Protein 5HXK (pdb70)

Solvent-accessible surface area: 49286 Å² total; per-residue (Å²): 150,165,38,115,59,75,187,3,121,17,12,0,37,1,0,2,5,79,30,156,104,105,4,0,0,5,24,2,4,0,15,0,0,3,2,26,8,34,150,51,25,25,2,1,1,19,0,0,26,23,0,0,55,58,0,0,31,143,45,72,34,183,33,2,42,99,28,2,90,90,34,45,5,194,74,76,41,32,21,22,16,24,47,0,23,0,35,3,19,8,116,34,154,35,2,80,66,0,1,103,3,3,3,41,2,0,33,162,20,107,13,33,113,159,14,2,103,48,8,30,63,105,12,41,118,39,24,103,47,6,88,123,56,43,36,123,29,0,35,24,41,0,54,77,68,0,3,139,10,35,0,1,30,36,31,45,3,124,86,105,2,0,119,51,5,158,11,104,25,0,48,30,2,22,158,149,18,7,1,0,80,36,0,11,2,0,0,0,0,28,12,41,16,117,123,1,86,70,4,0,105,42,2,62,81,10,144,25,146,114,27,145,82,45,79,41,86,48,18,119,52,71,62,14,19,27,136,89,123,35,102,80,3,9,0,0,0,0,0,48,20,31,17,45,83,52,144,15,39,46,10,7,57,0,1,38,37,9,0,27,40,38,132,76,8,35,2,39,24,38,0,78,111,128,105,46,12,15,181,44,25,41,9,64,100,12,30,3,71,52,38,11,2,2,5,0,24,0,3,2,46,99,98,110,8,28,82,0,27,67,14,0,89,39,11,0,36,104,1,14,145,10,9,70,122,99,33,9,62,116,4,31,99,28,21,102,76,56,24,63,120,54,25,134,39,15,160,41,18,0,18,34,0,0,117,14,10,31,32,54,58,113,24,26,46,46,79,64,10,34,67,32,4,108,67,15,48,42,121,47,0,39,44,32,1,161,88,43,53,8,107,95,8,3,10,0,6,2,0,74,6,15,61,32,141,173,40,121,66,60,179,2,122,13,13,0,37,0,0,6,5,87,26,152,48,94,0,0,1,6,25,3,4,0,13,0,0,4,2,28,6,35,154,48,33,23,1,1,2,22,0,0,22,21,0,0,45,21,0,0,24,138,45,71,29,106,34,1,16,46,31,2,18,58,36,0,3,72,35,76,40,32,21,24,16,26,48,0,24,0,34,4,4,0,24,28,135,34,0,78,67,0,0,105,2,3,4,18,1,0,37,155,20,106,10,46,130,132,16,1,74,21,10,20,38,14,12,35,11,6,24,50,19,4,78,18,61,15,33,120,26,0,35,21,43,0,52,87,70,0,4,139,11,33,0,2,32,34,31,43,3,144,89,117,4,0,86,39,1,148,15,118,48,0,55,27,1,21,161,143,20,6,0,0,76,35,0,11,1,0,0,0,0,22,6,38,23,123,98,1,70,70,4,0,103,42,3,67,89,10,148,21,138,114,29,147,80,43,83,39,86,47,20,126,55,73,101,16,57,27,138,92,103,29,40,9,3,5,0,0,0,0,0,48,21,30,15,48,79,47,143,15,36,44,10,7,68,0,1,39,24,9,0,27,24,27,43,21,8,38,1,44,19,29,0,60,40,85,55,0,0,0,103,42,25,41,9,62,98,14,27,4,72,57,39,10,3,2,4,0,27,0,2,0,32,97,144,68,0,7,24,0,0,35,14,0,56,30,11,0,26,70,2,2,120,9,10,74,122,107,32,7,60,35,5,32,51,4,20,82,3,28,26,15,6,53,21,20,16,0,118,43,21,1,18,35,0,0,122,13,11,35,30,52,60,112,22,35,38,49,79,62,10,36,68,32,2,107,67,16,56,49,127,47,0,49,65,34,1,128,86,48,57,10,102,94,8,3,7,0,0,3,0,72,7,179,132,166,41,130,70,59,179,1,126,18,11,0,37,2,0,7,4,93,26,157,37,90,0,0,1,4,25,2,3,0,12,0,0,2,2,28,7,49,153,48,26,19,1,1,1,20,0,0,25,22,0,0,29,27,0,0,27,138,41,64,14,135,29,0,12,48,30,2,18,53,35,1,5,72,43,77,37,30,21,24,17,16,32,0,25,1,36,3,3,0,20,29,134,35,1,66,64,0,0,106,2,4,3,37,1,0,40,167,20,114,10,23,96,152,12,4,105,18,8,30,32,18,12,34,13,6,25,46,26,4,79,17,64,16,37,113,33,0,35,22,42,0,53,82,71,0,4,137,11,34,0,1,32,34,29,35,3,122,80,118,2,0,126,51,4,182,17,102,47,0,46,46,12,20,149,98,15,6,0,0,65,35,0,11,1,0,0,0,0,24,8,44,22,124,97,0,60,64,3,0,103,54,2,46,83,8,138,21,124,101,23,119,82,44,80,39,86,47,20,121,54,77,138,21,41,28,120,91,104,27,42,9,3,4,0,0,0,0,0,52,21,32,14,44,76,47,144,16,37,47,10,9,65,0,2,34,24,9,0,25,28,22,65,18,6,24,1,38,13,20,0,51,42,119,102,2,0,0,96,44,22,42,8,61,103,14,27,4,71,57,38,9,3,0,5,1,27,0,3,0,24,98,138,91,8,53,68,0,34,124,19,0,92,50,14,0,33,101,2,15,150,12,10,70,88,99,31,2,53,37,6,29,42,4,14,79,1,28,20,19,5,55,17,10,17,0,112,52,19,1,34,51,0,0,93,14,9,28,12,54,61,116,22,28,40,42,77,60,11,36,68,31,3,111,68,16,50,37,120,46,0,40,48,34,1,162,90,43,56,8,107,94,10,3,11,0,5,3,0,64,18,171

Sequence (1208 aa):
HMSRVERLPNGLVVALEERDFPGVAFQLLVPAGAVNDPEGMEGAAALLEGWLWKGAGDLDARALAQALDALGVRRSSGAGLEYTAFAAAFLPEVLDEVFRLYALLLTRPRLPEEGLEAVRSVALQALLSLEDQPARKLLSELRRKVFRSPHGREPLGREEGLKGARAEALKADYRRRYTPKGAILAVAGGVSWERLRAALEPFLAWEGEEALYYPAPELSEPHRFVLRRPTAQVQIGLAYPDVGPEDPGFYAARLALEVLSGGMSSRLFTEVREKRGLVYAVSAFPAGVKGQGLLMAYAGTTKERAGETLEVLRAEVERLAEGVTEEELSRAKVGLKTALVMADESIRSRAASMARDLYMLGRVRSLSEIEAAIEGTSLEAVNAFLRAHPYRDPWVGLLGEVEDVHMSRVERLPNGLVVALEERDFPGVAFQLLVPAGAVNDPEGMEGAAALLEGWLWKGAGDLDARALAQALDALGVRRSSGAGLEYTAFAAAFLPEVLDEVFRLYALLLTRPRLPEEGLEAVRSVALQALLSLEDQPARKLLSELRRKVFRSPHGREPLGREEGLKGARAEALKADYRRRYTPKGAILAVAGGVSWERLRAALEPFLAWEGEEALYYPAPELSEPHRFVLRRPTAQVQIGLAYPDVGPEDPGFYAARLALEVLSGGMSSRLFTEVREKRGLVYAVSAFPAGVKGQGLLMAYAGTTKERAGETLEVLRAEVERLAEGVTEEELSRAKVGLKTALVMADESIRSRAASMARDLYMLGRVRSLSEIEAAIEGTSLEAVNAFLRAHPYRDPWVGLLGEVEHMSRVERLPNGLVVALEERDFPGVAFQLLVPAGAVNDPEGMEGAAALLEGWLWKGAGDLDARALAQALDALGVRRSSGAGLEYTAFAAAFLPEVLDEVFRLYALLLTRPRLPEEGLEAVRSVALQALLSLEDQPARKLLSELRRKVFRSPHGREPLGREEGLKGARAEALKADYRRRYTPKGAILAVAGGVSWERLRAALEPFLAWEGEEALYYPAPELSEPHRFVLRRPTAQVQIGLAYPDVGPEDPGFYAARLALEVLSGGMSSRLFTEVREKRGLVYAVSAFPAGVKGQGLLMAYAGTTKERAGETLEVLRAEVERLAEGVTEEELSRAKVGLKTALVMADESIRSRAASMARDLYMLGRVRSLSEIEAAIEGTSLEAVNAFLRAHPYRDPWVGLLGEVE

InterPro domains:
  IPR007863 Peptidase M16, C-terminal [PF05193] (166-331)
  IPR011249 Metalloenzyme, LuxS/M16 peptidase-like [SSF63411] (4-203)
  IPR011249 Metalloenzyme, LuxS/M16 peptidase-like [SSF63411] (213-392)
  IPR011765 Peptidase M16, N-terminal [PF00675] (13-147)
  IPR050361 Mitochondrial Processing Peptidase/Ubiquinol-cytochrome c Reductase Complex [PTHR11851] (3-400)

Structure (mmCIF, N/CA/C/O backbone):
data_5HXK
#
_entry.id   5HXK
#
_cell.length_a   116.544
_cell.length_b   116.544
_cell.length_c   165.726
_cell.angle_alpha   90.00
_cell.angle_beta   90.00
_cell.angle_gamma   120.00
#
_symmetry.space_group_name_H-M   'P 32 2 1'
#
loop_
_entity.id
_entity.type
_entity.pdbx_description
1 polymer 'Zinc-dependent peptidase'
2 water water
#
loop_
_atom_site.group_PDB
_atom_site.id
_atom_site.type_symbol
_atom_site.label_atom_id
_atom_site.label_alt_id
_atom_site.label_comp_id
_atom_site.label_asym_id
_atom_site.label_entity_id
_atom_site.label_seq_id
_atom_site.pdbx_PDB_ins_code
_atom_site.Cartn_x
_atom_site.Cartn_y
_atom_site.Cartn_z
_atom_site.occupancy
_atom_site.B_iso_or_equiv
_atom_site.auth_seq_id
_atom_site.auth_comp_id
_atom_site.auth_asym_id
_atom_site.auth_atom_id
_atom_site.pdbx_PDB_model_num
ATOM 1 N N . HIS A 1 20 ? 9.483 -11.499 -17.054 1.00 41.72 0 HIS A N 1
ATOM 2 C CA . HIS A 1 20 ? 10.113 -10.198 -17.214 1.00 38.68 0 HIS A CA 1
ATOM 3 C C . HIS A 1 20 ? 10.560 -9.616 -15.881 1.00 47.48 0 HIS A C 1
ATOM 4 O O . HIS A 1 20 ? 9.773 -9.482 -14.945 1.00 46.01 0 HIS A O 1
ATOM 11 N N . MET A 1 21 ? 11.833 -9.254 -15.818 1.00 39.83 1 MET A N 1
ATOM 12 C CA . MET A 1 21 ? 12.444 -8.717 -14.617 1.00 48.61 1 MET A CA 1
ATOM 13 C C . MET A 1 21 ? 13.059 -7.361 -14.934 1.00 37.70 1 MET A C 1
ATOM 14 O O . MET A 1 21 ? 13.457 -7.095 -16.072 1.00 38.25 1 MET A O 1
ATOM 19 N N . SER A 1 22 ? 13.118 -6.503 -13.924 1.00 34.95 2 SER A N 1
ATOM 20 C CA . SER A 1 22 ? 13.682 -5.173 -14.065 1.00 31.48 2 SER A CA 1
ATOM 21 C C . SER A 1 22 ? 14.965 -5.053 -13.258 1.00 32.20 2 SER A C 1
ATOM 22 O O . SER A 1 22 ? 15.121 -5.681 -12.209 1.00 36.94 2 SER A O 1
ATOM 25 N N . ARG A 1 23 ? 15.883 -4.239 -13.768 1.00 24.24 3 ARG A N 1
ATOM 26 C CA . ARG A 1 23 ? 17.115 -3.890 -13.076 1.00 25.66 3 ARG A CA 1
ATOM 27 C C . ARG A 1 23 ? 17.191 -2.374 -12.950 1.00 21.92 3 ARG A C 1
ATOM 28 O O . ARG A 1 23 ? 16.906 -1.666 -13.918 1.00 16.98 3 ARG A O 1
ATOM 36 N N . VAL A 1 24 ? 17.535 -1.876 -11.760 1.00 18.06 4 VAL A N 1
ATOM 37 C CA . VAL A 1 24 ? 17.553 -0.440 -11.490 1.00 20.30 4 VAL A CA 1
ATOM 38 C C . VAL A 1 24 ? 18.891 -0.074 -10.877 1.00 21.55 4 VAL A C 1
ATOM 39 O O . VAL A 1 24 ? 19.404 -0.791 -10.014 1.00 20.54 4 VAL A O 1
ATOM 43 N N . GLU A 1 25 ? 19.460 1.042 -11.319 1.00 20.15 5 GLU A N 1
ATOM 44 C CA . GLU A 1 25 ? 20.692 1.532 -10.715 1.00 22.76 5 GLU A CA 1
ATOM 45 C C . GLU A 1 25 ? 20.679 3.046 -10.683 1.00 21.11 5 GLU A C 1
ATOM 46 O O . GLU A 1 25 ? 20.164 3.695 -11.598 1.00 17.94 5 GLU A O 1
ATOM 52 N N . ARG A 1 26 ? 21.271 3.602 -9.640 1.00 14.98 6 ARG A N 1
ATOM 53 C CA . ARG A 1 26 ? 21.556 5.023 -9.579 1.00 16.06 6 ARG A CA 1
ATOM 54 C C . ARG A 1 26 ? 22.992 5.231 -10.049 1.00 18.58 6 ARG A C 1
ATOM 55 O O . ARG A 1 26 ? 23.920 4.649 -9.477 1.00 19.21 6 ARG A O 1
ATOM 63 N N . LEU A 1 27 ? 23.171 6.033 -11.102 1.00 19.50 7 LEU A N 1
ATOM 64 C CA . LEU A 1 27 ? 24.500 6.384 -11.573 1.00 17.47 7 LEU A CA 1
ATOM 65 C C . LEU A 1 27 ? 25.193 7.312 -10.575 1.00 18.41 7 LEU A C 1
ATOM 66 O O . LEU A 1 27 ? 24.539 7.922 -9.726 1.00 21.70 7 LEU A O 1
ATOM 71 N N . PRO A 1 28 ? 26.524 7.441 -10.664 1.00 21.21 8 PRO A N 1
ATOM 72 C CA . PRO A 1 28 ? 27.242 8.283 -9.687 1.00 26.52 8 PRO A CA 1
ATOM 73 C C . PRO A 1 28 ? 26.740 9.719 -9.618 1.00 25.58 8 PRO A C 1
ATOM 74 O O . PRO A 1 28 ? 26.802 10.338 -8.546 1.00 25.56 8 PRO A O 1
ATOM 78 N N . ASN A 1 29 ? 26.232 10.269 -10.721 1.00 18.91 9 ASN A N 1
ATOM 79 C CA . ASN A 1 29 ? 25.714 11.632 -10.708 1.00 19.99 9 ASN A CA 1
ATOM 80 C C . ASN A 1 29 ? 24.298 11.729 -10.148 1.00 19.99 9 ASN A C 1
ATOM 81 O O . ASN A 1 29 ? 23.774 12.844 -10.024 1.00 21.17 9 ASN A O 1
ATOM 86 N N . GLY A 1 30 ? 23.657 10.601 -9.835 1.00 19.85 10 GLY A N 1
ATOM 87 C CA . GLY A 1 30 ? 22.335 10.598 -9.243 1.00 22.01 10 GLY A CA 1
ATOM 88 C C . GLY A 1 30 ? 21.210 10.173 -10.166 1.00 18.70 10 GLY A C 1
ATOM 89 O O . GLY A 1 30 ? 20.109 9.887 -9.670 1.00 13.77 10 GLY A O 1
ATOM 90 N N . LEU A 1 31 ? 21.440 10.123 -11.484 1.00 14.46 11 LEU A N 1
ATOM 91 C CA . LEU A 1 31 ? 20.416 9.679 -12.422 1.00 18.47 11 LEU A CA 1
ATOM 92 C C . LEU A 1 31 ? 20.033 8.233 -12.130 1.00 17.36 11 LEU A C 1
ATOM 93 O O . LEU A 1 31 ? 20.898 7.361 -12.025 1.00 17.33 11 LEU A O 1
ATOM 98 N N . VAL A 1 32 ? 18.736 7.981 -11.997 1.00 13.67 12 VAL A N 1
ATOM 99 C CA . VAL A 1 32 ? 18.230 6.628 -11.783 1.00 15.62 12 VAL A CA 1
ATOM 100 C C . VAL A 1 32 ? 17.904 6.048 -13.152 1.00 16.85 12 VAL A C 1
ATOM 101 O O . VAL A 1 32 ? 17.143 6.649 -13.912 1.00 15.14 12 VAL A O 1
ATOM 105 N N . VAL A 1 33 ? 18.497 4.902 -13.490 1.00 17.19 13 VAL A N 1
ATOM 106 C CA . VAL A 1 33 ? 18.225 4.231 -14.755 1.00 14.13 13 VAL A CA 1
ATOM 107 C C . VAL A 1 33 ? 17.641 2.845 -14.479 1.00 17.27 13 VAL A C 1
ATOM 108 O O . VAL A 1 33 ? 18.133 2.115 -13.615 1.00 19.87 13 VAL A O 1
ATOM 112 N N . ALA A 1 34 ? 16.575 2.495 -15.200 1.00 16.84 14 ALA A N 1
ATOM 113 C CA . ALA A 1 34 ? 15.916 1.202 -15.062 1.00 15.27 14 ALA A CA 1
ATOM 114 C C . ALA A 1 34 ? 15.749 0.568 -16.427 1.00 16.36 14 ALA A C 1
ATOM 115 O O . ALA A 1 34 ? 15.445 1.255 -17.411 1.00 16.25 14 ALA A O 1
ATOM 117 N N . LEU A 1 35 ? 15.913 -0.745 -16.483 1.00 16.48 15 LEU A N 1
ATOM 118 C CA . LEU A 1 35 ? 15.753 -1.469 -17.734 1.00 16.96 15 LEU A CA 1
ATOM 119 C C . LEU A 1 35 ? 14.842 -2.663 -17.519 1.00 17.78 15 LEU A C 1
ATOM 120 O O . LEU A 1 35 ? 14.987 -3.390 -16.536 1.00 17.99 15 LEU A O 1
ATOM 125 N N . GLU A 1 36 ? 13.921 -2.881 -18.450 1.00 16.06 16 GLU A N 1
ATOM 126 C CA . GLU A 1 36 ? 13.200 -4.147 -18.509 1.00 22.06 16 GLU A CA 1
ATOM 127 C C . GLU A 1 36 ? 13.470 -4.787 -19.861 1.00 21.07 16 GLU A C 1
ATOM 128 O O . GLU A 1 36 ? 12.927 -4.347 -20.879 1.00 20.20 16 GLU A O 1
ATOM 134 N N . GLU A 1 37 ? 14.294 -5.831 -19.865 1.00 19.75 17 GLU A N 1
ATOM 135 C CA . GLU A 1 37 ? 14.660 -6.479 -21.115 1.00 20.27 17 GLU A CA 1
ATOM 136 C C . GLU A 1 37 ? 13.504 -7.313 -21.649 1.00 21.50 17 GLU A C 1
ATOM 137 O O . GLU A 1 37 ? 12.764 -7.948 -20.893 1.00 25.21 17 GLU A O 1
ATOM 143 N N . ARG A 1 38 ? 13.361 -7.302 -22.968 1.00 22.21 18 ARG A N 1
ATOM 144 C CA . ARG A 1 38 ? 12.349 -8.078 -23.661 1.00 26.42 18 ARG A CA 1
ATOM 145 C C . ARG A 1 38 ? 12.900 -8.632 -24.966 1.00 27.09 18 ARG A C 1
ATOM 146 O O . ARG A 1 38 ? 13.805 -8.063 -25.582 1.00 19.09 18 ARG A O 1
ATOM 154 N N . ASP A 1 39 ? 12.305 -9.745 -25.377 1.00 28.79 19 ASP A N 1
ATOM 155 C CA . ASP A 1 39 ? 12.606 -10.426 -26.627 1.00 30.97 19 ASP A CA 1
ATOM 156 C C . ASP A 1 39 ? 11.822 -9.708 -27.725 1.00 34.55 19 ASP A C 1
ATOM 157 O O . ASP A 1 39 ? 10.789 -10.177 -28.206 1.00 36.54 19 ASP A O 1
ATOM 162 N N . PHE A 1 40 ? 12.314 -8.522 -28.102 1.00 29.03 20 PHE A N 1
ATOM 163 C CA . PHE A 1 40 ? 11.595 -7.660 -29.041 1.00 25.87 20 PHE A CA 1
ATOM 164 C C . PHE A 1 40 ? 12.564 -6.763 -29.799 1.00 24.59 20 PHE A C 1
ATOM 165 O O . PHE A 1 40 ? 13.342 -6.025 -29.186 1.00 24.98 20 PHE A O 1
ATOM 173 N N . PRO A 1 41 ? 12.534 -6.782 -31.130 1.00 25.87 21 PRO A N 1
ATOM 174 C CA . PRO A 1 41 ? 13.458 -5.937 -31.906 1.00 24.96 21 PRO A CA 1
ATOM 175 C C . PRO A 1 41 ? 13.114 -4.450 -31.865 1.00 23.74 21 PRO A C 1
ATOM 176 O O . PRO A 1 41 ? 12.902 -3.831 -32.909 1.00 20.04 21 PRO A O 1
ATOM 180 N N . GLY A 1 42 ? 13.060 -3.864 -30.675 1.00 25.43 22 GLY A N 1
ATOM 181 C CA . GLY A 1 42 ? 12.682 -2.474 -30.505 1.00 16.78 22 GLY A CA 1
ATOM 182 C C . GLY A 1 42 ? 13.071 -2.023 -29.108 1.00 19.35 22 GLY A C 1
ATOM 183 O O . GLY A 1 42 ? 13.172 -2.855 -28.199 1.00 13.15 22 GLY A O 1
ATOM 184 N N . VAL A 1 43 ? 13.325 -0.729 -28.928 1.00 14.57 23 VAL A N 1
ATOM 185 C CA . VAL A 1 43 ? 13.680 -0.158 -27.628 1.00 13.49 23 VAL A CA 1
ATOM 186 C C . VAL A 1 43 ? 12.885 1.121 -27.451 1.00 14.62 23 VAL A C 1
ATOM 187 O O . VAL A 1 43 ? 12.747 1.899 -28.399 1.00 13.12 23 VAL A O 1
ATOM 191 N N . ALA A 1 44 ? 12.346 1.338 -26.243 1.00 14.30 24 ALA A N 1
ATOM 192 C CA . ALA A 1 44 ? 11.680 2.581 -25.911 1.00 9.06 24 ALA A CA 1
ATOM 193 C C . ALA A 1 44 ? 12.173 3.077 -24.559 1.00 15.35 24 ALA A C 1
ATOM 194 O O . ALA A 1 44 ? 12.498 2.285 -23.668 1.00 12.12 24 ALA A O 1
ATOM 196 N N . PHE A 1 45 ? 12.237 4.394 -24.396 1.00 12.86 25 PHE A N 1
ATOM 197 C CA . PHE A 1 45 ? 12.521 4.906 -23.067 1.00 14.44 25 PHE A CA 1
ATOM 198 C C . PHE A 1 45 ? 11.587 6.058 -22.742 1.00 17.03 25 PHE A C 1
ATOM 199 O O . PHE A 1 45 ? 10.870 6.593 -23.594 1.00 11.84 25 PHE A O 1
ATOM 207 N N . GLN A 1 46 ? 11.591 6.388 -21.460 1.00 12.02 26 GLN A N 1
ATOM 208 C CA . GLN A 1 46 ? 10.902 7.540 -20.905 1.00 14.27 26 GLN A CA 1
ATOM 209 C C . GLN A 1 46 ? 11.884 8.188 -19.952 1.00 15.94 26 GLN A C 1
ATOM 210 O O . GLN A 1 46 ? 12.324 7.551 -18.988 1.00 12.81 26 GLN A O 1
ATOM 216 N N . LEU A 1 47 ? 12.254 9.428 -20.246 1.00 14.81 27 LEU A N 1
ATOM 217 C CA . LEU A 1 47 ? 13.180 10.204 -19.441 1.00 14.67 27 LEU A CA 1
ATOM 218 C C . LEU A 1 47 ? 12.386 11.303 -18.747 1.00 14.53 27 LEU A C 1
ATOM 219 O O . LEU A 1 47 ? 11.719 12.099 -19.412 1.00 15.19 27 LEU A O 1
ATOM 224 N N . LEU A 1 48 ? 12.413 11.325 -17.421 1.00 12.94 28 LEU A N 1
ATOM 225 C CA . LEU A 1 48 ? 11.755 12.384 -16.666 1.00 13.46 28 LEU A CA 1
ATOM 226 C C . LEU A 1 48 ? 12.840 13.284 -16.100 1.00 12.23 28 LEU A C 1
ATOM 227 O O . LEU A 1 48 ? 13.740 12.799 -15.418 1.00 16.16 28 LEU A O 1
ATOM 232 N N . VAL A 1 49 ? 12.756 14.571 -16.397 1.00 13.23 29 VAL A N 1
ATOM 233 C CA . VAL A 1 49 ? 13.633 15.588 -15.825 1.00 11.43 29 VAL A CA 1
ATOM 234 C C . VAL A 1 49 ? 12.826 16.359 -14.783 1.00 13.64 29 VAL A C 1
ATOM 235 O O . VAL A 1 49 ? 11.705 16.790 -15.086 1.00 15.16 29 VAL A O 1
ATOM 239 N N . PRO A 1 50 ? 13.341 16.540 -13.571 1.00 14.47 30 PRO A N 1
ATOM 240 C CA . PRO A 1 50 ? 12.529 17.094 -12.474 1.00 13.12 30 PRO A CA 1
ATOM 241 C C . PRO A 1 50 ? 12.337 18.607 -12.512 1.00 15.91 30 PRO A C 1
ATOM 242 O O . PRO A 1 50 ? 12.468 19.286 -11.486 1.00 21.43 30 PRO A O 1
ATOM 246 N N . ALA A 1 51 ? 12.031 19.130 -13.692 1.00 15.67 31 ALA A N 1
ATOM 247 C CA . ALA A 1 51 ? 11.653 20.518 -13.918 1.00 19.21 31 ALA A CA 1
ATOM 248 C C . ALA A 1 51 ? 10.227 20.505 -14.448 1.00 17.52 31 ALA A C 1
ATOM 249 O O . ALA A 1 51 ? 9.949 19.848 -15.455 1.00 17.51 31 ALA A O 1
ATOM 251 N N . GLY A 1 52 ? 9.327 21.201 -13.754 1.00 16.09 32 GLY A N 1
ATOM 252 C CA . GLY A 1 52 ? 7.940 21.271 -14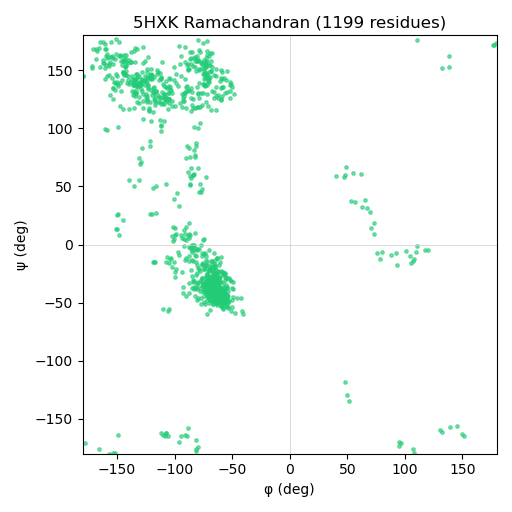.153 1.00 14.68 32 GLY A CA 1
ATOM 253 C C . GLY A 1 52 ? 7.332 22.570 -13.676 1.00 15.47 32 GLY A C 1
ATOM 254 O O . GLY A 1 52 ? 8.008 23.398 -13.071 1.00 14.90 32 GLY A O 1
ATOM 255 N N . ALA A 1 53 ? 6.036 22.752 -13.964 1.00 13.39 33 ALA A N 1
ATOM 256 C CA . ALA A 1 53 ? 5.354 23.943 -13.473 1.00 14.60 33 ALA A CA 1
ATOM 257 C C . ALA A 1 53 ? 5.479 24.079 -11.960 1.00 16.51 33 ALA A C 1
ATOM 258 O O . ALA A 1 53 ? 5.601 25.197 -11.458 1.00 13.95 33 ALA A O 1
ATOM 260 N N . VAL A 1 54 ? 5.485 22.952 -11.228 1.00 12.51 34 VAL A N 1
ATOM 261 C CA . VAL A 1 54 ? 5.507 22.978 -9.763 1.00 15.38 34 VAL A CA 1
ATOM 262 C C . VAL A 1 54 ? 6.752 23.683 -9.226 1.00 17.38 34 VAL A C 1
ATOM 263 O O . VAL A 1 54 ? 6.713 24.241 -8.125 1.00 14.80 34 VAL A O 1
ATOM 267 N N . ASN A 1 55 ? 7.881 23.668 -9.967 1.00 13.40 35 ASN A N 1
ATOM 268 C CA . ASN A 1 55 ? 9.052 24.412 -9.502 1.00 16.78 35 ASN A CA 1
ATOM 269 C C . ASN A 1 55 ? 9.502 25.469 -10.512 1.00 16.52 35 ASN A C 1
ATOM 270 O O . ASN A 1 55 ? 10.670 25.855 -10.525 1.00 15.99 35 ASN A O 1
ATOM 275 N N . ASP A 1 56 ? 8.580 25.972 -11.342 1.00 15.01 36 ASP A N 1
ATOM 276 C CA . ASP A 1 56 ? 8.860 27.190 -12.099 1.00 17.69 36 ASP A CA 1
ATOM 277 C C . ASP A 1 56 ? 9.212 28.323 -11.134 1.00 17.51 36 ASP A C 1
ATOM 278 O O . ASP A 1 56 ? 8.592 28.441 -10.069 1.00 19.14 36 ASP A O 1
ATOM 283 N N . PRO A 1 57 ? 10.150 29.205 -11.492 1.00 20.50 37 PRO A N 1
ATOM 284 C CA . PRO A 1 57 ? 10.379 30.405 -10.681 1.00 23.83 37 PRO A CA 1
ATOM 285 C C . PRO A 1 57 ? 9.123 31.266 -10.571 1.00 28.13 37 PRO A C 1
ATOM 286 O O . PRO A 1 57 ? 8.351 31.411 -11.527 1.00 24.98 37 PRO A O 1
ATOM 290 N N . GLU A 1 58 ? 8.931 31.837 -9.382 1.00 25.26 38 GLU A N 1
ATOM 291 C CA . GLU A 1 58 ? 7.850 32.786 -9.150 1.00 28.72 38 GLU A CA 1
ATOM 292 C C . GLU A 1 58 ? 7.872 33.885 -10.208 1.00 32.55 38 GLU A C 1
ATOM 293 O O . GLU A 1 58 ? 8.928 34.448 -10.513 1.00 25.18 38 GLU A O 1
ATOM 299 N N . GLY A 1 59 ? 6.705 34.173 -10.786 1.00 29.71 39 GLY A N 1
ATOM 300 C CA . GLY A 1 59 ? 6.618 35.147 -11.860 1.00 34.15 39 GLY A CA 1
ATOM 301 C C . GLY A 1 59 ? 7.018 34.630 -13.226 1.00 32.00 39 GLY A C 1
ATOM 302 O O . GLY A 1 59 ? 6.861 35.355 -14.224 1.00 27.15 39 GLY A O 1
ATOM 303 N N . MET A 1 60 ? 7.536 33.407 -13.310 1.00 28.33 40 MET A N 1
ATOM 304 C CA . MET A 1 60 ? 7.845 32.802 -14.593 1.00 25.47 40 MET A CA 1
ATOM 305 C C . MET A 1 60 ? 7.037 31.529 -14.797 1.00 21.69 40 MET A C 1
ATOM 306 O O . MET A 1 60 ? 7.612 30.494 -15.152 1.00 18.33 40 MET A O 1
ATOM 311 N N . GLU A 1 61 ? 5.722 31.582 -14.552 1.00 20.72 41 GLU A N 1
ATOM 312 C CA . GLU A 1 61 ? 4.871 30.424 -14.793 1.00 21.17 41 GLU A CA 1
ATOM 313 C C . GLU A 1 61 ? 4.874 30.118 -16.278 1.00 18.99 41 GLU A C 1
ATOM 314 O O . GLU A 1 61 ? 4.425 30.941 -17.084 1.00 15.49 41 GLU A O 1
ATOM 320 N N . GLY A 1 62 ? 5.397 28.947 -16.636 1.00 15.36 42 GLY A N 1
ATOM 321 C CA . GLY A 1 62 ? 5.635 28.588 -18.027 1.00 15.43 42 GLY A CA 1
ATOM 322 C C . GLY A 1 62 ? 7.091 28.360 -18.363 1.00 16.81 42 GLY A C 1
ATOM 323 O O . GLY A 1 62 ? 7.392 27.945 -19.491 1.00 16.40 42 GLY A O 1
ATOM 324 N N . ALA A 1 63 ? 8.009 28.590 -17.425 1.00 15.93 43 ALA A N 1
ATOM 325 C CA . ALA A 1 63 ? 9.429 28.439 -17.715 1.00 15.91 43 ALA A CA 1
ATOM 326 C C . ALA A 1 63 ? 9.756 27.023 -18.182 1.00 14.60 43 ALA A C 1
ATOM 327 O O . ALA A 1 63 ? 10.497 26.842 -19.153 1.00 15.29 43 ALA A O 1
ATOM 329 N N . ALA A 1 64 ? 9.222 26.000 -17.494 1.00 14.61 44 ALA A N 1
ATOM 330 C CA . ALA A 1 64 ? 9.531 24.629 -17.898 1.00 14.28 44 ALA A CA 1
ATOM 331 C C . ALA A 1 64 ? 9.015 24.338 -19.302 1.00 12.74 44 ALA A C 1
ATOM 332 O O . ALA A 1 64 ? 9.649 23.594 -20.052 1.00 14.08 44 ALA A O 1
ATOM 334 N N . ALA A 1 65 ? 7.875 24.928 -19.671 1.00 14.63 45 ALA A N 1
ATOM 335 C CA . ALA A 1 65 ? 7.368 24.806 -21.033 1.00 13.54 45 ALA A CA 1
ATOM 336 C C . ALA A 1 65 ? 8.301 25.488 -22.028 1.00 14.60 45 ALA A C 1
ATOM 337 O O . ALA A 1 65 ? 8.570 24.944 -23.102 1.00 15.83 45 ALA A O 1
ATOM 339 N N . LEU A 1 66 ? 8.819 26.673 -21.682 1.00 13.69 46 LEU A N 1
ATOM 340 C CA . LEU A 1 66 ? 9.757 27.362 -22.571 1.00 13.51 46 LEU A CA 1
ATOM 341 C C . LEU A 1 66 ? 11.071 26.599 -22.684 1.00 15.93 46 LEU A C 1
ATOM 342 O O . LEU A 1 66 ? 11.630 26.477 -23.779 1.00 16.99 46 LEU A O 1
ATOM 347 N N . LEU A 1 67 ? 11.573 26.067 -21.569 1.00 14.49 47 LEU A N 1
ATOM 348 C CA . LEU A 1 67 ? 12.836 25.342 -21.599 1.00 13.69 47 LEU A CA 1
ATOM 349 C C . LEU A 1 67 ? 12.745 24.117 -22.506 1.00 17.67 47 LEU A C 1
ATOM 350 O O . LEU A 1 67 ? 13.638 23.868 -23.323 1.00 15.67 47 LEU A O 1
ATOM 355 N N . GLU A 1 68 ? 11.660 23.346 -22.383 1.00 14.00 48 GLU A N 1
ATOM 356 C CA . GLU A 1 68 ? 11.532 22.133 -23.184 1.00 14.92 48 GLU A CA 1
ATOM 357 C C . GLU A 1 68 ? 11.528 22.465 -24.675 1.00 16.12 48 GLU A C 1
ATOM 358 O O . GLU A 1 68 ? 12.206 21.805 -25.467 1.00 18.83 48 GLU A O 1
ATOM 364 N N . GLY A 1 69 ? 10.770 23.482 -25.076 1.00 14.54 49 GLY A N 1
ATOM 365 C CA . GLY A 1 69 ? 10.794 23.906 -26.472 1.00 17.74 49 GLY A CA 1
ATOM 366 C C . GLY A 1 69 ? 12.131 24.486 -26.906 1.00 18.14 49 GLY A C 1
ATOM 367 O O . GLY A 1 69 ? 12.552 24.300 -28.052 1.00 15.91 49 GLY A O 1
ATOM 368 N N . TRP A 1 70 ? 12.830 25.163 -25.995 1.00 15.54 50 TRP A N 1
ATOM 369 C CA . TRP A 1 70 ? 14.089 25.813 -26.336 1.00 17.79 50 TRP A CA 1
ATOM 370 C C . TRP A 1 70 ? 15.227 24.810 -26.487 1.00 15.77 50 TRP A C 1
ATOM 371 O O . TRP A 1 70 ? 16.107 25.003 -27.339 1.00 16.97 50 TRP A O 1
ATOM 382 N N . LEU A 1 71 ? 15.215 23.729 -25.698 1.00 13.27 51 LEU A N 1
ATOM 383 C CA . LEU A 1 71 ? 16.168 22.636 -25.891 1.00 15.52 51 LEU A CA 1
ATOM 384 C C . LEU A 1 71 ? 16.235 22.170 -27.346 1.00 18.13 51 LEU A C 1
ATOM 385 O O . LEU A 1 71 ? 17.321 21.939 -27.891 1.00 19.07 51 LEU A O 1
ATOM 390 N N . TRP A 1 72 ? 15.077 21.996 -27.988 1.00 16.68 52 TRP A N 1
ATOM 391 C CA . TRP A 1 72 ? 15.060 21.429 -29.328 1.00 17.78 52 TRP A CA 1
ATOM 392 C C . TRP A 1 72 ? 15.526 22.403 -30.392 1.00 19.39 52 TRP A C 1
ATOM 393 O O . TRP A 1 72 ? 15.466 22.063 -31.586 1.00 19.27 52 TRP A O 1
ATOM 404 N N . LYS A 1 73 ? 15.974 23.595 -30.009 1.00 18.21 53 LYS A N 1
ATOM 405 C CA . LYS A 1 73 ? 16.552 24.537 -30.956 1.00 16.52 53 LYS A CA 1
ATOM 406 C C . LYS A 1 73 ? 18.046 24.332 -31.151 1.00 20.07 53 LYS A C 1
ATOM 407 O O . LYS A 1 73 ? 18.720 25.243 -31.632 1.00 22.81 53 LYS A O 1
ATOM 413 N N . GLY A 1 74 ? 18.581 23.172 -30.786 1.00 23.27 54 GLY A N 1
ATOM 414 C CA . GLY A 1 74 ? 19.976 22.866 -31.063 1.00 18.32 54 GLY A CA 1
ATOM 415 C C . GLY A 1 74 ? 20.751 22.315 -29.880 1.00 21.84 54 GLY A C 1
ATOM 416 O O . GLY A 1 74 ? 20.455 22.600 -28.718 1.00 19.81 54 GLY A O 1
ATOM 417 N N . ALA A 1 75 ? 21.768 21.517 -30.180 1.00 18.24 55 ALA A N 1
ATOM 418 C CA . ALA A 1 75 ? 22.621 20.953 -29.148 1.00 25.19 55 ALA A CA 1
ATOM 419 C C . ALA A 1 75 ? 23.937 20.560 -29.800 1.00 26.07 55 ALA A C 1
ATOM 420 O O . ALA A 1 75 ? 23.964 20.129 -30.960 1.00 19.21 55 ALA A O 1
ATOM 422 N N . GLY A 1 76 ? 25.022 20.714 -29.044 1.00 21.55 56 GLY A N 1
ATOM 423 C CA . GLY A 1 76 ? 26.340 20.531 -29.626 1.00 23.36 56 GLY A CA 1
ATOM 424 C C . GLY A 1 76 ? 26.477 21.365 -30.886 1.00 23.55 56 GLY A C 1
ATOM 425 O O . GLY A 1 76 ? 26.059 22.528 -30.940 1.00 27.90 56 GLY A O 1
ATOM 426 N N . ASP A 1 77 ? 27.018 20.768 -31.937 1.00 23.34 57 ASP A N 1
ATOM 427 C CA . ASP A 1 77 ? 27.177 21.510 -33.183 1.00 30.78 57 ASP A CA 1
ATOM 428 C C . ASP A 1 77 ? 25.916 21.543 -34.038 1.00 26.86 57 ASP A C 1
ATOM 429 O O . ASP A 1 77 ? 25.941 22.147 -35.113 1.00 29.51 57 ASP A O 1
ATOM 434 N N . LEU A 1 78 ? 24.826 20.921 -33.604 1.00 21.05 58 LEU A N 1
ATOM 435 C CA . LEU A 1 78 ? 23.633 20.812 -34.432 1.00 22.84 58 LEU A CA 1
ATOM 436 C C . LEU A 1 78 ? 22.675 21.951 -34.120 1.00 21.61 58 LEU A C 1
ATOM 437 O O . LEU A 1 78 ? 22.338 22.176 -32.949 1.00 19.31 58 LEU A O 1
ATOM 442 N N . ASP A 1 79 ? 22.217 22.650 -35.161 1.00 16.75 59 ASP A N 1
ATOM 443 C CA . ASP A 1 79 ? 21.164 23.631 -34.957 1.00 19.81 59 ASP A CA 1
ATOM 444 C C . ASP A 1 79 ? 19.817 22.910 -34.911 1.00 16.70 59 ASP A C 1
ATOM 445 O O . ASP A 1 79 ? 19.750 21.678 -34.961 1.00 16.47 59 ASP A O 1
ATOM 450 N N . ALA A 1 80 ? 18.734 23.686 -34.819 1.00 15.60 60 ALA A N 1
ATOM 451 C CA . ALA A 1 80 ? 17.402 23.116 -34.615 1.00 20.32 60 ALA A CA 1
ATOM 452 C C . ALA A 1 80 ? 17.050 22.107 -35.706 1.00 19.77 60 ALA A C 1
ATOM 453 O O . ALA A 1 80 ? 16.617 20.976 -35.423 1.00 15.55 60 ALA A O 1
ATOM 455 N N . ARG A 1 81 ? 17.235 22.504 -36.964 1.00 18.90 61 ARG A N 1
ATOM 456 C CA . ARG A 1 81 ? 16.881 21.625 -38.067 1.00 16.46 61 ARG A CA 1
ATOM 457 C C . ARG A 1 81 ? 17.828 20.434 -38.155 1.00 14.74 61 ARG A C 1
ATOM 458 O O . ARG A 1 81 ? 17.389 19.310 -38.402 1.00 14.32 61 ARG A O 1
ATOM 466 N N . ALA A 1 82 ? 19.129 20.651 -37.948 1.00 13.26 62 ALA A N 1
ATOM 467 C CA . ALA A 1 82 ? 20.070 19.534 -38.002 1.00 17.73 62 ALA A CA 1
ATOM 468 C C . ALA A 1 82 ? 19.847 18.541 -36.864 1.00 14.56 62 ALA A C 1
ATOM 469 O O . ALA A 1 82 ? 20.096 17.337 -37.022 1.00 15.30 62 ALA A O 1
ATOM 471 N N . LEU A 1 83 ? 19.384 19.022 -35.713 1.00 12.38 63 LEU A N 1
ATOM 472 C CA . LEU A 1 83 ? 19.097 18.117 -34.613 1.00 15.08 63 LEU A CA 1
ATOM 473 C C . LEU A 1 83 ? 17.874 17.263 -34.924 1.00 14.24 63 LEU A C 1
ATOM 474 O O . LEU A 1 83 ? 17.879 16.056 -34.665 1.00 12.87 63 LEU A O 1
ATOM 479 N N . ALA A 1 84 ? 16.826 17.868 -35.496 1.00 10.70 64 ALA A N 1
ATOM 480 C CA . ALA A 1 84 ? 15.642 17.092 -35.852 1.00 16.67 64 ALA A CA 1
ATOM 481 C C . ALA A 1 84 ? 15.969 16.071 -36.943 1.00 16.81 64 ALA A C 1
ATOM 482 O O . ALA A 1 84 ? 15.489 14.932 -36.907 1.00 14.14 64 ALA A O 1
ATOM 484 N N . GLN A 1 85 ? 16.797 16.459 -37.914 1.00 15.17 65 GLN A N 1
ATOM 485 C CA . GLN A 1 85 ? 17.179 15.530 -38.974 1.00 15.65 65 GLN A CA 1
ATOM 486 C C . GLN A 1 85 ? 18.007 14.377 -38.423 1.00 13.81 65 GLN A C 1
ATOM 487 O O . GLN A 1 85 ? 17.828 13.223 -38.839 1.00 14.64 65 GLN A O 1
ATOM 493 N N . ALA A 1 86 ? 18.907 14.668 -37.478 1.00 14.24 66 ALA A N 1
ATOM 494 C CA . ALA A 1 86 ? 19.794 13.638 -36.944 1.00 15.11 66 ALA A CA 1
ATOM 495 C C . ALA A 1 86 ? 19.008 12.546 -36.227 1.00 16.71 66 ALA A C 1
ATOM 496 O O . ALA A 1 86 ? 19.321 11.359 -36.364 1.00 16.41 66 ALA A O 1
ATOM 498 N N . LEU A 1 87 ? 17.979 12.926 -35.462 1.00 17.04 67 LEU A N 1
ATOM 499 C CA . LEU A 1 87 ? 17.156 11.919 -34.789 1.00 14.58 67 LEU A CA 1
ATOM 500 C C . LEU A 1 87 ? 16.208 11.243 -35.772 1.00 13.20 67 LEU A C 1
ATOM 501 O O . LEU A 1 87 ? 15.950 10.039 -35.661 1.00 14.56 67 LEU A O 1
ATOM 506 N N . ASP A 1 88 ? 15.690 11.996 -36.745 1.00 15.71 68 ASP A N 1
ATOM 507 C CA . ASP A 1 88 ? 14.857 11.395 -37.785 1.00 17.59 68 ASP A CA 1
ATOM 508 C C . ASP A 1 88 ? 15.640 10.400 -38.639 1.00 16.88 68 ASP A C 1
ATOM 509 O O . ASP A 1 88 ? 15.080 9.387 -39.077 1.00 19.05 68 ASP A O 1
ATOM 514 N N . ALA A 1 89 ? 16.925 10.661 -38.884 1.00 13.68 69 ALA A N 1
ATOM 515 C CA . ALA A 1 89 ? 17.740 9.720 -39.643 1.00 14.87 69 ALA A CA 1
ATOM 516 C C . ALA A 1 89 ? 17.969 8.411 -38.899 1.00 18.51 69 ALA A C 1
ATOM 517 O O . ALA A 1 89 ? 18.256 7.397 -39.546 1.00 14.22 69 ALA A O 1
ATOM 519 N N . LEU A 1 90 ? 17.862 8.415 -37.559 1.00 14.53 70 LEU A N 1
ATOM 520 C CA . LEU A 1 90 ? 17.910 7.200 -36.750 1.00 13.48 70 LEU A CA 1
ATOM 521 C C . LEU A 1 90 ? 16.557 6.511 -36.624 1.00 15.63 70 LEU A C 1
ATOM 522 O O . LEU A 1 90 ? 16.472 5.467 -35.963 1.00 15.29 70 LEU A O 1
ATOM 527 N N . GLY A 1 91 ? 15.504 7.058 -37.230 1.00 12.19 71 GLY A N 1
ATOM 528 C CA . GLY A 1 91 ? 14.178 6.494 -37.066 1.00 16.54 71 GLY A CA 1
ATOM 529 C C . GLY A 1 91 ? 13.562 6.672 -35.678 1.00 17.42 71 GLY A C 1
ATOM 530 O O . GLY A 1 91 ? 12.737 5.854 -35.265 1.00 18.35 71 GLY A O 1
ATOM 531 N N . VAL A 1 92 ? 13.921 7.718 -34.946 1.00 13.94 72 VAL A N 1
ATOM 532 C CA . VAL A 1 92 ? 13.397 7.883 -33.588 1.00 14.99 72 VAL A CA 1
ATOM 533 C C . VAL A 1 92 ? 11.996 8.485 -33.646 1.00 14.61 72 VAL A C 1
ATOM 534 O O . VAL A 1 92 ? 11.820 9.605 -34.134 1.00 18.11 72 VAL A O 1
ATOM 538 N N . ARG A 1 93 ? 11.000 7.745 -33.145 1.00 15.27 73 ARG A N 1
ATOM 539 C CA . ARG A 1 93 ? 9.653 8.277 -32.951 1.00 13.14 73 ARG A CA 1
ATOM 540 C C . ARG A 1 93 ? 9.585 8.809 -31.522 1.00 14.49 73 ARG A C 1
ATOM 541 O O . ARG A 1 93 ? 9.887 8.080 -30.578 1.00 13.38 73 ARG A O 1
ATOM 549 N N . ARG A 1 94 ? 9.196 10.069 -31.358 1.00 11.29 74 ARG A N 1
ATOM 550 C CA . ARG A 1 94 ? 9.437 10.704 -30.069 1.00 14.42 74 ARG A CA 1
ATOM 551 C C . ARG A 1 94 ? 8.405 11.777 -29.792 1.00 14.89 74 ARG A C 1
ATOM 552 O O . ARG A 1 94 ? 7.767 12.316 -30.698 1.00 14.27 74 ARG A O 1
ATOM 560 N N . SER A 1 95 ? 8.285 12.105 -28.511 1.00 15.55 75 SER A N 1
ATOM 561 C CA . SER A 1 95 ? 7.476 13.228 -28.082 1.00 15.25 75 SER A CA 1
ATOM 562 C C . SER A 1 95 ? 8.010 13.667 -26.727 1.00 15.35 75 SER A C 1
ATOM 563 O O . SER A 1 95 ? 8.673 12.895 -26.025 1.00 14.67 75 SER A O 1
ATOM 566 N N . SER A 1 96 ? 7.741 14.922 -26.376 1.00 13.03 76 SER A N 1
ATOM 567 C CA . SER A 1 96 ? 8.196 15.449 -25.098 1.00 14.09 76 SER A CA 1
ATOM 568 C C . SER A 1 96 ? 7.290 16.596 -24.680 1.00 15.67 76 SER A C 1
ATOM 569 O O . SER A 1 96 ? 6.577 17.183 -25.492 1.00 13.82 76 SER A O 1
ATOM 572 N N . GLY A 1 97 ? 7.328 16.916 -23.400 1.00 14.84 77 GLY A N 1
ATOM 573 C CA . GLY A 1 97 ? 6.529 18.022 -22.935 1.00 12.89 77 GLY A CA 1
ATOM 574 C C . GLY A 1 97 ? 6.707 18.252 -21.456 1.00 13.48 77 GLY A C 1
ATOM 575 O O . GLY A 1 97 ? 6.903 17.308 -20.688 1.00 12.74 77 GLY A O 1
ATOM 576 N N . ALA A 1 98 ? 6.660 19.512 -21.058 1.00 13.59 78 ALA A N 1
ATOM 577 C CA . ALA A 1 98 ? 6.748 19.865 -19.649 1.00 14.13 78 ALA A CA 1
ATOM 578 C C . ALA A 1 98 ? 5.408 19.597 -18.980 1.00 15.78 78 ALA A C 1
ATOM 579 O O . ALA A 1 98 ? 4.359 20.005 -19.490 1.00 13.73 78 ALA A O 1
ATOM 581 N N . GLY A 1 99 ? 5.434 18.886 -17.854 1.00 11.52 79 GLY A N 1
ATOM 582 C CA . GLY A 1 99 ? 4.250 18.629 -17.079 1.00 14.65 79 GLY A CA 1
ATOM 583 C C . GLY A 1 99 ? 4.223 19.395 -15.775 1.00 12.00 79 GLY A C 1
ATOM 584 O O . GLY A 1 99 ? 4.954 20.374 -15.572 1.00 14.23 79 GLY A O 1
ATOM 585 N N . LEU A 1 100 ? 3.335 18.974 -14.882 1.00 12.37 80 LEU A N 1
ATOM 586 C CA . LEU A 1 100 ? 3.203 19.615 -13.579 1.00 12.62 80 LEU A CA 1
ATOM 587 C C . LEU A 1 100 ? 4.424 19.343 -12.699 1.00 12.71 80 LEU A C 1
ATOM 588 O O . LEU A 1 100 ? 5.015 20.261 -12.130 1.00 14.08 80 LEU A O 1
ATOM 593 N N . GLU A 1 101 ? 4.849 18.086 -12.627 1.00 10.96 81 GLU A N 1
ATOM 594 C CA . GLU A 1 101 ? 5.892 17.668 -11.699 1.00 13.27 81 GLU A CA 1
ATOM 595 C C . GLU A 1 101 ? 7.237 17.412 -12.362 1.00 15.02 81 GLU A C 1
ATOM 596 O O . GLU A 1 101 ? 8.245 17.343 -11.656 1.00 13.67 81 GLU A O 1
ATOM 602 N N . TYR A 1 102 ? 7.280 17.269 -13.692 1.00 10.97 82 TYR A N 1
ATOM 603 C CA . TYR A 1 102 ? 8.505 16.929 -14.399 1.00 11.91 82 TYR A CA 1
ATOM 604 C C . TYR A 1 102 ? 8.280 17.156 -15.892 1.00 10.45 82 TYR A C 1
ATOM 605 O O . TYR A 1 102 ? 7.148 17.334 -16.347 1.00 12.44 82 TYR A O 1
ATOM 614 N N . THR A 1 103 ? 9.379 17.164 -16.645 1.00 10.38 83 THR A N 1
ATOM 615 C CA . THR A 1 103 ? 9.349 17.186 -18.108 1.00 13.75 83 THR A CA 1
ATOM 616 C C . THR A 1 103 ? 9.703 15.795 -18.620 1.00 13.48 83 THR A C 1
ATOM 617 O O . THR A 1 103 ? 10.724 15.223 -18.220 1.00 13.17 83 THR A O 1
ATOM 621 N N . ALA A 1 104 ? 8.828 15.225 -19.448 1.00 12.05 84 ALA A N 1
ATOM 622 C CA . ALA A 1 104 ? 8.991 13.864 -19.941 1.00 13.38 84 ALA A CA 1
ATOM 623 C C . ALA A 1 104 ? 9.481 13.873 -21.386 1.00 15.42 84 ALA A C 1
ATOM 624 O O . ALA A 1 104 ? 8.956 14.619 -22.221 1.00 12.85 84 ALA A O 1
ATOM 626 N N . PHE A 1 105 ? 10.463 13.016 -21.687 1.00 13.59 85 PHE A N 1
ATOM 627 C CA . PHE A 1 105 ? 10.942 12.793 -23.053 1.00 14.45 85 PHE A CA 1
ATOM 628 C C . PHE A 1 105 ? 10.767 11.317 -23.372 1.00 15.56 85 PHE A C 1
ATOM 629 O O . PHE A 1 105 ? 11.270 10.466 -22.633 1.00 17.17 85 PHE A O 1
ATOM 637 N N . ALA A 1 106 ? 10.030 11.010 -24.440 1.00 11.75 86 ALA A N 1
ATOM 638 C CA . ALA A 1 106 ? 9.740 9.636 -24.831 1.00 13.52 86 ALA A CA 1
ATOM 639 C C . ALA A 1 106 ? 10.339 9.398 -26.207 1.00 15.34 86 ALA A C 1
ATOM 640 O O . ALA A 1 106 ? 10.249 10.262 -27.076 1.00 12.83 86 ALA A O 1
ATOM 642 N N . ALA A 1 107 ? 10.995 8.259 -26.388 1.00 12.78 87 ALA A N 1
ATOM 643 C CA . ALA A 1 107 ? 11.572 7.936 -27.681 1.00 14.25 87 ALA A CA 1
ATOM 644 C C . ALA A 1 107 ? 11.430 6.443 -27.902 1.00 13.73 87 ALA A C 1
ATOM 645 O O . ALA A 1 107 ? 11.444 5.666 -26.945 1.00 12.17 87 ALA A O 1
ATOM 647 N N . ALA A 1 108 ? 11.259 6.060 -29.170 1.00 13.22 88 ALA A N 1
ATOM 648 C CA . ALA A 1 108 ? 11.196 4.659 -29.566 1.00 15.83 88 ALA A CA 1
ATOM 649 C C . ALA A 1 108 ? 11.988 4.500 -30.858 1.00 13.57 88 ALA A C 1
ATOM 650 O O . ALA A 1 108 ? 11.943 5.378 -31.720 1.00 15.23 88 ALA A O 1
ATOM 652 N N . PHE A 1 109 ? 12.739 3.404 -30.973 1.00 13.81 89 PHE A N 1
ATOM 653 C CA . PHE A 1 109 ? 13.671 3.210 -32.080 1.00 18.50 89 PHE A CA 1
ATOM 654 C C . PHE A 1 109 ? 14.081 1.743 -32.108 1.00 15.58 89 PHE A C 1
ATOM 655 O O . PHE A 1 109 ? 13.797 0.981 -31.182 1.00 13.74 89 PHE A O 1
ATOM 663 N N . LEU A 1 110 ? 14.758 1.356 -33.195 1.00 13.29 90 LEU A N 1
ATOM 664 C CA . LEU A 1 110 ? 15.209 -0.021 -33.330 1.00 15.54 90 LEU A CA 1
ATOM 665 C C . LEU A 1 11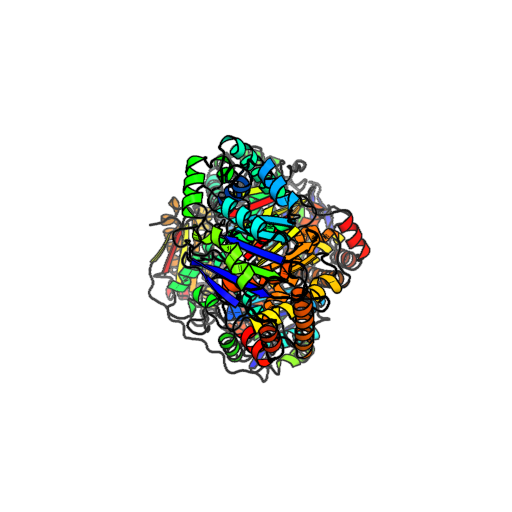0 ? 16.597 -0.160 -32.709 1.00 16.12 90 LEU A C 1
ATOM 666 O O . LEU A 1 110 ? 17.325 0.832 -32.579 1.00 21.78 90 LEU A O 1
ATOM 671 N N . PRO A 1 111 ? 16.990 -1.356 -32.255 1.00 24.84 91 PRO A N 1
ATOM 672 C CA . PRO A 1 111 ? 18.171 -1.452 -31.366 1.00 23.09 91 PRO A CA 1
ATOM 673 C C . PRO A 1 111 ? 19.497 -1.089 -32.020 1.00 24.83 91 PRO A C 1
ATOM 674 O O . PRO A 1 111 ? 20.447 -0.761 -31.296 1.00 21.90 91 PRO A O 1
ATOM 678 N N . GLU A 1 112 ? 19.595 -1.121 -33.352 1.00 24.41 92 GLU A N 1
ATOM 679 C CA . GLU A 1 112 ? 20.874 -0.850 -34.004 1.00 25.71 92 GLU A CA 1
ATOM 680 C C . GLU A 1 112 ? 21.378 0.575 -33.775 1.00 27.88 92 GLU A C 1
ATOM 681 O O . GLU A 1 112 ? 22.588 0.811 -33.872 1.00 26.12 92 GLU A O 1
ATOM 687 N N . VAL A 1 113 ? 20.491 1.529 -33.493 1.00 20.70 93 VAL A N 1
ATOM 688 C CA . VAL A 1 113 ? 20.894 2.921 -33.343 1.00 18.82 93 VAL A CA 1
ATOM 689 C C . VAL A 1 113 ? 21.000 3.330 -31.867 1.00 21.03 93 VAL A C 1
ATOM 690 O O . VAL A 1 113 ? 21.111 4.520 -31.565 1.00 19.72 93 VAL A O 1
ATOM 694 N N . LEU A 1 114 ? 21.023 2.358 -30.949 1.00 20.23 94 LEU A N 1
ATOM 695 C CA . LEU A 1 114 ? 21.012 2.639 -29.507 1.00 19.80 94 LEU A CA 1
ATOM 696 C C . LEU A 1 114 ? 22.083 3.651 -29.085 1.00 21.32 94 LEU A C 1
ATOM 697 O O . LEU A 1 114 ? 21.782 4.678 -28.464 1.00 16.44 94 LEU A O 1
ATOM 702 N N . ASP A 1 115 ? 23.352 3.355 -29.378 1.00 21.06 95 ASP A N 1
ATOM 703 C CA . ASP A 1 115 ? 24.430 4.233 -28.928 1.00 22.02 95 ASP A CA 1
ATOM 704 C C . ASP A 1 115 ? 24.247 5.656 -29.435 1.00 22.57 95 ASP A C 1
ATOM 705 O O . ASP A 1 115 ? 24.431 6.620 -28.680 1.00 20.99 95 ASP A O 1
ATOM 710 N N . GLU A 1 116 ? 23.884 5.817 -30.707 1.00 17.80 96 GLU A N 1
ATOM 711 C CA . GLU A 1 116 ? 23.833 7.168 -31.241 1.00 18.19 96 GLU A CA 1
ATOM 712 C C . GLU A 1 116 ? 22.611 7.929 -30.747 1.00 16.30 96 GLU A C 1
ATOM 713 O O . GLU A 1 116 ? 22.698 9.147 -30.535 1.00 16.14 96 GLU A O 1
ATOM 719 N N . VAL A 1 117 ? 21.478 7.247 -30.536 1.00 13.46 97 VAL A N 1
ATOM 720 C CA . VAL A 1 117 ? 20.318 7.936 -29.967 1.00 17.16 97 VAL A CA 1
ATOM 721 C C . VAL A 1 117 ? 20.659 8.506 -28.596 1.00 15.74 97 VAL A C 1
ATOM 722 O O . VAL A 1 117 ? 20.345 9.661 -28.295 1.00 13.55 97 VAL A O 1
ATOM 726 N N . PHE A 1 118 ? 21.301 7.698 -27.738 1.00 16.04 98 PHE A N 1
ATOM 727 C CA . PHE A 1 118 ? 21.557 8.167 -26.374 1.00 19.37 98 PHE A CA 1
ATOM 728 C C . PHE A 1 118 ? 22.618 9.248 -26.344 1.00 18.44 98 PHE A C 1
ATOM 729 O O . PHE A 1 118 ? 22.580 10.122 -25.477 1.00 19.34 98 PHE A O 1
ATOM 737 N N . ARG A 1 119 ? 23.560 9.217 -27.288 1.00 19.00 99 ARG A N 1
ATOM 738 C CA . ARG A 1 119 ? 24.547 10.285 -27.362 1.00 18.47 99 ARG A CA 1
ATOM 739 C C . ARG A 1 119 ? 23.879 11.604 -27.711 1.00 17.83 99 ARG A C 1
ATOM 740 O O . ARG A 1 119 ? 24.264 12.657 -27.197 1.00 18.63 99 ARG A O 1
ATOM 748 N N . LEU A 1 120 ? 22.861 11.569 -28.577 1.00 15.47 100 LEU A N 1
ATOM 749 C CA . LEU A 1 120 ? 22.194 12.810 -28.963 1.00 15.88 100 LEU A CA 1
ATOM 750 C C . LEU A 1 120 ? 21.292 13.339 -27.842 1.00 13.50 100 LEU A C 1
ATOM 751 O O . LEU A 1 120 ? 21.166 14.557 -27.669 1.00 14.69 100 LEU A O 1
ATOM 756 N N . TYR A 1 121 ? 20.631 12.451 -27.095 1.00 11.27 101 TYR A N 1
ATOM 757 C CA . TYR A 1 121 ? 19.807 12.925 -25.982 1.00 17.43 101 TYR A CA 1
ATOM 758 C C . TYR A 1 121 ? 20.668 13.462 -24.836 1.00 16.73 101 TYR A C 1
ATOM 759 O O . TYR A 1 121 ? 20.259 14.406 -24.160 1.00 17.24 101 TYR A O 1
ATOM 768 N N . ALA A 1 122 ? 21.865 12.896 -24.610 1.00 16.22 102 ALA A N 1
ATOM 769 C CA . ALA A 1 122 ? 22.747 13.462 -23.585 1.00 16.20 102 ALA A CA 1
ATOM 770 C C . ALA A 1 122 ? 23.226 14.841 -24.001 1.00 19.28 102 ALA A C 1
ATOM 771 O O . ALA A 1 122 ? 23.365 15.737 -23.166 1.00 20.03 102 ALA A O 1
ATOM 773 N N . LEU A 1 123 ? 23.456 15.027 -25.302 1.00 17.94 103 LEU A N 1
ATOM 774 C CA . LEU A 1 123 ? 23.843 16.324 -25.836 1.00 17.85 103 LEU A CA 1
ATOM 775 C C . LEU A 1 123 ? 22.726 17.341 -25.668 1.00 19.35 103 LEU A C 1
ATOM 776 O O . LEU A 1 123 ? 22.977 18.506 -25.346 1.00 19.11 103 LEU A O 1
ATOM 781 N N . LEU A 1 124 ? 21.484 16.914 -25.918 1.00 17.97 104 LEU A N 1
ATOM 782 C CA . LEU A 1 124 ? 20.339 17.801 -25.790 1.00 20.25 104 LEU A CA 1
ATOM 783 C C . LEU A 1 124 ? 20.169 18.279 -24.353 1.00 21.63 104 LEU A C 1
ATOM 784 O O . LEU A 1 124 ? 19.858 19.451 -24.109 1.00 19.77 104 LEU A O 1
ATOM 789 N N . LEU A 1 125 ? 20.381 17.386 -23.391 1.00 23.97 105 LEU A N 1
ATOM 790 C CA . LEU A 1 125 ? 20.130 17.718 -21.994 1.00 23.23 105 LEU A CA 1
ATOM 791 C C . LEU A 1 125 ? 21.276 18.508 -21.379 1.00 24.74 105 LEU A C 1
ATOM 792 O O . LEU A 1 125 ? 21.039 19.436 -20.598 1.00 31.53 105 LEU A O 1
ATOM 797 N N . THR A 1 126 ? 22.517 18.174 -21.721 1.00 22.17 106 THR A N 1
ATOM 798 C CA . THR A 1 126 ? 23.672 18.769 -21.059 1.00 24.01 106 THR A CA 1
ATOM 799 C C . THR A 1 126 ? 24.325 19.902 -21.839 1.00 29.85 106 THR A C 1
ATOM 800 O O . THR A 1 126 ? 24.941 20.772 -21.220 1.00 32.45 106 THR A O 1
ATOM 804 N N . ARG A 1 127 ? 24.247 19.936 -23.169 1.00 25.20 107 ARG A N 1
ATOM 805 C CA . ARG A 1 127 ? 24.838 21.041 -23.935 1.00 28.50 107 ARG A CA 1
ATOM 806 C C . ARG A 1 127 ? 23.858 21.618 -24.959 1.00 21.59 107 ARG A C 1
ATOM 807 O O . ARG A 1 127 ? 24.169 21.719 -26.150 1.00 24.09 107 ARG A O 1
ATOM 815 N N . PRO A 1 128 ? 22.679 22.053 -24.527 1.00 20.74 108 PRO A N 1
ATOM 816 C CA . PRO A 1 128 ? 21.764 22.691 -25.475 1.00 21.34 108 PRO A CA 1
ATOM 817 C C . PRO A 1 128 ? 22.311 24.039 -25.922 1.00 24.68 108 PRO A C 1
ATOM 818 O O . PRO A 1 128 ? 23.009 24.732 -25.181 1.00 22.98 108 PRO A O 1
ATOM 822 N N . ARG A 1 129 ? 21.984 24.413 -27.159 1.00 24.24 109 ARG A N 1
ATOM 823 C CA . ARG A 1 129 ? 22.475 25.688 -27.668 1.00 23.25 109 ARG A CA 1
ATOM 824 C C . ARG A 1 129 ? 21.740 26.860 -27.038 1.00 25.17 109 ARG A C 1
ATOM 825 O O . ARG A 1 129 ? 22.345 27.909 -26.779 1.00 21.50 109 ARG A O 1
ATOM 833 N N . LEU A 1 130 ? 20.445 26.697 -26.774 1.00 20.66 110 LEU A N 1
ATOM 834 C CA . LEU A 1 130 ? 19.605 27.748 -26.208 1.00 20.39 110 LEU A CA 1
ATOM 835 C C . LEU A 1 130 ? 19.811 29.075 -26.936 1.00 22.09 110 LEU A C 1
ATOM 836 O O . LEU A 1 130 ? 20.192 30.081 -26.322 1.00 23.57 110 LEU A O 1
ATOM 841 N N . PRO A 1 131 ? 19.590 29.124 -28.252 1.00 22.27 111 PRO A N 1
ATOM 842 C CA . PRO A 1 131 ? 19.908 30.341 -29.012 1.00 26.44 111 PRO A CA 1
ATOM 843 C C . PRO A 1 131 ? 18.891 31.444 -28.736 1.00 30.84 111 PRO A C 1
ATOM 844 O O . PRO A 1 131 ? 17.687 31.207 -28.715 1.00 24.18 111 PRO A O 1
ATOM 848 N N . GLU A 1 132 ? 19.395 32.665 -28.551 1.00 31.93 112 GLU A N 1
ATOM 849 C CA . GLU A 1 132 ? 18.438 33.733 -28.246 1.00 33.99 112 GLU A CA 1
ATOM 850 C C . GLU A 1 132 ? 17.550 34.006 -29.424 1.00 36.63 112 GLU A C 1
ATOM 851 O O . GLU A 1 132 ? 16.339 34.281 -29.252 1.00 38.61 112 GLU A O 1
ATOM 857 N N . GLU A 1 133 ? 18.052 33.834 -30.619 1.00 33.41 113 GLU A N 1
ATOM 858 C CA . GLU A 1 133 ? 17.223 33.962 -31.791 1.00 39.97 113 GLU A CA 1
ATOM 859 C C . GLU A 1 133 ? 16.030 32.981 -31.824 1.00 42.50 113 GLU A C 1
ATOM 860 O O . GLU A 1 133 ? 14.924 33.369 -32.112 1.00 42.06 113 GLU A O 1
ATOM 866 N N . GLY A 1 134 ? 16.263 31.716 -31.535 1.00 32.38 114 GLY A N 1
ATOM 867 C CA . GLY A 1 134 ? 15.196 30.731 -31.508 1.00 25.52 114 GLY A CA 1
ATOM 868 C C . GLY A 1 134 ? 14.198 30.902 -30.372 1.00 22.16 114 GLY A C 1
ATOM 869 O O . GLY A 1 134 ? 13.120 30.306 -30.425 1.00 20.67 114 GLY A O 1
ATOM 870 N N . LEU A 1 135 ? 14.521 31.711 -29.356 1.00 25.12 115 LEU A N 1
ATOM 871 C CA . LEU A 1 135 ? 13.631 31.833 -28.199 1.00 26.25 115 LEU A CA 1
ATOM 872 C C . LEU A 1 135 ? 12.301 32.473 -28.578 1.00 23.39 115 LEU A C 1
ATOM 873 O O . LEU A 1 135 ? 11.250 32.081 -28.064 1.00 18.35 115 LEU A O 1
ATOM 878 N N . GLU A 1 136 ? 12.318 33.464 -29.470 1.00 25.46 116 GLU A N 1
ATOM 879 C CA . GLU A 1 136 ? 11.056 34.118 -29.795 1.00 23.65 116 GLU A CA 1
ATOM 880 C C . GLU A 1 136 ? 10.114 33.174 -30.536 1.00 21.68 116 GLU A C 1
ATOM 881 O O . GLU A 1 136 ? 8.895 33.312 -30.425 1.00 22.02 116 GLU A O 1
ATOM 887 N N . ALA A 1 137 ? 10.647 32.200 -31.275 1.00 19.29 117 ALA A N 1
ATOM 888 C CA . ALA A 1 137 ? 9.769 31.197 -31.868 1.00 20.54 117 ALA A CA 1
ATOM 889 C C . ALA A 1 137 ? 9.240 30.230 -30.804 1.00 13.32 117 ALA A C 1
ATOM 890 O O . ALA A 1 137 ? 8.060 29.878 -30.821 1.00 15.69 117 ALA A O 1
ATOM 892 N N . VAL A 1 138 ? 10.085 29.820 -29.856 1.00 14.29 118 VAL A N 1
ATOM 893 C CA . VAL A 1 138 ? 9.625 29.013 -28.717 1.00 15.80 118 VAL A CA 1
ATOM 894 C C . VAL A 1 138 ? 8.486 29.705 -27.966 1.00 14.54 118 VAL A C 1
ATOM 895 O O . VAL A 1 138 ? 7.459 29.085 -27.643 1.00 13.17 118 VAL A O 1
ATOM 899 N N . ARG A 1 139 ? 8.633 31.004 -27.697 1.00 11.98 119 ARG A N 1
ATOM 900 C CA . ARG A 1 139 ? 7.630 31.714 -26.906 1.00 13.76 119 ARG A CA 1
ATOM 901 C C . ARG A 1 139 ? 6.314 31.834 -27.660 1.00 16.79 119 ARG A C 1
ATOM 902 O O . ARG A 1 139 ? 5.233 31.674 -27.076 1.00 14.63 119 ARG A O 1
ATOM 910 N N . SER A 1 140 ? 6.391 32.139 -28.960 1.00 13.89 120 SER A N 1
ATOM 911 C CA . SER A 1 140 ? 5.201 32.224 -29.789 1.00 14.03 120 SER A CA 1
ATOM 912 C C . SER A 1 140 ? 4.445 30.888 -29.844 1.00 14.81 120 SER A C 1
ATOM 913 O O . SER A 1 140 ? 3.213 30.857 -29.758 1.00 12.74 120 SER A O 1
ATOM 916 N N . VAL A 1 141 ? 5.164 29.779 -30.012 1.00 13.19 121 VAL A N 1
ATOM 917 C CA . VAL A 1 141 ? 4.533 28.457 -29.992 1.00 14.70 121 VAL A CA 1
ATOM 918 C C . VAL A 1 141 ? 3.890 28.183 -28.640 1.00 12.21 121 VAL A C 1
ATOM 919 O O . VAL A 1 141 ? 2.750 27.711 -28.559 1.00 15.10 121 VAL A O 1
ATOM 923 N N . ALA A 1 142 ? 4.606 28.466 -27.555 1.00 11.66 122 ALA A N 1
ATOM 924 C CA . ALA A 1 142 ? 4.049 28.176 -26.226 1.00 13.90 122 ALA A CA 1
ATOM 925 C C . ALA A 1 142 ? 2.776 28.975 -25.972 1.00 12.59 122 ALA A C 1
ATOM 926 O O . ALA A 1 142 ? 1.829 28.468 -25.354 1.00 13.72 122 ALA A O 1
ATOM 928 N N . LEU A 1 143 ? 2.715 30.206 -26.487 1.00 12.94 123 LEU A N 1
ATOM 929 C CA . LEU A 1 143 ? 1.530 31.035 -26.295 1.00 16.06 123 LEU A CA 1
ATOM 930 C C . LEU A 1 143 ? 0.348 30.518 -27.103 1.00 15.49 123 LEU A C 1
ATOM 931 O O . LEU A 1 143 ? -0.793 30.584 -26.639 1.00 15.26 123 LEU A O 1
ATOM 936 N N . GLN A 1 144 ? 0.597 29.978 -28.300 1.00 15.01 124 GLN A N 1
ATOM 937 C CA . GLN A 1 144 ? -0.491 29.337 -29.038 1.00 16.98 124 GLN A CA 1
ATOM 938 C C . GLN A 1 144 ? -1.009 28.093 -28.314 1.00 14.82 124 GLN A C 1
ATOM 939 O O . GLN A 1 144 ? -2.220 27.847 -28.281 1.00 19.00 124 GLN A O 1
ATOM 945 N N . ALA A 1 145 ? -0.109 27.264 -27.781 1.00 15.71 125 ALA A N 1
ATOM 946 C CA . ALA A 1 145 ? -0.536 26.101 -26.997 1.00 17.19 125 ALA A CA 1
ATOM 947 C C . ALA A 1 145 ? -1.416 26.515 -25.819 1.00 19.79 125 ALA A C 1
ATOM 948 O O . ALA A 1 145 ? -2.463 25.900 -25.560 1.00 14.27 125 ALA A O 1
ATOM 950 N N . LEU A 1 146 ? -1.008 27.560 -25.093 1.00 14.38 126 LEU A N 1
ATOM 951 C CA . LEU A 1 146 ? -1.807 28.014 -23.958 1.00 16.76 126 LEU A CA 1
ATOM 952 C C . LEU A 1 146 ? -3.148 28.569 -24.422 1.00 19.79 126 LEU A C 1
ATOM 953 O O . LEU A 1 146 ? -4.181 28.355 -23.771 1.00 18.18 126 LEU A O 1
ATOM 958 N N . LEU A 1 147 ? -3.144 29.289 -25.548 1.00 19.28 127 LEU A N 1
ATOM 959 C CA . LEU A 1 147 ? -4.372 29.855 -26.094 1.00 20.46 127 LEU A CA 1
ATOM 960 C C . LEU A 1 147 ? -5.370 28.768 -26.480 1.00 19.65 127 LEU A C 1
ATOM 961 O O . LEU A 1 147 ? -6.581 28.939 -26.302 1.00 21.07 127 LEU A O 1
ATOM 966 N N . SER A 1 148 ? -4.887 27.645 -27.023 1.00 18.42 128 SER A N 1
ATOM 967 C CA . SER A 1 148 ? -5.799 26.575 -27.417 1.00 19.34 128 SER A CA 1
ATOM 968 C C . SER A 1 148 ? -6.542 25.970 -26.222 1.00 19.55 128 SER A C 1
ATOM 969 O O . SER A 1 148 ? -7.634 25.402 -26.394 1.00 15.34 128 SER A O 1
ATOM 972 N N . LEU A 1 149 ? -6.013 26.109 -25.012 1.00 16.66 129 LEU A N 1
ATOM 973 C CA . LEU A 1 149 ? -6.763 25.613 -23.864 1.00 17.41 129 LEU A CA 1
ATOM 974 C C . LEU A 1 149 ? -8.117 26.311 -23.765 1.00 18.31 129 LEU A C 1
ATOM 975 O O . LEU A 1 149 ? -9.105 25.694 -23.367 1.00 18.55 129 LEU A O 1
ATOM 980 N N . GLU A 1 150 ? -8.194 27.579 -24.187 1.00 17.96 130 GLU A N 1
ATOM 981 C CA . GLU A 1 150 ? -9.460 28.312 -24.142 1.00 18.61 130 GLU A CA 1
ATOM 982 C C . GLU A 1 150 ? -10.522 27.706 -25.053 1.00 20.96 130 GLU A C 1
ATOM 983 O O . GLU A 1 150 ? -11.719 27.900 -24.813 1.00 21.96 130 GLU A O 1
ATOM 989 N N . ASP A 1 151 ? -10.116 27.004 -26.112 1.00 18.75 131 ASP A N 1
ATOM 990 C CA . ASP A 1 151 ? -11.048 26.350 -27.020 1.00 20.17 131 ASP A CA 1
ATOM 991 C C . ASP A 1 151 ? -11.353 24.913 -26.618 1.00 18.92 131 ASP A C 1
ATOM 992 O O . ASP A 1 151 ? -11.981 24.189 -27.392 1.00 17.59 131 ASP A O 1
ATOM 997 N N . GLN A 1 152 ? -10.918 24.480 -25.439 1.00 18.21 132 GLN A N 1
ATOM 998 C CA . GLN A 1 152 ? -11.050 23.090 -25.007 1.00 16.97 132 GLN A CA 1
ATOM 999 C C . GLN A 1 152 ? -11.709 23.136 -23.638 1.00 18.46 132 GLN A C 1
ATOM 1000 O O . GLN A 1 152 ? -11.026 23.083 -22.610 1.00 13.20 132 GLN A O 1
ATOM 1006 N N . PRO A 1 153 ? -13.038 23.246 -23.594 1.00 14.98 133 PRO A N 1
ATOM 1007 C CA . PRO A 1 153 ? -13.714 23.560 -22.318 1.00 15.68 133 PRO A CA 1
ATOM 1008 C C . PRO A 1 153 ? -13.530 22.498 -21.247 1.00 16.05 133 PRO A C 1
ATOM 1009 O O . PRO A 1 153 ? -13.426 22.836 -20.061 1.00 18.03 133 PRO A O 1
ATOM 1013 N N . ALA A 1 154 ? -13.506 21.221 -21.623 1.00 15.62 134 ALA A N 1
ATOM 1014 C CA . ALA A 1 154 ? -13.292 20.166 -20.639 1.00 18.57 134 ALA A CA 1
ATOM 1015 C C . ALA A 1 154 ? -11.917 20.298 -19.991 1.00 16.12 134 ALA A C 1
ATOM 1016 O O . ALA A 1 154 ? -11.795 20.265 -18.763 1.00 15.18 134 ALA A O 1
ATOM 1018 N N . ARG A 1 155 ? -10.866 20.439 -20.809 1.00 16.99 135 ARG A N 1
ATOM 1019 C CA . ARG A 1 155 ? -9.521 20.612 -20.271 1.00 19.39 135 ARG A CA 1
ATOM 1020 C C . ARG A 1 155 ? -9.391 21.924 -19.512 1.00 17.03 135 ARG A C 1
ATOM 1021 O O . ARG A 1 155 ? -8.717 21.982 -18.475 1.00 15.12 135 ARG A O 1
ATOM 1029 N N . LYS A 1 156 ? -10.010 22.992 -20.022 1.00 14.82 136 LYS A N 1
ATOM 1030 C CA . LYS A 1 156 ? -9.983 24.272 -19.325 1.00 13.84 136 LYS A CA 1
ATOM 1031 C C . LYS A 1 156 ? -10.591 24.146 -17.927 1.00 16.76 136 LYS A C 1
ATOM 1032 O O . LYS A 1 156 ? -10.024 24.633 -16.941 1.00 14.30 136 LYS A O 1
ATOM 1038 N N . LEU A 1 157 ? -11.735 23.466 -17.817 1.00 16.81 137 LEU A N 1
ATOM 1039 C CA . LEU A 1 157 ? -12.382 23.369 -16.512 1.00 14.10 137 LEU A CA 1
ATOM 1040 C C . LEU A 1 157 ? -11.509 22.604 -15.528 1.00 14.42 137 LEU A C 1
ATOM 1041 O O . LEU A 1 157 ? -11.283 23.062 -14.404 1.00 15.08 137 LEU A O 1
ATOM 1046 N N . LEU A 1 158 ? -10.975 21.449 -15.949 1.00 13.39 138 LEU A N 1
ATOM 1047 C CA . LEU A 1 158 ? -10.214 20.624 -15.017 1.00 13.26 138 LEU A CA 1
ATOM 1048 C C . LEU A 1 158 ? -8.907 21.291 -14.611 1.00 17.12 138 LEU A C 1
ATOM 1049 O O . LEU A 1 158 ? -8.432 21.092 -13.489 1.00 16.35 138 LEU A O 1
ATOM 1054 N N . SER A 1 159 ? -8.335 22.109 -15.494 1.00 18.56 139 SER A N 1
ATOM 1055 C CA . SER A 1 159 ? -7.140 22.877 -15.159 1.00 14.84 139 SER A CA 1
ATOM 1056 C C . SER A 1 159 ? -7.450 23.957 -14.121 1.00 17.41 139 SER A C 1
ATOM 1057 O O . SER A 1 159 ? -6.704 24.128 -13.145 1.00 14.54 139 SER A O 1
ATOM 1060 N N . GLU A 1 160 ? -8.553 24.695 -14.308 1.00 14.59 140 GLU A N 1
ATOM 1061 C CA . GLU A 1 160 ? -8.978 25.644 -13.286 1.00 20.29 140 GLU A CA 1
ATOM 1062 C C . GLU A 1 160 ? -9.311 24.931 -11.981 1.00 16.87 140 GLU A C 1
ATOM 1063 O O . GLU A 1 160 ? -9.040 25.451 -10.899 1.00 15.98 140 GLU A O 1
ATOM 1069 N N . LEU A 1 161 ? -9.884 23.728 -12.070 1.00 16.06 141 LEU A N 1
ATOM 1070 C CA . LEU A 1 161 ? -10.234 22.991 -10.861 1.00 17.18 141 LEU A CA 1
ATOM 1071 C C . LEU A 1 161 ? -8.995 22.689 -10.022 1.00 14.77 141 LEU A C 1
ATOM 1072 O O . LEU A 1 161 ? -8.952 22.993 -8.824 1.00 13.73 141 LEU A O 1
ATOM 1077 N N . ARG A 1 162 ? -7.950 22.142 -10.646 1.00 11.64 142 ARG A N 1
ATOM 1078 C CA . ARG A 1 162 ? -6.756 21.834 -9.872 1.00 16.58 142 ARG A CA 1
ATOM 1079 C C . ARG A 1 162 ? -6.107 23.104 -9.331 1.00 16.38 142 ARG A C 1
ATOM 1080 O O . ARG A 1 162 ? -5.496 23.080 -8.255 1.00 13.43 142 ARG A O 1
ATOM 1088 N N . ARG A 1 163 ? -6.239 24.223 -10.053 1.00 12.74 143 ARG A N 1
ATOM 1089 C CA . ARG A 1 163 ? -5.711 25.488 -9.546 1.00 15.62 143 ARG A CA 1
ATOM 1090 C C . ARG A 1 163 ? -6.436 25.925 -8.269 1.00 13.45 143 ARG A C 1
ATOM 1091 O O . ARG A 1 163 ? -5.812 26.465 -7.349 1.00 13.99 143 ARG A O 1
ATOM 1099 N N . LYS A 1 164 ? -7.753 25.704 -8.202 1.00 14.13 144 LYS A N 1
ATOM 1100 C CA . LYS A 1 164 ? -8.527 26.064 -7.008 1.00 15.60 144 LYS A CA 1
ATOM 1101 C C . LYS A 1 164 ? -8.246 25.124 -5.843 1.00 15.94 144 LYS A C 1
ATOM 1102 O O . LYS A 1 164 ? -8.342 25.532 -4.675 1.00 16.37 144 LYS A O 1
ATOM 1108 N N . VAL A 1 165 ? -7.934 23.861 -6.149 1.00 14.07 145 VAL A N 1
ATOM 1109 C CA . VAL A 1 165 ? -7.714 22.832 -5.134 1.00 14.17 145 VAL A CA 1
ATOM 1110 C C . VAL A 1 165 ? -6.455 23.128 -4.324 1.00 17.31 145 VAL A C 1
ATOM 1111 O O . VAL A 1 165 ? -6.436 22.982 -3.088 1.00 12.95 145 VAL A O 1
ATOM 1115 N N . PHE A 1 166 ? -5.388 23.546 -4.998 1.00 14.41 146 PHE A N 1
ATOM 1116 C CA . PHE A 1 166 ? -4.088 23.765 -4.372 1.00 13.88 146 PHE A CA 1
ATOM 1117 C C . PHE A 1 166 ? -3.838 25.246 -4.139 1.00 15.64 146 PHE A C 1
ATOM 1118 O O . PHE A 1 166 ? -4.030 26.067 -5.047 1.00 17.48 146 PHE A O 1
ATOM 1126 N N . ARG A 1 167 ? -3.436 25.589 -2.912 1.00 13.79 147 ARG A N 1
ATOM 1127 C CA . ARG A 1 167 ? -2.776 26.871 -2.671 1.00 12.33 147 ARG A CA 1
ATOM 1128 C C . ARG A 1 167 ? -1.327 26.847 -3.135 1.00 12.98 147 ARG A C 1
ATOM 1129 O O . ARG A 1 167 ? -0.756 27.898 -3.434 1.00 15.40 147 ARG A O 1
ATOM 1137 N N . SER A 1 168 ? -0.702 25.681 -3.117 1.00 11.24 148 SER A N 1
ATOM 1138 C CA . SER A 1 168 ? 0.715 25.521 -3.431 1.00 13.44 148 SER A CA 1
ATOM 1139 C C . SER A 1 168 ? 0.926 25.528 -4.952 1.00 15.07 148 SER A C 1
ATOM 1140 O O . SER A 1 168 ? -0.024 25.599 -5.749 1.00 12.30 148 SER A O 1
ATOM 1143 N N . PRO A 1 169 ? 2.183 25.476 -5.413 1.00 14.22 149 PRO A N 1
ATOM 1144 C CA . PRO A 1 169 ? 2.431 25.445 -6.874 1.00 13.19 149 PRO A CA 1
ATOM 1145 C C . PRO A 1 169 ? 1.872 24.214 -7.601 1.00 12.65 149 PRO A C 1
ATOM 1146 O O . PRO A 1 169 ? 1.836 24.228 -8.837 1.00 12.46 149 PRO A O 1
ATOM 1150 N N . HIS A 1 170 ? 1.431 23.172 -6.889 1.00 12.32 150 HIS A N 1
ATOM 1151 C CA . HIS A 1 170 ? 0.785 22.020 -7.517 1.00 15.42 150 HIS A CA 1
ATOM 1152 C C . HIS A 1 170 ? -0.517 22.388 -8.217 1.00 13.17 150 HIS A C 1
ATOM 1153 O O . HIS A 1 170 ? -1.058 21.563 -8.971 1.00 14.29 150 HIS A O 1
ATOM 1160 N N . GLY A 1 171 ? -1.031 23.598 -7.988 1.00 11.76 151 GLY A N 1
ATOM 1161 C CA . GLY A 1 171 ? -2.175 24.109 -8.711 1.00 13.35 151 GLY A CA 1
ATOM 1162 C C . GLY A 1 171 ? -1.867 24.709 -10.083 1.00 12.88 151 GLY A C 1
ATOM 1163 O O . GLY A 1 171 ? -2.798 24.996 -10.834 1.00 11.94 151 GLY A O 1
ATOM 1164 N N . ARG A 1 172 ? -0.603 24.894 -10.434 1.00 11.82 152 ARG A N 1
ATOM 1165 C CA . ARG A 1 172 ? -0.273 25.656 -11.631 1.00 14.74 152 ARG A CA 1
ATOM 1166 C C . ARG A 1 172 ? -0.641 24.906 -12.913 1.00 15.47 152 ARG A C 1
ATOM 1167 O O . ARG A 1 172 ? -0.686 23.676 -12.954 1.00 12.95 152 ARG A O 1
ATOM 1175 N N . GLU A 1 173 ? -0.883 25.662 -13.979 1.00 15.41 153 GLU A N 1
ATOM 1176 C CA . GLU A 1 173 ? -1.164 25.043 -15.288 1.00 13.91 153 GLU A CA 1
ATOM 1177 C C . GLU A 1 173 ? 0.147 24.711 -16.003 1.00 14.08 153 GLU A C 1
ATOM 1178 O O . GLU A 1 173 ? 0.993 25.593 -16.157 1.00 13.17 153 GLU A O 1
ATOM 1184 N N . PRO A 1 174 ? 0.360 23.455 -16.426 1.00 14.62 154 PRO A N 1
ATOM 1185 C CA . PRO A 1 174 ? 1.637 23.092 -17.068 1.00 14.37 154 PRO A CA 1
ATOM 1186 C C . PRO A 1 174 ? 1.975 23.908 -18.312 1.00 16.48 154 PRO A C 1
ATOM 1187 O O . PRO A 1 174 ? 3.151 23.990 -18.675 1.00 16.65 154 PRO A O 1
ATOM 1191 N N . LEU A 1 175 ? 0.993 24.496 -18.988 1.00 13.57 155 LEU A N 1
ATOM 1192 C CA . LEU A 1 175 ? 1.284 25.294 -20.176 1.00 16.94 155 LEU A CA 1
ATOM 1193 C C . LEU A 1 175 ? 1.711 26.713 -19.834 1.00 18.96 155 LEU A C 1
ATOM 1194 O O . LEU A 1 175 ? 2.060 27.470 -20.743 1.00 15.99 155 LEU A O 1
ATOM 1199 N N . GLY A 1 176 ? 1.707 27.072 -18.549 1.00 16.50 156 GLY A N 1
ATOM 1200 C CA . GLY A 1 176 ? 2.111 28.389 -18.130 1.00 15.57 156 GLY A CA 1
ATOM 1201 C C . GLY A 1 176 ? 0.953 29.351 -17.961 1.00 13.67 156 GLY A C 1
ATOM 1202 O O . GLY A 1 176 ? -0.231 29.005 -18.014 1.00 14.25 156 GLY A O 1
ATOM 1203 N N . ARG A 1 177 ? 1.325 30.597 -17.718 1.00 17.16 157 ARG A N 1
ATOM 1204 C CA . ARG A 1 177 ? 0.392 31.708 -17.726 1.00 19.47 157 ARG A CA 1
ATOM 1205 C C . ARG A 1 177 ? 0.872 32.688 -18.774 1.00 18.19 157 ARG A C 1
ATOM 1206 O O . ARG A 1 177 ? 2.072 32.790 -19.028 1.00 16.22 157 ARG A O 1
ATOM 1214 N N . GLU A 1 178 ? -0.077 33.420 -19.357 1.00 19.05 158 GLU A N 1
ATOM 1215 C CA . GLU A 1 178 ? 0.236 34.304 -20.480 1.00 26.52 158 GLU A CA 1
ATOM 1216 C C . GLU A 1 178 ? 1.296 35.330 -20.091 1.00 25.28 158 GLU A C 1
ATOM 1217 O O . GLU A 1 178 ? 2.274 35.536 -20.814 1.00 23.33 158 GLU A O 1
ATOM 1223 N N . GLU A 1 179 ? 1.144 35.944 -18.916 1.00 22.38 159 GLU A N 1
ATOM 1224 C CA . GLU A 1 179 ? 2.105 36.949 -18.470 1.00 28.24 159 GLU A CA 1
ATOM 1225 C C . GLU A 1 179 ? 3.462 36.333 -18.147 1.00 22.93 159 GLU A C 1
ATOM 1226 O O . GLU A 1 179 ? 4.498 36.977 -18.349 1.00 24.53 159 GLU A O 1
ATOM 1232 N N . GLY A 1 180 ? 3.482 35.096 -17.644 1.00 23.19 160 GLY A N 1
ATOM 1233 C CA . GLY A 1 180 ? 4.760 34.446 -17.384 1.00 17.53 160 GLY A CA 1
ATOM 1234 C C . GLY A 1 180 ? 5.510 34.152 -18.673 1.00 20.41 160 GLY A C 1
ATOM 1235 O O . GLY A 1 180 ? 6.709 34.419 -18.789 1.00 22.73 160 GLY A O 1
ATOM 1236 N N . LEU A 1 181 ? 4.808 33.590 -19.658 1.00 15.61 161 LEU A N 1
ATOM 1237 C CA . LEU A 1 181 ? 5.432 33.280 -20.935 1.00 17.22 161 LEU A CA 1
ATOM 1238 C C . LEU A 1 181 ? 5.903 34.550 -21.634 1.00 20.65 161 LEU A C 1
ATOM 1239 O O . LEU A 1 181 ? 6.969 34.564 -22.256 1.00 18.67 161 LEU A O 1
ATOM 1244 N N . LYS A 1 182 ? 5.119 35.633 -21.530 1.00 22.77 162 LYS A N 1
ATOM 1245 C CA . LYS A 1 182 ? 5.459 36.877 -22.226 1.00 20.22 162 LYS A CA 1
ATOM 1246 C C . LYS A 1 182 ? 6.653 37.587 -21.609 1.00 26.92 162 LYS A C 1
ATOM 1247 O O . LYS A 1 182 ? 7.417 38.243 -22.331 1.00 24.89 162 LYS A O 1
ATOM 1253 N N . GLY A 1 183 ? 6.826 37.488 -20.288 1.00 22.77 163 GLY A N 1
ATOM 1254 C CA . GLY A 1 183 ? 7.860 38.250 -19.631 1.00 27.60 163 GLY A CA 1
ATOM 1255 C C . GLY A 1 183 ? 9.157 37.506 -19.397 1.00 26.97 163 GLY A C 1
ATOM 1256 O O . GLY A 1 183 ? 10.144 38.124 -18.997 1.00 28.36 163 GLY A O 1
ATOM 1257 N N . ALA A 1 184 ? 9.180 36.193 -19.630 1.00 22.32 164 ALA A N 1
ATOM 1258 C CA . ALA A 1 184 ? 10.393 35.423 -19.380 1.00 27.03 164 ALA A CA 1
ATOM 1259 C C . ALA A 1 184 ? 11.531 35.917 -20.270 1.00 26.32 164 ALA A C 1
ATOM 1260 O O . ALA A 1 184 ? 11.390 35.995 -21.492 1.00 27.26 164 ALA A O 1
ATOM 1262 N N . ARG A 1 185 ? 12.655 36.258 -19.651 1.00 22.51 165 ARG A N 1
ATOM 1263 C CA . ARG A 1 185 ? 13.818 36.750 -20.369 1.00 28.90 165 ARG A CA 1
ATOM 1264 C C . ARG A 1 185 ? 14.861 35.654 -20.540 1.00 26.99 165 ARG A C 1
ATOM 1265 O O . ARG A 1 185 ? 14.982 34.745 -19.714 1.00 24.07 165 ARG A O 1
ATOM 1273 N N . ALA A 1 186 ? 15.649 35.792 -21.607 1.00 23.02 166 ALA A N 1
ATOM 1274 C CA . ALA A 1 186 ? 16.577 34.740 -22.016 1.00 26.98 166 ALA A CA 1
ATOM 1275 C C . ALA A 1 186 ? 17.548 34.368 -20.904 1.00 27.35 166 ALA A C 1
ATOM 1276 O O . ALA A 1 186 ? 17.741 33.183 -20.602 1.00 26.28 166 ALA A O 1
ATOM 1278 N N . GLU A 1 187 ? 18.200 35.366 -20.301 1.00 24.81 167 GLU A N 1
ATOM 1279 C CA . GLU A 1 187 ? 19.260 35.038 -19.359 1.00 31.47 167 GLU A CA 1
ATOM 1280 C C . GLU A 1 187 ? 18.701 34.449 -18.072 1.00 25.43 167 GLU A C 1
ATOM 1281 O O . GLU A 1 187 ? 19.343 33.591 -17.461 1.00 24.09 167 GLU A O 1
ATOM 1287 N N . ALA A 1 188 ? 17.505 34.877 -17.660 1.00 27.84 168 ALA A N 1
ATOM 1288 C CA . ALA A 1 188 ? 16.848 34.254 -16.517 1.00 25.80 168 ALA A CA 1
ATOM 1289 C C . ALA A 1 188 ? 16.474 32.803 -16.817 1.00 24.13 168 ALA A C 1
ATOM 1290 O O . ALA A 1 188 ? 16.579 31.935 -15.944 1.00 24.38 168 ALA A O 1
ATOM 1292 N N . LEU A 1 189 ? 16.019 32.531 -18.045 1.00 21.21 169 LEU A N 1
ATOM 1293 C CA . LEU A 1 189 ? 15.673 31.170 -18.446 1.00 21.39 169 LEU A CA 1
ATOM 1294 C C . LEU A 1 189 ? 16.895 30.263 -18.482 1.00 21.34 169 LEU A C 1
ATOM 1295 O O . LEU A 1 189 ? 16.817 29.103 -18.057 1.00 21.29 169 LEU A O 1
ATOM 1300 N N . LYS A 1 190 ? 18.020 30.754 -19.027 1.00 19.40 170 LYS A N 1
ATOM 1301 C CA . LYS A 1 190 ? 19.257 29.975 -19.006 1.00 23.01 170 LYS A CA 1
ATOM 1302 C C . LYS A 1 190 ? 19.655 29.645 -17.573 1.00 20.93 170 LYS A C 1
ATOM 1303 O O . LYS A 1 190 ? 19.990 28.499 -17.256 1.00 19.83 170 LYS A O 1
ATOM 1309 N N . ALA A 1 191 ? 19.625 30.648 -16.696 1.00 20.64 171 ALA A N 1
ATOM 1310 C CA . ALA A 1 191 ? 19.923 30.420 -15.284 1.00 21.35 171 ALA A CA 1
ATOM 1311 C C . ALA A 1 191 ? 18.973 29.391 -14.684 1.00 20.94 171 ALA A C 1
ATOM 1312 O O . ALA A 1 191 ? 19.378 28.559 -13.859 1.00 21.76 171 ALA A O 1
ATOM 1314 N N . ASP A 1 192 ? 17.698 29.452 -15.062 1.00 19.40 172 ASP A N 1
ATOM 1315 C CA . ASP A 1 192 ? 16.747 28.444 -14.617 1.00 18.56 172 ASP A CA 1
ATOM 1316 C C . ASP A 1 192 ? 17.111 27.059 -15.161 1.00 22.16 172 ASP A C 1
ATOM 1317 O O . ASP A 1 192 ? 17.072 26.071 -14.420 1.00 21.41 172 ASP A O 1
ATOM 1322 N N . TYR A 1 193 ? 17.502 26.973 -16.444 1.00 18.32 173 TYR A N 1
ATOM 1323 C CA . TYR A 1 193 ? 17.938 25.692 -17.001 1.00 18.11 173 TYR A CA 1
ATOM 1324 C C . TYR A 1 193 ? 19.111 25.110 -16.220 1.00 15.97 173 TYR A C 1
ATOM 1325 O O . TYR A 1 193 ? 19.136 23.913 -15.925 1.00 14.30 173 TYR A O 1
ATOM 1334 N N . ARG A 1 194 ? 20.126 25.935 -15.929 1.00 20.17 174 ARG A N 1
ATOM 1335 C CA . ARG A 1 194 ? 21.306 25.422 -15.235 1.00 21.80 174 ARG A CA 1
ATOM 1336 C C . ARG A 1 194 ? 20.965 24.953 -13.827 1.00 20.86 174 ARG A C 1
ATOM 1337 O O . ARG A 1 194 ? 21.640 24.069 -13.289 1.00 25.63 174 ARG A O 1
ATOM 1345 N N . ARG A 1 195 ? 19.913 25.518 -13.232 1.00 18.37 175 ARG A N 1
ATOM 1346 C CA . ARG A 1 195 ? 19.464 25.122 -11.902 1.00 21.68 175 ARG A CA 1
ATOM 1347 C C . ARG A 1 195 ? 18.611 23.848 -11.938 1.00 23.40 175 ARG A C 1
ATOM 1348 O O . ARG A 1 195 ? 18.854 22.924 -11.158 1.00 16.74 175 ARG A O 1
ATOM 1356 N N . ARG A 1 196 ? 17.617 23.760 -12.845 1.00 17.73 176 ARG A N 1
ATOM 1357 C CA . ARG A 1 196 ? 16.610 22.699 -12.724 1.00 15.43 176 ARG A CA 1
ATOM 1358 C C . ARG A 1 196 ? 16.843 21.475 -13.606 1.00 16.90 176 ARG A C 1
ATOM 1359 O O . ARG A 1 196 ? 16.287 20.410 -13.307 1.00 13.89 176 ARG A O 1
ATOM 1367 N N . TYR A 1 197 ? 17.623 21.574 -14.687 1.00 15.11 177 TYR A N 1
ATOM 1368 C CA . TYR A 1 197 ? 17.900 20.385 -15.493 1.00 16.72 177 TYR A CA 1
ATOM 1369 C C . TYR A 1 197 ? 19.054 19.630 -14.843 1.00 14.76 177 TYR A C 1
ATOM 1370 O O . TYR A 1 197 ? 20.221 19.711 -15.237 1.00 14.58 177 TYR A O 1
ATOM 1379 N N . THR A 1 198 ? 18.700 18.856 -13.828 1.00 14.85 178 THR A N 1
ATOM 1380 C CA . THR A 1 198 ? 19.673 18.185 -12.997 1.00 12.92 178 THR A CA 1
ATOM 1381 C C . THR A 1 198 ? 19.445 16.684 -13.057 1.00 12.84 178 THR A C 1
ATOM 1382 O O . THR A 1 198 ? 18.308 16.230 -13.189 1.00 14.41 178 THR A O 1
ATOM 1386 N N . PRO A 1 199 ? 20.506 15.885 -12.988 1.00 12.50 179 PRO A N 1
ATOM 1387 C CA . PRO A 1 199 ? 20.314 14.435 -12.891 1.00 15.25 179 PRO A CA 1
ATOM 1388 C C . PRO A 1 199 ? 19.809 13.972 -11.529 1.00 18.25 179 PRO A C 1
ATOM 1389 O O . PRO A 1 199 ? 19.319 12.839 -11.428 1.00 15.91 179 PRO A O 1
ATOM 1393 N N . LYS A 1 200 ? 19.923 14.791 -10.478 1.00 16.21 180 LYS A N 1
ATOM 1394 C CA . LYS A 1 200 ? 19.505 14.381 -9.134 1.00 18.18 180 LYS A CA 1
ATOM 1395 C C . LYS A 1 200 ? 17.989 14.523 -9.042 1.00 18.85 180 LYS A C 1
ATOM 1396 O O . LYS A 1 200 ? 17.462 15.620 -8.872 1.00 16.54 180 LYS A O 1
ATOM 1402 N N . GLY A 1 201 ? 17.280 13.405 -9.176 1.00 17.81 181 GLY A N 1
ATOM 1403 C CA . GLY A 1 201 ? 15.841 13.415 -9.342 1.00 16.77 181 GLY A CA 1
ATOM 1404 C C . GLY A 1 201 ? 15.392 13.054 -10.744 1.00 19.36 181 GLY A C 1
ATOM 1405 O O . GLY A 1 201 ? 14.195 12.791 -10.943 1.00 15.91 181 GLY A O 1
ATOM 1406 N N . ALA A 1 202 ? 16.303 13.020 -11.720 1.00 12.32 182 ALA A N 1
ATOM 1407 C CA . ALA A 1 202 ? 15.946 12.573 -13.062 1.00 13.79 182 ALA A CA 1
ATOM 1408 C C . ALA A 1 202 ? 15.894 11.050 -13.096 1.00 16.08 182 ALA A C 1
ATOM 1409 O O . ALA A 1 202 ? 16.596 10.364 -12.340 1.00 15.80 182 ALA A O 1
ATOM 1411 N N . ILE A 1 203 ? 15.035 10.534 -13.970 1.00 12.58 183 ILE A N 1
ATOM 1412 C CA . ILE A 1 203 ? 14.740 9.113 -14.081 1.00 14.22 183 ILE A CA 1
ATOM 1413 C C . ILE A 1 203 ? 14.783 8.718 -15.554 1.00 13.60 183 ILE A C 1
ATOM 1414 O O . ILE A 1 203 ? 14.176 9.385 -16.401 1.00 13.20 183 ILE A O 1
ATOM 1419 N N . LEU A 1 204 ? 15.502 7.645 -15.866 1.00 12.58 184 LEU A N 1
ATOM 1420 C CA . LEU A 1 204 ? 15.485 7.073 -17.207 1.00 14.87 184 LEU A CA 1
ATOM 1421 C C . LEU A 1 204 ? 15.031 5.626 -17.099 1.00 14.50 184 LEU A C 1
ATOM 1422 O O . LEU A 1 204 ? 15.689 4.827 -16.433 1.00 15.94 184 LEU A O 1
ATOM 1427 N N . ALA A 1 205 ? 13.894 5.301 -17.727 1.00 13.70 185 ALA A N 1
ATOM 1428 C CA . ALA A 1 205 ? 13.335 3.955 -17.747 1.00 12.11 185 ALA A CA 1
ATOM 1429 C C . ALA A 1 205 ? 13.307 3.462 -19.187 1.00 15.83 185 ALA A C 1
ATOM 1430 O O . ALA A 1 205 ? 12.800 4.157 -20.064 1.00 15.43 185 ALA A O 1
ATOM 1432 N N . VAL A 1 206 ? 13.809 2.251 -19.420 1.00 15.97 186 VAL A N 1
ATOM 1433 C CA . VAL A 1 206 ? 13.981 1.692 -20.759 1.00 13.53 186 VAL A CA 1
ATOM 1434 C C . VAL A 1 206 ? 13.336 0.308 -20.783 1.00 16.68 186 VAL A C 1
ATOM 1435 O O . VAL A 1 206 ? 13.442 -0.451 -19.808 1.00 17.85 186 VAL A O 1
ATOM 1439 N N . ALA A 1 207 ? 12.677 -0.030 -21.893 1.00 14.98 187 ALA A N 1
ATOM 1440 C CA . ALA A 1 207 ? 12.144 -1.373 -22.110 1.00 15.60 187 ALA A CA 1
ATOM 1441 C C . ALA A 1 207 ? 12.437 -1.815 -23.540 1.00 14.38 187 ALA A C 1
ATOM 1442 O O . ALA A 1 207 ? 12.426 -1.006 -24.465 1.00 13.65 187 ALA A O 1
ATOM 1444 N N . GLY A 1 208 ? 12.704 -3.112 -23.722 1.00 17.88 188 GLY A N 1
ATOM 1445 C CA . GLY A 1 208 ? 12.878 -3.606 -25.067 1.00 15.68 188 GLY A CA 1
ATOM 1446 C C . GLY A 1 208 ? 14.121 -4.460 -25.209 1.00 22.69 188 GLY A C 1
ATOM 1447 O O . GLY A 1 208 ? 14.667 -4.983 -24.225 1.00 16.65 188 GLY A O 1
ATOM 1448 N N . GLY A 1 209 ? 14.551 -4.608 -26.467 1.00 18.00 189 GLY A N 1
ATOM 1449 C CA . GLY A 1 209 ? 15.549 -5.592 -26.822 1.00 19.14 189 GLY A CA 1
ATOM 1450 C C . GLY A 1 209 ? 16.978 -5.112 -26.719 1.00 22.12 189 GLY A C 1
ATOM 1451 O O . GLY A 1 209 ? 17.713 -5.078 -27.705 1.00 20.27 189 GLY A O 1
ATOM 1452 N N . VAL A 1 210 ? 17.388 -4.764 -25.512 1.00 20.17 190 VAL A N 1
ATOM 1453 C CA . VAL A 1 210 ? 18.747 -4.328 -25.239 1.00 23.44 190 VAL A CA 1
ATOM 1454 C C . VAL A 1 210 ? 19.138 -4.915 -23.892 1.00 21.84 190 VAL A C 1
ATOM 1455 O O . VAL A 1 210 ? 18.317 -4.973 -22.973 1.00 18.29 190 VAL A O 1
ATOM 1459 N N . SER A 1 211 ? 20.373 -5.401 -23.795 1.00 18.94 191 SER A N 1
ATOM 1460 C CA . SER A 1 211 ? 20.870 -5.940 -22.540 1.00 23.42 191 SER A CA 1
ATOM 1461 C C . SER A 1 211 ? 21.314 -4.812 -21.615 1.00 23.20 191 SER A C 1
ATOM 1462 O O . SER A 1 211 ? 21.578 -3.690 -22.051 1.00 22.46 191 SER A O 1
ATOM 1465 N N . TRP A 1 212 ? 21.435 -5.136 -20.324 1.00 22.03 192 TRP A N 1
ATOM 1466 C CA . TRP A 1 212 ? 21.903 -4.143 -19.364 1.00 20.50 192 TRP A CA 1
ATOM 1467 C C . TRP A 1 212 ? 23.311 -3.669 -19.691 1.00 24.45 192 TRP A C 1
ATOM 1468 O O . TRP A 1 212 ? 23.622 -2.483 -19.554 1.00 25.69 192 TRP A O 1
ATOM 1479 N N . GLU A 1 213 ? 24.178 -4.589 -20.109 1.00 21.91 193 GLU A N 1
ATOM 1480 C CA . GLU A 1 213 ? 25.554 -4.219 -20.435 1.00 29.25 193 GLU A CA 1
ATOM 1481 C C . GLU A 1 213 ? 25.602 -3.267 -21.622 1.00 24.24 193 GLU A C 1
ATOM 1482 O O . GLU A 1 213 ? 26.353 -2.282 -21.616 1.00 26.39 193 GLU A O 1
ATOM 1488 N N . ARG A 1 214 ? 24.810 -3.531 -22.654 1.00 20.15 194 ARG A N 1
ATOM 1489 C CA . ARG A 1 214 ? 24.808 -2.624 -23.793 1.00 24.19 194 ARG A CA 1
ATOM 1490 C C . ARG A 1 214 ? 24.162 -1.292 -23.448 1.00 21.75 194 ARG A C 1
ATOM 1491 O O . ARG A 1 214 ? 24.582 -0.254 -23.965 1.00 19.63 194 ARG A O 1
ATOM 1499 N N . LEU A 1 215 ? 23.165 -1.288 -22.558 1.00 23.44 195 LEU A N 1
ATOM 1500 C CA . LEU A 1 215 ? 22.566 -0.017 -22.176 1.00 23.21 195 LEU A CA 1
ATOM 1501 C C . LEU A 1 215 ? 23.542 0.813 -21.362 1.00 19.98 195 LEU A C 1
ATOM 1502 O O . LEU A 1 215 ? 23.659 2.027 -21.567 1.00 21.17 195 LEU A O 1
ATOM 1507 N N . ARG A 1 216 ? 24.275 0.169 -20.456 1.00 21.66 196 ARG A N 1
ATOM 1508 C CA . ARG A 1 216 ? 25.204 0.901 -19.608 1.00 21.10 196 ARG A CA 1
ATOM 1509 C C . ARG A 1 216 ? 26.294 1.561 -20.435 1.00 23.53 196 ARG A C 1
ATOM 1510 O O . ARG A 1 216 ? 26.658 2.716 -20.183 1.00 21.63 196 ARG A O 1
ATOM 1518 N N . ALA A 1 217 ? 26.808 0.855 -21.450 1.00 25.04 197 ALA A N 1
ATOM 1519 C CA . ALA A 1 217 ? 27.807 1.444 -22.335 1.00 22.29 197 ALA A CA 1
ATOM 1520 C C . ALA A 1 217 ? 27.237 2.634 -23.106 1.00 23.50 197 ALA A C 1
ATOM 1521 O O . ALA A 1 217 ? 27.928 3.636 -23.326 1.00 23.37 197 ALA A O 1
ATOM 1523 N N . ALA A 1 218 ? 25.975 2.549 -23.513 1.00 21.71 198 ALA A N 1
ATOM 1524 C CA . ALA A 1 218 ? 25.349 3.653 -24.236 1.00 19.98 198 ALA A CA 1
ATOM 1525 C C . ALA A 1 218 ? 25.152 4.890 -23.357 1.00 16.42 198 ALA A C 1
ATOM 1526 O O . ALA A 1 218 ? 25.156 6.014 -23.865 1.00 18.07 198 ALA A O 1
ATOM 1528 N N . LEU A 1 219 ? 24.984 4.717 -22.044 1.00 19.80 199 LEU A N 1
ATOM 1529 C CA . LEU A 1 219 ? 24.708 5.852 -21.159 1.00 17.44 199 LEU A CA 1
ATOM 1530 C C . LEU A 1 219 ? 25.960 6.604 -20.721 1.00 22.89 199 LEU A C 1
ATOM 1531 O O . LEU A 1 219 ? 25.835 7.640 -20.059 1.00 17.41 199 LEU A O 1
ATOM 1536 N N . GLU A 1 220 ? 27.153 6.131 -21.090 1.00 18.92 200 GLU A N 1
ATOM 1537 C CA . GLU A 1 220 ? 28.397 6.851 -20.788 1.00 23.15 200 GLU A CA 1
ATOM 1538 C C . GLU A 1 220 ? 28.333 8.363 -21.014 1.00 24.35 200 GLU A C 1
ATOM 1539 O O . GLU A 1 220 ? 28.773 9.105 -20.122 1.00 20.89 200 GLU A O 1
ATOM 1545 N N . PRO A 1 221 ? 27.798 8.887 -22.131 1.00 22.26 201 PRO A N 1
ATOM 1546 C CA . PRO A 1 221 ? 27.677 10.355 -22.273 1.00 21.84 201 PRO A CA 1
ATOM 1547 C C . PRO A 1 221 ? 26.847 11.030 -21.193 1.00 22.28 201 PRO A C 1
ATOM 1548 O O . PRO A 1 221 ? 27.025 12.232 -20.965 1.00 21.53 201 PRO A O 1
ATOM 1552 N N . PHE A 1 222 ? 25.932 10.314 -20.538 1.00 20.74 202 PHE A N 1
ATOM 1553 C CA . PHE A 1 222 ? 25.151 10.912 -19.461 1.00 22.04 202 PHE A CA 1
ATOM 1554 C C . PHE A 1 222 ? 25.933 11.064 -18.163 1.00 20.86 202 PHE A C 1
ATOM 1555 O O . PHE A 1 222 ? 25.499 11.821 -17.289 1.00 23.09 202 PHE A O 1
ATOM 1563 N N . LEU A 1 223 ? 27.057 10.358 -18.008 1.00 20.58 203 LEU A N 1
ATOM 1564 C CA . LEU A 1 223 ? 27.814 10.445 -16.761 1.00 22.78 203 LEU A CA 1
ATOM 1565 C C . LEU A 1 223 ? 28.320 11.858 -16.498 1.00 26.53 203 LEU A C 1
ATOM 1566 O O . LEU A 1 223 ? 28.475 12.246 -15.336 1.00 27.12 203 LEU A O 1
ATOM 1571 N N . ALA A 1 224 ? 28.553 12.646 -17.552 1.00 27.95 204 ALA A N 1
ATOM 1572 C CA . ALA A 1 224 ? 29.069 14.002 -17.381 1.00 29.60 204 ALA A CA 1
ATOM 1573 C C . ALA A 1 224 ? 28.036 14.948 -16.774 1.00 32.86 204 ALA A C 1
ATOM 1574 O O . ALA A 1 224 ? 28.408 15.948 -16.151 1.00 33.89 204 ALA A O 1
ATOM 1576 N N . TRP A 1 225 ? 26.749 14.671 -16.977 1.00 26.66 205 TRP A N 1
ATOM 1577 C CA . TRP A 1 225 ? 25.683 15.511 -16.447 1.00 23.05 205 TRP A CA 1
ATOM 1578 C C . TRP A 1 225 ? 25.824 15.655 -14.935 1.00 25.85 205 TRP A C 1
ATOM 1579 O O . TRP A 1 225 ? 26.012 14.661 -14.232 1.00 25.11 205 TRP A O 1
ATOM 1590 N N . GLU A 1 226 ? 25.773 16.892 -14.434 1.00 24.64 206 GLU A N 1
ATOM 1591 C CA . GLU A 1 226 ? 25.918 17.143 -12.997 1.00 22.63 206 GLU A CA 1
ATOM 1592 C C . GLU A 1 226 ? 24.910 18.195 -12.553 1.00 20.91 206 GLU A C 1
ATOM 1593 O O . GLU A 1 226 ? 24.422 18.986 -13.364 1.00 18.66 206 GLU A O 1
ATOM 1599 N N . GLY A 1 227 ? 24.581 18.189 -11.259 1.00 18.46 207 GLY A N 1
ATOM 1600 C CA . GLY A 1 227 ? 23.624 19.169 -10.768 1.00 19.50 207 GLY A CA 1
ATOM 1601 C C . GLY A 1 227 ? 23.283 18.981 -9.304 1.00 23.65 207 GLY A C 1
ATOM 1602 O O . GLY A 1 227 ? 23.650 17.991 -8.665 1.00 23.05 207 GLY A O 1
ATOM 1603 N N . GLU A 1 228 ? 22.554 19.956 -8.784 1.00 25.04 208 GLU A N 1
ATOM 1604 C CA . GLU A 1 228 ? 22.049 19.873 -7.423 1.00 27.45 208 GLU A CA 1
ATOM 1605 C C . GLU A 1 228 ? 20.710 19.145 -7.388 1.00 26.52 208 GLU A C 1
ATOM 1606 O O . GLU A 1 228 ? 19.999 19.023 -8.395 1.00 21.58 208 GLU A O 1
ATOM 1612 N N . GLU A 1 229 ? 20.377 18.656 -6.201 1.00 23.43 209 GLU A N 1
ATOM 1613 C CA . GLU A 1 229 ? 19.100 18.004 -5.967 1.00 23.41 209 GLU A CA 1
ATOM 1614 C C . GLU A 1 229 ? 17.962 18.936 -6.361 1.00 26.59 209 GLU A C 1
ATOM 1615 O O . GLU A 1 229 ? 18.037 20.154 -6.171 1.00 24.14 209 GLU A O 1
ATOM 1621 N N . ALA A 1 230 ? 16.921 18.353 -6.950 1.00 23.19 210 ALA A N 1
ATOM 1622 C CA . ALA A 1 230 ? 15.779 19.121 -7.427 1.00 23.27 210 ALA A CA 1
ATOM 1623 C C . ALA A 1 230 ? 14.854 19.479 -6.267 1.00 26.01 210 ALA A C 1
ATOM 1624 O O . ALA A 1 230 ? 14.596 18.647 -5.399 1.00 22.53 210 ALA A O 1
ATOM 1626 N N . LEU A 1 231 ? 14.340 20.714 -6.275 1.00 21.78 211 LEU A N 1
ATOM 1627 C CA . LEU A 1 231 ? 13.447 21.221 -5.233 1.00 28.03 211 LEU A CA 1
ATOM 1628 C C . LEU A 1 231 ? 11.987 20.953 -5.566 1.00 27.05 211 LEU A C 1
ATOM 1629 O O . LEU A 1 231 ? 11.548 21.199 -6.686 1.00 23.60 211 LEU A O 1
ATOM 1634 N N . TYR A 1 232 ? 11.228 20.494 -4.572 1.00 22.30 212 TYR A N 1
ATOM 1635 C CA A TYR A 1 232 ? 9.792 20.225 -4.710 0.52 21.10 212 TYR A CA 1
ATOM 1636 C CA B TYR A 1 232 ? 9.797 20.275 -4.727 0.48 21.00 212 TYR A CA 1
ATOM 1637 C C . TYR A 1 232 ? 9.092 20.841 -3.503 1.00 21.50 212 TYR A C 1
ATOM 1638 O O . TYR A 1 232 ? 9.383 20.427 -2.365 1.00 19.76 212 TYR A O 1
ATOM 1655 N N . PRO A 1 233 ? 8.187 21.804 -3.680 1.00 19.73 213 PRO A N 1
ATOM 1656 C CA . PRO A 1 233 ? 7.468 22.366 -2.527 1.00 18.17 213 PRO A CA 1
ATOM 1657 C C . PRO A 1 233 ? 6.450 21.374 -1.984 1.00 19.56 213 PRO A C 1
ATOM 1658 O O . PRO A 1 233 ? 5.984 20.478 -2.681 1.00 15.84 213 PRO A O 1
ATOM 1662 N N . ALA A 1 234 ? 6.101 21.537 -0.712 1.00 18.48 214 ALA A N 1
ATOM 1663 C CA . ALA A 1 234 ? 5.110 20.649 -0.124 1.00 17.13 214 ALA A CA 1
ATOM 1664 C C . ALA A 1 234 ? 3.713 20.985 -0.650 1.00 14.12 214 ALA A C 1
ATOM 1665 O O . ALA A 1 234 ? 3.396 22.153 -0.908 1.00 16.07 214 ALA A O 1
ATOM 1667 N N . PRO A 1 235 ? 2.865 19.990 -0.848 1.00 14.67 215 PRO A N 1
ATOM 1668 C CA . PRO A 1 235 ? 1.496 20.278 -1.291 1.00 12.47 215 PRO A CA 1
ATOM 1669 C C . PRO A 1 235 ? 0.712 20.941 -0.179 1.00 15.54 215 PRO A C 1
ATOM 1670 O O . PRO A 1 235 ? 0.866 20.603 0.997 1.00 14.78 215 PRO A O 1
ATOM 1674 N N . GLU A 1 236 ? -0.130 21.895 -0.554 1.00 14.49 216 GLU A N 1
ATOM 1675 C CA . GLU A 1 236 ? -1.022 22.530 0.400 1.00 13.45 216 GLU A CA 1
ATOM 1676 C C . GLU A 1 236 ? -2.375 22.738 -0.255 1.00 16.73 216 GLU A C 1
ATOM 1677 O O . GLU A 1 236 ? -2.488 23.487 -1.234 1.00 12.79 216 GLU A O 1
ATOM 1683 N N . LEU A 1 237 ? -3.391 22.080 0.295 1.00 12.31 217 LEU A N 1
ATOM 1684 C CA . LEU A 1 237 ? -4.763 22.241 -0.161 1.00 13.64 217 LEU A CA 1
ATOM 1685 C C . LEU A 1 237 ? -5.364 23.573 0.288 1.00 15.38 217 LEU A C 1
ATOM 1686 O O . LEU A 1 237 ? -4.997 24.134 1.328 1.00 16.67 217 LEU A O 1
ATOM 1691 N N . SER A 1 238 ? -6.299 24.074 -0.513 1.00 13.76 218 SER A N 1
ATOM 1692 C CA . SER A 1 238 ? -7.182 25.167 -0.117 1.00 18.24 218 SER A CA 1
ATOM 1693 C C . SER A 1 238 ? -8.328 24.586 0.716 1.00 17.53 218 SER A C 1
ATOM 1694 O O . SER A 1 238 ? -8.290 23.421 1.118 1.00 18.23 218 SER A O 1
ATOM 1697 N N . GLU A 1 239 ? -9.419 25.417 0.992 1.00 17.96 219 GLU A N 1
ATOM 1698 C CA . GLU A 1 239 ? -10.635 24.831 1.566 1.00 19.58 219 GLU A CA 1
ATOM 1699 C C . GLU A 1 239 ? -11.642 24.552 0.464 1.00 17.56 219 GLU A C 1
ATOM 1700 O O . GLU A 1 239 ? -11.841 25.403 -0.392 1.00 15.25 219 GLU A O 1
ATOM 1706 N N . PRO A 1 240 ? -12.306 23.389 0.473 1.00 17.45 220 PRO A N 1
ATOM 1707 C CA . PRO A 1 240 ? -13.243 23.052 -0.613 1.00 17.40 220 PRO A CA 1
ATOM 1708 C C . PRO A 1 240 ? -14.256 24.167 -0.844 1.00 23.01 220 PRO A C 1
ATOM 1709 O O . PRO A 1 240 ? -14.773 24.766 0.097 1.00 19.16 220 PRO A O 1
ATOM 1713 N N . HIS A 1 241 ? -14.515 24.471 -2.113 1.00 15.47 221 HIS A N 1
ATOM 1714 C CA . HIS A 1 241 ? -15.485 25.498 -2.459 1.00 17.08 221 HIS A CA 1
ATOM 1715 C C . HIS A 1 241 ? -15.934 25.283 -3.895 1.00 20.09 221 HIS A C 1
ATOM 1716 O O . HIS A 1 241 ? -15.361 24.487 -4.648 1.00 16.59 221 HIS A O 1
ATOM 1723 N N . ARG A 1 242 ? -16.987 25.996 -4.249 1.00 19.03 222 ARG A N 1
ATOM 1724 C CA . ARG A 1 242 ? -17.595 25.933 -5.562 1.00 17.70 222 ARG A CA 1
ATOM 1725 C C . ARG A 1 242 ? -17.216 27.184 -6.330 1.00 19.58 222 ARG A C 1
ATOM 1726 O O . ARG A 1 242 ? -17.217 28.284 -5.772 1.00 21.12 222 ARG A O 1
ATOM 1734 N N . PHE A 1 243 ? -16.862 27.012 -7.603 1.00 16.48 223 PHE A N 1
ATOM 1735 C CA . PHE A 1 243 ? -16.505 28.132 -8.456 1.00 18.86 223 PHE A CA 1
ATOM 1736 C C . PHE A 1 243 ? -17.092 27.897 -9.840 1.00 18.60 223 PHE A C 1
ATOM 1737 O O . PHE A 1 243 ? -17.362 26.763 -10.239 1.00 17.53 223 PHE A O 1
ATOM 1745 N N . VAL A 1 244 ? -17.280 28.993 -10.570 1.00 17.15 224 VAL A N 1
ATOM 1746 C CA . VAL A 1 244 ? -17.945 28.990 -11.867 1.00 18.17 224 VAL A CA 1
ATOM 1747 C C . VAL A 1 244 ? -17.105 29.810 -12.837 1.00 18.78 224 VAL A C 1
ATOM 1748 O O . VAL A 1 244 ? -16.643 30.904 -12.497 1.00 18.06 224 VAL A O 1
ATOM 1752 N N . LEU A 1 245 ? -16.880 29.270 -14.027 1.00 18.02 225 LEU A N 1
ATOM 1753 C CA . LEU A 1 245 ? -16.339 30.031 -15.155 1.00 17.96 225 LEU A CA 1
ATOM 1754 C C . LEU A 1 245 ? -17.463 30.201 -16.165 1.00 17.20 225 LEU A C 1
ATOM 1755 O O . LEU A 1 245 ? -17.839 29.238 -16.842 1.00 16.61 225 LEU A O 1
ATOM 1760 N N . ARG A 1 246 ? -18.011 31.406 -16.253 1.00 14.20 226 ARG A N 1
ATOM 1761 C CA . ARG A 1 246 ? -19.133 31.648 -17.146 1.00 21.97 226 ARG A CA 1
ATOM 1762 C C . ARG A 1 246 ? -18.616 31.771 -18.573 1.00 18.89 226 ARG A C 1
ATOM 1763 O O . ARG A 1 246 ? -17.811 32.659 -18.864 1.00 21.36 226 ARG A O 1
ATOM 1771 N N . ARG A 1 247 ? -19.057 30.866 -19.447 1.00 18.50 227 ARG A N 1
ATOM 1772 C CA . ARG A 1 247 ? -18.641 30.798 -20.841 1.00 19.42 227 ARG A CA 1
ATOM 1773 C C . ARG A 1 247 ? -19.827 30.388 -21.696 1.00 21.61 227 ARG A C 1
ATOM 1774 O O . ARG A 1 247 ? -20.671 29.594 -21.260 1.00 20.15 227 ARG A O 1
ATOM 1782 N N . PRO A 1 248 ? -19.900 30.877 -22.917 1.00 22.18 228 PRO A N 1
ATOM 1783 C CA . PRO A 1 248 ? -21.012 30.512 -23.815 1.00 23.31 228 PRO A CA 1
ATOM 1784 C C . PRO A 1 248 ? -20.749 29.209 -24.578 1.00 25.76 228 PRO A C 1
ATOM 1785 O O . PRO A 1 248 ? -20.765 29.165 -25.813 1.00 25.09 228 PRO A O 1
ATOM 1789 N N . THR A 1 249 ? -20.503 28.130 -23.837 1.00 16.11 229 THR A N 1
ATOM 1790 C CA . THR A 1 249 ? -20.263 26.819 -24.431 1.00 19.84 229 THR A CA 1
ATOM 1791 C C . THR A 1 249 ? -21.587 26.124 -24.746 1.00 21.14 229 THR A C 1
ATOM 1792 O O . THR A 1 249 ? -22.631 26.449 -24.181 1.00 19.99 229 THR A O 1
ATOM 1796 N N . ALA A 1 250 ? -21.532 25.130 -25.641 1.00 21.36 230 ALA A N 1
ATOM 1797 C CA . ALA A 1 250 ? -22.730 24.344 -25.928 1.00 20.71 230 ALA A CA 1
ATOM 1798 C C . ALA A 1 250 ? -23.124 23.460 -24.744 1.00 19.55 230 ALA A C 1
ATOM 1799 O O . ALA A 1 250 ? -24.320 23.234 -24.497 1.00 17.36 230 ALA A O 1
ATOM 1801 N N . GLN A 1 251 ? -22.142 22.942 -24.013 1.00 17.59 231 GLN A N 1
ATOM 1802 C CA . GL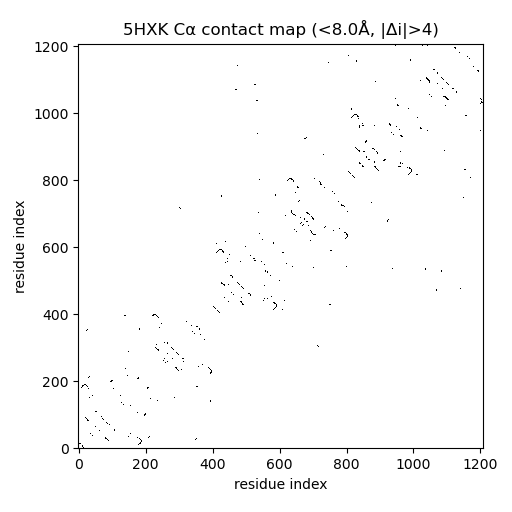N A 1 251 ? -22.376 22.080 -22.866 1.00 17.99 231 GLN A CA 1
ATOM 1803 C C . GLN A 1 251 ? -21.762 22.683 -21.611 1.00 17.29 231 GLN A C 1
ATOM 1804 O O . GLN A 1 251 ? -20.696 23.303 -21.666 1.00 16.26 231 GLN A O 1
ATOM 1810 N N . VAL A 1 252 ? -22.429 22.467 -20.470 1.00 13.24 232 VAL A N 1
ATOM 1811 C CA . VAL A 1 252 ? -21.833 22.781 -19.174 1.00 13.42 232 VAL A CA 1
ATOM 1812 C C . VAL A 1 252 ? -20.795 21.718 -18.847 1.00 16.28 232 VAL A C 1
ATOM 1813 O O . VAL A 1 252 ? -21.066 20.512 -18.959 1.00 15.10 232 VAL A O 1
ATOM 1817 N N . GLN A 1 253 ? -19.600 22.158 -18.463 1.00 11.02 233 GLN A N 1
ATOM 1818 C CA . GLN A 1 253 ? -18.562 21.275 -17.948 1.00 13.27 233 GLN A CA 1
ATOM 1819 C C . GLN A 1 253 ? -18.685 21.199 -16.428 1.00 15.50 233 GLN A C 1
ATOM 1820 O O . GLN A 1 253 ? -18.619 22.228 -15.748 1.00 16.29 233 GLN A O 1
ATOM 1826 N N . ILE A 1 254 ? -18.843 19.994 -15.894 1.00 16.16 234 ILE A N 1
ATOM 1827 C CA . ILE A 1 254 ? -18.954 19.778 -14.453 1.00 12.78 234 ILE A CA 1
ATOM 1828 C C . ILE A 1 254 ? -17.696 19.068 -13.987 1.00 13.58 234 ILE A C 1
ATOM 1829 O O . ILE A 1 254 ? -17.339 18.022 -14.535 1.00 15.49 234 ILE A O 1
ATOM 1834 N N . GLY A 1 255 ? -17.038 19.616 -12.976 1.00 13.64 235 GLY A N 1
ATOM 1835 C CA . GLY A 1 255 ? -15.884 18.961 -12.375 1.00 15.56 235 GLY A CA 1
ATOM 1836 C C . GLY A 1 255 ? -15.966 18.900 -10.863 1.00 17.63 235 GLY A C 1
ATOM 1837 O O . GLY A 1 255 ? -16.361 19.870 -10.210 1.00 14.74 235 GLY A O 1
ATOM 1838 N N . LEU A 1 256 ? -15.593 17.734 -10.314 1.00 13.67 236 LEU A N 1
ATOM 1839 C CA . LEU A 1 256 ? -15.501 17.478 -8.884 1.00 13.01 236 LEU A CA 1
ATOM 1840 C C . LEU A 1 256 ? -14.083 17.060 -8.512 1.00 14.04 236 LEU A C 1
ATOM 1841 O O . LEU A 1 256 ? -13.432 16.327 -9.256 1.00 16.30 236 LEU A O 1
ATOM 1846 N N . ALA A 1 257 ? -13.603 17.497 -7.349 1.00 11.31 237 ALA A N 1
ATOM 1847 C CA . ALA A 1 257 ? -12.296 17.063 -6.872 1.00 11.95 237 ALA A CA 1
ATOM 1848 C C . ALA A 1 257 ? -12.390 16.708 -5.392 1.00 16.02 237 ALA A C 1
ATOM 1849 O O . ALA A 1 257 ? -12.922 17.492 -4.603 1.00 13.25 237 ALA A O 1
ATOM 1851 N N . TYR A 1 258 ? -11.858 15.536 -5.024 1.00 13.28 238 TYR A N 1
ATOM 1852 C CA . TYR A 1 258 ? -11.812 15.010 -3.666 1.00 14.69 238 TYR A CA 1
ATOM 1853 C C . TYR A 1 258 ? -10.381 14.637 -3.312 1.00 16.53 238 TYR A C 1
ATOM 1854 O O . TYR A 1 258 ? -9.682 14.062 -4.152 1.00 12.36 238 TYR A O 1
ATOM 1863 N N . PRO A 1 259 ? -9.939 14.874 -2.070 1.00 17.84 239 PRO A N 1
ATOM 1864 C CA . PRO A 1 259 ? -8.682 14.269 -1.623 1.00 13.33 239 PRO A CA 1
ATOM 1865 C C . PRO A 1 259 ? -8.804 12.759 -1.703 1.00 13.70 239 PRO A C 1
ATOM 1866 O O . PRO A 1 259 ? -9.869 12.197 -1.445 1.00 17.38 239 PRO A O 1
ATOM 1870 N N . ASP A 1 260 ? -7.710 12.105 -2.083 1.00 11.56 240 ASP A N 1
ATOM 1871 C CA . ASP A 1 260 ? -7.685 10.653 -2.231 1.00 16.21 240 ASP A CA 1
ATOM 1872 C C . ASP A 1 260 ? -6.293 10.157 -1.862 1.00 16.55 240 ASP A C 1
ATOM 1873 O O . ASP A 1 260 ? -5.330 10.931 -1.814 1.00 14.62 240 ASP A O 1
ATOM 1878 N N . VAL A 1 261 ? -6.188 8.853 -1.610 1.00 13.80 241 VAL A N 1
ATOM 1879 C CA . VAL A 1 261 ? -4.868 8.251 -1.511 1.00 13.72 241 VAL A CA 1
ATOM 1880 C C . VAL A 1 261 ? -4.289 8.133 -2.915 1.00 16.84 241 VAL A C 1
ATOM 1881 O O . VAL A 1 261 ? -5.014 8.000 -3.909 1.00 19.73 241 VAL A O 1
ATOM 1885 N N . GLY A 1 262 ? -2.982 8.226 -3.005 1.00 18.88 242 GLY A N 1
ATOM 1886 C CA . GLY A 1 262 ? -2.304 7.956 -4.239 1.00 15.22 242 GLY A CA 1
ATOM 1887 C C . GLY A 1 262 ? -1.523 6.670 -4.087 1.00 20.01 242 GLY A C 1
ATOM 1888 O O . GLY A 1 262 ? -1.752 5.880 -3.164 1.00 16.07 242 GLY A O 1
ATOM 1889 N N . PRO A 1 263 ? -0.578 6.444 -5.001 1.00 20.32 243 PRO A N 1
ATOM 1890 C CA . PRO A 1 263 ? 0.265 5.242 -4.921 1.00 17.10 243 PRO A CA 1
ATOM 1891 C C . PRO A 1 263 ? 1.050 5.112 -3.621 1.00 21.90 243 PRO A C 1
ATOM 1892 O O . PRO A 1 263 ? 1.420 3.991 -3.251 1.00 23.35 243 PRO A O 1
ATOM 1896 N N . GLU A 1 264 ? 1.349 6.211 -2.932 1.00 17.52 244 GLU A N 1
ATOM 1897 C CA . GLU A 1 264 ? 2.181 6.136 -1.731 1.00 21.74 244 GLU A CA 1
ATOM 1898 C C . GLU A 1 264 ? 1.352 5.840 -0.486 1.00 21.35 244 GLU A C 1
ATOM 1899 O O . GLU A 1 264 ? 1.462 6.526 0.535 1.00 23.71 244 GLU A O 1
ATOM 1905 N N . ASP A 1 265 ? 0.520 4.803 -0.554 1.00 18.81 245 ASP A N 1
ATOM 1906 C CA . ASP A 1 265 ? -0.377 4.514 0.533 1.00 20.17 245 ASP A CA 1
ATOM 1907 C C . ASP A 1 265 ? -0.564 3.006 0.593 1.00 16.79 245 ASP A C 1
ATOM 1908 O O . ASP A 1 265 ? -0.683 2.368 -0.458 1.00 16.33 245 ASP A O 1
ATOM 1913 N N . PRO A 1 266 ? -0.580 2.412 1.791 1.00 15.49 246 PRO A N 1
ATOM 1914 C CA . PRO A 1 266 ? -0.835 0.966 1.886 1.00 17.17 246 PRO A CA 1
ATOM 1915 C C . PRO A 1 266 ? -2.246 0.582 1.493 1.00 15.30 246 PRO A C 1
ATOM 1916 O O . PRO A 1 266 ? -2.506 -0.613 1.262 1.00 13.94 246 PRO A O 1
ATOM 1920 N N . GLY A 1 267 ? -3.165 1.543 1.441 1.00 11.24 247 GLY A N 1
ATOM 1921 C CA . GLY A 1 267 ? -4.515 1.288 0.981 1.00 13.06 247 GLY A CA 1
ATOM 1922 C C . GLY A 1 267 ? -4.711 1.425 -0.522 1.00 17.90 247 GLY A C 1
ATOM 1923 O O . GLY A 1 267 ? -5.851 1.350 -0.994 1.00 16.58 247 GLY A O 1
ATOM 1924 N N . PHE A 1 268 ? -3.630 1.582 -1.294 1.00 12.87 248 PHE A N 1
ATOM 1925 C CA . PHE A 1 268 ? -3.748 1.904 -2.719 1.00 16.98 248 PHE A CA 1
ATOM 1926 C C . PHE A 1 268 ? -4.538 0.848 -3.497 1.00 18.64 248 PHE A C 1
ATOM 1927 O O . PHE A 1 268 ? -5.425 1.185 -4.288 1.00 17.40 248 PHE A O 1
ATOM 1935 N N . TYR A 1 269 ? -4.216 -0.434 -3.315 1.00 13.51 249 TYR A N 1
ATOM 1936 C CA . TYR A 1 269 ? -4.919 -1.468 -4.067 1.00 14.11 249 TYR A CA 1
ATOM 1937 C C . TYR A 1 269 ? -6.408 -1.500 -3.740 1.00 15.97 249 TYR A C 1
ATOM 1938 O O . TYR A 1 269 ? -7.236 -1.698 -4.637 1.00 14.99 249 TYR A O 1
ATOM 1947 N N . ALA A 1 270 ? -6.773 -1.313 -2.469 1.00 15.72 250 ALA A N 1
ATOM 1948 C CA . ALA A 1 270 ? -8.187 -1.226 -2.116 1.00 15.27 250 ALA A CA 1
ATOM 1949 C C . ALA A 1 270 ? -8.858 -0.049 -2.816 1.00 16.38 250 ALA A C 1
ATOM 1950 O O . ALA A 1 270 ? -9.979 -0.171 -3.335 1.00 16.05 250 ALA A O 1
ATOM 1952 N N . ALA A 1 271 ? -8.185 1.099 -2.848 1.00 16.97 251 ALA A N 1
ATOM 1953 C CA . ALA A 1 271 ? -8.785 2.279 -3.450 1.00 15.33 251 ALA A CA 1
ATOM 1954 C C . ALA A 1 271 ? -8.879 2.137 -4.969 1.00 16.74 251 ALA A C 1
ATOM 1955 O O . ALA A 1 271 ? -9.832 2.619 -5.584 1.00 19.01 251 ALA A O 1
ATOM 1957 N N . ARG A 1 272 ? -7.884 1.494 -5.578 1.00 14.45 252 ARG A N 1
ATOM 1958 C CA . ARG A 1 272 ? -7.857 1.237 -7.014 1.00 17.02 252 ARG A CA 1
ATOM 1959 C C . ARG A 1 272 ? -8.972 0.270 -7.426 1.00 18.50 252 ARG A C 1
ATOM 1960 O O . ARG A 1 272 ? -9.612 0.442 -8.479 1.00 15.33 252 ARG A O 1
ATOM 1968 N N . LEU A 1 273 ? -9.223 -0.756 -6.609 1.00 13.15 253 LEU A N 1
ATOM 1969 C CA . LEU A 1 273 ? -10.354 -1.634 -6.889 1.00 12.82 253 LEU A CA 1
ATOM 1970 C C . LEU A 1 273 ? -11.681 -0.899 -6.724 1.00 13.03 253 LEU A C 1
ATOM 1971 O O . LEU A 1 273 ? -12.606 -1.081 -7.529 1.00 13.08 253 LEU A O 1
ATOM 1976 N N . ALA A 1 274 ? -11.800 -0.063 -5.696 1.00 14.09 254 ALA A N 1
ATOM 1977 C CA . ALA A 1 274 ? -13.035 0.702 -5.533 1.00 16.54 254 ALA A CA 1
ATOM 1978 C C . ALA A 1 274 ? -13.217 1.688 -6.678 1.00 13.66 254 ALA A C 1
ATOM 1979 O O . ALA A 1 274 ? -14.349 1.952 -7.096 1.00 16.28 254 ALA A O 1
ATOM 1981 N N . LEU A 1 275 ? -12.122 2.274 -7.173 1.00 12.77 255 LEU A N 1
ATOM 1982 C CA . LEU A 1 275 ? -12.241 3.182 -8.315 1.00 16.36 255 LEU A CA 1
ATOM 1983 C C . LEU A 1 275 ? -12.708 2.442 -9.559 1.00 17.59 255 LEU A C 1
ATOM 1984 O O . LEU A 1 275 ? -13.530 2.965 -10.324 1.00 17.16 255 LEU A O 1
ATOM 1989 N N . GLU A 1 276 ? -12.220 1.212 -9.765 1.00 15.98 256 GLU A N 1
ATOM 1990 C CA . GLU A 1 276 ? -12.686 0.408 -10.887 1.00 14.75 256 GLU A CA 1
ATOM 1991 C C . GLU A 1 276 ? -14.186 0.128 -10.780 1.00 18.43 256 GLU A C 1
ATOM 1992 O O . GLU A 1 276 ? -14.904 0.175 -11.790 1.00 14.40 256 GLU A O 1
ATOM 1998 N N . VAL A 1 277 ? -14.689 -0.121 -9.561 1.00 12.67 257 VAL A N 1
ATOM 1999 C CA . VAL A 1 277 ? -16.139 -0.285 -9.382 1.00 15.93 257 VAL A CA 1
ATOM 2000 C C . VAL A 1 277 ? -16.869 1.015 -9.708 1.00 15.26 257 VAL A C 1
ATOM 2001 O O . VAL A 1 277 ? -17.958 1.006 -10.298 1.00 13.15 257 VAL A O 1
ATOM 2005 N N . LEU A 1 278 ? -16.283 2.153 -9.324 1.00 12.54 258 LEU A N 1
ATOM 2006 C CA . LEU A 1 278 ? -16.958 3.436 -9.523 1.00 17.40 258 LEU A CA 1
ATOM 2007 C C . LEU A 1 278 ? -17.024 3.829 -10.996 1.00 13.80 258 LEU A C 1
ATOM 2008 O O . LEU A 1 278 ? -18.045 4.351 -11.457 1.00 16.57 258 LEU A O 1
ATOM 2013 N N . SER A 1 279 ? -15.950 3.608 -11.742 1.00 12.27 259 SER A N 1
ATOM 2014 C CA . SER A 1 279 ? -15.817 4.275 -13.030 1.00 15.56 259 SER A CA 1
ATOM 2015 C C . SER A 1 279 ? -15.032 3.489 -14.073 1.00 15.81 259 SER A C 1
ATOM 2016 O O . SER A 1 279 ? -14.657 4.081 -15.088 1.00 18.14 259 SER A O 1
ATOM 2019 N N . GLY A 1 280 ? -14.756 2.208 -13.876 1.00 17.25 260 GLY A N 1
ATOM 2020 C CA . GLY A 1 280 ? -13.816 1.499 -14.712 1.00 16.59 260 GLY A CA 1
ATOM 2021 C C . GLY A 1 280 ? -14.385 0.794 -15.914 1.00 27.33 260 GLY A C 1
ATOM 2022 O O . GLY A 1 280 ? -13.628 0.199 -16.687 1.00 26.82 260 GLY A O 1
ATOM 2023 N N . GLY A 1 281 ? -15.692 0.844 -16.123 1.00 26.77 261 GLY A N 1
ATOM 2024 C CA . GLY A 1 281 ? -16.244 0.181 -17.286 1.00 26.48 261 GLY A CA 1
ATOM 2025 C C . GLY A 1 281 ? -17.735 0.389 -17.387 1.00 21.51 261 GLY A C 1
ATOM 2026 O O . GLY A 1 281 ? -18.334 1.188 -16.659 1.00 18.82 261 GLY A O 1
ATOM 2027 N N . MET A 1 282 ? -18.324 -0.359 -18.316 1.00 21.69 262 MET A N 1
ATOM 2028 C CA . MET A 1 282 ? -19.721 -0.143 -18.670 1.00 22.42 262 MET A CA 1
ATOM 2029 C C . MET A 1 282 ? -20.673 -0.524 -17.536 1.00 18.73 262 MET A C 1
ATOM 2030 O O . MET A 1 282 ? -21.752 0.059 -17.417 1.00 19.38 262 MET A O 1
ATOM 2035 N N . SER A 1 283 ? -20.327 -1.501 -16.711 1.00 15.84 263 SER A N 1
ATOM 2036 C CA . SER A 1 283 ? -21.203 -1.805 -15.589 1.00 20.93 263 SER A CA 1
ATOM 2037 C C . SER A 1 283 ? -20.893 -0.978 -14.345 1.00 19.89 263 SER A C 1
ATOM 2038 O O . SER A 1 283 ? -21.507 -1.216 -13.300 1.00 16.65 263 SER A O 1
ATOM 2041 N N . SER A 1 284 ? -19.992 0.003 -14.430 1.00 20.11 264 SER A N 1
ATOM 2042 C CA . SER A 1 284 ? -19.586 0.743 -13.233 1.00 16.80 264 SER A CA 1
ATOM 2043 C C . SER A 1 284 ? -20.695 1.684 -12.743 1.00 18.81 264 SER A C 1
ATOM 2044 O O . SER A 1 284 ? -21.663 1.975 -13.450 1.00 17.50 264 SER A O 1
ATOM 2047 N N . ARG A 1 285 ? -20.526 2.178 -11.506 1.00 16.26 265 ARG A N 1
ATOM 2048 C CA . ARG A 1 285 ? -21.557 2.997 -10.857 1.00 19.50 265 ARG A CA 1
ATOM 2049 C C . ARG A 1 285 ? -21.883 4.249 -11.668 1.00 20.57 265 ARG A C 1
ATOM 2050 O O . ARG A 1 285 ? -23.057 4.589 -11.865 1.00 18.03 265 ARG A O 1
ATOM 2058 N N . LEU A 1 286 ? -20.853 4.958 -12.137 1.00 17.72 266 LEU A N 1
ATOM 2059 C CA . LEU A 1 286 ? -21.080 6.230 -12.830 1.00 15.05 266 LEU A CA 1
ATOM 2060 C C . LEU A 1 286 ? -21.729 6.027 -14.191 1.00 21.38 266 LEU A C 1
ATOM 2061 O O . LEU A 1 286 ? -22.661 6.753 -14.562 1.00 22.27 266 LEU A O 1
ATOM 2066 N N . PHE A 1 287 ? -21.218 5.088 -14.979 1.00 18.53 267 PHE A N 1
ATOM 2067 C CA . PHE A 1 287 ? -21.826 4.845 -16.280 1.00 17.03 267 PHE A CA 1
ATOM 2068 C C . PHE A 1 287 ? -23.273 4.401 -16.113 1.00 23.03 267 PHE A C 1
ATOM 2069 O O . PHE A 1 287 ? -24.184 4.948 -16.745 1.00 23.43 267 PHE A O 1
ATOM 2077 N N . THR A 1 288 ? -23.504 3.465 -15.195 1.00 21.01 268 THR A N 1
ATOM 2078 C CA . THR A 1 288 ? -24.834 2.918 -14.951 1.00 24.20 268 THR A CA 1
ATOM 2079 C C . THR A 1 288 ? -25.853 4.007 -14.640 1.00 23.74 268 THR A C 1
ATOM 2080 O O . THR A 1 288 ? -26.934 4.038 -15.237 1.00 22.00 268 THR A O 1
ATOM 2084 N N . GLU A 1 289 ? -25.528 4.912 -13.704 1.00 20.69 269 GLU A N 1
ATOM 2085 C CA . GLU A 1 289 ? -26.505 5.850 -13.155 1.00 21.67 269 GLU A CA 1
ATOM 2086 C C . GLU A 1 289 ? -26.634 7.132 -13.968 1.00 23.16 269 GLU A C 1
ATOM 2087 O O . GLU A 1 289 ? -27.750 7.629 -14.176 1.00 22.24 269 GLU A O 1
ATOM 2093 N N . VAL A 1 290 ? -25.511 7.690 -14.419 1.00 20.49 270 VAL A N 1
ATOM 2094 C CA . VAL A 1 290 ? -25.541 8.959 -15.140 1.00 18.46 270 VAL A CA 1
ATOM 2095 C C . VAL A 1 290 ? -25.912 8.765 -16.607 1.00 20.39 270 VAL A C 1
ATOM 2096 O O . VAL A 1 290 ? -26.593 9.605 -17.201 1.00 18.99 270 VAL A O 1
ATOM 2100 N N . ARG A 1 291 ? -25.451 7.687 -17.232 1.00 19.63 271 ARG A N 1
ATOM 2101 C CA . ARG A 1 291 ? -25.550 7.556 -18.682 1.00 21.62 271 ARG A CA 1
ATOM 2102 C C . ARG A 1 291 ? -26.543 6.488 -19.123 1.00 21.09 271 ARG A C 1
ATOM 2103 O O . ARG A 1 291 ? -27.452 6.774 -19.909 1.00 18.26 271 ARG A O 1
ATOM 2111 N N . GLU A 1 292 ? -26.390 5.252 -18.653 1.00 20.08 272 GLU A N 1
ATOM 2112 C CA . GLU A 1 292 ? -27.226 4.172 -19.167 1.00 25.05 272 GLU A CA 1
ATOM 2113 C C . GLU A 1 292 ? -28.684 4.367 -18.768 1.00 24.65 272 GLU A C 1
ATOM 2114 O O . GLU A 1 292 ? -29.576 4.331 -19.621 1.00 24.25 272 GLU A O 1
ATOM 2120 N N . LYS A 1 293 ? -28.941 4.593 -17.475 1.00 23.36 273 LYS A N 1
ATOM 2121 C CA . LYS A 1 293 ? -30.315 4.746 -16.993 1.00 21.70 273 LYS A CA 1
ATOM 2122 C C . LYS A 1 293 ? -30.906 6.096 -17.387 1.00 24.32 273 LYS A C 1
ATOM 2123 O O . LYS A 1 293 ? -32.026 6.162 -17.899 1.00 29.06 273 LYS A O 1
ATOM 2129 N N . ARG A 1 294 ? -30.180 7.188 -17.137 1.00 20.11 274 ARG A N 1
ATOM 2130 C CA . ARG A 1 294 ? -30.765 8.517 -17.239 1.00 20.29 274 ARG A CA 1
ATOM 2131 C C . ARG A 1 294 ? -30.435 9.248 -18.541 1.00 21.15 274 ARG A C 1
ATOM 2132 O O . ARG A 1 294 ? -31.100 10.242 -18.857 1.00 21.24 274 ARG A O 1
ATOM 2140 N N . GLY A 1 295 ? -29.445 8.789 -19.305 1.00 18.45 275 GLY A N 1
ATOM 2141 C CA . GLY A 1 295 ? -29.146 9.434 -20.580 1.00 18.78 275 GLY A CA 1
ATOM 2142 C C . GLY A 1 295 ? -28.708 10.877 -20.457 1.00 19.57 275 GLY A C 1
ATOM 2143 O O . GLY A 1 295 ? -28.974 11.672 -21.358 1.00 18.14 275 GLY A O 1
ATOM 2144 N N . LEU A 1 296 ? -28.026 11.237 -19.366 1.00 15.53 276 LEU A N 1
ATOM 2145 C CA . LEU A 1 296 ? -27.738 12.646 -19.107 1.00 20.08 276 LEU A CA 1
ATOM 2146 C C . LEU A 1 296 ? -26.525 13.156 -19.881 1.00 19.53 276 LEU A C 1
ATOM 2147 O O . LEU A 1 296 ? -26.407 14.360 -20.122 1.00 19.91 276 LEU A O 1
ATOM 2152 N N . VAL A 1 297 ? -25.586 12.281 -20.226 1.00 13.94 277 VAL A N 1
ATOM 2153 C CA . VAL A 1 297 ? -24.296 12.702 -20.750 1.00 17.41 277 VAL A CA 1
ATOM 2154 C C . VAL A 1 297 ? -23.865 11.731 -21.840 1.00 16.14 277 VAL A C 1
ATOM 2155 O O . VAL A 1 297 ? -24.299 10.579 -21.891 1.00 17.31 277 VAL A O 1
ATOM 2159 N N . TYR A 1 298 ? -22.951 12.198 -22.677 1.00 16.18 278 TYR A N 1
ATOM 2160 C CA . TYR A 1 298 ? -22.129 11.261 -23.423 1.00 20.90 278 TYR A CA 1
ATOM 2161 C C . TYR A 1 298 ? -20.859 10.919 -22.649 1.00 21.64 278 TYR A C 1
ATOM 2162 O O . TYR A 1 298 ? -20.485 9.744 -22.556 1.00 22.02 278 TYR A O 1
ATOM 2171 N N . ALA A 1 299 ? -20.203 11.920 -22.071 1.00 15.20 279 ALA A N 1
ATOM 2172 C CA . ALA A 1 299 ? -18.930 11.740 -21.386 1.00 17.91 279 ALA A CA 1
ATOM 2173 C C . ALA A 1 299 ? -19.114 11.888 -19.874 1.00 17.10 279 ALA A C 1
ATOM 2174 O O . ALA A 1 299 ? -19.668 12.890 -19.403 1.00 17.05 279 ALA A O 1
ATOM 2176 N N . VAL A 1 300 ? -18.668 10.881 -19.124 1.00 14.77 280 VAL A N 1
ATOM 2177 C CA . VAL A 1 300 ? -18.572 10.968 -17.669 1.00 13.55 280 VAL A CA 1
ATOM 2178 C C . VAL A 1 300 ? -17.410 10.080 -17.241 1.00 18.40 280 VAL A C 1
ATOM 2179 O O . VAL A 1 300 ? -17.153 9.045 -17.856 1.00 16.99 280 VAL A O 1
ATOM 2183 N N . SER A 1 301 ? -16.683 10.490 -16.197 1.00 16.46 281 SER A N 1
ATOM 2184 C CA . SER A 1 301 ? -15.568 9.662 -15.738 1.00 16.44 281 SER A CA 1
ATOM 2185 C C . SER A 1 301 ? -15.075 10.162 -14.393 1.00 15.45 281 SER A C 1
ATOM 2186 O O . SER A 1 301 ? -15.331 11.306 -14.002 1.00 14.31 281 SER A O 1
ATOM 2189 N N . ALA A 1 302 ? -14.375 9.275 -13.687 1.00 15.81 282 ALA A N 1
ATOM 2190 C CA . ALA A 1 302 ? -13.634 9.600 -12.480 1.00 13.98 282 ALA A CA 1
ATOM 2191 C C . ALA A 1 302 ? -12.253 8.977 -12.612 1.00 13.83 282 ALA A C 1
ATOM 2192 O O . ALA A 1 302 ? -12.128 7.840 -13.066 1.00 19.05 282 ALA A O 1
ATOM 2194 N N . PHE A 1 303 ? -11.219 9.709 -12.221 1.00 12.44 283 PHE A N 1
ATOM 2195 C CA . PHE A 1 303 ? -9.849 9.310 -12.523 1.00 14.97 283 PHE A CA 1
ATOM 2196 C C . PHE A 1 303 ? -8.923 9.982 -11.514 1.00 12.58 283 PHE A C 1
ATOM 2197 O O . PHE A 1 303 ? -9.266 11.025 -10.946 1.00 15.51 283 PHE A O 1
ATOM 2205 N N . PRO A 1 304 ? -7.750 9.411 -11.264 1.00 15.04 284 PRO A N 1
ATOM 2206 C CA . PRO A 1 304 ? -6.814 10.066 -10.342 1.00 17.23 284 PRO A CA 1
ATOM 2207 C C . PRO A 1 304 ? -6.188 11.290 -10.987 1.00 15.42 284 PRO A C 1
ATOM 2208 O O . PRO A 1 304 ? -5.950 11.336 -12.196 1.00 14.17 284 PRO A O 1
ATOM 2212 N N . ALA A 1 305 ? -5.921 12.303 -10.159 1.00 14.85 285 ALA A N 1
ATOM 2213 C CA . ALA A 1 305 ? -5.414 13.561 -10.695 1.00 16.99 285 ALA A CA 1
ATOM 2214 C C . ALA A 1 305 ? -4.497 14.276 -9.712 1.00 15.81 285 ALA A C 1
ATOM 2215 O O . ALA A 1 305 ? -4.361 15.506 -9.774 1.00 21.53 285 ALA A O 1
ATOM 2217 N N . GLY A 1 306 ? -3.848 13.534 -8.823 1.00 16.71 286 GLY A N 1
ATOM 2218 C CA . GLY A 1 306 ? -3.053 14.120 -7.770 1.00 15.84 286 GLY A CA 1
ATOM 2219 C C . GLY A 1 306 ? -1.578 14.206 -8.117 1.00 19.93 286 GLY A C 1
ATOM 2220 O O . GLY A 1 306 ? -1.140 13.972 -9.250 1.00 14.17 286 GLY A O 1
ATOM 2221 N N . VAL A 1 307 ? -0.800 14.539 -7.094 1.00 15.35 287 VAL A N 1
ATOM 2222 C CA . VAL A 1 307 ? 0.630 14.756 -7.200 1.00 15.36 287 VAL A CA 1
ATOM 2223 C C . VAL A 1 307 ? 1.302 13.899 -6.146 1.00 17.58 287 VAL A C 1
ATOM 2224 O O . VAL A 1 307 ? 0.658 13.370 -5.240 1.00 15.41 287 VAL A O 1
ATOM 2228 N N . LYS A 1 308 ? 2.622 13.826 -6.236 1.00 15.75 288 LYS A N 1
ATOM 2229 C CA . LYS A 1 308 ? 3.386 13.217 -5.167 1.00 16.45 288 LYS A CA 1
ATOM 2230 C C . LYS A 1 308 ? 3.134 13.978 -3.866 1.00 16.30 288 LYS A C 1
ATOM 2231 O O . LYS A 1 308 ? 3.292 15.204 -3.811 1.00 14.49 288 LYS A O 1
ATOM 2237 N N . GLY A 1 309 ? 2.701 13.257 -2.836 1.00 19.33 289 GLY A N 1
ATOM 2238 C CA . GLY A 1 309 ? 2.358 13.853 -1.561 1.00 19.01 289 GLY A CA 1
ATOM 2239 C C . GLY A 1 309 ? 0.898 14.235 -1.386 1.00 21.08 289 GLY A C 1
ATOM 2240 O O . GLY A 1 309 ? 0.506 14.621 -0.275 1.00 17.01 289 GLY A O 1
ATOM 2241 N N . GLN A 1 310 ? 0.071 14.148 -2.437 1.00 15.27 290 GLN A N 1
ATOM 2242 C CA . GLN A 1 310 ? -1.342 14.494 -2.295 1.00 14.66 290 GLN A CA 1
ATOM 2243 C C . GLN A 1 310 ? -2.120 13.869 -3.454 1.00 17.60 290 GLN A C 1
ATOM 2244 O O . GLN A 1 310 ? -2.155 14.428 -4.554 1.00 15.25 290 GLN A O 1
ATOM 2250 N N . GLY A 1 311 ? -2.757 12.738 -3.190 1.00 14.36 291 GLY A N 1
ATOM 2251 C CA . GLY A 1 311 ? -3.654 12.180 -4.167 1.00 15.12 291 GLY A CA 1
ATOM 2252 C C . GLY A 1 311 ? -4.924 12.996 -4.292 1.00 16.53 291 GLY A C 1
ATOM 2253 O O . GLY A 1 311 ? -5.330 13.738 -3.390 1.00 13.42 291 GLY A O 1
ATOM 2254 N N . LEU A 1 312 ? -5.573 12.841 -5.435 1.00 12.02 292 LEU A N 1
ATOM 2255 C CA . LEU A 1 312 ? -6.808 13.558 -5.710 1.00 14.06 292 LEU A CA 1
ATOM 2256 C C . LEU A 1 312 ? -7.673 12.709 -6.637 1.00 16.03 292 LEU A C 1
ATOM 2257 O O . LEU A 1 312 ? -7.159 12.066 -7.562 1.00 16.92 292 LEU A O 1
ATOM 2262 N N . LEU A 1 313 ? -8.981 12.693 -6.389 1.00 13.90 293 LEU A N 1
ATOM 2263 C CA . LEU A 1 313 ? -9.923 12.014 -7.270 1.00 12.74 293 LEU A CA 1
ATOM 2264 C C . LEU A 1 313 ? -10.741 13.079 -7.970 1.00 16.25 293 LEU A C 1
ATOM 2265 O O . LEU A 1 313 ? -11.391 13.892 -7.312 1.00 13.74 293 LEU A O 1
ATOM 2270 N N . MET A 1 314 ? -10.706 13.078 -9.296 1.00 14.94 294 MET A N 1
ATOM 2271 C CA . MET A 1 314 ? -11.475 14.018 -10.086 1.00 16.03 294 MET A CA 1
ATOM 2272 C C . MET A 1 314 ? -12.592 13.289 -10.804 1.00 16.21 294 MET A C 1
ATOM 2273 O O . MET A 1 314 ? -12.380 12.208 -11.357 1.00 19.34 294 MET A O 1
ATOM 2278 N N . ALA A 1 315 ? -13.764 13.901 -10.820 1.00 14.88 295 ALA A N 1
ATOM 2279 C CA . ALA A 1 315 ? -14.896 13.411 -11.579 1.00 14.49 295 ALA A CA 1
ATOM 2280 C C . ALA A 1 315 ? -15.301 14.493 -12.568 1.00 17.94 295 ALA A C 1
ATOM 2281 O O . ALA A 1 315 ? -15.205 15.691 -12.264 1.00 17.51 295 ALA A O 1
ATOM 2283 N N . TYR A 1 316 ? -15.717 14.054 -13.758 1.00 16.08 296 TYR A N 1
ATOM 2284 C CA . TYR A 1 316 ? -16.060 14.923 -14.873 1.00 14.03 296 TYR A CA 1
ATOM 2285 C C . TYR A 1 316 ? -17.335 14.440 -15.551 1.00 16.06 296 TYR A C 1
ATOM 2286 O O . TYR A 1 316 ? -17.546 13.237 -15.714 1.00 14.09 296 TYR A O 1
ATOM 2295 N N . ALA A 1 317 ? -18.170 15.385 -15.977 1.00 13.49 297 ALA A N 1
ATOM 2296 C CA . ALA A 1 317 ? -19.303 15.073 -16.834 1.00 16.23 297 ALA A CA 1
ATOM 2297 C C . ALA A 1 317 ? -19.577 16.303 -17.686 1.00 14.75 297 ALA A C 1
ATOM 2298 O O . ALA A 1 317 ? -19.331 17.431 -17.246 1.00 12.99 297 ALA A O 1
ATOM 2300 N N . GLY A 1 318 ? -20.029 16.082 -18.918 1.00 16.69 298 GLY A N 1
ATOM 2301 C CA . GLY A 1 318 ? -20.501 17.157 -19.799 1.00 13.51 298 GLY A CA 1
ATOM 2302 C C . GLY A 1 318 ? -21.973 16.955 -20.132 1.00 16.55 298 GLY A C 1
ATOM 2303 O O . GLY A 1 318 ? -22.381 15.854 -20.507 1.00 10.09 298 GLY A O 1
ATOM 2304 N N . THR A 1 319 ? -22.770 18.013 -19.971 1.00 12.99 299 THR A N 1
ATOM 2305 C CA . THR A 1 319 ? -24.198 17.926 -20.262 1.00 15.30 299 THR A CA 1
ATOM 2306 C C . THR A 1 319 ? -24.714 19.312 -20.636 1.00 16.48 299 THR A C 1
ATOM 2307 O O . THR A 1 319 ? -23.963 20.286 -20.656 1.00 17.05 299 THR A O 1
ATOM 2311 N N . THR A 1 320 ? -26.004 19.402 -20.914 1.00 16.02 300 THR A N 1
ATOM 2312 C CA . THR A 1 320 ? -26.658 20.686 -21.161 1.00 16.28 300 THR A CA 1
ATOM 2313 C C . THR A 1 320 ? -26.983 21.398 -19.855 1.00 16.97 300 THR A C 1
ATOM 2314 O O . THR A 1 320 ? -27.128 20.776 -18.797 1.00 18.50 300 THR A O 1
ATOM 2318 N N . LYS A 1 321 ? -27.142 22.725 -19.943 1.00 16.40 301 LYS A N 1
ATOM 2319 C CA . LYS A 1 321 ? -27.401 23.492 -18.729 1.00 25.79 301 LYS A CA 1
ATOM 2320 C C . LYS A 1 321 ? -28.722 23.085 -18.092 1.00 19.62 301 LYS A C 1
ATOM 2321 O O . LYS A 1 321 ? -28.851 23.137 -16.864 1.00 22.98 301 LYS A O 1
ATOM 2327 N N . GLU A 1 322 ? -29.687 22.628 -18.895 1.00 20.69 302 GLU A N 1
ATOM 2328 C CA . GLU A 1 322 ? -30.953 22.152 -18.349 1.00 20.95 302 GLU A CA 1
ATOM 2329 C C . GLU A 1 322 ? -30.769 20.916 -17.485 1.00 24.42 302 GLU A C 1
ATOM 2330 O O . GLU A 1 322 ? -31.525 20.716 -16.526 1.00 19.13 302 GLU A O 1
ATOM 2336 N N . ARG A 1 323 ? -29.799 20.063 -17.814 1.00 17.71 303 ARG A N 1
ATOM 2337 C CA . ARG A 1 323 ? -29.576 18.850 -17.036 1.00 17.97 303 ARG A CA 1
ATOM 2338 C C . ARG A 1 323 ? -28.415 18.936 -16.076 1.00 18.82 303 ARG A C 1
ATOM 2339 O O . ARG A 1 323 ? -28.118 17.934 -15.423 1.00 18.82 303 ARG A O 1
ATOM 2347 N N . ALA A 1 324 ? -27.752 20.090 -15.975 1.00 17.38 304 ALA A N 1
ATOM 2348 C CA . ALA A 1 324 ? -26.528 20.161 -15.191 1.00 15.40 304 ALA A CA 1
ATOM 2349 C C . ALA A 1 324 ? -26.799 19.909 -13.706 1.00 18.03 304 ALA A C 1
ATOM 2350 O O . ALA A 1 324 ? -26.005 19.244 -13.033 1.00 15.71 304 ALA A O 1
ATOM 2352 N N . GLY A 1 325 ? -27.931 20.398 -13.187 1.00 17.40 305 GLY A N 1
ATOM 2353 C CA . GLY A 1 325 ? -28.214 20.224 -11.769 1.00 17.94 305 GLY A CA 1
ATOM 2354 C C . GLY A 1 325 ? -28.389 18.769 -11.381 1.00 17.30 305 GLY A C 1
ATOM 2355 O O . GLY A 1 325 ? -27.782 18.295 -10.416 1.00 18.09 305 GLY A O 1
ATOM 2356 N N . GLU A 1 326 ? -29.214 18.039 -12.136 1.00 18.68 306 GLU A N 1
ATOM 2357 C CA . GLU A 1 326 ? -29.415 16.611 -11.878 1.00 17.29 306 GLU A CA 1
ATOM 2358 C C . GLU A 1 326 ? -28.132 15.808 -12.111 1.00 19.37 306 GLU A C 1
ATOM 2359 O O . GLU A 1 326 ? -27.816 14.891 -11.344 1.00 17.44 306 GLU A O 1
ATOM 2365 N N . THR A 1 327 ? -27.383 16.128 -13.169 1.00 17.22 307 THR A N 1
ATOM 2366 C CA . THR A 1 327 ? -26.124 15.430 -13.429 1.00 18.68 307 THR A CA 1
ATOM 2367 C C . THR A 1 327 ? -25.153 15.573 -12.254 1.00 14.31 307 THR A C 1
ATOM 2368 O O . THR A 1 327 ? -24.577 14.587 -11.773 1.00 13.68 307 THR A O 1
ATOM 2372 N N . LEU A 1 328 ? -24.971 16.797 -11.775 1.00 13.88 308 LEU A N 1
ATOM 2373 C CA . LEU A 1 328 ? -24.059 17.040 -10.661 1.00 16.55 308 LEU A CA 1
ATOM 2374 C C . LEU A 1 328 ? -24.528 16.321 -9.394 1.00 17.93 308 LEU A C 1
ATOM 2375 O O . LEU A 1 328 ? -23.716 15.784 -8.636 1.00 15.62 308 LEU A O 1
ATOM 2380 N N . GLU A 1 329 ? -25.839 16.282 -9.169 1.00 15.61 309 GLU A N 1
ATOM 2381 C CA . GLU A 1 329 ? -26.385 15.597 -8.003 1.00 21.04 309 GLU A CA 1
ATOM 2382 C C . GLU A 1 329 ? -26.119 14.099 -8.087 1.00 17.64 309 GLU A C 1
ATOM 2383 O O . GLU A 1 329 ? -25.641 13.483 -7.128 1.00 13.89 309 GLU A O 1
ATOM 2389 N N . VAL A 1 330 ? -26.380 13.500 -9.248 1.00 19.18 310 VAL A N 1
ATOM 2390 C CA . VAL A 1 330 ? -26.178 12.062 -9.394 1.00 15.05 310 VAL A CA 1
ATOM 2391 C C . VAL A 1 330 ? -24.690 11.732 -9.317 1.00 17.07 310 VAL A C 1
ATOM 2392 O O . VAL A 1 330 ? -24.273 10.797 -8.618 1.00 18.03 310 VAL A O 1
ATOM 2396 N N . LEU A 1 331 ? -23.867 12.511 -10.024 1.00 14.12 311 LEU A N 1
ATOM 2397 C CA . LEU A 1 331 ? -22.424 12.314 -9.987 1.00 14.56 311 LEU A CA 1
ATOM 2398 C C . LEU A 1 331 ? -21.905 12.355 -8.557 1.00 21.48 311 LEU A C 1
ATOM 2399 O O . LEU A 1 331 ? -21.195 11.446 -8.109 1.00 15.11 311 LEU A O 1
ATOM 2404 N N . ARG A 1 332 ? -22.238 13.426 -7.829 1.00 15.10 312 ARG A N 1
ATOM 2405 C CA . ARG A 1 332 ? -21.754 13.549 -6.467 1.00 17.99 312 ARG A CA 1
ATOM 2406 C C . ARG A 1 332 ? -22.295 12.423 -5.588 1.00 16.42 312 ARG A C 1
ATOM 2407 O O . ARG A 1 332 ? -21.554 11.850 -4.781 1.00 18.43 312 ARG A O 1
ATOM 2415 N N . ALA A 1 333 ? -23.565 12.044 -5.771 1.00 15.55 313 ALA A N 1
ATOM 2416 C CA . ALA A 1 333 ? -24.140 10.985 -4.937 1.00 21.19 313 ALA A CA 1
ATOM 2417 C C . ALA A 1 333 ? -23.412 9.658 -5.133 1.00 24.94 313 ALA A C 1
ATOM 2418 O O . ALA A 1 333 ? -23.156 8.928 -4.163 1.00 20.82 313 ALA A O 1
ATOM 2420 N N . GLU A 1 334 ? -23.075 9.325 -6.381 1.00 14.64 314 GLU A N 1
ATOM 2421 C CA . GLU A 1 334 ? -22.413 8.049 -6.632 1.00 20.55 314 GLU A CA 1
ATOM 2422 C C . GLU A 1 334 ? -21.015 7.999 -6.014 1.00 17.69 314 GLU A C 1
ATOM 2423 O O . GLU A 1 334 ? -20.632 6.978 -5.437 1.00 18.08 314 GLU A O 1
ATOM 2429 N N . VAL A 1 335 ? -20.230 9.079 -6.142 1.00 14.95 315 VAL A N 1
ATOM 2430 C CA . VAL A 1 335 ? -18.901 9.098 -5.524 1.00 20.32 315 VAL A CA 1
ATOM 2431 C C . VAL A 1 335 ? -19.010 8.952 -4.003 1.00 15.89 315 VAL A C 1
ATOM 2432 O O . VAL A 1 335 ? -18.266 8.193 -3.376 1.00 13.85 315 VAL A O 1
ATOM 2436 N N . GLU A 1 336 ? -19.925 9.689 -3.387 1.00 19.34 316 GLU A N 1
ATOM 2437 C CA . GLU A 1 336 ? -19.974 9.689 -1.924 1.00 18.07 316 GLU A CA 1
ATOM 2438 C C . GLU A 1 336 ? -20.673 8.466 -1.349 1.00 22.58 316 GLU A C 1
ATOM 2439 O O . GLU A 1 336 ? -20.397 8.099 -0.202 1.00 18.48 316 GLU A O 1
ATOM 2445 N N . ARG A 1 337 ? -21.466 7.797 -2.137 1.00 18.04 317 ARG A N 1
ATOM 2446 C CA . ARG A 1 337 ? -22.114 6.568 -1.734 1.00 21.30 317 ARG A CA 1
ATOM 2447 C C . ARG A 1 337 ? -21.106 5.385 -1.689 1.00 20.78 317 ARG A C 1
ATOM 2448 O O . ARG A 1 337 ? -21.329 4.400 -1.075 1.00 18.56 317 ARG A O 1
ATOM 2456 N N . LEU A 1 338 ? -19.990 5.559 -2.363 1.00 15.66 318 LEU A N 1
ATOM 2457 C CA . LEU A 1 338 ? -18.988 4.506 -2.401 1.00 19.05 318 LEU A CA 1
ATOM 2458 C C . LEU A 1 338 ? -18.567 4.078 -0.995 1.00 19.19 318 LEU A C 1
ATOM 2459 O O . LEU A 1 338 ? -18.237 2.907 -0.773 1.00 21.29 318 LEU A O 1
ATOM 2464 N N . ALA A 1 339 ? -18.633 4.998 -0.024 1.00 18.87 319 ALA A N 1
ATOM 2465 C CA . ALA A 1 339 ? -18.244 4.688 1.346 1.00 21.79 319 ALA A CA 1
ATOM 2466 C C . ALA A 1 339 ? -19.041 3.523 1.932 1.00 22.34 319 ALA A C 1
ATOM 2467 O O . ALA A 1 339 ? -18.548 2.836 2.837 1.00 22.05 319 ALA A O 1
ATOM 2469 N N . GLU A 1 340 ? -20.261 3.281 1.431 1.00 18.15 320 GLU A N 1
ATOM 2470 C CA . GLU A 1 340 ? -21.097 2.180 1.902 1.00 19.40 320 GLU A CA 1
ATOM 2471 C C . GLU A 1 340 ? -20.604 0.803 1.452 1.00 20.86 320 GLU A C 1
ATOM 2472 O O . GLU A 1 340 ? -21.118 -0.201 1.950 1.00 25.46 320 GLU A O 1
ATOM 2478 N N . GLY A 1 341 ? -19.634 0.723 0.543 1.00 17.93 321 GLY A N 1
ATOM 2479 C CA . GLY A 1 341 ? -19.005 -0.531 0.170 1.00 17.55 321 GLY A CA 1
ATOM 2480 C C . GLY A 1 341 ? -19.368 -0.976 -1.243 1.00 17.57 321 GLY A C 1
ATOM 2481 O O . GLY A 1 341 ? -20.169 -0.356 -1.952 1.00 15.03 321 GLY A O 1
ATOM 2482 N N . VAL A 1 342 ? -18.742 -2.077 -1.647 1.00 16.92 322 VAL A N 1
ATOM 2483 C CA . VAL A 1 342 ? -19.068 -2.706 -2.920 1.00 22.58 322 VAL A CA 1
ATOM 2484 C C . VAL A 1 342 ? -19.478 -4.150 -2.641 1.00 21.71 322 VAL A C 1
ATOM 2485 O O . VAL A 1 342 ? -19.181 -4.710 -1.583 1.00 17.80 322 VAL A O 1
ATOM 2489 N N . THR A 1 343 ? -20.175 -4.750 -3.612 1.00 23.53 323 THR A N 1
ATOM 2490 C CA . THR A 1 343 ? -20.660 -6.118 -3.476 1.00 22.39 323 THR A CA 1
ATOM 2491 C C . THR A 1 343 ? -19.605 -7.126 -3.925 1.00 21.80 323 THR A C 1
ATOM 2492 O O . THR A 1 343 ? -18.630 -6.803 -4.606 1.00 17.63 323 THR A O 1
ATOM 2496 N N . GLU A 1 344 ? -19.844 -8.366 -3.564 1.00 24.36 324 GLU A N 1
ATOM 2497 C CA . GLU A 1 344 ? -19.022 -9.473 -3.952 1.00 25.76 324 GLU A CA 1
ATOM 2498 C C . GLU A 1 344 ? -18.903 -9.488 -5.500 1.00 19.59 324 GLU A C 1
ATOM 2499 O O . GLU A 1 344 ? -17.846 -9.561 -5.982 1.00 17.47 324 GLU A O 1
ATOM 2505 N N . GLU A 1 345 ? -20.023 -9.383 -6.225 1.00 19.33 325 GLU A N 1
ATOM 2506 C CA . GLU A 1 345 ? -19.978 -9.432 -7.689 1.00 19.41 325 GLU A CA 1
ATOM 2507 C C . GLU A 1 345 ? -19.251 -8.226 -8.275 1.00 17.92 325 GLU A C 1
ATOM 2508 O O . GLU A 1 345 ? -18.466 -8.362 -9.228 1.00 18.88 325 GLU A O 1
ATOM 2514 N N . GLU A 1 346 ? -19.555 -7.027 -7.769 1.00 16.69 326 GLU A N 1
ATOM 2515 C CA . GLU A 1 346 ? -18.841 -5.833 -8.210 1.00 18.03 326 GLU A CA 1
ATOM 2516 C C . GLU A 1 346 ? -17.338 -6.020 -8.060 1.00 15.85 326 GLU A C 1
ATOM 2517 O O . GLU A 1 346 ? -16.565 -5.701 -8.968 1.00 13.93 326 GLU A O 1
ATOM 2523 N N . LEU A 1 347 ? -16.910 -6.561 -6.923 1.00 15.22 327 LEU A N 1
ATOM 2524 C CA . LEU A 1 347 ? -15.479 -6.724 -6.695 1.00 20.35 327 LEU A CA 1
ATOM 2525 C C . LEU A 1 347 ? -14.887 -7.767 -7.634 1.00 14.81 327 LEU A C 1
ATOM 2526 O O . LEU A 1 347 ? -13.798 -7.569 -8.164 1.00 13.37 327 LEU A O 1
ATOM 2531 N N . SER A 1 348 ? -15.599 -8.885 -7.842 1.00 14.20 328 SER A N 1
ATOM 2532 C CA . SER A 1 348 ? -15.135 -9.918 -8.756 1.00 17.01 328 SER A CA 1
ATOM 2533 C C . SER A 1 348 ? -14.914 -9.357 -10.151 1.00 15.56 328 SER A C 1
ATOM 2534 O O . SER A 1 348 ? -13.903 -9.651 -10.779 1.00 15.30 328 SER A O 1
ATOM 2537 N N . ARG A 1 349 ? -15.864 -8.561 -10.646 1.00 15.03 329 ARG A N 1
ATOM 2538 C CA . ARG A 1 349 ? -15.740 -7.974 -11.976 1.00 15.45 329 ARG A CA 1
ATOM 2539 C C . ARG A 1 349 ? -14.564 -7.009 -12.038 1.00 17.74 329 ARG A C 1
ATOM 2540 O O . ARG A 1 349 ? -13.857 -6.943 -13.052 1.00 15.32 329 ARG A O 1
ATOM 2548 N N . ALA A 1 350 ? -14.339 -6.258 -10.954 1.00 14.86 330 ALA A N 1
ATOM 2549 C CA . ALA A 1 350 ? -13.259 -5.278 -10.946 1.00 15.16 330 ALA A CA 1
ATOM 2550 C C . ALA A 1 350 ? -11.910 -5.964 -11.045 1.00 15.48 330 ALA A C 1
ATOM 2551 O O . ALA A 1 350 ? -11.022 -5.506 -11.775 1.00 15.70 330 ALA A O 1
ATOM 2553 N N . LYS A 1 351 ? -11.748 -7.089 -10.336 1.00 15.18 331 LYS A N 1
ATOM 2554 C CA . LYS A 1 351 ? -10.483 -7.806 -10.390 1.00 11.83 331 LYS A CA 1
ATOM 2555 C C . LYS A 1 351 ? -10.218 -8.351 -11.798 1.00 14.03 331 LYS A C 1
ATOM 2556 O O . LYS A 1 351 ? -9.094 -8.250 -12.289 1.00 16.33 331 LYS A O 1
ATOM 2562 N N . VAL A 1 352 ? -11.228 -8.915 -12.477 1.00 13.45 332 VAL A N 1
ATOM 2563 C CA . VAL A 1 352 ? -10.936 -9.469 -13.809 1.00 16.77 332 VAL A CA 1
ATOM 2564 C C . VAL A 1 352 ? -10.667 -8.355 -14.812 1.00 17.97 332 VAL A C 1
ATOM 2565 O O . VAL A 1 352 ? -9.796 -8.488 -15.678 1.00 19.93 332 VAL A O 1
ATOM 2569 N N . GLY A 1 353 ? -11.392 -7.239 -14.704 1.00 15.93 333 GLY A N 1
ATOM 2570 C CA . GLY A 1 353 ? -11.162 -6.130 -15.613 1.00 17.54 333 GLY A CA 1
ATOM 2571 C C . GLY A 1 353 ? -9.767 -5.550 -15.474 1.00 19.78 333 GLY A C 1
ATOM 2572 O O . GLY A 1 353 ? -9.060 -5.369 -16.463 1.00 19.75 333 GLY A O 1
ATOM 2573 N N . LEU A 1 354 ? -9.360 -5.249 -14.241 1.00 17.28 334 LEU A N 1
ATOM 2574 C CA . LEU A 1 354 ? -8.023 -4.711 -14.003 1.00 19.26 334 LEU A CA 1
ATOM 2575 C C . LEU A 1 354 ? -6.936 -5.675 -14.452 1.00 20.21 334 LEU A C 1
ATOM 2576 O O . LEU A 1 354 ? -5.917 -5.248 -15.009 1.00 20.32 334 LEU A O 1
ATOM 2581 N N . LYS A 1 355 ? -7.113 -6.975 -14.183 1.00 16.59 335 LYS A N 1
ATOM 2582 C CA . LYS A 1 355 ? -6.142 -7.943 -14.671 1.00 20.08 335 LYS A CA 1
ATOM 2583 C C . LYS A 1 355 ? -5.962 -7.803 -16.180 1.00 21.49 335 LYS A C 1
ATOM 2584 O O . LYS A 1 355 ? -4.832 -7.704 -16.677 1.00 20.27 335 LYS A O 1
ATOM 2590 N N . THR A 1 356 ? -7.076 -7.778 -16.920 1.00 16.38 336 THR A N 1
ATOM 2591 C CA . THR A 1 356 ? -6.992 -7.652 -18.376 1.00 18.34 336 THR A CA 1
ATOM 2592 C C . THR A 1 356 ? -6.304 -6.358 -18.761 1.00 18.14 336 THR A C 1
ATOM 2593 O O . THR A 1 356 ? -5.434 -6.346 -19.634 1.00 21.87 336 THR A O 1
ATOM 2597 N N . ALA A 1 357 ? -6.693 -5.250 -18.126 1.00 16.93 337 ALA A N 1
ATOM 2598 C CA . ALA A 1 357 ? -6.054 -3.977 -18.452 1.00 20.10 337 ALA A CA 1
ATOM 2599 C C . ALA A 1 357 ? -4.552 -4.018 -18.162 1.00 22.38 337 ALA A C 1
ATOM 2600 O O . ALA A 1 357 ? -3.749 -3.505 -18.949 1.00 22.02 337 ALA A O 1
ATOM 2602 N N . LEU A 1 358 ? -4.150 -4.626 -17.042 1.00 20.80 338 LEU A N 1
ATOM 2603 C CA . LEU A 1 358 ? -2.726 -4.680 -16.723 1.00 24.21 338 LEU A CA 1
ATOM 2604 C C . LEU A 1 358 ? -1.969 -5.490 -17.765 1.00 20.66 338 LEU A C 1
ATOM 2605 O O . LEU A 1 358 ? -0.899 -5.075 -18.221 1.00 22.96 338 LEU A O 1
ATOM 2610 N N . VAL A 1 359 ? -2.520 -6.635 -18.173 1.00 17.57 339 VAL A N 1
ATOM 2611 C CA . VAL A 1 359 ? -1.852 -7.472 -19.170 1.00 21.25 339 VAL A CA 1
ATOM 2612 C C . VAL A 1 359 ? -1.723 -6.732 -20.499 1.00 24.37 339 VAL A C 1
ATOM 2613 O O . VAL A 1 359 ? -0.698 -6.841 -21.188 1.00 26.11 339 VAL A O 1
ATOM 2617 N N . MET A 1 360 ? -2.758 -5.970 -20.888 1.00 22.03 340 MET A N 1
ATOM 2618 C CA . MET A 1 360 ? -2.706 -5.252 -22.162 1.00 26.29 340 MET A CA 1
ATOM 2619 C C . MET A 1 360 ? -1.770 -4.046 -22.087 1.00 24.05 340 MET A C 1
ATOM 2620 O O . MET A 1 360 ? -1.064 -3.746 -23.052 1.00 28.23 340 MET A O 1
ATOM 2625 N N . ALA A 1 361 ? -1.728 -3.358 -20.943 1.00 23.54 341 ALA A N 1
ATOM 2626 C CA . ALA A 1 361 ? -0.813 -2.231 -20.783 1.00 25.60 341 ALA A CA 1
ATOM 2627 C C . ALA A 1 361 ? 0.643 -2.673 -20.631 1.00 27.34 341 ALA A C 1
ATOM 2628 O O . ALA A 1 361 ? 1.549 -1.850 -20.801 1.00 32.28 341 ALA A O 1
ATOM 2630 N N . ASP A 1 362 ? 0.887 -3.946 -20.310 1.00 24.52 342 ASP A N 1
ATOM 2631 C CA . ASP A 1 362 ? 2.237 -4.490 -20.271 1.00 22.61 342 ASP A CA 1
ATOM 2632 C C . ASP A 1 362 ? 2.751 -4.879 -21.660 1.00 25.28 342 ASP A C 1
ATOM 2633 O O . ASP A 1 362 ? 3.957 -5.055 -21.840 1.00 20.80 342 ASP A O 1
ATOM 2638 N N . GLU A 1 363 ? 1.869 -4.979 -22.653 1.00 23.02 343 GLU A N 1
ATOM 2639 C CA . GLU A 1 363 ? 2.281 -5.504 -23.948 1.00 20.87 343 GLU A CA 1
ATOM 2640 C C . GLU A 1 363 ? 3.276 -4.581 -24.645 1.00 24.03 343 GLU A C 1
ATOM 2641 O O . GLU A 1 363 ? 4.283 -5.048 -25.189 1.00 25.86 343 GLU A O 1
ATOM 2647 N N . SER A 1 364 ? 3.032 -3.275 -24.617 1.00 20.23 344 SER A N 1
ATOM 2648 C CA . SER A 1 364 ? 3.835 -2.319 -25.373 1.00 23.14 344 SER A CA 1
ATOM 2649 C C . SER A 1 364 ? 5.035 -1.833 -24.561 1.00 26.37 344 SER A C 1
ATOM 2650 O O . SER A 1 364 ? 4.915 -1.510 -23.372 1.00 18.79 344 SER A O 1
ATOM 2653 N N . ILE A 1 365 ? 6.195 -1.763 -25.219 1.00 21.76 345 ILE A N 1
ATOM 2654 C CA . ILE A 1 365 ? 7.393 -1.326 -24.510 1.00 20.48 345 ILE A CA 1
ATOM 2655 C C . ILE A 1 365 ? 7.300 0.149 -24.197 1.00 17.44 345 ILE A C 1
ATOM 2656 O O . ILE A 1 365 ? 7.838 0.615 -23.183 1.00 16.00 345 ILE A O 1
ATOM 2661 N N . ARG A 1 366 ? 6.591 0.902 -25.026 1.00 16.36 346 ARG A N 1
ATOM 2662 C CA . ARG A 1 366 ? 6.437 2.326 -24.764 1.00 18.54 346 ARG A CA 1
ATOM 2663 C C . ARG A 1 366 ? 5.620 2.556 -23.503 1.00 16.06 346 ARG A C 1
ATOM 2664 O O . ARG A 1 366 ? 6.008 3.341 -22.627 1.00 13.48 346 ARG A O 1
ATOM 2672 N N . SER A 1 367 ? 4.495 1.861 -23.372 1.00 19.44 347 SER A N 1
ATOM 2673 C CA . SER A 1 367 ? 3.701 2.053 -22.166 1.00 20.76 347 SER A CA 1
ATOM 2674 C C . SER A 1 367 ? 4.398 1.468 -20.937 1.00 16.53 347 SER A C 1
ATOM 2675 O O . SER A 1 367 ? 4.207 1.969 -19.821 1.00 18.37 347 SER A O 1
ATOM 2678 N N . ARG A 1 368 ? 5.203 0.411 -21.114 1.00 15.97 348 ARG A N 1
ATOM 2679 C CA . ARG A 1 368 ? 5.929 -0.156 -19.988 1.00 17.49 348 ARG A CA 1
ATOM 2680 C C . ARG A 1 368 ? 7.034 0.784 -19.513 1.00 18.54 348 ARG A C 1
ATOM 2681 O O . ARG A 1 368 ? 7.226 0.955 -18.303 1.00 15.36 348 ARG A O 1
ATOM 2689 N N . ALA A 1 369 ? 7.770 1.404 -20.438 1.00 12.44 349 ALA A N 1
ATOM 2690 C CA . ALA A 1 369 ? 8.741 2.425 -20.036 1.00 14.70 349 ALA A CA 1
ATOM 2691 C C . ALA A 1 369 ? 8.084 3.547 -19.243 1.00 15.07 349 ALA A C 1
ATOM 2692 O O . ALA A 1 369 ? 8.626 3.990 -18.221 1.00 15.24 349 ALA A O 1
ATOM 2694 N N . ALA A 1 370 ? 6.919 4.019 -19.701 1.00 12.85 350 ALA A N 1
ATOM 2695 C CA . ALA A 1 370 ? 6.196 5.072 -18.996 1.00 16.39 350 ALA A CA 1
ATOM 2696 C C . ALA A 1 370 ? 5.779 4.633 -17.584 1.00 17.73 350 ALA A C 1
ATOM 2697 O O . ALA A 1 370 ? 5.949 5.383 -16.613 1.00 15.81 350 ALA A O 1
ATOM 2699 N N . SER A 1 371 ? 5.226 3.423 -17.454 1.00 16.49 351 SER A N 1
ATOM 2700 C CA . SER A 1 371 ? 4.828 2.910 -16.141 1.00 20.08 351 SER A CA 1
ATOM 2701 C C . SER A 1 371 ? 6.019 2.765 -15.212 1.00 17.46 351 SER A C 1
ATOM 2702 O O . SER A 1 371 ? 5.919 3.061 -14.012 1.00 20.09 351 SER A O 1
ATOM 2705 N N . MET A 1 372 ? 7.126 2.224 -15.728 1.00 13.60 352 MET A N 1
ATOM 2706 C CA . MET A 1 372 ? 8.325 2.091 -14.914 1.00 15.11 352 MET A CA 1
ATOM 2707 C C . MET A 1 372 ? 8.760 3.441 -14.370 1.00 14.29 352 MET A C 1
ATOM 2708 O O . MET A 1 372 ? 9.156 3.545 -13.208 1.00 13.86 352 MET A O 1
ATOM 2713 N N . ALA A 1 373 ? 8.694 4.482 -15.198 1.00 14.21 353 ALA A N 1
ATOM 2714 C CA . ALA A 1 373 ? 9.177 5.797 -14.790 1.00 14.57 353 ALA A CA 1
ATOM 2715 C C . ALA A 1 373 ? 8.288 6.417 -13.714 1.00 14.75 353 ALA A C 1
ATOM 2716 O O . ALA A 1 373 ? 8.787 7.097 -12.812 1.00 14.45 353 ALA A O 1
ATOM 2718 N N . ARG A 1 374 ? 6.967 6.250 -13.825 1.00 12.99 354 ARG A N 1
ATOM 2719 C CA . ARG A 1 374 ? 6.072 6.792 -12.804 1.00 16.12 354 ARG A CA 1
ATOM 2720 C C . ARG A 1 374 ? 6.246 6.068 -11.478 1.00 16.80 354 ARG A C 1
ATOM 2721 O O . ARG A 1 374 ? 6.251 6.698 -10.418 1.00 14.92 354 ARG A O 1
ATOM 2729 N N . ASP A 1 375 ? 6.354 4.738 -11.523 1.00 15.40 355 ASP A N 1
ATOM 2730 C CA . ASP A 1 375 ? 6.670 3.964 -10.332 1.00 17.21 355 ASP A CA 1
ATOM 2731 C C . ASP A 1 375 ? 7.930 4.491 -9.659 1.00 19.21 355 ASP A C 1
ATOM 2732 O O . ASP A 1 375 ? 7.953 4.715 -8.438 1.00 13.51 355 ASP A O 1
ATOM 2737 N N . LEU A 1 376 ? 8.992 4.703 -10.447 1.00 14.22 356 LEU A N 1
ATOM 2738 C CA . LEU A 1 376 ? 10.244 5.187 -9.864 1.00 15.56 356 LEU A CA 1
ATOM 2739 C C . LEU A 1 376 ? 10.063 6.573 -9.272 1.00 14.93 356 LEU A C 1
ATOM 2740 O O . LEU A 1 376 ? 10.518 6.839 -8.149 1.00 15.52 356 LEU A O 1
ATOM 2745 N N . TYR A 1 377 ? 9.350 7.453 -9.984 1.00 13.84 357 TYR A N 1
ATOM 2746 C CA . TYR A 1 377 ? 9.061 8.780 -9.438 1.00 14.04 357 TYR A CA 1
ATOM 2747 C C . TYR A 1 377 ? 8.288 8.694 -8.118 1.00 14.01 357 TYR A C 1
ATOM 2748 O O . TYR A 1 377 ? 8.615 9.386 -7.148 1.00 13.95 357 TYR A O 1
ATOM 2757 N N . MET A 1 378 ? 7.245 7.861 -8.063 1.00 14.83 358 MET A N 1
ATOM 2758 C CA . MET A 1 378 ? 6.351 7.898 -6.907 1.00 15.97 358 MET A CA 1
ATOM 2759 C C . MET A 1 378 ? 6.817 7.003 -5.771 1.00 17.36 358 MET A C 1
ATOM 2760 O O . MET A 1 378 ? 6.596 7.335 -4.594 1.00 15.76 358 MET A O 1
ATOM 2765 N N . LEU A 1 379 ? 7.451 5.876 -6.081 1.00 14.02 359 LEU A N 1
ATOM 2766 C CA . LEU A 1 379 ? 7.805 4.882 -5.072 1.00 13.60 359 LEU A CA 1
ATOM 2767 C C . LEU A 1 379 ? 9.300 4.632 -4.934 1.00 16.71 359 LEU A C 1
ATOM 2768 O O . LEU A 1 379 ? 9.712 3.985 -3.963 1.00 16.47 359 LEU A O 1
ATOM 2773 N N . GLY A 1 380 ? 10.111 5.074 -5.894 1.00 14.65 360 GLY A N 1
ATOM 2774 C CA . GLY A 1 380 ? 11.536 4.800 -5.893 1.00 17.50 360 GLY A CA 1
ATOM 2775 C C . GLY A 1 380 ? 11.907 3.378 -6.236 1.00 16.89 360 GLY A C 1
ATOM 2776 O O . GLY A 1 380 ? 13.066 2.996 -6.064 1.00 22.54 360 GLY A O 1
ATOM 2777 N N . ARG A 1 381 ? 10.949 2.575 -6.686 1.00 17.76 361 ARG A N 1
ATOM 2778 C CA . ARG A 1 381 ? 11.169 1.190 -7.083 1.00 17.41 361 ARG A CA 1
ATOM 2779 C C . ARG A 1 381 ? 10.258 0.917 -8.272 1.00 14.09 361 ARG A C 1
ATOM 2780 O O . ARG A 1 381 ? 9.299 1.651 -8.516 1.00 14.92 361 ARG A O 1
ATOM 2788 N N . VAL A 1 382 ? 10.541 -0.150 -9.000 1.00 13.20 362 VAL A N 1
ATOM 2789 C CA . VAL A 1 382 ? 9.664 -0.601 -10.079 1.00 15.69 362 VAL A CA 1
ATOM 2790 C C . VAL A 1 382 ? 8.859 -1.796 -9.580 1.00 16.49 362 VAL A C 1
ATOM 2791 O O . VAL A 1 382 ? 9.436 -2.793 -9.140 1.00 17.26 362 VAL A O 1
ATOM 2795 N N . ARG A 1 383 ? 7.536 -1.708 -9.647 1.00 16.37 363 ARG A N 1
ATOM 2796 C CA . ARG A 1 383 ? 6.695 -2.851 -9.313 1.00 18.46 363 ARG A CA 1
ATOM 2797 C C . ARG A 1 383 ? 6.620 -3.828 -10.481 1.00 20.15 363 ARG A C 1
ATOM 2798 O O . ARG A 1 383 ? 6.433 -3.428 -11.633 1.00 23.26 363 ARG A O 1
ATOM 2806 N N . SER A 1 384 ? 6.755 -5.116 -10.186 1.00 18.18 364 SER A N 1
ATOM 2807 C CA . SER A 1 384 ? 6.598 -6.110 -11.236 1.00 19.34 364 SER A CA 1
ATOM 2808 C C . SER A 1 384 ? 5.122 -6.281 -11.554 1.00 22.01 364 SER A C 1
ATOM 2809 O O . SER A 1 384 ? 4.259 -6.081 -10.691 1.00 17.58 364 SER A O 1
ATOM 2812 N N . LEU A 1 385 ? 4.834 -6.659 -12.805 1.00 18.09 365 LEU A N 1
ATOM 2813 C CA . LEU A 1 385 ? 3.461 -7.007 -13.165 1.00 17.82 365 LEU A CA 1
ATOM 2814 C C . LEU A 1 385 ? 2.918 -8.118 -12.269 1.00 17.48 365 LEU A C 1
ATOM 2815 O O . LEU A 1 385 ? 1.772 -8.056 -11.813 1.00 19.31 365 LEU A O 1
ATOM 2820 N N . SER A 1 386 ? 3.720 -9.151 -12.015 1.00 17.58 366 SER A N 1
ATOM 2821 C CA . SER A 1 386 ? 3.244 -10.264 -11.197 1.00 19.08 366 SER A CA 1
ATOM 2822 C C . SER A 1 386 ? 2.879 -9.805 -9.785 1.00 18.89 366 SER A C 1
ATOM 2823 O O . SER A 1 386 ? 1.879 -10.260 -9.216 1.00 17.62 366 SER A O 1
ATOM 2826 N N . GLU A 1 387 ? 3.661 -8.878 -9.219 1.00 16.27 367 GLU A N 1
ATOM 2827 C CA . GLU A 1 387 ? 3.372 -8.373 -7.879 1.00 18.42 367 GLU A CA 1
ATOM 2828 C C . GLU A 1 387 ? 2.030 -7.642 -7.845 1.00 18.13 367 GLU A C 1
ATOM 2829 O O . GLU A 1 387 ? 1.207 -7.884 -6.954 1.00 18.85 367 GLU A O 1
ATOM 2835 N N . ILE A 1 388 ? 1.779 -6.786 -8.839 1.00 16.13 368 ILE A N 1
ATOM 2836 C CA . ILE A 1 388 ? 0.536 -6.021 -8.898 1.00 17.72 368 ILE A CA 1
ATOM 2837 C C . ILE A 1 388 ? -0.659 -6.945 -9.088 1.00 15.71 368 ILE A C 1
ATOM 2838 O O . ILE A 1 388 ? -1.681 -6.802 -8.416 1.00 15.66 368 ILE A O 1
ATOM 2843 N N . GLU A 1 389 ? -0.571 -7.873 -10.043 1.00 14.91 369 GLU A N 1
ATOM 2844 C CA . GLU A 1 389 ? -1.705 -8.769 -10.282 1.00 19.69 369 GLU A CA 1
ATOM 2845 C C . GLU A 1 389 ? -2.059 -9.567 -9.034 1.00 19.59 369 GLU A C 1
ATOM 2846 O O . GLU A 1 389 ? -3.243 -9.724 -8.694 1.00 18.38 369 GLU A O 1
ATOM 2852 N N . ALA A 1 390 ? -1.056 -10.124 -8.345 1.00 19.62 370 ALA A N 1
ATOM 2853 C CA . ALA A 1 390 ? -1.322 -10.911 -7.146 1.00 18.91 370 ALA A CA 1
ATOM 2854 C C . ALA A 1 390 ? -1.890 -10.043 -6.036 1.00 14.42 370 ALA A C 1
ATOM 2855 O O . ALA A 1 390 ? -2.778 -10.468 -5.298 1.00 15.57 370 ALA A O 1
ATOM 2857 N N . ALA A 1 391 ? -1.396 -8.814 -5.906 1.00 16.35 371 ALA A N 1
ATOM 2858 C CA . ALA A 1 391 ? -1.916 -7.963 -4.846 1.00 20.23 371 ALA A CA 1
ATOM 2859 C C . ALA A 1 391 ? -3.370 -7.603 -5.110 1.00 20.49 371 ALA A C 1
ATOM 2860 O O . ALA A 1 391 ? -4.180 -7.574 -4.182 1.00 18.25 371 ALA A O 1
ATOM 2862 N N . ILE A 1 392 ? -3.727 -7.373 -6.377 1.00 17.50 372 ILE A N 1
ATOM 2863 C CA . ILE A 1 392 ? -5.104 -7.022 -6.712 1.00 17.32 372 ILE A CA 1
ATOM 2864 C C . ILE A 1 392 ? -6.022 -8.233 -6.553 1.00 21.20 372 ILE A C 1
ATOM 2865 O O . ILE A 1 392 ? -7.091 -8.152 -5.926 1.00 21.68 372 ILE A O 1
ATOM 2870 N N . GLU A 1 393 ? -5.612 -9.377 -7.102 1.00 19.48 373 GLU A N 1
ATOM 2871 C CA . GLU A 1 393 ? -6.402 -10.599 -6.962 1.00 19.08 373 GLU A CA 1
ATOM 2872 C C . GLU A 1 393 ? -6.629 -10.938 -5.495 1.00 23.07 373 GLU A C 1
ATOM 2873 O O . GLU A 1 393 ? -7.723 -11.370 -5.103 1.00 21.71 373 GLU A O 1
ATOM 2879 N N . GLY A 1 394 ? -5.620 -10.710 -4.662 1.00 21.62 374 GLY A N 1
ATOM 2880 C CA . GLY A 1 394 ? -5.704 -11.052 -3.262 1.00 24.37 374 GLY A CA 1
ATOM 2881 C C . GLY A 1 394 ? -6.000 -9.869 -2.373 1.00 29.31 374 GLY A C 1
ATOM 2882 O O . GLY A 1 394 ? -5.410 -9.748 -1.296 1.00 34.36 374 GLY A O 1
ATOM 2883 N N . THR A 1 395 ? -6.865 -8.965 -2.822 1.00 21.38 375 THR A N 1
ATOM 2884 C CA . THR A 1 395 ? -7.471 -7.969 -1.949 1.00 21.84 375 THR A CA 1
ATOM 2885 C C . THR A 1 395 ? -8.906 -8.399 -1.685 1.00 21.28 375 THR A C 1
ATOM 2886 O O . THR A 1 395 ? -9.695 -8.547 -2.625 1.00 22.55 375 THR A O 1
ATOM 2890 N N . SER A 1 396 ? -9.240 -8.592 -0.413 1.00 20.24 376 SER A N 1
ATOM 2891 C CA . SER A 1 396 ? -10.530 -9.150 -0.036 1.00 20.07 376 SER A CA 1
ATOM 2892 C C . SER A 1 396 ? -11.610 -8.078 -0.033 1.00 15.47 376 SER A C 1
ATOM 2893 O O . SER A 1 396 ? -11.335 -6.878 0.063 1.00 15.10 376 SER A O 1
ATOM 2896 N N . LEU A 1 397 ? -12.864 -8.537 -0.087 1.00 15.55 377 LEU A N 1
ATOM 2897 C CA . LEU A 1 397 ? -13.998 -7.630 0.054 1.00 18.63 377 LEU A CA 1
ATOM 2898 C C . LEU A 1 397 ? -13.951 -6.878 1.383 1.00 19.12 377 LEU A C 1
ATOM 2899 O O . LEU A 1 397 ? -14.169 -5.661 1.434 1.00 16.69 377 LEU A O 1
ATOM 2904 N N . GLU A 1 398 ? -13.666 -7.587 2.477 1.00 19.17 378 GLU A N 1
ATOM 2905 C CA . GLU A 1 398 ? -13.607 -6.932 3.780 1.00 17.95 378 GLU A CA 1
ATOM 2906 C C . GLU A 1 398 ? -12.538 -5.838 3.810 1.00 20.28 378 GLU A C 1
ATOM 2907 O O . GLU A 1 398 ? -12.752 -4.768 4.390 1.00 14.98 378 GLU A O 1
ATOM 2913 N N . ALA A 1 399 ? -11.384 -6.086 3.177 1.00 15.65 379 ALA A N 1
ATOM 2914 C CA . ALA A 1 399 ? -10.346 -5.057 3.115 1.00 13.26 379 ALA A CA 1
ATOM 2915 C C . ALA A 1 399 ? -10.832 -3.826 2.354 1.00 16.48 379 ALA A C 1
ATOM 2916 O O . ALA A 1 399 ? -10.596 -2.686 2.773 1.00 14.92 379 ALA A O 1
ATOM 2918 N N . VAL A 1 400 ? -11.539 -4.036 1.244 1.00 15.78 380 VAL A N 1
ATOM 2919 C CA . VAL A 1 400 ? -12.044 -2.907 0.471 1.00 18.45 380 VAL A CA 1
ATOM 2920 C C . VAL A 1 400 ? -13.125 -2.164 1.251 1.00 16.17 380 VAL A C 1
ATOM 2921 O O . VAL A 1 400 ? -13.127 -0.926 1.324 1.00 14.53 380 VAL A O 1
ATOM 2925 N N . ASN A 1 401 ? -14.061 -2.906 1.841 1.00 14.55 381 ASN A N 1
ATOM 2926 C CA . ASN A 1 401 ? -15.123 -2.283 2.631 1.00 18.91 381 ASN A CA 1
ATOM 2927 C C . ASN A 1 401 ? -14.561 -1.484 3.805 1.00 17.44 381 ASN A C 1
ATOM 2928 O O . ASN A 1 401 ? -15.010 -0.367 4.082 1.00 15.41 381 ASN A O 1
ATOM 2933 N N . ALA A 1 402 ? -13.599 -2.060 4.530 1.00 17.25 382 ALA A N 1
ATOM 2934 C CA . ALA A 1 402 ? -13.063 -1.368 5.694 1.00 16.63 382 ALA A CA 1
ATOM 2935 C C . ALA A 1 402 ? -12.334 -0.096 5.290 1.00 16.52 382 ALA A C 1
ATOM 2936 O O . ALA A 1 402 ? -12.443 0.931 5.970 1.00 15.99 382 ALA A O 1
ATOM 2938 N N . PHE A 1 403 ? -11.577 -0.152 4.191 1.00 14.38 383 PHE A N 1
ATOM 2939 C CA . PHE A 1 403 ? -10.892 1.039 3.696 1.00 18.14 383 PHE A CA 1
ATOM 2940 C C . PHE A 1 403 ? -11.896 2.117 3.301 1.00 17.49 383 PHE A C 1
ATOM 2941 O O . PHE A 1 403 ? -11.728 3.291 3.644 1.00 17.07 383 PHE A O 1
ATOM 2949 N N . LEU A 1 404 ? -12.940 1.730 2.557 1.00 14.13 384 LEU A N 1
ATOM 2950 C CA . LEU A 1 404 ? -13.941 2.685 2.094 1.00 16.60 384 LEU A CA 1
ATOM 2951 C C . LEU A 1 404 ? -14.680 3.343 3.256 1.00 16.36 384 LEU A C 1
ATOM 2952 O O . LEU A 1 404 ? -14.995 4.533 3.185 1.00 18.29 384 LEU A O 1
ATOM 2957 N N . ARG A 1 405 ? -14.955 2.597 4.344 1.00 15.71 385 ARG A N 1
ATOM 2958 C CA . ARG A 1 405 ? -15.582 3.226 5.515 1.00 20.44 385 ARG A CA 1
ATOM 2959 C C . ARG A 1 405 ? -14.627 4.197 6.191 1.00 18.34 385 ARG A C 1
ATOM 2960 O O . ARG A 1 405 ? -15.038 5.275 6.628 1.00 21.03 385 ARG A O 1
ATOM 2968 N N . ALA A 1 406 ? -13.345 3.839 6.293 1.00 18.34 386 ALA A N 1
ATOM 2969 C CA . ALA A 1 406 ? -12.400 4.734 6.953 1.00 21.76 386 ALA A CA 1
ATOM 2970 C C . ALA A 1 406 ? -12.034 5.946 6.102 1.00 23.39 386 ALA A C 1
ATOM 2971 O O . ALA A 1 406 ? -11.568 6.948 6.654 1.00 21.45 386 ALA A O 1
ATOM 2973 N N . HIS A 1 407 ? -12.219 5.879 4.781 1.00 15.27 387 HIS A N 1
ATOM 2974 C CA . HIS A 1 407 ? -11.820 6.948 3.867 1.00 21.19 387 HIS A CA 1
ATOM 2975 C C . HIS A 1 407 ? -12.984 7.268 2.933 1.00 21.47 387 HIS A C 1
ATOM 2976 O O . HIS A 1 407 ? -12.973 6.893 1.761 1.00 18.67 387 HIS A O 1
ATOM 2983 N N . PRO A 1 408 ? -14.014 7.944 3.422 1.00 24.80 388 PRO A N 1
ATOM 2984 C CA . PRO A 1 408 ? -15.111 8.333 2.530 1.00 18.30 388 PRO A CA 1
ATOM 2985 C C . PRO A 1 408 ? -14.740 9.562 1.707 1.00 20.19 388 PRO A C 1
ATOM 2986 O O . PRO A 1 408 ? -13.934 10.394 2.118 1.00 21.35 388 PRO A O 1
ATOM 2990 N N . TYR A 1 409 ? -15.316 9.660 0.511 1.00 17.47 389 TYR A N 1
ATOM 2991 C CA . TYR A 1 409 ? -15.147 10.859 -0.299 1.00 16.12 389 TYR A CA 1
ATOM 2992 C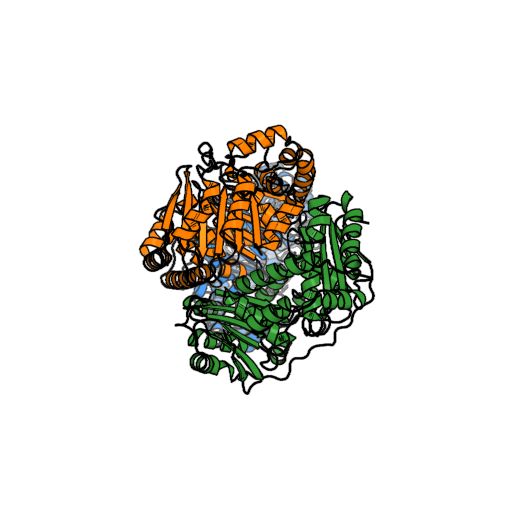 C . TYR A 1 409 ? -16.194 11.869 0.136 1.00 14.73 389 TYR A C 1
ATOM 2993 O O . TYR A 1 409 ? -17.395 11.606 0.055 1.00 18.59 389 TYR A O 1
ATOM 3002 N N . ARG A 1 410 ? -15.742 13.019 0.598 1.00 16.80 390 ARG A N 1
ATOM 3003 C CA . ARG A 1 410 ? -16.627 14.029 1.151 1.00 19.90 390 ARG A CA 1
ATOM 3004 C C . ARG A 1 410 ? -16.069 15.388 0.794 1.00 18.92 390 ARG A C 1
ATOM 3005 O O . ARG A 1 410 ? -14.859 15.531 0.601 1.00 19.72 390 ARG A O 1
ATOM 3013 N N . ASP A 1 411 ? -16.961 16.381 0.730 1.00 17.75 391 ASP A N 1
ATOM 3014 C CA . ASP A 1 411 ? -16.583 17.793 0.701 1.00 20.36 391 ASP A CA 1
ATOM 3015 C C . ASP A 1 411 ? -15.752 18.136 -0.525 1.00 18.32 391 ASP A C 1
ATOM 3016 O O . ASP A 1 411 ? -14.601 18.574 -0.390 1.00 16.74 391 ASP A O 1
ATOM 3021 N N . PRO A 1 412 ? -16.282 17.953 -1.726 1.00 18.02 392 PRO A N 1
ATOM 3022 C CA . PRO A 1 412 ? -15.479 18.201 -2.922 1.00 15.98 392 PRO A CA 1
ATOM 3023 C C . PRO A 1 412 ? -15.344 19.692 -3.201 1.00 19.02 392 PRO A C 1
ATOM 3024 O O . PRO A 1 412 ? -16.149 20.513 -2.758 1.00 14.90 392 PRO A O 1
ATOM 3028 N N . TRP A 1 413 ? -14.266 20.035 -3.906 1.00 15.28 393 TRP A N 1
ATOM 3029 C CA . TRP A 1 413 ? -14.281 21.232 -4.730 1.00 13.35 393 TRP A CA 1
ATOM 3030 C C . TRP A 1 413 ? -15.198 20.978 -5.915 1.00 13.01 393 TRP A C 1
ATOM 3031 O O . TRP A 1 413 ? -15.207 19.885 -6.482 1.00 13.74 393 TRP A O 1
ATOM 3042 N N . VAL A 1 414 ? -15.984 21.980 -6.281 1.00 12.86 394 VAL A N 1
ATOM 3043 C CA . VAL A 1 414 ? -16.952 21.871 -7.369 1.00 14.78 394 VAL A CA 1
ATOM 3044 C C . VAL A 1 414 ? -16.667 22.975 -8.382 1.00 16.09 394 VAL A C 1
ATOM 3045 O O . VAL A 1 414 ? -16.653 24.161 -8.029 1.00 14.52 394 VAL A O 1
ATOM 3049 N N . GLY A 1 415 ? -16.460 22.602 -9.638 1.00 14.38 395 GLY A N 1
ATOM 3050 C CA . GLY A 1 415 ? -16.225 23.569 -10.695 1.00 14.85 395 GLY A CA 1
ATOM 3051 C C . GLY A 1 415 ? -17.233 23.410 -11.817 1.00 16.24 395 GLY A C 1
ATOM 3052 O O . GLY A 1 415 ? -17.547 22.288 -12.225 1.00 13.12 395 GLY A O 1
ATOM 3053 N N . LEU A 1 416 ? -17.740 24.538 -12.313 1.00 13.86 396 LEU A N 1
ATOM 3054 C CA . LEU A 1 416 ? -18.621 24.526 -13.472 1.00 16.50 396 LEU A CA 1
ATOM 3055 C C . LEU A 1 416 ? -18.103 25.534 -14.480 1.00 18.01 396 LEU A C 1
ATOM 3056 O O . LEU A 1 416 ? -17.622 26.612 -14.112 1.00 16.88 396 LEU A O 1
ATOM 3061 N N . LEU A 1 417 ? -18.171 25.148 -15.747 1.00 13.83 397 LEU A N 1
ATOM 3062 C CA . LEU A 1 417 ? -17.798 26.011 -16.852 1.00 15.78 397 LEU A CA 1
ATOM 3063 C C . LEU A 1 417 ? -18.931 25.951 -17.870 1.00 14.67 397 LEU A C 1
ATOM 3064 O O . LEU A 1 417 ? -19.274 24.870 -18.356 1.00 15.58 397 LEU A O 1
ATOM 3069 N N . GLY A 1 418 ? -19.517 27.097 -18.180 1.00 16.93 398 GLY A N 1
ATOM 3070 C CA . GLY A 1 418 ? -20.666 27.122 -19.058 1.00 16.37 398 GLY A CA 1
ATOM 3071 C C . GLY A 1 418 ? -21.559 28.304 -18.739 1.00 18.12 398 GLY A C 1
ATOM 3072 O O . GLY A 1 418 ? -21.149 29.255 -18.078 1.00 17.09 398 GLY A O 1
ATOM 3073 N N . GLU A 1 419 ? -22.781 28.237 -19.263 1.00 18.26 399 GLU A N 1
ATOM 3074 C CA . GLU A 1 419 ? -23.804 29.241 -18.975 1.00 22.98 399 GLU A CA 1
ATOM 3075 C C . GLU A 1 419 ? -24.417 28.881 -17.622 1.00 25.73 399 GLU A C 1
ATOM 3076 O O . GLU A 1 419 ? -25.429 28.181 -17.519 1.00 21.76 399 GLU A O 1
ATOM 3082 N N . VAL A 1 420 ? -23.758 29.344 -16.562 1.00 18.70 400 VAL A N 1
ATOM 3083 C CA . VAL A 1 420 ? -24.122 29.005 -15.191 1.00 25.04 400 VAL A CA 1
ATOM 3084 C C . VAL A 1 420 ? -24.088 30.283 -14.363 1.00 24.99 400 VAL A C 1
ATOM 3085 O O . VAL A 1 420 ? -23.210 31.129 -14.559 1.00 27.90 400 VAL A O 1
ATOM 3089 N N . GLU A 1 421 ? -25.057 30.436 -13.459 1.00 24.04 401 GLU A N 1
ATOM 3090 C CA . GLU A 1 421 ? -25.136 31.637 -12.638 1.00 28.68 401 GLU A CA 1
ATOM 3091 C C . GLU A 1 421 ? -24.101 31.599 -11.518 1.00 24.25 401 GLU A C 1
ATOM 3092 O O . GLU A 1 421 ? -23.630 30.537 -11.113 1.00 23.62 401 GLU A O 1
ATOM 3098 N N . ASP A 1 422 ? -23.749 32.785 -11.018 1.00 30.40 402 ASP A N 1
ATOM 3099 C CA . ASP A 1 422 ? -22.819 32.885 -9.898 1.00 33.46 402 ASP A CA 1
ATOM 3100 C C . ASP A 1 422 ? -22.994 34.230 -9.201 1.00 29.84 402 ASP A C 1
ATOM 3101 O O . ASP A 1 422 ? -23.587 35.167 -9.745 1.00 32.72 402 ASP A O 1
ATOM 3106 N N . VAL A 1 423 ? -22.461 34.307 -7.986 1.00 31.08 403 VAL A N 1
ATOM 3107 C CA . VAL A 1 423 ? -22.542 35.508 -7.156 1.00 35.37 403 VAL A CA 1
ATOM 3108 C C . VAL A 1 423 ? -21.167 35.799 -6.569 1.00 38.90 403 VAL A C 1
ATOM 3109 O O . VAL A 1 423 ? -20.498 34.892 -6.055 1.00 44.29 403 VAL A O 1
ATOM 3113 N N . HIS B 1 20 ? -73.730 31.123 -0.891 1.00 57.48 0 HIS B N 1
ATOM 3114 C CA . HIS B 1 20 ? -73.159 32.466 -0.881 1.00 52.17 0 HIS B CA 1
ATOM 3115 C C . HIS B 1 20 ? -73.095 33.072 -2.276 1.00 53.89 0 HIS B C 1
ATOM 3116 O O . HIS B 1 20 ? -72.124 32.869 -3.007 1.00 55.57 0 HIS B O 1
ATOM 3123 N N . MET B 1 21 ? -74.122 33.817 -2.651 1.00 49.69 1 MET B N 1
ATOM 3124 C CA . MET B 1 21 ? -74.013 34.703 -3.796 1.00 50.14 1 MET B CA 1
ATOM 3125 C C . MET B 1 21 ? -73.643 36.095 -3.303 1.00 42.37 1 MET B C 1
ATOM 3126 O O . MET B 1 21 ? -73.878 36.456 -2.143 1.00 43.71 1 MET B O 1
ATOM 3131 N N . SER B 1 22 ? -73.026 36.868 -4.186 1.00 36.77 2 SER B N 1
ATOM 3132 C CA . SER B 1 22 ? -72.757 38.264 -3.900 1.00 37.39 2 SER B CA 1
ATOM 3133 C C . SER B 1 22 ? -73.618 39.141 -4.796 1.00 37.65 2 SER B C 1
ATOM 3134 O O . SER B 1 22 ? -74.076 38.722 -5.859 1.00 42.46 2 SER B O 1
ATOM 3137 N N . ARG B 1 23 ? -73.833 40.371 -4.350 1.00 32.82 3 ARG B N 1
ATOM 3138 C CA . ARG B 1 23 ? -74.603 41.343 -5.104 1.00 29.88 3 ARG B CA 1
ATOM 3139 C C . ARG B 1 23 ? -73.759 42.594 -5.292 1.00 29.73 3 ARG B C 1
ATOM 3140 O O . ARG B 1 23 ? -73.208 43.120 -4.323 1.00 25.42 3 ARG B O 1
ATOM 3148 N N . VAL B 1 24 ? -73.657 43.058 -6.534 1.00 26.25 4 VAL B N 1
ATOM 3149 C CA . VAL B 1 24 ? -72.825 44.197 -6.893 1.00 29.66 4 VAL B CA 1
ATOM 3150 C C . VAL B 1 24 ? -73.730 45.280 -7.449 1.00 28.12 4 VAL B C 1
ATOM 3151 O O . VAL B 1 24 ? -74.689 44.992 -8.167 1.00 35.63 4 VAL B O 1
ATOM 3155 N N . GLU B 1 25 ? -73.408 46.509 -7.158 1.00 28.00 5 GLU B N 1
ATOM 3156 C CA . GLU B 1 25 ? -74.151 47.612 -7.637 1.00 30.87 5 GLU B CA 1
ATOM 3157 C C . GLU B 1 25 ? -73.283 48.862 -7.651 1.00 30.28 5 GLU B C 1
ATOM 3158 O O . GLU B 1 25 ? -72.452 49.036 -6.831 1.00 29.65 5 GLU B O 1
ATOM 3164 N N . ARG B 1 26 ? -73.497 49.718 -8.620 1.00 28.03 6 ARG B N 1
ATOM 3165 C CA . ARG B 1 26 ? -72.776 50.975 -8.698 1.00 28.39 6 ARG B CA 1
ATOM 3166 C C . ARG B 1 26 ? -73.704 52.106 -8.270 1.00 31.12 6 ARG B C 1
ATOM 3167 O O . ARG B 1 26 ? -74.808 52.246 -8.807 1.00 34.14 6 ARG B O 1
ATOM 3175 N N . LEU B 1 27 ? -73.264 52.893 -7.286 1.00 31.60 7 LEU B N 1
ATOM 3176 C CA . LEU B 1 27 ? -74.045 54.015 -6.790 1.00 29.60 7 LEU B CA 1
ATOM 3177 C C . LEU B 1 27 ? -74.041 55.163 -7.800 1.00 33.19 7 LEU B C 1
ATOM 3178 O O . LEU B 1 27 ? -73.161 55.246 -8.664 1.00 31.85 7 LEU B O 1
ATOM 3183 N N . PRO B 1 28 ? -75.008 56.081 -7.696 1.00 33.70 8 PRO B N 1
ATOM 3184 C CA . PRO B 1 28 ? -75.038 57.218 -8.634 1.00 33.12 8 PRO B CA 1
ATOM 3185 C C . PRO B 1 28 ? -73.731 57.994 -8.738 1.00 32.41 8 PRO B C 1
ATOM 3186 O O . PRO B 1 28 ? -73.425 58.506 -9.829 1.00 27.69 8 PRO B O 1
ATOM 3190 N N . ASN B 1 29 ? -72.929 58.071 -7.671 1.00 22.89 9 ASN B N 1
ATOM 3191 C CA . ASN B 1 29 ? -71.675 58.818 -7.740 1.00 29.28 9 ASN B CA 1
ATOM 3192 C C . ASN B 1 29 ? -70.502 57.999 -8.265 1.00 27.29 9 ASN B C 1
ATOM 3193 O O . ASN B 1 29 ? -69.400 58.545 -8.401 1.00 26.19 9 ASN B O 1
ATOM 3198 N N . GLY B 1 30 ? -70.699 56.719 -8.550 1.00 30.17 10 GLY B N 1
ATOM 3199 C CA . GLY B 1 30 ? -69.665 55.890 -9.141 1.00 29.30 10 GLY B CA 1
ATOM 3200 C C . GLY B 1 30 ? -69.001 54.912 -8.193 1.00 26.43 10 GLY B C 1
ATOM 3201 O O . GLY B 1 30 ? -68.232 54.063 -8.653 1.00 25.02 10 GLY B O 1
ATOM 3202 N N . LEU B 1 31 ? -69.255 55.019 -6.888 1.00 25.55 11 LEU B N 1
ATOM 3203 C CA . LEU B 1 31 ? -68.729 54.051 -5.937 1.00 22.03 11 LEU B CA 1
ATOM 3204 C C . LEU B 1 31 ? -69.351 52.683 -6.187 1.00 23.64 11 LEU B C 1
ATOM 3205 O O . LEU B 1 31 ? -70.577 52.557 -6.213 1.00 26.16 11 LEU B O 1
ATOM 3210 N N . VAL B 1 32 ? -68.512 51.654 -6.370 1.00 22.48 12 VAL B N 1
ATOM 3211 C CA . VAL B 1 32 ? -69.001 50.286 -6.537 1.00 21.84 12 VAL B CA 1
ATOM 3212 C C . VAL B 1 32 ? -69.142 49.648 -5.164 1.00 23.83 12 VAL B C 1
ATOM 3213 O O . VAL B 1 32 ? -68.217 49.711 -4.347 1.00 23.85 12 VAL B O 1
ATOM 3217 N N . VAL B 1 33 ? -70.288 49.018 -4.904 1.00 26.59 13 VAL B N 1
ATOM 3218 C CA . VAL B 1 33 ? -70.527 48.364 -3.626 1.00 27.26 13 VAL B CA 1
ATOM 3219 C C . VAL B 1 33 ? -70.918 46.911 -3.869 1.00 25.51 13 VAL B C 1
ATOM 3220 O O . VAL B 1 33 ? -71.697 46.607 -4.777 1.00 28.90 13 VAL B O 1
ATOM 3224 N N . ALA B 1 34 ? -70.359 46.012 -3.064 1.00 19.55 14 ALA B N 1
ATOM 3225 C CA . ALA B 1 34 ? -70.591 44.583 -3.217 1.00 23.19 14 ALA B CA 1
ATOM 3226 C C . ALA B 1 34 ? -70.859 43.961 -1.855 1.00 20.77 14 ALA B C 1
ATOM 3227 O O . ALA B 1 34 ? -70.235 44.337 -0.857 1.00 26.08 14 ALA B O 1
ATOM 3229 N N . LEU B 1 35 ? -71.790 43.013 -1.807 1.00 20.98 15 LEU B N 1
ATOM 3230 C CA . LEU B 1 35 ? -72.141 42.370 -0.546 1.00 22.42 15 LEU B CA 1
ATOM 3231 C C . LEU B 1 35 ? -72.263 40.869 -0.728 1.00 25.09 15 LEU B C 1
ATOM 3232 O O . LEU B 1 35 ? -72.966 40.410 -1.631 1.00 28.25 15 LEU B O 1
ATOM 3237 N N . GLU B 1 36 ? -71.585 40.106 0.122 1.00 24.89 16 GLU B N 1
ATOM 3238 C CA . GLU B 1 36 ? -71.828 38.671 0.241 1.00 28.49 16 GLU B CA 1
ATOM 3239 C C . GLU B 1 36 ? -72.439 38.435 1.614 1.00 29.43 16 GLU B C 1
ATOM 3240 O O . GLU B 1 36 ? -71.721 38.345 2.620 1.00 22.62 16 GLU B O 1
ATOM 3246 N N . GLU B 1 37 ? -73.762 38.328 1.655 1.00 26.72 17 GLU B N 1
ATOM 3247 C CA . GLU B 1 37 ? -74.436 38.118 2.929 1.00 29.63 17 GLU B CA 1
ATOM 3248 C C . GLU B 1 37 ? -74.179 36.706 3.448 1.00 30.72 17 GLU B C 1
ATOM 3249 O O . GLU B 1 37 ? -74.126 35.739 2.678 1.00 32.34 17 GLU B O 1
ATOM 3255 N N . ARG B 1 38 ? -73.993 36.593 4.762 1.00 28.61 18 ARG B N 1
ATOM 3256 C CA . ARG B 1 38 ? -73.781 35.305 5.406 1.00 37.54 18 ARG B CA 1
ATOM 3257 C C . ARG B 1 38 ? -74.562 35.230 6.705 1.00 40.63 18 ARG B C 1
ATOM 3258 O O . ARG B 1 38 ? -75.023 36.239 7.245 1.00 42.66 18 ARG B O 1
ATOM 3266 N N . ASP B 1 39 ? -74.679 34.006 7.217 1.00 42.66 19 ASP B N 1
ATOM 3267 C CA . ASP B 1 39 ? -75.309 33.763 8.514 1.00 48.41 19 ASP B CA 1
ATOM 3268 C C . ASP B 1 39 ? -74.236 33.820 9.604 1.00 48.51 19 ASP B C 1
ATOM 3269 O O . ASP B 1 39 ? -73.792 32.815 10.166 1.00 43.15 19 ASP B O 1
ATOM 3274 N N . PHE B 1 40 ? -73.811 35.048 9.895 1.00 43.15 20 PHE B N 1
ATOM 3275 C CA . PHE B 1 40 ? -72.699 35.248 10.780 1.00 35.10 20 PHE B CA 1
ATOM 3276 C C . PHE B 1 40 ? -72.947 36.535 11.556 1.00 36.09 20 PHE B C 1
ATOM 3277 O O . PHE B 1 40 ? -73.307 37.552 10.944 1.00 32.56 20 PHE B O 1
ATOM 3285 N N . PRO B 1 41 ? -72.788 36.522 12.830 1.00 31.60 21 PRO B N 1
ATOM 3286 C CA . PRO B 1 41 ? -73.111 37.705 13.644 1.00 31.53 21 PRO B CA 1
ATOM 3287 C C . PRO B 1 41 ? -71.957 38.701 13.686 1.00 29.21 21 PRO B C 1
ATOM 3288 O O . PRO B 1 41 ? -71.418 39.031 14.743 1.00 29.17 21 PRO B O 1
ATOM 3292 N N . GLY B 1 42 ? -71.577 39.187 12.512 1.00 29.68 22 GLY B N 1
ATOM 3293 C CA . GLY B 1 42 ? -70.446 40.079 12.353 1.00 31.53 22 GLY B CA 1
ATOM 3294 C C . GLY B 1 42 ? -70.373 40.621 10.936 1.00 28.31 22 GLY B C 1
ATOM 3295 O O . GLY B 1 42 ? -70.845 39.985 9.992 1.00 29.20 22 GLY B O 1
ATOM 3296 N N . VAL B 1 43 ? -69.805 41.807 10.774 1.00 23.38 23 VAL B N 1
ATOM 3297 C CA . VAL B 1 43 ? -69.720 42.469 9.481 1.00 20.44 23 VAL B CA 1
ATOM 3298 C C . VAL B 1 43 ? -68.282 42.923 9.298 1.00 24.12 23 VAL B C 1
ATOM 3299 O O . VAL B 1 43 ? -67.650 43.400 10.249 1.00 22.01 23 VAL B O 1
ATOM 3303 N N . ALA B 1 44 ? -67.767 42.753 8.086 1.00 19.36 24 ALA B N 1
ATOM 3304 C CA . ALA B 1 44 ? -66.459 43.241 7.686 1.00 18.94 24 ALA B CA 1
ATOM 3305 C C . ALA B 1 44 ? -66.581 43.933 6.334 1.00 21.74 24 ALA B C 1
ATOM 3306 O O . ALA B 1 44 ? -67.424 43.569 5.513 1.00 20.05 24 ALA B O 1
ATOM 3308 N N . PHE B 1 45 ? -65.767 44.970 6.120 1.00 18.94 25 PHE B N 1
ATOM 3309 C CA . PHE B 1 45 ? -65.706 45.585 4.810 1.00 21.97 25 PHE B CA 1
ATOM 3310 C C . PHE B 1 45 ? -64.261 45.889 4.468 1.00 20.09 25 PHE B C 1
ATOM 3311 O O . PHE B 1 45 ? -63.401 45.990 5.334 1.00 16.72 25 PHE B O 1
ATOM 3319 N N . GLN B 1 46 ? -64.010 46.004 3.168 1.00 22.09 26 GLN B N 1
ATOM 3320 C CA . GLN B 1 46 ? -62.750 46.505 2.644 1.00 21.40 26 GLN B CA 1
ATOM 3321 C C . GLN B 1 46 ? -63.100 47.627 1.679 1.00 20.83 26 GLN B C 1
ATOM 3322 O O . GLN B 1 46 ? -63.814 47.400 0.697 1.00 17.47 26 GLN B O 1
ATOM 3328 N N . LEU B 1 47 ? -62.653 48.843 1.988 1.00 18.32 27 LEU B N 1
ATOM 3329 C CA . LEU B 1 47 ? -62.879 49.994 1.131 1.00 21.34 27 LEU B CA 1
ATOM 3330 C C . LEU B 1 47 ? -61.568 50.378 0.468 1.00 18.26 27 LEU B C 1
ATOM 3331 O O . LEU B 1 47 ? -60.567 50.622 1.153 1.00 19.89 27 LEU B O 1
ATOM 3336 N N . LEU B 1 48 ? -61.589 50.443 -0.857 1.00 17.28 28 LEU B N 1
ATOM 3337 C CA . LEU B 1 48 ? -60.418 50.769 -1.652 1.00 17.16 28 LEU B CA 1
ATOM 3338 C C . LEU B 1 48 ? -60.649 52.128 -2.291 1.00 15.39 28 LEU B C 1
ATOM 3339 O O . LEU B 1 48 ? -61.606 52.305 -3.040 1.00 23.26 28 LEU B O 1
ATOM 3344 N N . VAL B 1 49 ? -59.773 53.073 -2.006 1.00 20.62 29 VAL B N 1
ATOM 3345 C CA . VAL B 1 49 ? -59.787 54.389 -2.640 1.00 16.18 29 VAL B CA 1
ATOM 3346 C C . VAL B 1 49 ? -58.677 54.417 -3.687 1.00 19.74 29 VAL B C 1
ATOM 3347 O O . VAL B 1 49 ? -57.539 54.045 -3.369 1.00 19.33 29 VAL B O 1
ATOM 3351 N N . PRO B 1 50 ? -58.946 54.894 -4.931 1.00 21.15 30 PRO B N 1
ATOM 3352 C CA . PRO B 1 50 ? -57.961 54.814 -6.017 1.00 21.54 30 PRO B CA 1
ATOM 3353 C C . PRO B 1 50 ? -56.842 55.853 -5.947 1.00 23.56 30 PRO B C 1
ATOM 3354 O O . PRO B 1 50 ? -56.480 56.467 -6.950 1.00 18.30 30 PRO B O 1
ATOM 3358 N N . ALA B 1 51 ? -56.280 56.037 -4.757 1.00 23.56 31 ALA B N 1
ATOM 3359 C CA . ALA B 1 51 ? -55.092 56.852 -4.545 1.00 21.79 31 ALA B CA 1
ATOM 3360 C C . ALA B 1 51 ? -53.979 55.952 -4.033 1.00 22.33 31 ALA B C 1
ATOM 3361 O O . ALA B 1 51 ? -54.139 55.272 -3.011 1.00 22.56 31 ALA B O 1
ATOM 3363 N N . GLY B 1 52 ? -52.848 55.958 -4.732 1.00 19.41 32 GLY B N 1
ATOM 3364 C CA . GLY B 1 52 ? -51.736 55.108 -4.370 1.00 22.05 32 GLY B CA 1
ATOM 3365 C C . GLY B 1 52 ? -50.450 55.770 -4.801 1.00 20.56 32 GLY B C 1
ATOM 3366 O O . GLY B 1 52 ? -50.452 56.842 -5.410 1.00 19.97 32 GLY B O 1
ATOM 3367 N N . ALA B 1 53 ? -49.339 55.124 -4.470 1.00 17.34 33 ALA B N 1
ATOM 3368 C CA . ALA B 1 53 ? -48.053 55.658 -4.888 1.00 18.64 33 ALA B CA 1
ATOM 3369 C C . ALA B 1 53 ? -47.993 55.843 -6.409 1.00 21.43 33 ALA B C 1
ATOM 3370 O O . ALA B 1 53 ? -47.274 56.725 -6.887 1.00 19.42 33 ALA B O 1
ATOM 3372 N N . VAL B 1 54 ? -48.786 55.071 -7.170 1.00 17.46 34 VAL B N 1
ATOM 3373 C CA . VAL B 1 54 ? -48.655 55.054 -8.627 1.00 21.31 34 VAL B CA 1
ATOM 3374 C C . VAL B 1 54 ? -49.176 56.351 -9.233 1.00 27.93 34 VAL B C 1
ATOM 3375 O O . VAL B 1 54 ? -48.746 56.750 -10.325 1.00 24.25 34 VAL B O 1
ATOM 3379 N N . ASN B 1 55 ? -50.096 57.038 -8.552 1.00 26.79 35 ASN B N 1
ATOM 3380 C CA . ASN B 1 55 ? -50.535 58.347 -9.018 1.00 21.70 35 ASN B CA 1
ATOM 3381 C C . ASN B 1 55 ? -50.254 59.428 -7.977 1.00 21.88 35 ASN B C 1
ATOM 3382 O O . ASN B 1 55 ? -50.944 60.444 -7.929 1.00 22.53 35 ASN B O 1
ATOM 3387 N N . ASP B 1 56 ? -49.252 59.212 -7.128 1.00 23.60 36 ASP B N 1
ATOM 3388 C CA . ASP B 1 56 ? -48.702 60.311 -6.352 1.00 26.27 36 ASP B CA 1
ATOM 3389 C C . ASP B 1 56 ? -48.210 61.387 -7.315 1.00 27.23 36 ASP B C 1
ATOM 3390 O O . ASP B 1 56 ? -47.573 61.058 -8.320 1.00 23.89 36 ASP B O 1
ATOM 3395 N N . PRO B 1 57 ? -48.490 62.663 -7.056 1.00 27.35 37 PRO B N 1
ATOM 3396 C CA . PRO B 1 57 ? -47.948 63.719 -7.919 1.00 31.64 37 PRO B CA 1
ATOM 3397 C C . PRO B 1 57 ? -46.435 63.612 -8.040 1.00 31.75 37 PRO B C 1
ATOM 3398 O O . PRO B 1 57 ? -45.745 63.157 -7.125 1.00 28.52 37 PRO B O 1
ATOM 3402 N N . GLU B 1 58 ? -45.930 64.029 -9.200 1.00 34.86 38 GLU B N 1
ATOM 3403 C CA . GLU B 1 58 ? -44.494 64.036 -9.446 1.00 36.06 38 GLU B CA 1
ATOM 3404 C C . GLU B 1 58 ? -43.757 64.821 -8.366 1.00 39.26 38 GLU B C 1
ATOM 3405 O O . GLU B 1 58 ? -44.121 65.958 -8.042 1.00 39.06 38 GLU B O 1
ATOM 3411 N N . GLY B 1 59 ? -42.705 64.213 -7.819 1.00 35.61 39 GLY B N 1
ATOM 3412 C CA . GLY B 1 59 ? -41.928 64.826 -6.767 1.00 37.11 39 GLY B CA 1
ATOM 3413 C C . GLY B 1 59 ? -42.543 64.759 -5.385 1.00 39.46 39 GLY B C 1
ATOM 3414 O O . GLY B 1 59 ? -41.858 65.080 -4.403 1.00 35.49 39 GLY B O 1
ATOM 3415 N N . MET B 1 60 ? -43.815 64.383 -5.268 1.00 34.19 40 MET B N 1
ATOM 3416 C CA . MET B 1 60 ? -44.406 64.169 -3.955 1.00 33.61 40 MET B CA 1
ATOM 3417 C C . MET B 1 60 ? -44.623 62.681 -3.696 1.00 27.50 40 MET B C 1
ATOM 3418 O O . MET B 1 60 ? -45.728 62.262 -3.343 1.00 28.36 40 MET B O 1
ATOM 3423 N N . GLU B 1 61 ? -43.572 61.878 -3.880 1.00 24.68 41 GLU B N 1
ATOM 3424 C CA . GLU B 1 61 ? -43.670 60.441 -3.676 1.00 27.16 41 GLU B CA 1
ATOM 3425 C C . GLU B 1 61 ? -43.858 60.170 -2.192 1.00 24.53 41 GLU B C 1
ATOM 3426 O O . GLU B 1 61 ? -42.971 60.473 -1.388 1.00 23.95 41 GLU B O 1
ATOM 3432 N N . GLY B 1 62 ? -45.011 59.610 -1.837 1.00 24.87 42 GLY B N 1
ATOM 3433 C CA . GLY B 1 62 ? -45.433 59.475 -0.451 1.00 21.64 42 GLY B CA 1
ATOM 3434 C C . GLY B 1 62 ? -46.740 60.173 -0.124 1.00 24.63 42 GLY B C 1
ATOM 3435 O O . GLY B 1 62 ? -47.239 60.013 1.004 1.00 25.14 42 GLY B O 1
ATOM 3436 N N . ALA B 1 63 ? -47.327 60.910 -1.079 1.00 22.75 43 ALA B N 1
ATOM 3437 C CA . ALA B 1 63 ? -48.509 61.724 -0.801 1.00 27.91 43 ALA B CA 1
ATOM 3438 C C . ALA B 1 63 ? -49.692 60.878 -0.357 1.00 23.72 43 ALA B C 1
ATOM 3439 O O . ALA B 1 63 ? -50.447 61.281 0.531 1.00 21.46 43 ALA B O 1
ATOM 3441 N N . ALA B 1 64 ? -49.887 59.716 -0.975 1.00 23.50 44 ALA B N 1
ATOM 3442 C CA . ALA B 1 64 ? -50.993 58.863 -0.556 1.00 20.14 44 ALA B CA 1
ATOM 3443 C C . ALA B 1 64 ? -50.769 58.341 0.856 1.00 19.89 44 ALA B C 1
ATOM 3444 O O . ALA B 1 64 ? -51.720 58.213 1.634 1.00 21.21 44 ALA B O 1
ATOM 3446 N N . ALA B 1 65 ? -49.518 58.048 1.207 1.00 18.54 45 ALA B N 1
ATOM 3447 C CA . ALA B 1 65 ? -49.224 57.590 2.556 1.00 19.78 45 ALA B CA 1
ATOM 3448 C C . ALA B 1 65 ? -49.503 58.689 3.574 1.00 26.75 45 ALA B C 1
ATOM 3449 O O . ALA B 1 65 ? -50.016 58.421 4.672 1.00 23.33 45 ALA B O 1
ATOM 3451 N N . LEU B 1 66 ? -49.158 59.933 3.228 1.00 21.20 46 LEU B N 1
ATOM 3452 C CA . LEU B 1 66 ? -49.438 61.056 4.118 1.00 21.18 46 LEU B CA 1
ATOM 3453 C C . LEU B 1 66 ? -50.938 61.301 4.233 1.00 19.90 46 LEU B C 1
ATOM 3454 O O . LEU B 1 66 ? -51.458 61.479 5.342 1.00 19.62 46 LEU B O 1
ATOM 3459 N N . LEU B 1 67 ? -51.650 61.290 3.099 1.00 17.73 47 LEU B N 1
ATOM 3460 C CA . LEU B 1 67 ? -53.096 61.500 3.107 1.00 20.22 47 LEU B CA 1
ATOM 3461 C C . LEU B 1 67 ? -53.807 60.512 4.023 1.00 21.63 47 LEU B C 1
ATOM 3462 O O . LEU B 1 67 ? -54.716 60.890 4.768 1.00 19.80 47 LEU B O 1
ATOM 3467 N N . GLU B 1 68 ? -53.447 59.228 3.943 1.00 19.50 48 GLU B N 1
ATOM 3468 C CA . GLU B 1 68 ? -54.159 58.230 4.732 1.00 19.00 48 GLU B CA 1
ATOM 3469 C C . GLU B 1 68 ? -53.981 58.494 6.225 1.00 22.38 48 GLU B C 1
ATOM 3470 O O . GLU B 1 68 ? -54.950 58.449 6.992 1.00 21.83 48 GLU B O 1
ATOM 3476 N N . GLY B 1 69 ? -52.761 58.819 6.648 1.00 17.69 49 GLY B N 1
ATOM 3477 C CA . GLY B 1 69 ? -52.558 59.198 8.042 1.00 21.48 49 GLY B CA 1
ATOM 3478 C C . GLY B 1 69 ? -53.273 60.486 8.415 1.00 21.43 49 GLY B C 1
ATOM 3479 O O . GLY B 1 69 ? -53.786 60.627 9.528 1.00 19.33 49 GLY B O 1
ATOM 3480 N N . TRP B 1 70 ? -53.327 61.434 7.486 1.00 19.55 50 TRP B N 1
ATOM 3481 C CA . TRP B 1 70 ? -53.894 62.749 7.758 1.00 20.83 50 TRP B CA 1
ATOM 3482 C C . TRP B 1 70 ? -55.400 62.685 7.984 1.00 20.28 50 TRP B C 1
ATOM 3483 O O . TRP B 1 70 ? -55.943 63.493 8.746 1.00 21.37 50 TRP B O 1
ATOM 3494 N N . LEU B 1 71 ? -56.093 61.743 7.333 1.00 20.24 51 LEU B N 1
ATOM 3495 C CA . LEU B 1 71 ? -57.531 61.597 7.544 1.00 20.19 51 LEU B CA 1
ATOM 3496 C C . LEU B 1 71 ? -57.854 61.339 9.014 1.00 23.22 51 LEU B C 1
ATOM 3497 O O . LEU B 1 71 ? -58.814 61.897 9.559 1.00 21.07 51 LEU B O 1
ATOM 3502 N N . TRP B 1 72 ? -57.070 60.485 9.666 1.00 19.97 52 TRP B N 1
ATOM 3503 C CA . TRP B 1 72 ? -57.330 60.152 11.058 1.00 23.22 52 TRP B CA 1
ATOM 3504 C C . TRP B 1 72 ? -57.044 61.301 12.015 1.00 23.32 52 TRP B C 1
ATOM 3505 O O . TRP B 1 72 ? -57.336 61.170 13.214 1.00 26.88 52 TRP B O 1
ATOM 3516 N N . LYS B 1 73 ? -56.507 62.422 11.542 1.00 19.15 53 LYS B N 1
ATOM 3517 C CA . LYS B 1 73 ? -56.349 63.565 12.431 1.00 22.79 53 LYS B CA 1
ATOM 3518 C C . LYS B 1 73 ? -57.655 64.297 12.704 1.00 25.75 53 LYS B C 1
ATOM 3519 O O . LYS B 1 73 ? -57.641 65.307 13.417 1.00 28.83 53 LYS B O 1
ATOM 3525 N N . GLY B 1 74 ? -58.775 63.808 12.209 1.00 24.58 54 GLY B N 1
ATOM 3526 C CA . GLY B 1 74 ? -60.072 64.339 12.582 1.00 25.64 54 GLY B CA 1
ATOM 3527 C C . GLY B 1 74 ? -60.986 64.453 11.382 1.00 26.68 54 GLY B C 1
ATOM 3528 O O . GLY B 1 74 ? -60.553 64.445 10.230 1.00 26.29 54 GLY B O 1
ATOM 3529 N N . ALA B 1 75 ? -62.282 64.578 11.663 1.00 28.46 55 ALA B N 1
ATOM 3530 C CA . ALA B 1 75 ? -63.306 64.685 10.631 1.00 28.69 55 ALA B CA 1
ATOM 3531 C C . ALA B 1 75 ? -64.551 65.286 11.265 1.00 32.26 55 ALA B C 1
ATOM 3532 O O . ALA B 1 75 ? -64.880 64.965 12.411 1.00 27.45 55 ALA B O 1
ATOM 3534 N N . GLY B 1 76 ? -65.245 66.136 10.512 1.00 36.37 56 GLY B N 1
ATOM 3535 C CA . GLY B 1 76 ? -66.372 66.860 11.081 1.00 36.76 56 GLY B CA 1
ATOM 3536 C C . GLY B 1 76 ? -66.002 67.516 12.400 1.00 37.46 56 GLY B C 1
ATOM 3537 O O . GLY B 1 76 ? -64.975 68.194 12.520 1.00 36.51 56 GLY B O 1
ATOM 3538 N N . ASP B 1 77 ? -66.826 67.291 13.419 1.00 37.13 57 ASP B N 1
ATOM 3539 C CA . ASP B 1 77 ? -66.610 67.883 14.728 1.00 38.78 57 ASP B CA 1
ATOM 3540 C C . ASP B 1 77 ? -65.683 67.057 15.605 1.00 35.64 57 ASP B C 1
ATOM 3541 O O . ASP B 1 77 ? -65.530 67.364 16.790 1.00 36.90 57 ASP B O 1
ATOM 3546 N N . LEU B 1 78 ? -65.058 66.025 15.061 1.00 27.78 58 LEU B N 1
ATOM 3547 C CA . LEU B 1 78 ? -64.252 65.121 15.861 1.00 30.85 58 LEU B CA 1
ATOM 3548 C C . LEU B 1 78 ? -62.780 65.375 15.583 1.00 33.88 58 LEU B C 1
ATOM 3549 O O . LEU B 1 78 ? -62.353 65.355 14.423 1.00 27.48 58 LEU B O 1
ATOM 3554 N N . ASP B 1 79 ? -62.011 65.623 16.644 1.00 25.78 59 ASP B N 1
ATOM 3555 C CA . ASP B 1 79 ? -60.568 65.679 16.487 1.00 28.96 59 ASP B CA 1
ATOM 3556 C C . ASP B 1 79 ? -60.007 64.258 16.479 1.00 24.52 59 ASP B C 1
ATOM 3557 O O . ASP B 1 79 ? -60.745 63.277 16.573 1.00 25.79 59 ASP B O 1
ATOM 3562 N N . ALA B 1 80 ? -58.681 64.146 16.382 1.00 23.89 60 ALA B N 1
ATOM 3563 C CA . ALA B 1 80 ? -58.033 62.845 16.248 1.00 22.99 60 ALA B CA 1
ATOM 3564 C C . ALA B 1 80 ? -58.450 61.880 17.356 1.00 25.78 60 ALA B C 1
ATOM 3565 O O . ALA B 1 80 ? -58.914 60.762 17.091 1.00 23.61 60 ALA B O 1
ATOM 3567 N N . ARG B 1 81 ? -58.281 62.292 18.614 1.00 25.49 61 ARG B N 1
ATOM 3568 C CA . ARG B 1 81 ? -58.591 61.383 19.715 1.00 29.87 61 ARG B CA 1
ATOM 3569 C C . ARG B 1 81 ? -60.071 61.028 19.747 1.00 26.01 61 ARG B C 1
ATOM 3570 O O . ARG B 1 81 ? -60.431 59.868 19.979 1.00 23.73 61 ARG B O 1
ATOM 3578 N N . ALA B 1 82 ? -60.941 62.016 19.520 1.00 22.98 62 ALA B N 1
ATOM 3579 C CA . ALA B 1 82 ? -62.376 61.772 19.554 1.00 22.63 62 ALA B CA 1
ATOM 3580 C C . ALA B 1 82 ? -62.806 60.810 18.452 1.00 24.64 62 ALA B C 1
ATOM 3581 O O . ALA B 1 82 ? -63.704 59.983 18.650 1.00 21.21 62 ALA B O 1
ATOM 3583 N N . LEU B 1 83 ? -62.208 60.931 17.266 1.00 23.41 63 LEU B N 1
ATOM 3584 C CA . LEU B 1 83 ? -62.561 60.026 16.177 1.00 19.70 63 LEU B CA 1
ATOM 3585 C C . LEU B 1 83 ? -62.148 58.602 16.507 1.00 20.70 63 LEU B C 1
ATOM 3586 O O . LEU B 1 83 ? -62.909 57.656 16.277 1.00 21.24 63 LEU B O 1
ATOM 3591 N N . ALA B 1 84 ? -60.950 58.433 17.069 1.00 21.08 64 ALA B N 1
ATOM 3592 C CA . ALA B 1 84 ? -60.479 57.099 17.414 1.00 24.84 64 ALA B CA 1
ATOM 3593 C C . ALA B 1 84 ? -61.321 56.494 18.529 1.00 22.85 64 ALA B C 1
ATOM 3594 O O . ALA B 1 84 ? -61.608 55.289 18.521 1.00 22.70 64 ALA B O 1
ATOM 3596 N N . GLN B 1 85 ? -61.746 57.316 19.487 1.00 24.79 65 GLN B N 1
ATOM 3597 C CA . GLN B 1 85 ? -62.550 56.795 20.587 1.00 21.50 65 GLN B CA 1
ATOM 3598 C C . GLN B 1 85 ? -63.947 56.415 20.113 1.00 23.79 65 GLN B C 1
ATOM 3599 O O . GLN B 1 85 ? -64.492 55.392 20.547 1.00 21.06 65 GLN B O 1
ATOM 3605 N N . ALA B 1 86 ? -64.535 57.207 19.201 1.00 23.70 66 ALA B N 1
ATOM 3606 C CA . ALA B 1 86 ? -65.885 56.897 18.724 1.00 22.77 66 ALA B CA 1
ATOM 3607 C C . ALA B 1 86 ? -65.926 55.562 17.989 1.00 29.18 66 ALA B C 1
ATOM 3608 O O . ALA B 1 86 ? -66.889 54.797 18.134 1.00 27.32 66 ALA B O 1
ATOM 3610 N N . LEU B 1 87 ? -64.893 55.264 17.189 1.00 23.87 67 LEU B N 1
ATOM 3611 C CA . LEU B 1 87 ? -64.854 53.979 16.499 1.00 25.07 67 LEU B CA 1
ATOM 3612 C C . LEU B 1 87 ? -64.507 52.853 17.463 1.00 21.53 67 LEU B C 1
ATOM 3613 O O . LEU B 1 87 ? -65.041 51.744 17.344 1.00 21.25 67 LEU B O 1
ATOM 3618 N N . ASP B 1 88 ? -63.596 53.109 18.409 1.00 23.63 68 ASP B N 1
ATOM 3619 C CA . ASP B 1 88 ? -63.288 52.102 19.422 1.00 25.82 68 ASP B CA 1
ATOM 3620 C C . ASP B 1 88 ? -64.495 51.827 20.314 1.00 28.34 68 ASP B C 1
ATOM 3621 O O . ASP B 1 88 ? -64.686 50.694 20.770 1.00 26.23 68 ASP B O 1
ATOM 3626 N N . ALA B 1 89 ? -65.329 52.837 20.559 1.00 23.48 69 ALA B N 1
ATOM 3627 C CA . ALA B 1 89 ? -66.523 52.616 21.366 1.00 26.55 69 ALA B CA 1
ATOM 3628 C C . ALA B 1 89 ? -67.564 51.765 20.647 1.00 28.36 69 ALA B C 1
ATOM 3629 O O . ALA B 1 89 ? -68.427 51.178 21.305 1.00 24.53 69 ALA B O 1
ATOM 3631 N N . LEU B 1 90 ? -67.524 51.701 19.318 1.00 25.34 70 LEU B N 1
ATOM 3632 C CA . LEU B 1 90 ? -68.380 50.794 18.572 1.00 24.89 70 LEU B CA 1
ATOM 3633 C C . LEU B 1 90 ? -67.712 49.443 18.350 1.00 23.85 70 LEU B C 1
ATOM 3634 O O . LEU B 1 90 ? -68.274 48.587 17.665 1.00 26.75 70 LEU B O 1
ATOM 3639 N N . GLY B 1 91 ? -66.527 49.240 18.913 1.00 26.42 71 GLY B N 1
ATOM 3640 C CA . GLY B 1 91 ? -65.824 47.982 18.761 1.00 26.15 71 GLY B CA 1
ATOM 3641 C C . GLY B 1 91 ? -65.389 47.701 17.340 1.00 29.06 71 GLY B C 1
ATOM 3642 O O . GLY B 1 91 ? -65.478 46.551 16.887 1.00 26.47 71 GLY B O 1
ATOM 3643 N N . VAL B 1 92 ? -64.952 48.729 16.614 1.00 25.30 72 VAL B N 1
ATOM 3644 C CA . VAL B 1 92 ? -64.415 48.541 15.269 1.00 23.46 72 VAL B CA 1
ATOM 3645 C C . VAL B 1 92 ? -62.954 48.127 15.393 1.00 25.04 72 VAL B C 1
ATOM 3646 O O . VAL B 1 92 ? -62.133 48.861 15.955 1.00 27.84 72 VAL B O 1
ATOM 3650 N N . ARG B 1 93 ? -62.635 46.932 14.917 1.00 23.50 73 ARG B N 1
ATOM 3651 C CA . ARG B 1 93 ? -61.250 46.559 14.666 1.00 23.49 73 ARG B CA 1
ATOM 3652 C C . ARG B 1 93 ? -60.944 46.960 13.226 1.00 24.28 73 ARG B C 1
ATOM 3653 O O . ARG B 1 93 ? -61.744 46.696 12.328 1.00 20.84 73 ARG B O 1
ATOM 3661 N N . ARG B 1 94 ? -59.815 47.630 13.012 1.00 23.22 74 ARG B N 1
ATOM 3662 C CA . ARG B 1 94 ? -59.609 48.284 11.728 1.00 19.89 74 ARG B CA 1
ATOM 3663 C C . ARG B 1 94 ? -58.126 48.411 11.425 1.00 21.96 74 ARG B C 1
ATOM 3664 O O . ARG B 1 94 ? -57.270 48.315 12.306 1.00 22.11 74 ARG B O 1
ATOM 3672 N N . SER B 1 95 ? -57.838 48.610 10.144 1.00 20.46 75 SER B N 1
ATOM 3673 C CA . SER B 1 95 ? -56.484 48.879 9.705 1.00 20.31 75 SER B CA 1
ATOM 3674 C C . SER B 1 95 ? -56.586 49.529 8.339 1.00 19.33 75 SER B C 1
ATOM 3675 O O . SER B 1 95 ? -57.554 49.306 7.607 1.00 20.33 75 SER B O 1
ATOM 3678 N N . SER B 1 96 ? -55.596 50.354 8.011 1.00 19.90 76 SER B N 1
ATOM 3679 C CA . SER B 1 96 ? -55.618 51.029 6.719 1.00 18.95 76 SER B CA 1
ATOM 3680 C C . SER B 1 96 ? -54.204 51.424 6.343 1.00 20.24 76 SER B C 1
ATOM 3681 O O . SER B 1 96 ? -53.355 51.652 7.211 1.00 18.50 76 SER B O 1
ATOM 3684 N N . GLY B 1 97 ? -53.970 51.538 5.039 1.00 16.47 77 GLY B N 1
ATOM 3685 C CA . GLY B 1 97 ? -52.674 51.980 4.588 1.00 17.68 77 GLY B CA 1
ATOM 3686 C C . GLY B 1 97 ? -52.684 52.236 3.103 1.00 15.98 77 GLY B C 1
ATOM 3687 O O . GLY B 1 97 ? -53.498 51.663 2.372 1.00 15.70 77 GLY B O 1
ATOM 3688 N N . ALA B 1 98 ? -51.805 53.118 2.646 1.00 18.32 78 ALA B N 1
ATOM 3689 C CA . ALA B 1 98 ? -51.714 53.402 1.222 1.00 18.51 78 ALA B CA 1
ATOM 3690 C C . ALA B 1 98 ? -50.812 52.364 0.569 1.00 16.69 78 ALA B C 1
ATOM 3691 O O . ALA B 1 98 ? -49.725 52.071 1.076 1.00 22.47 78 ALA B O 1
ATOM 3693 N N . GLY B 1 99 ? -51.273 51.782 -0.538 1.00 18.53 79 GLY B N 1
ATOM 3694 C CA . GLY B 1 99 ? -50.507 50.818 -1.278 1.00 18.30 79 GLY B CA 1
ATOM 3695 C C . GLY B 1 99 ? -49.949 51.379 -2.569 1.00 19.26 79 GLY B C 1
ATOM 3696 O O . GLY B 1 99 ? -49.886 52.595 -2.779 1.00 16.28 79 GLY B O 1
ATOM 3697 N N . LEU B 1 100 ? -49.513 50.475 -3.438 1.00 18.18 80 LEU B N 1
ATOM 3698 C CA . LEU B 1 100 ? -48.987 50.874 -4.740 1.00 19.67 80 LEU B CA 1
ATOM 3699 C C . LEU B 1 100 ? -50.092 51.391 -5.649 1.00 15.76 80 LEU B C 1
ATOM 3700 O O . LEU B 1 100 ? -49.942 52.434 -6.288 1.00 18.81 80 LEU B O 1
ATOM 3705 N N . GLU B 1 101 ? -51.217 50.680 -5.711 1.00 17.51 81 GLU B N 1
ATOM 3706 C CA . GLU B 1 101 ? -52.287 51.021 -6.630 1.00 15.14 81 GLU B CA 1
ATOM 3707 C C . GLU B 1 101 ? -53.516 51.631 -5.972 1.00 20.57 81 GLU B C 1
ATOM 3708 O O . GLU B 1 101 ? -54.351 52.197 -6.681 1.00 19.49 81 GLU B O 1
ATOM 3714 N N . TYR B 1 102 ? -53.658 51.530 -4.650 1.00 18.63 82 TYR B N 1
ATOM 3715 C CA . TYR B 1 102 ? -54.822 52.095 -3.984 1.00 16.80 82 TYR B CA 1
ATOM 3716 C C . TYR B 1 102 ? -54.545 52.178 -2.488 1.00 18.27 82 TYR B C 1
ATOM 3717 O O . TYR B 1 102 ? -53.503 51.737 -1.993 1.00 17.38 82 TYR B O 1
ATOM 3726 N N . THR B 1 103 ? -55.487 52.789 -1.780 1.00 18.14 83 THR B N 1
ATOM 3727 C CA . THR B 1 103 ? -55.456 52.896 -0.330 1.00 15.13 83 THR B CA 1
ATOM 3728 C C . THR B 1 103 ? -56.600 52.057 0.205 1.00 15.61 83 THR B C 1
ATOM 3729 O O . THR B 1 103 ? -57.743 52.220 -0.227 1.00 16.30 83 THR B O 1
ATOM 3733 N N . ALA B 1 104 ? -56.280 51.138 1.111 1.00 16.25 84 ALA B N 1
ATOM 3734 C CA . ALA B 1 104 ? -57.233 50.157 1.594 1.00 15.15 84 ALA B CA 1
ATOM 3735 C C . ALA B 1 104 ? -57.632 50.543 3.014 1.00 19.96 84 ALA B C 1
ATOM 3736 O O . ALA B 1 104 ? -56.776 50.939 3.814 1.00 21.52 84 ALA B O 1
ATOM 3738 N N . PHE B 1 105 ? -58.932 50.489 3.304 1.00 20.65 85 PHE B N 1
ATOM 3739 C CA . PHE B 1 105 ? -59.478 50.688 4.645 1.00 18.24 85 PHE B CA 1
ATOM 3740 C C . PHE B 1 105 ? -60.275 49.440 5.014 1.00 23.45 85 PHE B C 1
ATOM 3741 O O . PHE B 1 105 ? -61.286 49.143 4.372 1.00 26.30 85 PHE B O 1
ATOM 3749 N N . ALA B 1 106 ? -59.833 48.713 6.037 1.00 16.41 86 ALA B N 1
ATOM 3750 C CA . ALA B 1 106 ? -60.528 47.510 6.476 1.00 17.85 86 ALA B CA 1
ATOM 3751 C C . ALA B 1 106 ? -61.152 47.746 7.848 1.00 22.58 86 ALA B C 1
ATOM 3752 O O . ALA B 1 106 ? -60.573 48.439 8.689 1.00 20.96 86 ALA B O 1
ATOM 3754 N N . ALA B 1 107 ? -62.336 47.169 8.069 1.00 20.24 87 ALA B N 1
ATOM 3755 C CA . ALA B 1 107 ? -63.051 47.334 9.326 1.00 20.36 87 ALA B CA 1
ATOM 3756 C C . ALA B 1 107 ? -63.927 46.113 9.562 1.00 20.39 87 ALA B C 1
ATOM 3757 O O . ALA B 1 107 ? -64.527 45.578 8.628 1.00 17.15 87 ALA B O 1
ATOM 3759 N N . ALA B 1 108 ? -63.983 45.670 10.814 1.00 20.31 88 ALA B N 1
ATOM 3760 C CA . ALA B 1 108 ? -64.830 44.555 11.204 1.00 21.10 88 ALA B CA 1
ATOM 3761 C C . ALA B 1 108 ? -65.525 44.929 12.505 1.00 24.02 88 ALA B C 1
ATOM 3762 O O . ALA B 1 108 ? -64.916 45.533 13.394 1.00 21.38 88 ALA B O 1
ATOM 3764 N N . PHE B 1 109 ? -66.805 44.591 12.603 1.00 19.99 89 PHE B N 1
ATOM 3765 C CA . PHE B 1 109 ? -67.616 45.017 13.733 1.00 22.68 89 PHE B CA 1
ATOM 3766 C C . PHE B 1 109 ? -68.825 44.100 13.805 1.00 26.51 89 PHE B C 1
ATOM 3767 O O . PHE B 1 109 ? -69.046 43.268 12.923 1.00 22.47 89 PHE B O 1
ATOM 3775 N N . LEU B 1 110 ? -69.605 44.258 14.887 1.00 24.49 90 LEU B N 1
ATOM 3776 C CA . LEU B 1 110 ? -70.843 43.515 15.047 1.00 26.77 90 LEU B CA 1
ATOM 3777 C C . LEU B 1 110 ? -71.983 44.244 14.342 1.00 29.20 90 LEU B C 1
ATOM 3778 O O . LEU B 1 110 ? -71.911 45.456 14.114 1.00 26.44 90 LEU B O 1
ATOM 3783 N N . PRO B 1 111 ? -73.039 43.526 13.947 1.00 32.81 91 PRO B N 1
ATOM 3784 C CA . PRO B 1 111 ? -74.074 44.142 13.091 1.00 29.68 91 PRO B CA 1
ATOM 3785 C C . PRO B 1 111 ? -74.839 45.304 13.723 1.00 32.43 91 PRO B C 1
ATOM 3786 O O . PRO B 1 111 ? -75.353 46.154 12.981 1.00 25.70 91 PRO B O 1
ATOM 3790 N N . GLU B 1 112 ? -74.936 45.374 15.053 1.00 31.78 92 GLU B N 1
ATOM 3791 C CA . GLU B 1 112 ? -75.748 46.410 15.686 1.00 33.21 92 GLU B CA 1
ATOM 3792 C C . GLU B 1 112 ? -75.261 47.812 15.349 1.00 30.06 92 GLU B C 1
ATOM 3793 O O . GLU B 1 112 ? -76.066 48.745 15.271 1.00 32.26 92 GLU B O 1
ATOM 3799 N N . VAL B 1 113 ? -73.957 47.987 15.138 1.00 29.86 93 VAL B N 1
ATOM 3800 C CA . VAL B 1 113 ? -73.378 49.319 14.984 1.00 26.81 93 VAL B CA 1
ATOM 3801 C C . VAL B 1 113 ? -73.172 49.695 13.513 1.00 24.18 93 VAL B C 1
ATOM 3802 O O . VAL B 1 113 ? -72.558 50.726 13.221 1.00 26.16 93 VAL B O 1
ATOM 3806 N N . LEU B 1 114 ? -73.688 48.891 12.581 1.00 26.64 94 LEU B N 1
ATOM 3807 C CA . LEU B 1 114 ? -73.527 49.138 11.147 1.00 25.66 94 LEU B CA 1
ATOM 3808 C C . LEU B 1 114 ? -73.688 50.604 10.749 1.00 27.97 94 LEU B C 1
ATOM 3809 O O . LEU B 1 114 ? -72.782 51.207 10.155 1.00 26.52 94 LEU B O 1
ATOM 3814 N N . ASP B 1 115 ? -74.847 51.185 11.075 1.00 27.35 95 ASP B N 1
ATOM 3815 C CA . ASP B 1 115 ? -75.205 52.509 10.572 1.00 28.21 95 ASP B CA 1
ATOM 3816 C C . ASP B 1 115 ? -74.201 53.564 11.006 1.00 28.23 95 ASP B C 1
ATOM 3817 O O . ASP B 1 115 ? -73.718 54.353 10.185 1.00 26.90 95 ASP B O 1
ATOM 3822 N N . GLU B 1 116 ? -73.876 53.590 12.298 1.00 23.07 96 GLU B N 1
ATOM 3823 C CA . GLU B 1 116 ? -72.965 54.606 12.804 1.00 23.06 96 GLU B CA 1
ATOM 3824 C C . GLU B 1 116 ? -71.544 54.390 12.302 1.00 24.09 96 GLU B C 1
ATOM 3825 O O . GLU B 1 116 ? -70.816 55.364 12.083 1.00 23.38 96 GLU B O 1
ATOM 3831 N N . VAL B 1 117 ? -71.112 53.129 12.143 1.00 23.32 97 VAL B N 1
ATOM 3832 C CA . VAL B 1 117 ? -69.756 52.874 11.660 1.00 22.54 97 VAL B CA 1
ATOM 3833 C C . VAL B 1 117 ? -69.577 53.466 10.269 1.00 23.45 97 VAL B C 1
ATOM 3834 O O . VAL B 1 117 ? -68.561 54.105 9.970 1.00 25.59 97 VAL B O 1
ATOM 3838 N N . PHE B 1 118 ? -70.571 53.280 9.402 1.00 26.11 98 PHE B N 1
ATOM 3839 C CA . PHE B 1 118 ? -70.478 53.805 8.041 1.00 22.97 98 PHE B CA 1
ATOM 3840 C C . PHE B 1 118 ? -70.655 55.311 7.993 1.00 24.44 98 PHE B C 1
ATOM 3841 O O . PHE B 1 118 ? -70.067 55.975 7.132 1.00 19.96 98 PHE B O 1
ATOM 3849 N N . ARG B 1 119 ? -71.459 55.867 8.900 1.00 21.42 99 ARG B N 1
ATOM 3850 C CA . ARG B 1 119 ? -71.596 57.316 8.961 1.00 23.53 99 ARG B CA 1
ATOM 3851 C C . ARG B 1 119 ? -70.269 57.975 9.299 1.00 23.47 99 ARG B C 1
ATOM 3852 O O . ARG B 1 119 ? -69.929 59.025 8.733 1.00 21.97 99 ARG B O 1
ATOM 3860 N N . LEU B 1 120 ? -69.518 57.392 10.243 1.00 22.47 100 LEU B N 1
ATOM 3861 C CA . LEU B 1 120 ? -68.209 57.940 10.588 1.00 20.90 100 LEU B CA 1
ATOM 3862 C C . LEU B 1 120 ? -67.223 57.775 9.439 1.00 21.73 100 LEU B C 1
ATOM 3863 O O . LEU B 1 120 ? -66.429 58.687 9.161 1.00 21.73 100 LEU B O 1
ATOM 3868 N N . TYR B 1 121 ? -67.243 56.616 8.772 1.00 23.71 101 TYR B N 1
ATOM 3869 C CA . TYR B 1 121 ? -66.341 56.408 7.640 1.00 25.00 101 TYR B CA 1
ATOM 3870 C C . TYR B 1 121 ? -66.659 57.352 6.485 1.00 22.81 101 TYR B C 1
ATOM 3871 O O . TYR B 1 121 ? -65.747 57.827 5.803 1.00 24.24 101 TYR B O 1
ATOM 3880 N N . ALA B 1 122 ? -67.939 57.644 6.245 1.00 22.40 102 ALA B N 1
ATOM 3881 C CA . ALA B 1 122 ? -68.247 58.658 5.243 1.00 23.95 102 ALA B CA 1
ATOM 3882 C C . ALA B 1 122 ? -67.668 60.010 5.650 1.00 23.83 102 ALA B C 1
ATOM 3883 O O . ALA B 1 122 ? -67.073 60.723 4.831 1.00 22.01 102 ALA B O 1
ATOM 3885 N N . LEU B 1 123 ? -67.788 60.349 6.929 1.00 21.28 103 LEU B N 1
ATOM 3886 C CA . LEU B 1 123 ? -67.261 61.608 7.428 1.00 24.63 103 LEU B CA 1
ATOM 3887 C C . LEU B 1 123 ? -65.743 61.673 7.271 1.00 24.36 103 LEU B C 1
ATOM 3888 O O . LEU B 1 123 ? -65.195 62.680 6.811 1.00 25.88 103 LEU B O 1
ATOM 3893 N N . LEU B 1 124 ? -65.052 60.593 7.638 1.00 24.59 104 LEU B N 1
ATOM 3894 C CA . LEU B 1 124 ? -63.598 60.542 7.534 1.00 23.34 104 LEU B CA 1
ATOM 3895 C C . LEU B 1 124 ? -63.123 60.671 6.081 1.00 27.78 104 LEU B C 1
ATOM 3896 O O . LEU B 1 124 ? -62.106 61.318 5.802 1.00 25.88 104 LEU B O 1
ATOM 3901 N N . LEU B 1 125 ? -63.848 60.067 5.142 1.00 24.81 105 LEU B N 1
ATOM 3902 C CA . LEU B 1 125 ? -63.419 60.056 3.751 1.00 28.67 105 LEU B CA 1
ATOM 3903 C C . LEU B 1 125 ? -63.842 61.296 2.988 1.00 27.58 105 LEU B C 1
ATOM 3904 O O . LEU B 1 125 ? -63.086 61.786 2.145 1.00 30.67 105 LEU B O 1
ATOM 3909 N N . THR B 1 126 ? -65.035 61.819 3.246 1.00 29.39 106 THR B N 1
ATOM 3910 C CA . THR B 1 126 ? -65.530 62.931 2.454 1.00 29.76 106 THR B CA 1
ATOM 3911 C C . THR B 1 126 ? -65.420 64.278 3.141 1.00 32.75 106 THR B C 1
ATOM 3912 O O . THR B 1 126 ? -65.498 65.301 2.457 1.00 36.49 106 THR B O 1
ATOM 3916 N N . ARG B 1 127 ? -65.270 64.328 4.465 1.00 28.11 107 ARG B N 1
ATOM 3917 C CA . ARG B 1 127 ? -65.155 65.617 5.165 1.00 31.42 107 ARG B CA 1
ATOM 3918 C C . ARG B 1 127 ? -64.032 65.623 6.208 1.00 29.64 107 ARG B C 1
ATOM 3919 O O . ARG B 1 127 ? -64.232 66.056 7.343 1.00 32.19 107 ARG B O 1
ATOM 3927 N N . PRO B 1 128 ? -62.823 65.201 5.838 1.00 28.31 108 PRO B N 1
ATOM 3928 C CA . PRO B 1 128 ? -61.740 65.191 6.822 1.00 26.18 108 PRO B CA 1
ATOM 3929 C C . PRO B 1 128 ? -61.362 66.605 7.219 1.00 30.62 108 PRO B C 1
ATOM 3930 O O . PRO B 1 128 ? -61.521 67.558 6.453 1.00 29.60 108 PRO B O 1
ATOM 3934 N N . ARG B 1 129 ? -60.842 66.732 8.439 1.00 25.66 109 ARG B N 1
ATOM 3935 C CA . ARG B 1 129 ? -60.409 68.047 8.894 1.00 29.21 109 ARG B CA 1
ATOM 3936 C C . ARG B 1 129 ? -59.121 68.488 8.218 1.00 26.80 109 ARG B C 1
ATOM 3937 O O . ARG B 1 129 ? -58.966 69.668 7.895 1.00 25.75 109 ARG B O 1
ATOM 3945 N N . LEU B 1 130 ? -58.189 67.559 8.006 1.00 26.16 110 LEU B N 1
ATOM 3946 C CA . LEU B 1 130 ? -56.875 67.852 7.444 1.00 26.73 110 LEU B CA 1
ATOM 3947 C C . LEU B 1 130 ? -56.194 69.038 8.131 1.00 28.97 110 LEU B C 1
ATOM 3948 O O . LEU B 1 130 ? -55.863 70.036 7.478 1.00 26.01 110 LEU B O 1
ATOM 3953 N N . PRO B 1 131 ? -55.955 68.965 9.447 1.00 23.94 111 PRO B N 1
ATOM 3954 C CA . PRO B 1 131 ? -55.359 70.112 10.146 1.00 27.69 111 PRO B CA 1
ATOM 3955 C C . PRO B 1 131 ? -53.915 70.370 9.728 1.00 28.24 111 PRO B C 1
ATOM 3956 O O . PRO B 1 131 ? -53.075 69.468 9.710 1.00 25.80 111 PRO B O 1
ATOM 3960 N N . GLU B 1 132 ? -53.641 71.635 9.428 1.00 30.44 112 GLU B N 1
ATOM 3961 C CA . GLU B 1 132 ? -52.319 72.131 9.069 1.00 30.11 112 GLU B CA 1
ATOM 3962 C C . GLU B 1 132 ? -51.182 71.541 9.908 1.00 30.98 112 GLU B C 1
ATOM 3963 O O . GLU B 1 132 ? -50.260 70.914 9.373 1.00 29.48 112 GLU B O 1
ATOM 3969 N N . GLU B 1 133 ? -51.218 71.738 11.232 1.00 27.85 113 GLU B N 1
ATOM 3970 C CA . GLU B 1 133 ? -50.121 71.267 12.068 1.00 31.51 113 GLU B CA 1
ATOM 3971 C C . GLU B 1 133 ? -50.178 69.760 12.338 1.00 29.14 113 GLU B C 1
ATOM 3972 O O . GLU B 1 133 ? -49.143 69.158 12.652 1.00 26.61 113 GLU B O 1
ATOM 3978 N N . GLY B 1 134 ? -51.354 69.136 12.232 1.00 28.88 114 GLY B N 1
ATOM 3979 C CA . GLY B 1 134 ? -51.434 67.692 12.385 1.00 27.49 114 GLY B CA 1
ATOM 3980 C C . GLY B 1 134 ? -50.644 66.934 11.337 1.00 24.48 114 GLY B C 1
ATOM 3981 O O . GLY B 1 134 ? -50.249 65.785 11.576 1.00 28.41 114 GLY B O 1
ATOM 3982 N N . LEU B 1 135 ? -50.380 67.566 10.190 1.00 28.72 115 LEU B N 1
ATOM 3983 C CA . LEU B 1 135 ? -49.582 66.938 9.146 1.00 26.84 115 LEU B CA 1
ATOM 3984 C C . LEU B 1 135 ? -48.157 66.670 9.607 1.00 30.80 115 LEU B C 1
ATOM 3985 O O . LEU B 1 135 ? -47.527 65.717 9.140 1.00 26.75 115 LEU B O 1
ATOM 3990 N N . GLU B 1 136 ? -47.633 67.471 10.538 1.00 28.27 116 GLU B N 1
ATOM 3991 C CA . GLU B 1 136 ? -46.245 67.274 10.933 1.00 29.23 116 GLU B CA 1
ATOM 3992 C C . GLU B 1 136 ? -46.073 65.984 11.731 1.00 26.57 116 GLU B C 1
ATOM 3993 O O . GLU B 1 136 ? -45.062 65.287 11.579 1.00 27.09 116 GLU B O 1
ATOM 3999 N N . ALA B 1 137 ? -47.051 65.641 12.575 1.00 25.75 117 ALA B N 1
ATOM 4000 C CA . ALA B 1 137 ? -47.027 64.335 13.230 1.00 24.40 117 ALA B CA 1
ATOM 4001 C C . ALA B 1 137 ? -47.160 63.210 12.207 1.00 23.30 117 ALA B C 1
ATOM 4002 O O . ALA B 1 137 ? -46.490 62.178 12.319 1.00 21.95 117 ALA B O 1
ATOM 4004 N N . VAL B 1 138 ? -48.026 63.388 11.205 1.00 22.50 118 VAL B N 1
ATOM 4005 C CA . VAL B 1 138 ? -48.172 62.369 10.172 1.00 25.62 118 VAL B CA 1
ATOM 4006 C C . VAL B 1 138 ? -46.851 62.178 9.436 1.00 24.59 118 VAL B C 1
ATOM 4007 O O . VAL B 1 138 ? -46.420 61.047 9.169 1.00 23.70 118 VAL B O 1
ATOM 4011 N N . ARG B 1 139 ? -46.188 63.292 9.113 1.00 22.69 119 ARG B N 1
ATOM 4012 C CA . ARG B 1 139 ? -44.946 63.259 8.355 1.00 20.42 119 ARG B CA 1
ATOM 4013 C C . ARG B 1 139 ? -43.855 62.559 9.147 1.00 23.67 119 ARG B C 1
ATOM 4014 O O . ARG B 1 139 ? -43.080 61.763 8.598 1.00 20.50 119 ARG B O 1
ATOM 4022 N N . SER B 1 140 ? -43.782 62.845 10.447 1.00 17.46 120 SER B N 1
ATOM 4023 C CA . SER B 1 140 ? -42.785 62.198 11.286 1.00 21.36 120 SER B CA 1
ATOM 4024 C C . SER B 1 140 ? -43.019 60.687 11.357 1.00 20.81 120 SER B C 1
ATOM 4025 O O . SER B 1 140 ? -42.067 59.898 11.319 1.00 17.84 120 SER B O 1
ATOM 4028 N N . VAL B 1 141 ? -44.276 60.262 11.449 1.00 22.90 121 VAL B N 1
ATOM 4029 C CA . VAL B 1 141 ? -44.555 58.829 11.490 1.00 20.34 121 VAL B CA 1
ATOM 4030 C C . VAL B 1 141 ? -44.210 58.179 10.154 1.00 21.22 121 VAL B C 1
ATOM 4031 O O . VAL B 1 141 ? -43.572 57.123 10.115 1.00 21.60 121 VAL B O 1
ATOM 4035 N N . ALA B 1 142 ? -44.617 58.805 9.040 1.00 22.85 122 ALA B N 1
ATOM 4036 C CA . ALA B 1 142 ? -44.321 58.239 7.726 1.00 23.44 122 ALA B CA 1
ATOM 4037 C C . ALA B 1 142 ? -42.820 58.096 7.513 1.00 22.95 122 ALA B C 1
ATOM 4038 O O . ALA B 1 142 ? -42.366 57.107 6.930 1.00 22.45 122 ALA B O 1
ATOM 4040 N N . LEU B 1 143 ? -42.032 59.055 8.009 1.00 20.89 123 LEU B N 1
ATOM 4041 C CA . LEU B 1 143 ? -40.580 58.981 7.854 1.00 20.47 123 LEU B CA 1
ATOM 4042 C C . LEU B 1 143 ? -39.978 57.843 8.669 1.00 26.73 123 LEU B C 1
ATOM 4043 O O . LEU B 1 143 ? -38.990 57.233 8.243 1.00 23.15 123 LEU B O 1
ATOM 4048 N N . GLN B 1 144 ? -40.527 57.560 9.863 1.00 19.60 124 GLN B N 1
ATOM 4049 C CA . GLN B 1 144 ? -40.046 56.408 10.616 1.00 20.92 124 GLN B CA 1
ATOM 4050 C C . GLN B 1 144 ? -40.459 55.103 9.944 1.00 20.93 124 GLN B C 1
ATOM 4051 O O . GLN B 1 144 ? -39.721 54.111 10.008 1.00 21.56 124 GLN B O 1
ATOM 4057 N N . ALA B 1 145 ? -41.634 55.077 9.311 1.00 19.72 125 ALA B N 1
ATOM 4058 C CA . ALA B 1 145 ? -42.047 53.886 8.576 1.00 22.21 125 ALA B CA 1
ATOM 4059 C C . ALA B 1 145 ? -41.088 53.608 7.419 1.00 25.51 125 ALA B C 1
ATOM 4060 O O . ALA B 1 145 ? -40.617 52.475 7.241 1.00 23.48 125 ALA B O 1
ATOM 4062 N N . LEU B 1 146 ? -40.758 54.648 6.643 1.00 22.06 126 LEU B N 1
ATOM 4063 C CA . LEU B 1 146 ? -39.841 54.485 5.516 1.00 20.87 126 LEU B CA 1
ATOM 4064 C C . LEU B 1 146 ? -38.462 54.048 5.980 1.00 22.34 126 LEU B C 1
ATOM 4065 O O . LEU B 1 146 ? -37.789 53.256 5.305 1.00 23.09 126 LEU B O 1
ATOM 4070 N N . LEU B 1 147 ? -38.031 54.541 7.140 1.00 22.88 127 LEU B N 1
ATOM 4071 C CA . LEU B 1 147 ? -36.726 54.178 7.671 1.00 25.39 127 LEU B CA 1
ATOM 4072 C C . LEU B 1 147 ? -36.667 52.707 8.057 1.00 25.19 127 LEU B C 1
ATOM 4073 O O . LEU B 1 147 ? -35.625 52.065 7.897 1.00 24.10 127 LEU B O 1
ATOM 4078 N N . SER B 1 148 ? -37.764 52.161 8.593 1.00 23.50 128 SER B N 1
ATOM 4079 C CA . SER B 1 148 ? -37.746 50.776 9.050 1.00 26.14 128 SER B CA 1
ATOM 4080 C C . SER B 1 148 ? -37.545 49.811 7.889 1.00 29.33 128 SER B C 1
ATOM 4081 O O . SER B 1 148 ? -37.034 48.704 8.090 1.00 24.07 128 SER B O 1
ATOM 4084 N N . LEU B 1 149 ? -37.921 50.217 6.669 1.00 22.42 129 LEU B N 1
ATOM 4085 C CA . LEU B 1 149 ? -37.680 49.365 5.508 1.00 24.82 129 LEU B CA 1
ATOM 4086 C C . LEU B 1 149 ? -36.201 49.049 5.345 1.00 26.93 129 LEU B C 1
ATOM 4087 O O . LEU B 1 149 ? -35.845 47.958 4.883 1.00 28.49 129 LEU B O 1
ATOM 4092 N N . GLU B 1 150 ? -35.323 49.981 5.716 1.00 24.10 130 GLU B N 1
ATOM 4093 C CA . GLU B 1 150 ? -33.897 49.718 5.609 1.00 22.18 130 GLU B CA 1
ATOM 4094 C C . GLU B 1 150 ? -33.441 48.616 6.553 1.00 29.31 130 GLU B C 1
ATOM 4095 O O . GLU B 1 150 ? -32.385 48.016 6.325 1.00 34.02 130 GLU B O 1
ATOM 4101 N N . ASP B 1 151 ? -34.198 48.338 7.609 1.00 27.01 131 ASP B N 1
ATOM 4102 C CA . ASP B 1 151 ? -33.841 47.287 8.551 1.00 30.44 131 ASP B CA 1
ATOM 4103 C C . ASP B 1 151 ? -34.484 45.949 8.213 1.00 28.40 131 ASP B C 1
ATOM 4104 O O . ASP B 1 151 ? -34.352 44.999 8.996 1.00 26.07 131 ASP B O 1
ATOM 4109 N N . GLN B 1 152 ? -35.184 45.860 7.081 1.00 23.34 132 GLN B N 1
ATOM 4110 C CA . GLN B 1 152 ? -35.831 44.626 6.628 1.00 23.30 132 GLN B CA 1
ATOM 4111 C C . GLN B 1 152 ? -35.263 44.261 5.262 1.00 23.98 132 GLN B C 1
ATOM 4112 O O . GLN B 1 152 ? -35.800 44.680 4.229 1.00 21.79 132 GLN B O 1
ATOM 4118 N N . PRO B 1 153 ? -34.171 43.493 5.210 1.00 25.71 133 PRO B N 1
ATOM 4119 C CA . PRO B 1 153 ? -33.452 43.338 3.928 1.00 24.42 133 PRO B CA 1
ATOM 4120 C C . PRO B 1 153 ? -34.270 42.673 2.835 1.00 22.25 133 PRO B C 1
ATOM 4121 O O . PRO B 1 153 ? -34.203 43.111 1.680 1.00 22.00 133 PRO B O 1
ATOM 4125 N N . ALA B 1 154 ? -35.050 41.639 3.157 1.00 18.99 134 ALA B N 1
ATOM 4126 C CA . ALA B 1 154 ? -35.853 40.986 2.128 1.00 20.72 134 ALA B CA 1
ATOM 4127 C C . ALA B 1 154 ? -36.822 41.970 1.484 1.00 23.63 134 ALA B C 1
ATOM 4128 O O . ALA B 1 154 ? -36.839 42.135 0.254 1.00 20.44 134 ALA B O 1
ATOM 4130 N N . ARG B 1 155 ? -37.609 42.649 2.296 1.00 19.10 135 ARG B N 1
ATOM 4131 C CA . ARG B 1 155 ? -38.531 43.632 1.793 1.00 21.88 135 ARG B CA 1
ATOM 4132 C C . ARG B 1 155 ? -37.798 44.741 1.045 1.00 21.94 135 ARG B C 1
ATOM 4133 O O . ARG B 1 155 ? -38.264 45.201 0.050 1.00 20.10 135 ARG B O 1
ATOM 4141 N N . LYS B 1 156 ? -36.644 45.133 1.571 1.00 23.16 136 LYS B N 1
ATOM 4142 C CA . LYS B 1 156 ? -35.873 46.188 0.931 1.00 21.88 136 LYS B CA 1
ATOM 4143 C C . LYS B 1 156 ? -35.361 45.764 -0.448 1.00 22.30 136 LYS B C 1
ATOM 4144 O O . LYS B 1 156 ? -35.403 46.548 -1.402 1.00 18.88 136 LYS B O 1
ATOM 4150 N N . LEU B 1 157 ? -34.845 44.538 -0.572 1.00 20.75 137 LEU B N 1
ATOM 4151 C CA . LEU B 1 157 ? -34.404 44.094 -1.892 1.00 20.56 137 LEU B CA 1
ATOM 4152 C C . LEU B 1 157 ? -35.572 44.046 -2.865 1.00 21.72 137 LEU B C 1
ATOM 4153 O O . LEU B 1 157 ? -35.461 44.501 -4.008 1.00 18.53 137 LEU B O 1
ATOM 4158 N N . LEU B 1 158 ? -36.708 43.503 -2.422 1.00 18.72 138 LEU B N 1
ATOM 4159 C CA . LEU B 1 158 ? -37.851 43.375 -3.314 1.00 20.39 138 LEU B CA 1
ATOM 4160 C C . LEU B 1 158 ? -38.426 44.736 -3.699 1.00 24.25 138 LEU B C 1
ATOM 4161 O O . LEU B 1 158 ? -38.970 44.891 -4.805 1.00 25.07 138 LEU B O 1
ATOM 4166 N N . SER B 1 159 ? -38.328 45.723 -2.802 1.00 21.80 139 SER B N 1
ATOM 4167 C CA . SER B 1 159 ? -38.703 47.096 -3.138 1.00 22.02 139 SER B CA 1
ATOM 4168 C C . SER B 1 159 ? -37.806 47.660 -4.242 1.00 20.40 139 SER B C 1
ATOM 4169 O O . SER B 1 159 ? -38.284 48.242 -5.217 1.00 19.13 139 SER B O 1
ATOM 4172 N N . GLU B 1 160 ? -36.492 47.522 -4.086 1.00 20.90 140 GLU B N 1
ATOM 4173 C CA . GLU B 1 160 ? -35.589 48.015 -5.120 1.00 24.74 140 GLU B CA 1
ATOM 4174 C C . GLU B 1 160 ? -35.773 47.250 -6.420 1.00 21.24 140 GLU B C 1
ATOM 4175 O O . GLU B 1 160 ? -35.693 47.826 -7.503 1.00 20.66 140 GLU B O 1
ATOM 4181 N N . LEU B 1 161 ? -36.015 45.944 -6.321 1.00 20.49 141 LEU B N 1
ATOM 4182 C CA . LEU B 1 161 ? -36.215 45.123 -7.511 1.00 21.46 141 LEU B CA 1
ATOM 4183 C C . LEU B 1 161 ? -37.360 45.654 -8.353 1.00 20.26 141 LEU B C 1
ATOM 4184 O O . LEU B 1 161 ? -37.214 45.876 -9.563 1.00 21.21 141 LEU B O 1
ATOM 4189 N N . ARG B 1 162 ? -38.509 45.895 -7.727 1.00 21.15 142 ARG B N 1
ATOM 4190 C CA . ARG B 1 162 ? -39.637 46.401 -8.499 1.00 19.53 142 ARG B CA 1
ATOM 4191 C C . ARG B 1 162 ? -39.399 47.818 -9.006 1.00 22.43 142 ARG B C 1
ATOM 4192 O O . ARG B 1 162 ? -39.897 48.174 -10.083 1.00 17.33 142 ARG B O 1
ATOM 4200 N N . ARG B 1 163 ? -38.652 48.642 -8.262 1.00 18.91 143 ARG B N 1
ATOM 4201 C CA . ARG B 1 163 ? -38.285 49.953 -8.791 1.00 20.73 143 ARG B CA 1
ATOM 4202 C C . ARG B 1 163 ? -37.432 49.822 -10.055 1.00 20.63 143 ARG B C 1
ATOM 4203 O O . ARG B 1 163 ? -37.526 50.655 -10.960 1.00 20.90 143 ARG B O 1
ATOM 4211 N N . LYS B 1 164 ? -36.612 48.772 -10.140 1.00 21.00 144 LYS B N 1
ATOM 4212 C CA . LYS B 1 164 ? -35.773 48.552 -11.315 1.00 23.45 144 LYS B CA 1
ATOM 4213 C C . LYS B 1 164 ? -36.571 47.974 -12.474 1.00 20.17 144 LYS B C 1
ATOM 4214 O O . LYS B 1 164 ? -36.348 48.331 -13.640 1.00 23.68 144 LYS B O 1
ATOM 4220 N N . VAL B 1 165 ? -37.517 47.091 -12.153 1.00 20.51 145 VAL B N 1
ATOM 4221 C CA . VAL B 1 165 ? -38.336 46.419 -13.157 1.00 17.98 145 VAL B CA 1
ATOM 4222 C C . VAL B 1 165 ? -39.144 47.419 -13.973 1.00 22.05 145 VAL B C 1
ATOM 4223 O O . VAL B 1 165 ? -39.318 47.251 -15.192 1.00 19.40 145 VAL B O 1
ATOM 4227 N N . PHE B 1 166 ? -39.677 48.454 -13.321 1.00 19.55 146 PHE B N 1
ATOM 4228 C CA . PHE B 1 166 ? -40.582 49.410 -13.962 1.00 19.92 146 PHE B CA 1
ATOM 4229 C C . PHE B 1 166 ? -39.900 50.752 -14.196 1.00 21.01 146 PHE B C 1
ATOM 4230 O O . PHE B 1 166 ? -39.248 51.291 -13.294 1.00 21.69 146 PHE B O 1
ATOM 4238 N N . ARG B 1 167 ? -40.093 51.309 -15.402 1.00 18.31 147 ARG B N 1
ATOM 4239 C CA . ARG B 1 167 ? -39.812 52.721 -15.628 1.00 17.99 147 ARG B CA 1
ATOM 4240 C C . ARG B 1 167 ? -40.978 53.599 -15.194 1.00 18.09 147 ARG B C 1
ATOM 4241 O O . ARG B 1 167 ? -40.769 54.751 -14.810 1.00 17.84 147 ARG B O 1
ATOM 4249 N N . SER B 1 168 ? -42.208 53.092 -15.303 1.00 18.30 148 SER B N 1
ATOM 4250 C CA . SER B 1 168 ? -43.433 53.822 -14.978 1.00 19.38 148 SER B CA 1
ATOM 4251 C C . SER B 1 168 ? -43.584 53.994 -13.461 1.00 20.44 148 SER B C 1
ATOM 4252 O O . SER B 1 168 ? -42.749 53.479 -12.702 1.00 20.37 148 SER B O 1
ATOM 4255 N N . PRO B 1 169 ? -44.597 54.724 -12.968 1.00 18.85 149 PRO B N 1
ATOM 4256 C CA . PRO B 1 169 ? -44.725 54.898 -11.502 1.00 21.51 149 PRO B CA 1
ATOM 4257 C C . PRO B 1 169 ? -45.034 53.604 -10.748 1.00 20.04 149 PRO B C 1
ATOM 4258 O O . PRO B 1 169 ? -45.032 53.609 -9.509 1.00 20.29 149 PRO B O 1
ATOM 4262 N N . HIS B 1 170 ? -45.307 52.508 -11.459 1.00 19.25 150 HIS B N 1
ATOM 4263 C CA . HIS B 1 170 ? -45.584 51.228 -10.823 1.00 19.64 150 HIS B CA 1
ATOM 4264 C C . HIS B 1 170 ? -44.369 50.678 -10.094 1.00 18.21 150 HIS B C 1
ATOM 4265 O O . HIS B 1 170 ? -44.516 49.763 -9.277 1.00 23.03 150 HIS B O 1
ATOM 4272 N N . GLY B 1 171 ? -43.178 51.206 -10.374 1.00 18.15 151 GLY B N 1
ATOM 4273 C CA . GLY B 1 171 ? -41.989 50.907 -9.607 1.00 18.28 151 GLY B CA 1
ATOM 4274 C C . GLY B 1 171 ? -41.854 51.634 -8.278 1.00 19.27 151 GLY B C 1
ATOM 4275 O O . GLY B 1 171 ? -40.905 51.374 -7.537 1.00 21.11 151 GLY B O 1
ATOM 4276 N N . ARG B 1 172 ? -42.771 52.533 -7.933 1.00 18.34 152 ARG B N 1
ATOM 4277 C CA . ARG B 1 172 ? -42.574 53.346 -6.738 1.00 20.31 152 ARG B CA 1
ATOM 4278 C C . ARG B 1 172 ? -42.799 52.551 -5.453 1.00 22.81 152 ARG B C 1
ATOM 4279 O O . ARG B 1 172 ? -43.624 51.635 -5.387 1.00 19.24 152 ARG B O 1
ATOM 4287 N N . GLU B 1 173 ? -42.045 52.915 -4.435 1.00 20.10 153 GLU B N 1
ATOM 4288 C CA . GLU B 1 173 ? -42.221 52.363 -3.087 1.00 25.00 153 GLU B CA 1
ATOM 4289 C C . GLU B 1 173 ? -43.493 52.917 -2.439 1.00 21.53 153 GLU B C 1
ATOM 4290 O O . GLU B 1 173 ? -43.642 54.142 -2.337 1.00 20.69 153 GLU B O 1
ATOM 4296 N N . PRO B 1 174 ? -44.439 52.071 -2.017 1.00 19.25 154 PRO B N 1
ATOM 4297 C CA . PRO B 1 174 ? -45.665 52.587 -1.380 1.00 20.87 154 PRO B CA 1
ATOM 4298 C C . PRO B 1 174 ? -45.421 53.396 -0.107 1.00 21.48 154 PRO B C 1
ATOM 4299 O O . PRO B 1 174 ? -46.275 54.201 0.275 1.00 24.18 154 PRO B O 1
ATOM 4303 N N . LEU B 1 175 ? -44.307 53.207 0.572 1.00 19.10 155 LEU B N 1
ATOM 4304 C CA . LEU B 1 175 ? -44.048 54.034 1.740 1.00 21.96 155 LEU B CA 1
ATOM 4305 C C . LEU B 1 175 ? -43.594 55.440 1.377 1.00 27.34 155 LEU B C 1
ATOM 4306 O O . LEU B 1 175 ? -43.461 56.270 2.277 1.00 23.18 155 LEU B O 1
ATOM 4311 N N . GLY B 1 176 ? -43.344 55.718 0.090 1.00 21.60 156 GLY B N 1
ATOM 4312 C CA . GLY B 1 176 ? -42.903 57.022 -0.347 1.00 24.19 156 GLY B CA 1
ATOM 4313 C C . GLY B 1 176 ? -41.397 57.129 -0.467 1.00 22.27 156 GLY B C 1
ATOM 4314 O O . GLY B 1 176 ? -40.657 56.148 -0.401 1.00 22.87 156 GLY B O 1
ATOM 4315 N N . ARG B 1 177 ? -40.943 58.366 -0.658 1.00 23.65 157 ARG B N 1
ATOM 4316 C CA . ARG B 1 177 ? -39.530 58.713 -0.731 1.00 27.77 157 ARG B CA 1
ATOM 4317 C C . ARG B 1 177 ? -39.212 59.734 0.348 1.00 21.87 157 ARG B C 1
ATOM 4318 O O . ARG B 1 177 ? -40.042 60.577 0.672 1.00 26.17 157 ARG B O 1
ATOM 4326 N N . GLU B 1 178 ? -38.006 59.643 0.909 1.00 24.21 158 GLU B N 1
ATOM 4327 C CA . GLU B 1 178 ? -37.652 60.502 2.036 1.00 30.66 158 GLU B CA 1
ATOM 4328 C C . GLU B 1 178 ? -37.827 61.977 1.685 1.00 33.30 158 GLU B C 1
ATOM 4329 O O . GLU B 1 178 ? -38.333 62.764 2.496 1.00 27.76 158 GLU B O 1
ATOM 4335 N N . GLU B 1 179 ? -37.461 62.365 0.462 1.00 31.29 159 GLU B N 1
ATOM 4336 C CA . GLU B 1 179 ? -37.582 63.768 0.088 1.00 30.23 159 GLU B CA 1
ATOM 4337 C C . GLU B 1 179 ? -39.004 64.147 -0.304 1.00 29.04 159 GLU B C 1
ATOM 4338 O O . GLU B 1 179 ? -39.423 65.278 -0.037 1.00 29.08 159 GLU B O 1
ATOM 4344 N N . GLY B 1 180 ? -39.764 63.235 -0.916 1.00 26.51 160 GLY B N 1
ATOM 4345 C CA . GLY B 1 180 ? -41.182 63.505 -1.114 1.00 29.25 160 GLY B CA 1
ATOM 4346 C C . GLY B 1 180 ? -41.900 63.748 0.205 1.00 29.28 160 GLY B C 1
ATOM 4347 O O . GLY B 1 180 ? -42.608 64.742 0.373 1.00 31.79 160 GLY B O 1
ATOM 4348 N N . LEU B 1 181 ? -41.718 62.841 1.165 1.00 26.66 161 LEU B N 1
ATOM 4349 C CA . LEU B 1 181 ? -42.343 63.006 2.474 1.00 26.45 161 LEU B CA 1
ATOM 4350 C C . LEU B 1 181 ? -41.908 64.303 3.148 1.00 27.47 161 LEU B C 1
ATOM 4351 O O . LEU B 1 181 ? -42.740 65.013 3.725 1.00 29.84 161 LEU B O 1
ATOM 4356 N N . LYS B 1 182 ? -40.605 64.619 3.108 1.00 28.18 162 LYS B N 1
ATOM 4357 C CA . LYS B 1 182 ? -40.123 65.841 3.752 1.00 27.74 162 LYS B CA 1
ATOM 4358 C C . LYS B 1 182 ? -40.648 67.093 3.067 1.00 27.17 162 LYS B C 1
ATOM 4359 O O . LYS B 1 182 ? -40.897 68.103 3.734 1.00 32.00 162 LYS B O 1
ATOM 4365 N N . GLY B 1 183 ? -40.843 67.046 1.753 1.00 31.09 163 GLY B N 1
ATOM 4366 C CA . GLY B 1 183 ? -41.208 68.229 1.000 1.00 31.65 163 GLY B CA 1
ATOM 4367 C C . GLY B 1 183 ? -42.684 68.495 0.835 1.00 32.40 163 GLY B C 1
ATOM 4368 O O . GLY B 1 183 ? -43.059 69.599 0.425 1.00 33.71 163 GLY B O 1
ATOM 4369 N N . ALA B 1 184 ? -43.538 67.524 1.145 1.00 30.15 164 ALA B N 1
ATOM 4370 C CA . ALA B 1 184 ? -44.975 67.723 1.000 1.00 29.05 164 ALA B CA 1
ATOM 4371 C C . ALA B 1 184 ? -45.450 68.901 1.843 1.00 29.77 164 ALA B C 1
ATOM 4372 O O . ALA B 1 184 ? -45.180 68.969 3.049 1.00 30.22 164 ALA B O 1
ATOM 4374 N N . ARG B 1 185 ? -46.161 69.825 1.202 1.00 27.38 165 ARG B N 1
ATOM 4375 C CA . ARG B 1 185 ? -46.726 70.998 1.855 1.00 33.36 165 ARG B CA 1
ATOM 4376 C C . ARG B 1 185 ? -48.226 70.826 2.029 1.00 29.59 165 ARG B C 1
ATOM 4377 O O . ARG B 1 185 ? -48.907 70.292 1.148 1.00 29.27 165 ARG B O 1
ATOM 4385 N N . ALA B 1 186 ? -48.738 71.314 3.159 1.00 26.59 166 ALA B N 1
ATOM 4386 C CA . ALA B 1 186 ? -50.132 71.070 3.519 1.00 28.22 166 ALA B CA 1
ATOM 4387 C C . ALA B 1 186 ? -51.105 71.490 2.425 1.00 24.90 166 ALA B C 1
ATOM 4388 O O . ALA B 1 186 ? -52.070 70.776 2.144 1.00 28.66 166 ALA B O 1
ATOM 4390 N N . GLU B 1 187 ? -50.891 72.653 1.807 1.00 29.62 167 GLU B N 1
ATOM 4391 C CA . GLU B 1 187 ? -51.890 73.156 0.862 1.00 29.77 167 GLU B CA 1
ATOM 4392 C C . GLU B 1 187 ? -51.872 72.378 -0.448 1.00 26.27 167 GLU B C 1
ATOM 4393 O O . GLU B 1 187 ? -52.922 72.163 -1.062 1.00 27.34 167 GLU B O 1
ATOM 4399 N N . ALA B 1 188 ? -50.693 71.958 -0.899 1.00 26.44 168 ALA B N 1
ATOM 4400 C CA . ALA B 1 188 ? -50.636 71.091 -2.071 1.00 31.34 168 ALA B CA 1
ATOM 4401 C C . ALA B 1 188 ? -51.265 69.733 -1.778 1.00 28.19 168 ALA B C 1
ATOM 4402 O O . ALA B 1 188 ? -51.972 69.178 -2.625 1.00 27.44 168 ALA B O 1
ATOM 4404 N N . LEU B 1 189 ? -51.028 69.191 -0.577 1.00 27.92 169 LEU B N 1
ATOM 4405 C CA . LEU B 1 189 ? -51.587 67.884 -0.239 1.00 26.48 169 LEU B CA 1
ATOM 4406 C C . LEU B 1 189 ? -53.102 67.936 -0.202 1.00 22.73 169 LEU B C 1
ATOM 4407 O O . LEU B 1 189 ? -53.775 67.000 -0.648 1.00 29.01 169 LEU B O 1
ATOM 4412 N N . LYS B 1 190 ? -53.657 69.027 0.334 1.00 26.04 170 LYS B N 1
ATOM 4413 C CA . LYS B 1 190 ? -55.106 69.211 0.329 1.00 24.92 170 LYS B CA 1
ATOM 4414 C C . LYS B 1 190 ? -55.666 69.167 -1.088 1.00 23.71 170 LYS B C 1
ATOM 4415 O O . LYS B 1 190 ? -56.653 68.473 -1.352 1.00 27.39 170 LYS B O 1
ATOM 4421 N N . ALA B 1 191 ? -55.073 69.934 -2.009 1.00 26.90 171 ALA B N 1
ATOM 4422 C CA . ALA B 1 191 ? -55.523 69.905 -3.403 1.00 27.65 171 ALA B CA 1
ATOM 4423 C C . ALA B 1 191 ? -55.426 68.497 -3.976 1.00 24.70 171 ALA B C 1
ATOM 4424 O O . ALA B 1 191 ? -56.299 68.059 -4.735 1.00 24.86 171 ALA B O 1
ATOM 4426 N N . ASP B 1 192 ? -54.363 67.778 -3.611 1.00 24.06 172 ASP B N 1
ATOM 4427 C CA . ASP B 1 192 ? -54.192 66.385 -4.006 1.00 24.94 172 ASP B CA 1
ATOM 4428 C C . ASP B 1 192 ? -55.348 65.521 -3.500 1.00 29.17 172 ASP B C 1
ATOM 4429 O O . ASP B 1 192 ? -55.993 64.802 -4.280 1.00 25.14 172 ASP B O 1
ATOM 4434 N N . TYR B 1 193 ? -55.633 65.593 -2.189 1.00 26.34 173 TYR B N 1
ATOM 4435 C CA . TYR B 1 193 ? -56.784 64.889 -1.627 1.00 22.74 173 TYR B CA 1
ATOM 4436 C C . TYR B 1 193 ? -58.055 65.174 -2.420 1.00 22.16 173 TYR B C 1
ATOM 4437 O O . TYR B 1 193 ? -58.820 64.259 -2.745 1.00 21.48 173 TYR B O 1
ATOM 4446 N N . ARG B 1 194 ? -58.309 66.452 -2.715 1.00 25.17 174 ARG B N 1
ATOM 4447 C CA . ARG B 1 194 ? -59.534 66.817 -3.416 1.00 24.96 174 ARG B CA 1
ATOM 4448 C C . ARG B 1 194 ? -59.593 66.201 -4.809 1.00 27.07 174 ARG B C 1
ATOM 4449 O O . ARG B 1 194 ? -60.678 65.859 -5.291 1.00 27.78 174 ARG B O 1
ATOM 4457 N N . ARG B 1 195 ? -58.459 66.031 -5.425 1.00 21.63 175 ARG B N 1
ATOM 4458 C CA . ARG B 1 195 ? -58.480 65.388 -6.696 1.00 26.10 175 ARG B CA 1
ATOM 4459 C C . ARG B 1 195 ? -58.593 63.860 -6.645 1.00 26.96 175 ARG B C 1
ATOM 4460 O O . ARG B 1 195 ? -59.361 63.328 -7.350 1.00 23.43 175 ARG B O 1
ATOM 4468 N N . ARG B 1 196 ? -57.827 63.183 -5.800 1.00 27.05 176 ARG B N 1
ATOM 4469 C CA . ARG B 1 196 ? -57.690 61.727 -5.884 1.00 22.37 176 ARG B CA 1
ATOM 4470 C C . ARG B 1 196 ? -58.642 60.925 -5.006 1.00 25.71 176 ARG B C 1
ATOM 4471 O O . ARG B 1 196 ? -58.854 59.736 -5.291 1.00 20.25 176 ARG B O 1
ATOM 4479 N N . TYR B 1 197 ? -59.170 61.500 -3.917 1.00 23.54 177 TYR B N 1
ATOM 4480 C CA . TYR B 1 197 ? -60.126 60.765 -3.074 1.00 21.41 177 TYR B CA 1
ATOM 4481 C C . TYR B 1 197 ? -61.498 60.898 -3.723 1.00 21.07 177 TYR B C 1
ATOM 4482 O O . TYR B 1 197 ? -62.342 61.712 -3.343 1.00 23.13 177 TYR B O 1
ATOM 4491 N N . THR B 1 198 ? -61.695 60.115 -4.779 1.00 23.10 178 THR B N 1
ATOM 4492 C CA . THR B 1 198 ? -62.897 60.188 -5.584 1.00 19.96 178 THR B CA 1
ATOM 4493 C C . THR B 1 198 ? -63.660 58.885 -5.459 1.00 19.98 178 THR B C 1
ATOM 4494 O O . THR B 1 198 ? -63.045 57.836 -5.254 1.00 20.82 178 THR B O 1
ATOM 4498 N N . PRO B 1 199 ? -64.995 58.913 -5.580 1.00 20.31 179 PRO B N 1
ATOM 4499 C CA . PRO B 1 199 ? -65.746 57.654 -5.667 1.00 22.20 179 PRO B CA 1
ATOM 4500 C C . PRO B 1 199 ? -65.635 56.968 -7.025 1.00 24.53 179 PRO B C 1
ATOM 4501 O O . PRO B 1 199 ? -65.970 55.780 -7.130 1.00 19.14 179 PRO B O 1
ATOM 4505 N N . LYS B 1 200 ? -65.188 57.663 -8.062 1.00 21.58 180 LYS B N 1
ATOM 4506 C CA . LYS B 1 200 ? -65.116 57.052 -9.390 1.00 21.49 180 LYS B CA 1
ATOM 4507 C C . LYS B 1 200 ? -63.822 56.256 -9.470 1.00 23.25 180 LYS B C 1
ATOM 4508 O O . LYS B 1 200 ? -62.735 56.814 -9.652 1.00 25.35 180 LYS B O 1
ATOM 4514 N N . GLY B 1 201 ? -63.939 54.939 -9.301 1.00 24.22 181 GLY B N 1
ATOM 4515 C CA . GLY B 1 201 ? -62.801 54.071 -9.082 1.00 20.25 181 GLY B CA 1
ATOM 4516 C C . GLY B 1 201 ? -62.715 53.505 -7.679 1.00 25.86 181 GLY B C 1
ATOM 4517 O O . GLY B 1 201 ? -61.843 52.661 -7.425 1.00 23.41 181 GLY B O 1
ATOM 4518 N N . ALA B 1 202 ? -63.582 53.930 -6.761 1.00 19.87 182 ALA B N 1
ATOM 4519 C CA . ALA B 1 202 ? -63.566 53.397 -5.408 1.00 20.01 182 ALA B CA 1
ATOM 4520 C C . ALA B 1 202 ? -64.436 52.152 -5.311 1.00 19.11 182 ALA B C 1
ATOM 4521 O O . ALA B 1 202 ? -65.430 52.005 -6.024 1.00 21.60 182 ALA B O 1
ATOM 4523 N N . ILE B 1 203 ? -64.056 51.254 -4.405 1.00 18.39 183 ILE B N 1
ATOM 4524 C CA . ILE B 1 203 ? -64.733 49.977 -4.238 1.00 18.70 183 ILE B CA 1
ATOM 4525 C C . ILE B 1 203 ? -64.976 49.730 -2.754 1.00 20.16 183 ILE B C 1
ATOM 4526 O O . ILE B 1 203 ? -64.057 49.859 -1.936 1.00 21.07 183 ILE B O 1
ATOM 4531 N N . LEU B 1 204 ? -66.208 49.370 -2.409 1.00 19.32 184 LEU B N 1
ATOM 4532 C CA . LEU B 1 204 ? -66.564 48.989 -1.047 1.00 21.97 184 LEU B CA 1
ATOM 4533 C C . LEU B 1 204 ? -67.132 47.584 -1.091 1.00 18.95 184 LEU B C 1
ATOM 4534 O O . LEU B 1 204 ? -68.175 47.360 -1.710 1.00 25.94 184 LEU B O 1
ATOM 4539 N N . ALA B 1 205 ? -66.435 46.642 -0.466 1.00 17.52 185 ALA B N 1
ATOM 4540 C CA . ALA B 1 205 ? -66.840 45.242 -0.437 1.00 17.63 185 ALA B CA 1
ATOM 4541 C C . ALA B 1 205 ? -67.134 44.841 1.000 1.00 20.19 185 ALA B C 1
ATOM 4542 O O . ALA B 1 205 ? -66.320 45.094 1.891 1.00 21.44 185 ALA B O 1
ATOM 4544 N N . VAL B 1 206 ? -68.275 44.187 1.205 1.00 22.54 186 VAL B N 1
ATOM 4545 C CA . VAL B 1 206 ? -68.829 43.885 2.521 1.00 21.22 186 VAL B CA 1
ATOM 4546 C C . VAL B 1 206 ? -69.179 42.407 2.574 1.00 22.83 186 VAL B C 1
ATOM 4547 O O . VAL B 1 206 ? -69.765 41.863 1.633 1.00 22.92 186 VAL B O 1
ATOM 4551 N N . ALA B 1 207 ? -68.853 41.760 3.682 1.00 24.94 187 ALA B N 1
ATOM 4552 C CA . ALA B 1 207 ? -69.272 40.383 3.897 1.00 23.72 187 ALA B CA 1
ATOM 4553 C C . ALA B 1 207 ? -69.793 40.233 5.316 1.00 26.48 187 ALA B C 1
ATOM 4554 O O . ALA B 1 207 ? -69.196 40.763 6.258 1.00 24.08 187 ALA B O 1
ATOM 4556 N N . GLY B 1 208 ? -70.891 39.513 5.475 1.00 26.53 188 GLY B N 1
ATOM 4557 C CA . GLY B 1 208 ? -71.290 39.135 6.811 1.00 28.65 188 GLY B CA 1
ATOM 4558 C C . GLY B 1 208 ? -72.785 39.244 7.002 1.00 28.63 188 GLY B C 1
ATOM 4559 O O . GLY B 1 208 ? -73.556 39.198 6.049 1.00 25.63 188 GLY B O 1
ATOM 4560 N N . GLY B 1 209 ? -73.176 39.385 8.270 1.00 27.87 189 GLY B N 1
ATOM 4561 C CA . GLY B 1 209 ? -74.564 39.279 8.663 1.00 24.97 189 GLY B CA 1
ATOM 4562 C C . GLY B 1 209 ? -75.311 40.581 8.527 1.00 30.42 189 GLY B C 1
ATOM 4563 O O . GLY B 1 209 ? -75.741 41.192 9.511 1.00 28.20 189 GLY B O 1
ATOM 4564 N N . VAL B 1 210 ? -75.450 41.027 7.287 1.00 30.19 190 VAL B N 1
ATOM 4565 C CA . VAL B 1 210 ? -76.236 42.205 6.976 1.00 25.26 190 VAL B CA 1
ATOM 4566 C C . VAL B 1 210 ? -76.889 41.946 5.632 1.00 35.74 190 VAL B C 1
ATOM 4567 O O . VAL B 1 210 ? -76.342 41.233 4.784 1.00 30.82 190 VAL B O 1
ATOM 4571 N N . SER B 1 211 ? -78.075 42.506 5.455 1.00 37.03 191 SER B N 1
ATOM 4572 C CA . SER B 1 211 ? -78.841 42.354 4.236 1.00 34.76 191 SER B CA 1
ATOM 4573 C C . SER B 1 211 ? -78.567 43.517 3.296 1.00 33.70 191 SER B C 1
ATOM 4574 O O . SER B 1 211 ? -78.077 44.574 3.701 1.00 30.62 191 SER B O 1
ATOM 4577 N N . TRP B 1 212 ? -78.903 43.312 2.019 1.00 31.08 192 TRP B N 1
ATOM 4578 C CA . TRP B 1 212 ? -78.732 44.381 1.047 1.00 31.19 192 TRP B CA 1
ATOM 4579 C C . TRP B 1 212 ? -79.526 45.620 1.439 1.00 30.51 192 TRP B C 1
ATOM 4580 O O . TRP B 1 212 ? -79.026 46.749 1.341 1.00 29.87 192 TRP B O 1
ATOM 4591 N N . GLU B 1 213 ? -80.773 45.423 1.868 1.00 33.63 193 GLU B N 1
ATOM 4592 C CA . GLU B 1 213 ? -81.630 46.543 2.245 1.00 35.76 193 GLU B CA 1
ATOM 4593 C C . GLU B 1 213 ? -80.972 47.385 3.323 1.00 33.18 193 GLU B C 1
ATOM 4594 O O . GLU B 1 213 ? -80.895 48.615 3.215 1.00 36.82 193 GLU B O 1
ATOM 4600 N N . ARG B 1 214 ? -80.484 46.733 4.374 1.00 30.59 194 ARG B N 1
ATOM 4601 C CA . ARG B 1 214 ? -79.960 47.501 5.491 1.00 33.50 194 ARG B CA 1
ATOM 4602 C C . ARG B 1 214 ? -78.598 48.105 5.165 1.00 29.83 194 ARG B C 1
ATOM 4603 O O . ARG B 1 214 ? -78.302 49.226 5.597 1.00 29.29 194 ARG B O 1
ATOM 4611 N N . LEU B 1 215 ? -77.781 47.411 4.367 1.00 31.15 195 LEU B N 1
ATOM 4612 C CA . LEU B 1 215 ? -76.521 47.998 3.929 1.00 29.57 195 LEU B CA 1
ATOM 4613 C C . LEU B 1 215 ? -76.768 49.247 3.098 1.00 29.64 195 LEU B C 1
ATOM 4614 O O . LEU B 1 215 ? -76.095 50.271 3.276 1.00 26.02 195 LEU B O 1
ATOM 4619 N N . ARG B 1 216 ? -77.745 49.168 2.199 1.00 28.87 196 ARG B N 1
ATOM 4620 C CA . ARG B 1 216 ? -78.125 50.263 1.314 1.00 32.41 196 ARG B CA 1
ATOM 4621 C C . ARG B 1 216 ? -78.537 51.500 2.089 1.00 31.58 196 ARG B C 1
ATOM 4622 O O . ARG B 1 216 ? -78.171 52.563 1.785 1.00 30.41 196 ARG B O 1
ATOM 4630 N N . ALA B 1 217 ? -79.329 51.316 3.115 1.00 35.11 197 ALA B N 1
ATOM 4631 C CA . ALA B 1 217 ? -79.691 52.441 3.974 1.00 29.13 197 ALA B CA 1
ATOM 4632 C C . ALA B 1 217 ? -78.474 52.988 4.717 1.00 29.13 197 ALA B C 1
ATOM 4633 O O . ALA B 1 217 ? -78.340 54.203 4.895 1.00 28.77 197 ALA B O 1
ATOM 4635 N N . ALA B 1 218 ? -77.575 52.102 5.166 1.00 27.18 198 ALA B N 1
ATOM 4636 C CA . ALA B 1 218 ? -76.389 52.555 5.885 1.00 26.17 198 ALA B CA 1
ATOM 4637 C C . ALA B 1 218 ? -75.461 53.384 5.004 1.00 31.11 198 ALA B C 1
ATOM 4638 O O . ALA B 1 218 ? -74.734 54.243 5.517 1.00 23.23 198 ALA B O 1
ATOM 4640 N N . LEU B 1 219 ? -75.450 53.132 3.691 1.00 28.89 199 LEU B N 1
ATOM 4641 C CA . LEU B 1 219 ? -74.538 53.823 2.786 1.00 29.19 199 LEU B CA 1
ATOM 4642 C C . LEU B 1 219 ? -75.025 55.209 2.394 1.00 29.83 199 LEU B C 1
ATOM 4643 O O . LEU B 1 219 ? -74.310 55.919 1.677 1.00 27.49 199 LEU B O 1
ATOM 4648 N N . GLU B 1 220 ? -76.214 55.603 2.837 1.00 32.09 200 GLU B N 1
ATOM 4649 C CA . GLU B 1 220 ? -76.752 56.921 2.503 1.00 32.04 200 GLU B CA 1
ATOM 4650 C C . GLU B 1 220 ? -75.738 58.049 2.675 1.00 29.94 200 GLU B C 1
ATOM 4651 O O . GLU B 1 220 ? -75.612 58.876 1.755 1.00 34.11 200 GLU B O 1
ATOM 4657 N N . PRO B 1 221 ? -74.979 58.138 3.774 1.00 32.21 201 PRO B N 1
ATOM 4658 C CA . PRO B 1 221 ? -73.986 59.222 3.880 1.00 24.95 201 PRO B CA 1
ATOM 4659 C C . PRO B 1 221 ? -72.916 59.200 2.798 1.00 25.89 201 PRO B C 1
ATOM 4660 O O . PRO B 1 221 ? -72.219 60.204 2.640 1.00 24.67 201 PRO B O 1
ATOM 4664 N N . PHE B 1 222 ? -72.752 58.102 2.053 1.00 26.99 202 PHE B N 1
ATOM 4665 C CA . PHE B 1 222 ? -71.749 58.062 0.990 1.00 28.47 202 PHE B CA 1
ATOM 4666 C C . PHE B 1 222 ? -72.242 58.660 -0.316 1.00 30.92 202 PHE B C 1
ATOM 4667 O O . PHE B 1 222 ? -71.421 58.915 -1.204 1.00 32.92 202 PHE B O 1
ATOM 4675 N N . LEU B 1 223 ? -73.550 58.881 -0.457 1.00 29.24 203 LEU B N 1
ATOM 4676 C CA . LEU B 1 223 ? -74.105 59.321 -1.731 1.00 32.25 203 LEU B CA 1
ATOM 4677 C C . LEU B 1 223 ? -73.672 60.732 -2.092 1.00 35.77 203 LEU B C 1
ATOM 4678 O O . LEU B 1 223 ? -73.734 61.105 -3.270 1.00 30.85 203 LEU B O 1
ATOM 4683 N N . ALA B 1 224 ? -73.224 61.510 -1.105 1.00 31.33 204 ALA B N 1
ATOM 4684 C CA . ALA B 1 224 ? -72.835 62.896 -1.336 1.00 36.14 204 ALA B CA 1
ATOM 4685 C C . ALA B 1 224 ? -71.398 63.026 -1.829 1.00 34.68 204 ALA B C 1
ATOM 4686 O O . ALA B 1 224 ? -71.064 64.015 -2.488 1.00 36.90 204 ALA B O 1
ATOM 4688 N N . TRP B 1 225 ? -70.539 62.072 -1.479 1.00 30.58 205 TRP B N 1
ATOM 4689 C CA . TRP B 1 225 ? -69.186 61.985 -2.021 1.00 33.79 205 TRP B CA 1
ATOM 4690 C C . TRP B 1 225 ? -69.211 62.101 -3.542 1.00 30.88 205 TRP B C 1
ATOM 4691 O O . TRP B 1 225 ? -69.978 61.405 -4.213 1.00 33.40 205 TRP B O 1
ATOM 4702 N N . GLU B 1 226 ? -68.381 62.989 -4.087 1.00 27.65 206 GLU B N 1
ATOM 4703 C CA . GLU B 1 226 ? -68.330 63.181 -5.529 1.00 31.89 206 GLU B CA 1
ATOM 4704 C C . GLU B 1 226 ? -66.886 63.366 -5.970 1.00 29.70 206 GLU B C 1
ATOM 4705 O O . GLU B 1 226 ? -66.024 63.733 -5.173 1.00 32.34 206 GLU B O 1
ATOM 4711 N N . GLY B 1 227 ? -66.626 63.116 -7.252 1.00 31.19 207 GLY B N 1
ATOM 4712 C CA . GLY B 1 227 ? -65.273 63.287 -7.773 1.00 28.57 207 GLY B CA 1
ATOM 4713 C C . GLY B 1 227 ? -65.187 62.895 -9.234 1.00 29.41 207 GLY B C 1
ATOM 4714 O O . GLY B 1 227 ? -66.129 62.343 -9.815 1.00 29.27 207 GLY B O 1
ATOM 4715 N N . GLU B 1 228 ? -64.024 63.182 -9.819 1.00 34.85 208 GLU B N 1
ATOM 4716 C CA . GLU B 1 228 ? -63.692 62.800 -11.188 1.00 36.36 208 GLU B CA 1
ATOM 4717 C C . GLU B 1 228 ? -63.009 61.434 -11.207 1.00 33.74 208 GLU B C 1
ATOM 4718 O O . GLU B 1 228 ? -62.409 61.009 -10.217 1.00 31.74 208 GLU B O 1
ATOM 4724 N N . GLU B 1 229 ? -63.079 60.752 -12.352 1.00 36.64 209 GLU B N 1
ATOM 4725 C CA . GLU B 1 229 ? -62.443 59.445 -12.497 1.00 33.07 209 GLU B CA 1
ATOM 4726 C C . GLU B 1 229 ? -60.971 59.489 -12.087 1.00 30.04 209 GLU B C 1
ATOM 4727 O O . GLU B 1 229 ? -60.256 60.463 -12.355 1.00 29.01 209 GLU B O 1
ATOM 4733 N N . ALA B 1 230 ? -60.533 58.434 -11.407 1.00 28.06 210 ALA B N 1
ATOM 4734 C CA . ALA B 1 230 ? -59.140 58.325 -10.998 1.00 26.67 210 ALA B CA 1
ATOM 4735 C C . ALA B 1 230 ? -58.253 58.106 -12.213 1.00 29.30 210 ALA B C 1
ATOM 4736 O O . ALA B 1 230 ? -58.641 57.423 -13.160 1.00 26.08 210 ALA B O 1
ATOM 4738 N N . LEU B 1 231 ? -57.054 58.681 -12.175 1.00 29.43 211 LEU B N 1
ATOM 4739 C CA . LEU B 1 231 ? -56.076 58.514 -13.239 1.00 30.25 211 LEU B CA 1
ATOM 4740 C C . LEU B 1 231 ? -55.059 57.441 -12.866 1.00 31.86 211 LEU B C 1
ATOM 4741 O O . LEU B 1 231 ? -54.611 57.360 -11.720 1.00 33.87 211 LEU B O 1
ATOM 4746 N N . TYR B 1 232 ? -54.703 56.617 -13.843 1.00 30.74 212 TYR B N 1
ATOM 4747 C CA A TYR B 1 232 ? -53.777 55.497 -13.679 0.51 27.19 212 TYR B CA 1
ATOM 4748 C CA B TYR B 1 232 ? -53.733 55.555 -13.651 0.49 28.09 212 TYR B CA 1
ATOM 4749 C C . TYR B 1 232 ? -52.814 55.497 -14.861 1.00 30.24 212 TYR B C 1
ATOM 4750 O O . TYR B 1 232 ? -53.274 55.363 -16.003 1.00 27.90 212 TYR B O 1
ATOM 4767 N N . PRO B 1 233 ? -51.506 55.635 -14.656 1.00 26.43 213 PRO B N 1
ATOM 4768 C CA . PRO B 1 233 ? -50.583 55.606 -15.796 1.00 26.73 213 PRO B CA 1
ATOM 4769 C C . PRO B 1 233 ? -50.434 54.197 -16.342 1.00 24.39 213 PRO B C 1
ATOM 4770 O O . PRO B 1 233 ? -50.592 53.210 -15.622 1.00 26.69 213 PRO B O 1
ATOM 4774 N N . ALA B 1 234 ? -50.106 54.112 -17.632 1.00 29.62 214 ALA B N 1
ATOM 4775 C CA . ALA B 1 234 ? -49.866 52.814 -18.249 1.00 26.26 214 ALA B CA 1
ATOM 4776 C C . ALA B 1 234 ? -48.538 52.239 -17.758 1.00 22.65 214 ALA B C 1
ATOM 4777 O O . ALA B 1 234 ? -47.546 52.971 -17.637 1.00 24.78 214 ALA B O 1
ATOM 4779 N N . PRO B 1 235 ? -48.489 50.952 -17.440 1.00 23.93 215 PRO B N 1
ATOM 4780 C CA . PRO B 1 235 ? -47.218 50.353 -17.010 1.00 22.84 215 PRO B CA 1
ATOM 4781 C C . PRO B 1 235 ? -46.211 50.280 -18.146 1.00 24.85 215 PRO B C 1
ATOM 4782 O O . PRO B 1 235 ? -46.565 50.159 -19.324 1.00 24.41 215 PRO B O 1
ATOM 4786 N N . GLU B 1 236 ? -44.936 50.372 -17.774 1.00 21.35 216 GLU B N 1
ATOM 4787 C CA . GLU B 1 236 ? -43.844 50.308 -18.742 1.00 27.25 216 GLU B CA 1
ATOM 4788 C C . GLU B 1 236 ? -42.645 49.651 -18.079 1.00 23.55 216 GLU B C 1
ATOM 4789 O O . GLU B 1 236 ? -42.127 50.175 -17.090 1.00 19.24 216 GLU B O 1
ATOM 4795 N N . LEU B 1 237 ? -42.210 48.515 -18.623 1.00 23.13 217 LEU B N 1
ATOM 4796 C CA . LEU B 1 237 ? -41.066 47.810 -18.073 1.00 22.20 217 LEU B CA 1
ATOM 4797 C C . LEU B 1 237 ? -39.765 48.443 -18.553 1.00 24.11 217 LEU B C 1
ATOM 4798 O O . LEU B 1 237 ? -39.722 49.136 -19.570 1.00 26.18 217 LEU B O 1
ATOM 4803 N N . SER B 1 238 ? -38.696 48.213 -17.793 1.00 24.58 218 SER B N 1
ATOM 4804 C CA . SER B 1 238 ? -37.366 48.584 -18.244 1.00 24.27 218 SER B CA 1
ATOM 4805 C C . SER B 1 238 ? -36.781 47.401 -19.022 1.00 26.54 218 SER B C 1
ATOM 4806 O O . SER B 1 238 ? -37.507 46.483 -19.405 1.00 22.22 218 SER B O 1
ATOM 4809 N N . GLU B 1 239 ? -35.478 47.401 -19.256 1.00 23.06 219 GLU B N 1
ATOM 4810 C CA . GLU B 1 239 ? -34.963 46.169 -19.825 1.00 27.70 219 GLU B CA 1
ATOM 4811 C C . GLU B 1 239 ? -34.314 45.342 -18.731 1.00 24.30 219 GLU B C 1
ATOM 4812 O O . GLU B 1 239 ? -33.659 45.908 -17.848 1.00 25.68 219 GLU B O 1
ATOM 4818 N N . PRO B 1 240 ? -34.493 44.016 -18.780 1.00 21.22 220 PRO B N 1
ATOM 4819 C CA . PRO B 1 240 ? -33.925 43.146 -17.741 1.00 24.83 220 PRO B CA 1
ATOM 4820 C C . PRO B 1 240 ? -32.448 43.422 -17.512 1.00 26.13 220 PRO B C 1
ATOM 4821 O O . PRO B 1 240 ? -31.682 43.617 -18.455 1.00 26.15 220 PRO B O 1
ATOM 4825 N N . HIS B 1 241 ? -32.052 43.442 -16.239 1.00 22.23 221 HIS B N 1
ATOM 4826 C CA . HIS B 1 241 ? -30.654 43.644 -15.887 1.00 21.18 221 HIS B CA 1
ATOM 4827 C C . HIS B 1 241 ? -30.448 43.177 -14.456 1.00 27.05 221 HIS B C 1
ATOM 4828 O O . HIS B 1 241 ? -31.393 42.823 -13.749 1.00 25.26 221 HIS B O 1
ATOM 4835 N N . ARG B 1 242 ? -29.193 43.190 -14.040 1.00 23.00 222 ARG B N 1
ATOM 4836 C CA . ARG B 1 242 ? -28.778 42.736 -12.728 1.00 24.85 222 ARG B CA 1
ATOM 4837 C C . ARG B 1 242 ? -28.300 43.928 -11.910 1.00 28.66 222 ARG B C 1
ATOM 4838 O O . ARG B 1 242 ? -27.715 44.863 -12.462 1.00 24.00 222 ARG B O 1
ATOM 4846 N N . PHE B 1 243 ? -28.566 43.915 -10.599 1.00 24.41 223 PHE B N 1
ATOM 4847 C CA . PHE B 1 243 ? -28.066 44.978 -9.741 1.00 21.90 223 PHE B CA 1
ATOM 4848 C C . PHE B 1 243 ? -27.713 44.413 -8.375 1.00 27.45 223 PHE B C 1
ATOM 4849 O O . PHE B 1 243 ? -28.205 43.357 -7.952 1.00 26.69 223 PHE B O 1
ATOM 4857 N N . VAL B 1 244 ? -26.841 45.139 -7.686 1.00 24.21 224 VAL B N 1
ATOM 4858 C CA . VAL B 1 244 ? -26.334 44.734 -6.386 1.00 24.39 224 VAL B CA 1
ATOM 4859 C C . VAL B 1 244 ? -26.508 45.908 -5.433 1.00 29.02 224 VAL B C 1
ATOM 4860 O O . VAL B 1 244 ? -26.222 47.054 -5.795 1.00 28.77 224 VAL B O 1
ATOM 4864 N N . LEU B 1 245 ? -27.017 45.633 -4.243 1.00 24.43 225 LEU B N 1
ATOM 4865 C CA . LEU B 1 245 ? -26.991 46.586 -3.135 1.00 25.21 225 LEU B CA 1
ATOM 4866 C C . LEU B 1 245 ? -26.042 46.000 -2.108 1.00 28.04 225 LEU B C 1
ATOM 4867 O O . LEU B 1 245 ? -26.398 45.049 -1.409 1.00 25.99 225 LEU B O 1
ATOM 4872 N N . ARG B 1 246 ? -24.819 46.529 -2.046 1.00 27.28 226 ARG B N 1
ATOM 4873 C CA . ARG B 1 246 ? -23.865 46.026 -1.065 1.00 33.85 226 ARG B CA 1
ATOM 4874 C C . ARG B 1 246 ? -24.215 46.569 0.316 1.00 30.44 226 ARG B C 1
ATOM 4875 O O . ARG B 1 246 ? -24.259 47.786 0.519 1.00 29.90 226 ARG B O 1
ATOM 4883 N N . ARG B 1 247 ? -24.485 45.658 1.250 1.00 32.78 227 ARG B N 1
ATOM 4884 C CA . ARG B 1 247 ? -24.874 45.926 2.627 1.00 32.59 227 ARG B CA 1
ATOM 4885 C C . ARG B 1 247 ? -24.229 44.878 3.517 1.00 34.18 227 ARG B C 1
ATOM 4886 O O . ARG B 1 247 ? -23.976 43.754 3.072 1.00 35.61 227 ARG B O 1
ATOM 4894 N N . PRO B 1 248 ? -23.971 45.203 4.781 1.00 37.35 228 PRO B N 1
ATOM 4895 C CA . PRO B 1 248 ? -23.343 44.240 5.692 1.00 36.32 228 PRO B CA 1
ATOM 4896 C C . PRO B 1 248 ? -24.339 43.320 6.399 1.00 38.76 228 PRO B C 1
ATOM 4897 O O . PRO B 1 248 ? -24.321 43.175 7.625 1.00 35.47 228 PRO B O 1
ATOM 4901 N N . THR B 1 249 ? -25.206 42.671 5.624 1.00 30.18 229 THR B N 1
ATOM 4902 C CA . THR B 1 249 ? -26.189 41.762 6.194 1.00 28.92 229 THR B CA 1
ATOM 4903 C C . THR B 1 249 ? -25.570 40.390 6.458 1.00 30.13 229 THR B C 1
ATOM 4904 O O . THR B 1 249 ? -24.558 40.008 5.864 1.00 31.75 229 THR B O 1
ATOM 4908 N N . ALA B 1 250 ? -26.201 39.638 7.367 1.00 27.80 230 ALA B N 1
ATOM 4909 C CA . ALA B 1 250 ? -25.747 38.279 7.651 1.00 27.69 230 ALA B CA 1
ATOM 4910 C C . ALA B 1 250 ? -26.005 37.333 6.480 1.00 26.55 230 ALA B C 1
ATOM 4911 O O . ALA B 1 250 ? -25.242 36.385 6.268 1.00 29.78 230 ALA B O 1
ATOM 4913 N N . GLN B 1 251 ? -27.078 37.551 5.733 1.00 27.69 231 GLN B N 1
ATOM 4914 C CA . GLN B 1 251 ? -27.420 36.712 4.594 1.00 24.04 231 GLN B CA 1
ATOM 4915 C C . GLN B 1 251 ? -27.558 37.569 3.347 1.00 24.18 231 GLN B C 1
ATOM 4916 O O . GLN B 1 251 ? -27.993 38.724 3.417 1.00 22.27 231 GLN B O 1
ATOM 4922 N N . VAL B 1 252 ? -27.215 36.981 2.201 1.00 22.30 232 VAL B N 1
ATOM 4923 C CA . VAL B 1 252 ? -27.461 37.613 0.912 1.00 24.34 232 VAL B CA 1
ATOM 4924 C C . VAL B 1 252 ? -28.921 37.400 0.536 1.00 17.78 232 VAL B C 1
ATOM 4925 O O . VAL B 1 252 ? -29.435 36.278 0.606 1.00 17.09 232 VAL B O 1
ATOM 4929 N N . GLN B 1 253 ? -29.595 38.484 0.160 1.00 19.04 233 GLN B N 1
ATOM 4930 C CA . GLN B 1 253 ? -30.951 38.426 -0.351 1.00 19.23 233 GLN B CA 1
ATOM 4931 C C . GLN B 1 253 ? -30.877 38.299 -1.864 1.00 19.86 233 GLN B C 1
ATOM 4932 O O . GLN B 1 253 ? -30.181 39.083 -2.515 1.00 17.54 233 GLN B O 1
ATOM 4938 N N . ILE B 1 254 ? -31.608 37.335 -2.419 1.00 17.75 234 ILE B N 1
ATOM 4939 C CA . ILE B 1 254 ? -31.636 37.089 -3.855 1.00 18.17 234 ILE B CA 1
ATOM 4940 C C . ILE B 1 254 ? -33.061 37.271 -4.349 1.00 17.97 234 ILE B C 1
ATOM 4941 O O . ILE B 1 254 ? -33.992 36.665 -3.808 1.00 20.53 234 ILE B O 1
ATOM 4946 N N . GLY B 1 255 ? -33.226 38.074 -5.392 1.00 18.22 235 GLY B N 1
ATOM 4947 C CA . GLY B 1 255 ? -34.545 38.287 -5.955 1.00 20.50 235 GLY B CA 1
ATOM 4948 C C . GLY B 1 255 ? -34.519 38.236 -7.465 1.00 18.71 235 GLY B C 1
ATOM 4949 O O . GLY B 1 255 ? -33.599 38.771 -8.092 1.00 19.40 235 GLY B O 1
ATOM 4950 N N . LEU B 1 256 ? -35.505 37.565 -8.050 1.00 16.99 236 LEU B N 1
ATOM 4951 C CA . LEU B 1 256 ? -35.721 37.516 -9.488 1.00 17.04 236 LEU B CA 1
ATOM 4952 C C . LEU B 1 256 ? -37.100 38.068 -9.792 1.00 18.96 236 LEU B C 1
ATOM 4953 O O . LEU B 1 256 ? -38.035 37.870 -9.018 1.00 15.10 236 LEU B O 1
ATOM 4958 N N . ALA B 1 257 ? -37.234 38.719 -10.945 1.00 15.75 237 ALA B N 1
ATOM 4959 C CA . ALA B 1 257 ? -38.533 39.160 -11.439 1.00 16.11 237 ALA B CA 1
ATOM 4960 C C . ALA B 1 257 ? -38.652 38.802 -12.915 1.00 18.67 237 ALA B C 1
ATOM 4961 O O . ALA B 1 257 ? -37.750 39.096 -13.699 1.00 17.35 237 ALA B O 1
ATOM 4963 N N . TYR B 1 258 ? -39.757 38.155 -13.276 1.00 15.28 238 TYR B N 1
ATOM 4964 C CA . TYR B 1 258 ? -40.161 37.823 -14.626 1.00 18.16 238 TYR B CA 1
ATOM 4965 C C . TYR B 1 258 ? -41.491 38.499 -14.909 1.00 21.69 238 TYR B C 1
ATOM 4966 O O . TYR B 1 258 ? -42.322 38.630 -14.000 1.00 20.53 238 TYR B O 1
ATOM 4975 N N . PRO B 1 259 ? -41.737 38.935 -16.148 1.00 21.33 239 PRO B N 1
ATOM 4976 C CA . PRO B 1 259 ? -43.111 39.271 -16.523 1.00 16.22 239 PRO B CA 1
ATOM 4977 C C . PRO B 1 259 ? -43.959 38.013 -16.453 1.00 19.68 239 PRO B C 1
ATOM 4978 O O . PRO B 1 259 ? -43.468 36.890 -16.608 1.00 19.69 239 PRO B O 1
ATOM 4982 N N . ASP B 1 260 ? -45.239 38.202 -16.170 1.00 19.14 240 ASP B N 1
ATOM 4983 C CA . ASP B 1 260 ? -46.137 37.070 -16.028 1.00 21.06 240 ASP B CA 1
ATOM 4984 C C . ASP B 1 260 ? -47.532 37.563 -16.342 1.00 20.24 240 ASP B C 1
ATOM 4985 O O . ASP B 1 260 ? -47.789 38.771 -16.383 1.00 20.30 240 ASP B O 1
ATOM 4990 N N . VAL B 1 261 ? -48.424 36.619 -16.615 1.00 19.19 241 VAL B N 1
ATOM 4991 C CA . VAL B 1 261 ? -49.827 36.967 -16.705 1.00 21.33 241 VAL B CA 1
ATOM 4992 C C . VAL B 1 261 ? -50.321 37.304 -15.303 1.00 24.40 241 VAL B C 1
ATOM 4993 O O . VAL B 1 261 ? -49.813 36.786 -14.307 1.00 22.29 241 VAL B O 1
ATOM 4997 N N . GLY B 1 262 ? -51.281 38.212 -15.218 1.00 25.04 242 GLY B N 1
ATOM 4998 C CA . GLY B 1 262 ? -51.951 38.461 -13.965 1.00 23.92 242 GLY B CA 1
ATOM 4999 C C . GLY B 1 262 ? -53.355 37.904 -14.030 1.00 27.67 242 GLY B C 1
ATOM 5000 O O . GLY B 1 262 ? -53.673 37.085 -14.900 1.00 23.15 242 GLY B O 1
ATOM 5001 N N . PRO B 1 263 ? -54.229 38.350 -13.115 1.00 30.05 243 PRO B N 1
ATOM 5002 C CA . PRO B 1 263 ? -55.625 37.877 -13.145 1.00 25.72 243 PRO B CA 1
ATOM 5003 C C . PRO B 1 263 ? -56.332 38.133 -14.466 1.00 27.00 243 PRO B C 1
ATOM 5004 O O . PRO B 1 263 ? -57.132 37.296 -14.906 1.00 29.76 243 PRO B O 1
ATOM 5008 N N . GLU B 1 264 ? -56.060 39.256 -15.133 1.00 24.99 244 GLU B N 1
ATOM 5009 C CA . GLU B 1 264 ? -56.797 39.612 -16.352 1.00 31.07 244 GLU B CA 1
ATOM 5010 C C . GLU B 1 264 ? -56.196 38.920 -17.577 1.00 27.47 244 GLU B C 1
ATOM 5011 O O . GLU B 1 264 ? -55.747 39.542 -18.542 1.00 29.99 244 GLU B O 1
ATOM 5017 N N . ASP B 1 265 ? -56.193 37.596 -17.528 1.00 21.96 245 ASP B N 1
ATOM 5018 C CA . ASP B 1 265 ? -55.611 36.870 -18.612 1.00 26.33 245 ASP B CA 1
ATOM 5019 C C . ASP B 1 265 ? -56.392 35.574 -18.684 1.00 19.68 245 ASP B C 1
ATOM 5020 O O . ASP B 1 265 ? -56.675 34.977 -17.641 1.00 21.55 245 ASP B O 1
ATOM 5025 N N . PRO B 1 266 ? -56.769 35.124 -19.876 1.00 18.70 246 PRO B N 1
ATOM 5026 C CA . PRO B 1 266 ? -57.508 33.859 -19.973 1.00 18.79 246 PRO B CA 1
ATOM 5027 C C . PRO B 1 266 ? -56.696 32.644 -19.533 1.00 20.33 246 PRO B C 1
ATOM 5028 O O . PRO B 1 266 ? -57.283 31.594 -19.257 1.00 17.76 246 PRO B O 1
ATOM 5032 N N . GLY B 1 267 ? -55.368 32.736 -19.486 1.00 17.92 247 GLY B N 1
ATOM 5033 C CA . GLY B 1 267 ? -54.564 31.624 -19.015 1.00 19.54 247 GLY B CA 1
ATOM 5034 C C . GLY B 1 267 ? -54.292 31.650 -17.514 1.00 18.61 247 GLY B C 1
ATOM 5035 O O . GLY B 1 267 ? -53.414 30.935 -17.027 1.00 17.56 247 GLY B O 1
ATOM 5036 N N . PHE B 1 268 ? -55.045 32.464 -16.767 1.00 19.51 248 PHE B N 1
ATOM 5037 C CA . PHE B 1 268 ? -54.758 32.672 -15.344 1.00 18.17 248 PHE B CA 1
ATOM 5038 C C . PHE B 1 268 ? -54.753 31.364 -14.547 1.00 19.42 248 PHE B C 1
ATOM 5039 O O . PHE B 1 268 ? -53.836 31.113 -13.764 1.00 18.84 248 PHE B O 1
ATOM 5047 N N . TYR B 1 269 ? -55.803 30.543 -14.682 1.00 19.45 249 TYR B N 1
ATOM 5048 C CA . TYR B 1 269 ? -55.868 29.343 -13.850 1.00 21.12 249 TYR B CA 1
ATOM 5049 C C . TYR B 1 269 ? -54.737 28.386 -14.177 1.00 20.12 249 TYR B C 1
ATOM 5050 O O . TYR B 1 269 ? -54.161 27.757 -13.275 1.00 15.68 249 TYR B O 1
ATOM 5059 N N . ALA B 1 270 ? -54.397 28.273 -15.465 1.00 14.41 250 ALA B N 1
ATOM 5060 C CA . ALA B 1 270 ? -53.237 27.475 -15.852 1.00 16.94 250 ALA B CA 1
ATOM 5061 C C . ALA B 1 270 ? -51.961 28.020 -15.220 1.00 16.12 250 ALA B C 1
ATOM 5062 O O . ALA B 1 270 ? -51.146 27.263 -14.676 1.00 17.49 250 ALA B O 1
ATOM 5064 N N . ALA B 1 271 ? -51.762 29.336 -15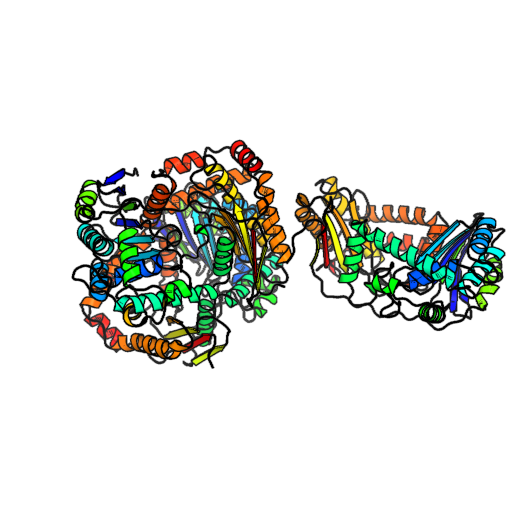.281 1.00 12.17 251 ALA B N 1
ATOM 5065 C CA . ALA B 1 271 ? -50.579 29.902 -14.631 1.00 15.51 251 ALA B CA 1
ATOM 5066 C C . ALA B 1 271 ? -50.619 29.694 -13.108 1.00 19.07 251 ALA B C 1
ATOM 5067 O O . ALA B 1 271 ? -49.592 29.418 -12.480 1.00 20.91 251 ALA B O 1
ATOM 5069 N N . ARG B 1 272 ? -51.806 29.803 -12.511 1.00 15.81 252 ARG B N 1
ATOM 5070 C CA . ARG B 1 272 ? -51.959 29.631 -11.070 1.00 18.90 252 ARG B CA 1
ATOM 5071 C C . ARG B 1 272 ? -51.629 28.202 -10.659 1.00 18.99 252 ARG B C 1
ATOM 5072 O O . ARG B 1 272 ? -51.007 27.974 -9.615 1.00 18.12 252 ARG B O 1
ATOM 5080 N N . LEU B 1 273 ? -52.058 27.229 -11.463 1.00 18.21 253 LEU B N 1
ATOM 5081 C CA . LEU B 1 273 ? -51.744 25.829 -11.183 1.00 20.19 253 LEU B CA 1
ATOM 5082 C C . LEU B 1 273 ? -50.248 25.564 -11.283 1.00 19.26 253 LEU B C 1
ATOM 5083 O O . LEU B 1 273 ? -49.679 24.860 -10.435 1.00 16.40 253 LEU B O 1
ATOM 5088 N N . ALA B 1 274 ? -49.589 26.153 -12.286 1.00 17.82 254 ALA B N 1
ATOM 5089 C CA . ALA B 1 274 ? -48.144 26.001 -12.432 1.00 20.98 254 ALA B CA 1
ATOM 5090 C C . ALA B 1 274 ? -47.399 26.642 -11.264 1.00 20.79 254 ALA B C 1
ATOM 5091 O O . ALA B 1 274 ? -46.432 26.070 -10.749 1.00 20.28 254 ALA B O 1
ATOM 5093 N N . LEU B 1 275 ? -47.842 27.822 -10.829 1.00 14.97 255 LEU B N 1
ATOM 5094 C CA . LEU B 1 275 ? -47.201 28.472 -9.691 1.00 20.22 255 LEU B CA 1
ATOM 5095 C C . LEU B 1 275 ? -47.270 27.594 -8.446 1.00 18.49 255 LEU B C 1
ATOM 5096 O O . LEU B 1 275 ? -46.302 27.509 -7.687 1.00 19.81 255 LEU B O 1
ATOM 5101 N N . GLU B 1 276 ? -48.387 26.888 -8.251 1.00 19.35 256 GLU B N 1
ATOM 5102 C CA . GLU B 1 276 ? -48.524 26.001 -7.099 1.00 22.23 256 GLU B CA 1
ATOM 5103 C C . GLU B 1 276 ? -47.538 24.839 -7.176 1.00 20.33 256 GLU B C 1
ATOM 5104 O O . GLU B 1 276 ? -46.909 24.484 -6.172 1.00 15.88 256 GLU B O 1
ATOM 5110 N N . VAL B 1 277 ? -47.386 24.249 -8.367 1.00 16.60 257 VAL B N 1
ATOM 5111 C CA . VAL B 1 277 ? -46.327 23.271 -8.626 1.00 19.10 257 VAL B CA 1
ATOM 5112 C C . VAL B 1 277 ? -44.949 23.854 -8.323 1.00 17.81 257 VAL B C 1
ATOM 5113 O O . VAL B 1 277 ? -44.088 23.175 -7.757 1.00 15.86 257 VAL B O 1
ATOM 5117 N N . LEU B 1 278 ? -44.704 25.107 -8.723 1.00 16.00 258 LEU B N 1
ATOM 5118 C CA . LEU B 1 278 ? -43.369 25.681 -8.542 1.00 17.74 258 LEU B CA 1
ATOM 5119 C C . LEU B 1 278 ? -43.074 25.996 -7.076 1.00 17.58 258 LEU B C 1
ATOM 5120 O O . LEU B 1 278 ? -41.932 25.846 -6.623 1.00 17.54 258 LEU B O 1
ATOM 5125 N N . SER B 1 279 ? -44.082 26.451 -6.323 1.00 18.59 259 SER B N 1
ATOM 5126 C CA . SER B 1 279 ? -43.789 27.045 -5.024 1.00 21.59 259 SER B CA 1
ATOM 5127 C C . SER B 1 279 ? -44.894 26.895 -3.982 1.00 23.80 259 SER B C 1
ATOM 5128 O O . SER B 1 279 ? -44.827 27.572 -2.946 1.00 19.57 259 SER B O 1
ATOM 5131 N N . GLY B 1 280 ? -45.896 26.045 -4.189 1.00 22.73 260 GLY B N 1
ATOM 5132 C CA . GLY B 1 280 ? -47.043 26.084 -3.302 1.00 22.93 260 GLY B CA 1
ATOM 5133 C C . GLY B 1 280 ? -46.975 25.246 -2.043 1.00 29.09 260 GLY B C 1
ATOM 5134 O O . GLY B 1 280 ? -47.802 25.451 -1.151 1.00 31.72 260 GLY B O 1
ATOM 5135 N N . GLY B 1 281 ? -46.028 24.318 -1.932 1.00 26.88 261 GLY B N 1
ATOM 5136 C CA . GLY B 1 281 ? -46.006 23.428 -0.784 1.00 25.16 261 GLY B CA 1
ATOM 5137 C C . GLY B 1 281 ? -44.681 22.707 -0.666 1.00 26.47 261 GLY B C 1
ATOM 5138 O O . GLY B 1 281 ? -43.744 22.948 -1.431 1.00 24.47 261 GLY B O 1
ATOM 5139 N N . MET B 1 282 ? -44.608 21.810 0.321 1.00 28.16 262 MET B N 1
ATOM 5140 C CA . MET B 1 282 ? -43.341 21.146 0.623 1.00 28.95 262 MET B CA 1
ATOM 5141 C C . MET B 1 282 ? -42.888 20.178 -0.472 1.00 26.97 262 MET B C 1
ATOM 5142 O O . MET B 1 282 ? -41.694 19.874 -0.556 1.00 22.70 262 MET B O 1
ATOM 5147 N N . SER B 1 283 ? -43.780 19.691 -1.328 1.00 21.86 263 SER B N 1
ATOM 5148 C CA . SER B 1 283 ? -43.307 18.911 -2.463 1.00 26.40 263 SER B CA 1
ATOM 5149 C C . SER B 1 283 ? -43.123 19.753 -3.731 1.00 24.03 263 SER B C 1
ATOM 5150 O O . SER B 1 283 ? -42.838 19.195 -4.796 1.00 24.26 263 SER B O 1
ATOM 5153 N N . SER B 1 284 ? -43.237 21.077 -3.639 1.00 19.40 264 SER B N 1
ATOM 5154 C CA . SER B 1 284 ? -43.091 21.919 -4.822 1.00 19.79 264 SER B CA 1
ATOM 5155 C C . SER B 1 284 ? -41.647 21.899 -5.343 1.00 22.16 264 SER B C 1
ATOM 5156 O O . SER B 1 284 ? -40.708 21.480 -4.650 1.00 22.59 264 SER B O 1
ATOM 5159 N N . ARG B 1 285 ? -41.482 22.377 -6.586 1.00 17.62 265 ARG B N 1
ATOM 5160 C CA . ARG B 1 285 ? -40.165 22.391 -7.232 1.00 20.62 265 ARG B CA 1
ATOM 5161 C C . ARG B 1 285 ? -39.132 23.162 -6.412 1.00 20.55 265 ARG B C 1
ATOM 5162 O O . ARG B 1 285 ? -38.023 22.669 -6.182 1.00 20.78 265 ARG B O 1
ATOM 5170 N N . LEU B 1 286 ? -39.463 24.390 -5.983 1.00 18.65 266 LEU B N 1
ATOM 5171 C CA . LEU B 1 286 ? -38.477 25.218 -5.285 1.00 20.28 266 LEU B CA 1
ATOM 5172 C C . LEU B 1 286 ? -38.162 24.674 -3.895 1.00 21.22 266 LEU B C 1
ATOM 5173 O O . LEU B 1 286 ? -36.999 24.658 -3.470 1.00 20.82 266 LEU B O 1
ATOM 5178 N N . PHE B 1 287 ? -39.176 24.241 -3.157 1.00 21.25 267 PHE B N 1
ATOM 5179 C CA . PHE B 1 287 ? -38.882 23.648 -1.857 1.00 22.13 267 PHE B CA 1
ATOM 5180 C C . PHE B 1 287 ? -38.006 22.409 -2.018 1.00 24.02 267 PHE B C 1
ATOM 5181 O O . PHE B 1 287 ? -36.993 22.255 -1.329 1.00 23.73 267 PHE B O 1
ATOM 5189 N N . THR B 1 288 ? -38.355 21.535 -2.963 1.00 23.19 268 THR B N 1
ATOM 5190 C CA . THR B 1 288 ? -37.587 20.305 -3.169 1.00 27.70 268 THR B CA 1
ATOM 5191 C C . THR B 1 288 ? -36.123 20.601 -3.491 1.00 29.38 268 THR B C 1
ATOM 5192 O O . THR B 1 288 ? -35.214 20.110 -2.811 1.00 25.34 268 THR B O 1
ATOM 5196 N N . GLU B 1 289 ? -35.877 21.417 -4.520 1.00 26.69 269 GLU B N 1
ATOM 5197 C CA . GLU B 1 289 ? -34.520 21.578 -5.038 1.00 26.84 269 GLU B CA 1
ATOM 5198 C C . GLU B 1 289 ? -33.668 22.502 -4.170 1.00 27.59 269 GLU B C 1
ATOM 5199 O O . GLU B 1 289 ? -32.480 22.233 -3.956 1.00 23.87 269 GLU B O 1
ATOM 5205 N N . VAL B 1 290 ? -34.241 23.593 -3.668 1.00 24.25 270 VAL B N 1
ATOM 5206 C CA . VAL B 1 290 ? -33.430 24.567 -2.953 1.00 19.78 270 VAL B CA 1
ATOM 5207 C C . VAL B 1 290 ? -33.218 24.138 -1.507 1.00 22.50 270 VAL B C 1
ATOM 5208 O O . VAL B 1 290 ? -32.091 24.164 -1.001 1.00 22.07 270 VAL B O 1
ATOM 5212 N N . ARG B 1 291 ? -34.274 23.680 -0.836 1.00 22.76 271 ARG B N 1
ATOM 5213 C CA . ARG B 1 291 ? -34.259 23.510 0.615 1.00 21.95 271 ARG B CA 1
ATOM 5214 C C . ARG B 1 291 ? -34.161 22.049 1.034 1.00 28.30 271 ARG B C 1
ATOM 5215 O O . ARG B 1 291 ? -33.243 21.660 1.763 1.00 24.96 271 ARG B O 1
ATOM 5223 N N . GLU B 1 292 ? -35.099 21.222 0.590 1.00 28.00 272 GLU B N 1
ATOM 5224 C CA . GLU B 1 292 ? -35.113 19.831 1.013 1.00 30.69 272 GLU B CA 1
ATOM 5225 C C . GLU B 1 292 ? -33.853 19.102 0.550 1.00 33.01 272 GLU B C 1
ATOM 5226 O O . GLU B 1 292 ? -33.195 18.422 1.340 1.00 37.49 272 GLU B O 1
ATOM 5232 N N . LYS B 1 293 ? -33.520 19.209 -0.739 1.00 27.97 273 LYS B N 1
ATOM 5233 C CA . LYS B 1 293 ? -32.369 18.470 -1.258 1.00 29.40 273 LYS B CA 1
ATOM 5234 C C . LYS B 1 293 ? -31.065 19.073 -0.752 1.00 31.36 273 LYS B C 1
ATOM 5235 O O . LYS B 1 293 ? -30.300 18.417 -0.039 1.00 40.24 273 LYS B O 1
ATOM 5241 N N . ARG B 1 294 ? -30.828 20.343 -1.061 1.00 23.38 274 ARG B N 1
ATOM 5242 C CA . ARG B 1 294 ? -29.509 20.938 -0.922 1.00 24.46 274 ARG B CA 1
ATOM 5243 C C . ARG B 1 294 ? -29.308 21.716 0.375 1.00 27.57 274 ARG B C 1
ATOM 5244 O O . ARG B 1 294 ? -28.183 22.161 0.635 1.00 25.68 274 ARG B O 1
ATOM 5252 N N . GLY B 1 295 ? -30.354 21.895 1.178 1.00 23.57 275 GLY B N 1
ATOM 5253 C CA . GLY B 1 295 ? -30.224 22.655 2.419 1.00 24.91 275 GLY B CA 1
ATOM 5254 C C . GLY B 1 295 ? -29.623 24.031 2.243 1.00 20.39 275 GLY B C 1
ATOM 5255 O O . GLY B 1 295 ? -28.858 24.486 3.096 1.00 21.95 275 GLY B O 1
ATOM 5256 N N . LEU B 1 296 ? -29.962 24.717 1.156 1.00 20.73 276 LEU B N 1
ATOM 5257 C CA . LEU B 1 296 ? -29.326 25.995 0.862 1.00 23.01 276 LEU B CA 1
ATOM 5258 C C . LEU B 1 296 ? -29.915 27.170 1.639 1.00 25.55 276 LEU B C 1
ATOM 5259 O O . LEU B 1 296 ? -29.235 28.193 1.801 1.00 21.29 276 LEU B O 1
ATOM 5264 N N . VAL B 1 297 ? -31.167 27.071 2.081 1.00 18.74 277 VAL B N 1
ATOM 5265 C CA . VAL B 1 297 ? -31.901 28.217 2.598 1.00 17.58 277 VAL B CA 1
ATOM 5266 C C . VAL B 1 297 ? -32.838 27.747 3.695 1.00 22.48 277 VAL B C 1
ATOM 5267 O O . VAL B 1 297 ? -33.189 26.563 3.789 1.00 18.16 277 VAL B O 1
ATOM 5271 N N . TYR B 1 298 ? -33.294 28.704 4.493 1.00 20.85 278 TYR B N 1
ATOM 5272 C CA . TYR B 1 298 ? -34.506 28.488 5.266 1.00 23.22 278 TYR B CA 1
ATOM 5273 C C . TYR B 1 298 ? -35.725 29.001 4.510 1.00 22.35 278 TYR B C 1
ATOM 5274 O O . TYR B 1 298 ? -36.786 28.371 4.549 1.00 25.14 278 TYR B O 1
ATOM 5283 N N . ALA B 1 299 ? -35.572 30.109 3.786 1.00 19.34 279 ALA B N 1
ATOM 5284 C CA . ALA B 1 299 ? -36.682 30.807 3.150 1.00 24.80 279 ALA B CA 1
ATOM 5285 C C . ALA B 1 299 ? -36.496 30.822 1.639 1.00 19.65 279 ALA B C 1
ATOM 5286 O O . ALA B 1 299 ? -35.461 31.283 1.143 1.00 20.96 279 ALA B O 1
ATOM 5288 N N . VAL B 1 300 ? -37.496 30.330 0.910 1.00 15.64 280 VAL B N 1
ATOM 5289 C CA . VAL B 1 300 ? -37.497 30.407 -0.557 1.00 18.35 280 VAL B CA 1
ATOM 5290 C C . VAL B 1 300 ? -38.943 30.404 -1.025 1.00 17.66 280 VAL B C 1
ATOM 5291 O O . VAL B 1 300 ? -39.759 29.619 -0.537 1.00 19.94 280 VAL B O 1
ATOM 5295 N N . SER B 1 301 ? -39.269 31.294 -1.959 1.00 18.01 281 SER B N 1
ATOM 5296 C CA . SER B 1 301 ? -40.643 31.378 -2.426 1.00 20.76 281 SER B CA 1
ATOM 5297 C C . SER B 1 301 ? -40.684 32.050 -3.787 1.00 21.21 281 SER B C 1
ATOM 5298 O O . SER B 1 301 ? -39.757 32.765 -4.180 1.00 18.88 281 SER B O 1
ATOM 5301 N N . ALA B 1 302 ? -41.794 31.827 -4.484 1.00 18.66 282 ALA B N 1
ATOM 5302 C CA . ALA B 1 302 ? -42.148 32.561 -5.684 1.00 21.11 282 ALA B CA 1
ATOM 5303 C C . ALA B 1 302 ? -43.607 32.960 -5.543 1.00 21.39 282 ALA B C 1
ATOM 5304 O O . ALA B 1 302 ? -44.406 32.198 -4.996 1.00 23.11 282 ALA B O 1
ATOM 5306 N N . PHE B 1 303 ? -43.953 34.155 -6.014 1.00 22.31 283 PHE B N 1
ATOM 5307 C CA . PHE B 1 303 ? -45.259 34.729 -5.726 1.00 17.33 283 PHE B CA 1
ATOM 5308 C C . PHE B 1 303 ? -45.532 35.835 -6.737 1.00 22.52 283 PHE B C 1
ATOM 5309 O O . PHE B 1 303 ? -44.594 36.396 -7.315 1.00 20.82 283 PHE B O 1
ATOM 5317 N N . PRO B 1 304 ? -46.799 36.168 -6.976 1.00 18.42 284 PRO B N 1
ATOM 5318 C CA . PRO B 1 304 ? -47.106 37.298 -7.865 1.00 22.62 284 PRO B CA 1
ATOM 5319 C C . PRO B 1 304 ? -46.792 38.635 -7.207 1.00 21.96 284 PRO B C 1
ATOM 5320 O O . PRO B 1 304 ? -46.979 38.819 -6.003 1.00 22.31 284 PRO B O 1
ATOM 5324 N N . ALA B 1 305 ? -46.306 39.581 -8.012 1.00 22.16 285 ALA B N 1
ATOM 5325 C CA . ALA B 1 305 ? -45.951 40.886 -7.465 1.00 21.54 285 ALA B CA 1
ATOM 5326 C C . ALA B 1 305 ? -46.248 42.016 -8.437 1.00 22.81 285 ALA B C 1
ATOM 5327 O O . ALA B 1 305 ? -45.654 43.096 -8.311 1.00 25.78 285 ALA B O 1
ATOM 5329 N N . GLY B 1 306 ? -47.127 41.795 -9.397 1.00 19.59 286 GLY B N 1
ATOM 5330 C CA . GLY B 1 306 ? -47.391 42.752 -10.453 1.00 21.52 286 GLY B CA 1
ATOM 5331 C C . GLY B 1 306 ? -48.511 43.711 -10.120 1.00 21.12 286 GLY B C 1
ATOM 5332 O O . GLY B 1 306 ? -48.932 43.854 -8.970 1.00 22.53 286 GLY B O 1
ATOM 5333 N N . VAL B 1 307 ? -48.999 44.370 -11.167 1.00 19.64 287 VAL B N 1
ATOM 5334 C CA . VAL B 1 307 ? -49.964 45.451 -11.081 1.00 22.46 287 VAL B CA 1
ATOM 5335 C C . VAL B 1 307 ? -51.050 45.180 -12.113 1.00 22.39 287 VAL B C 1
ATOM 5336 O O . VAL B 1 307 ? -50.906 44.332 -12.992 1.00 22.38 287 VAL B O 1
ATOM 5340 N N . LYS B 1 308 ? -52.140 45.924 -12.013 1.00 21.90 288 LYS B N 1
ATOM 5341 C CA . LYS B 1 308 ? -53.125 45.901 -13.083 1.00 21.86 288 LYS B CA 1
ATOM 5342 C C . LYS B 1 308 ? -52.464 46.357 -14.390 1.00 23.10 288 LYS B C 1
ATOM 5343 O O . LYS B 1 308 ? -51.830 47.419 -14.440 1.00 19.53 288 LYS B O 1
ATOM 5349 N N . GLY B 1 309 ? -52.564 45.531 -15.431 1.00 22.19 289 GLY B N 1
ATOM 5350 C CA . GLY B 1 309 ? -51.909 45.799 -16.698 1.00 21.02 289 GLY B CA 1
ATOM 5351 C C . GLY B 1 309 ? -50.523 45.190 -16.877 1.00 21.62 289 GLY B C 1
ATOM 5352 O O . GLY B 1 309 ? -50.048 45.118 -18.018 1.00 24.54 289 GLY B O 1
ATOM 5353 N N . GLN B 1 310 ? -49.842 44.774 -15.800 1.00 16.89 290 GLN B N 1
ATOM 5354 C CA . GLN B 1 310 ? -48.550 44.081 -15.941 1.00 17.50 290 GLN B CA 1
ATOM 5355 C C . GLN B 1 310 ? -48.362 43.084 -14.797 1.00 20.83 290 GLN B C 1
ATOM 5356 O O . GLN B 1 310 ? -47.989 43.470 -13.684 1.00 21.46 290 GLN B O 1
ATOM 5362 N N . GLY B 1 311 ? -48.594 41.804 -15.082 1.00 19.19 291 GLY B N 1
ATOM 5363 C CA . GLY B 1 311 ? -48.273 40.775 -14.122 1.00 18.38 291 GLY B CA 1
ATOM 5364 C C . GLY B 1 311 ? -46.778 40.639 -13.930 1.00 20.99 291 GLY B C 1
ATOM 5365 O O . GLY B 1 311 ? -45.970 41.016 -14.784 1.00 18.84 291 GLY B O 1
ATOM 5366 N N . LEU B 1 312 ? -46.400 40.081 -12.779 1.00 16.04 292 LEU B N 1
ATOM 5367 C CA . LEU B 1 312 ? -44.992 39.932 -12.455 1.00 18.76 292 LEU B CA 1
ATOM 5368 C C . LEU B 1 312 ? -44.820 38.725 -11.546 1.00 20.88 292 LEU B C 1
ATOM 5369 O O . LEU B 1 312 ? -45.567 38.560 -10.578 1.00 22.53 292 LEU B O 1
ATOM 5374 N N . LEU B 1 313 ? -43.856 37.875 -11.854 1.00 18.05 293 LEU B N 1
ATOM 5375 C CA . LEU B 1 313 ? -43.524 36.759 -10.983 1.00 19.12 293 LEU B CA 1
ATOM 5376 C C . LEU B 1 313 ? -42.222 37.099 -10.278 1.00 21.52 293 LEU B C 1
ATOM 5377 O O . LEU B 1 313 ? -41.226 37.428 -10.930 1.00 20.64 293 LEU B O 1
ATOM 5382 N N . MET B 1 314 ? -42.231 37.047 -8.954 1.00 18.94 294 MET B N 1
ATOM 5383 C CA . MET B 1 314 ? -41.012 37.257 -8.193 1.00 18.87 294 MET B CA 1
ATOM 5384 C C . MET B 1 314 ? -40.613 35.983 -7.476 1.00 18.34 294 MET B C 1
ATOM 5385 O O . MET B 1 314 ? -41.463 35.247 -6.978 1.00 24.48 294 MET B O 1
ATOM 5390 N N . ALA B 1 315 ? -39.318 35.726 -7.427 1.00 19.05 295 ALA B N 1
ATOM 5391 C CA . ALA B 1 315 ? -38.779 34.634 -6.641 1.00 19.32 295 ALA B CA 1
ATOM 5392 C C . ALA B 1 315 ? -37.766 35.209 -5.663 1.00 19.21 295 ALA B C 1
ATOM 5393 O O . ALA B 1 315 ? -37.042 36.156 -5.990 1.00 23.12 295 ALA B O 1
ATOM 5395 N N . TYR B 1 316 ? -37.738 34.648 -4.463 1.00 19.12 296 TYR B N 1
ATOM 5396 C CA . TYR B 1 316 ? -36.861 35.112 -3.398 1.00 20.67 296 TYR B CA 1
ATOM 5397 C C . TYR B 1 316 ? -36.184 33.925 -2.722 1.00 22.53 296 TYR B C 1
ATOM 5398 O O . TYR B 1 316 ? -36.806 32.874 -2.523 1.00 20.16 296 TYR B O 1
ATOM 5407 N N . ALA B 1 317 ? -34.908 34.098 -2.355 1.00 20.03 297 ALA B N 1
ATOM 5408 C CA . ALA B 1 317 ? -34.248 33.204 -1.409 1.00 17.01 297 ALA B CA 1
ATOM 5409 C C . ALA B 1 317 ? -33.272 34.005 -0.557 1.00 18.42 297 ALA B C 1
ATOM 5410 O O . ALA B 1 317 ? -32.706 34.999 -1.015 1.00 19.68 297 ALA B O 1
ATOM 5412 N N . GLY B 1 318 ? -33.094 33.575 0.695 1.00 18.36 298 GLY B N 1
ATOM 5413 C CA . GLY B 1 318 ? -32.077 34.152 1.574 1.00 15.82 298 GLY B CA 1
ATOM 5414 C C . GLY B 1 318 ? -31.034 33.127 1.979 1.00 17.72 298 GLY B C 1
ATOM 5415 O O . GLY B 1 318 ? -31.392 32.051 2.453 1.00 18.62 298 GLY B O 1
ATOM 5416 N N . THR B 1 319 ? -29.745 33.416 1.784 1.00 20.84 299 THR B N 1
ATOM 5417 C CA . THR B 1 319 ? -28.706 32.439 2.095 1.00 19.43 299 THR B CA 1
ATOM 5418 C C . THR B 1 319 ? -27.393 33.171 2.376 1.00 21.56 299 THR B C 1
ATOM 5419 O O . THR B 1 319 ? -27.290 34.385 2.210 1.00 23.34 299 THR B O 1
ATOM 5423 N N . THR B 1 320 ? -26.382 32.417 2.797 1.00 23.29 300 THR B N 1
ATOM 5424 C CA . THR B 1 320 ? -25.059 32.999 3.032 1.00 22.69 300 THR B CA 1
ATOM 5425 C C . THR B 1 320 ? -24.326 33.311 1.722 1.00 29.61 300 THR B C 1
ATOM 5426 O O . THR B 1 320 ? -24.603 32.732 0.665 1.00 24.14 300 THR B O 1
ATOM 5430 N N . LYS B 1 321 ? -23.349 34.227 1.814 1.00 26.06 301 LYS B N 1
ATOM 5431 C CA . LYS B 1 321 ? -22.548 34.582 0.644 1.00 25.74 301 LYS B CA 1
ATOM 5432 C C . LYS B 1 321 ? -21.919 33.348 0.006 1.00 26.81 301 LYS B C 1
ATOM 5433 O O . LYS B 1 321 ? -21.857 33.242 -1.222 1.00 27.11 301 LYS B O 1
ATOM 5439 N N . GLU B 1 322 ? -21.489 32.394 0.834 1.00 25.27 302 GLU B N 1
ATOM 5440 C CA . GLU B 1 322 ? -20.842 31.174 0.359 1.00 30.59 302 GLU B CA 1
ATOM 5441 C C . GLU B 1 322 ? -21.748 30.382 -0.582 1.00 27.40 302 GLU B C 1
ATOM 5442 O O . GLU B 1 322 ? -21.278 29.820 -1.575 1.00 29.98 302 GLU B O 1
ATOM 5448 N N . ARG B 1 323 ? -23.043 30.304 -0.272 1.00 30.67 303 ARG B N 1
ATOM 5449 C CA . ARG B 1 323 ? -23.990 29.505 -1.036 1.00 24.83 303 ARG B CA 1
ATOM 5450 C C . ARG B 1 323 ? -24.860 30.336 -1.968 1.00 21.88 303 ARG B C 1
ATOM 5451 O O . ARG B 1 323 ? -25.801 29.793 -2.558 1.00 22.01 303 ARG B O 1
ATOM 5459 N N . ALA B 1 324 ? -24.585 31.635 -2.102 1.00 19.11 304 ALA B N 1
ATOM 5460 C CA . ALA B 1 324 ? -25.432 32.500 -2.923 1.00 21.17 304 ALA B CA 1
ATOM 5461 C C . ALA B 1 324 ? -25.374 32.133 -4.407 1.00 23.46 304 ALA B C 1
ATOM 5462 O O . ALA B 1 324 ? -26.406 32.112 -5.089 1.00 17.47 304 ALA B O 1
ATOM 5464 N N . GLY B 1 325 ? -24.178 31.889 -4.941 1.00 20.75 305 GLY B N 1
ATOM 5465 C CA . GLY B 1 325 ? -24.073 31.575 -6.357 1.00 18.17 305 GLY B CA 1
ATOM 5466 C C . GLY B 1 325 ? -24.844 30.321 -6.727 1.00 18.81 305 GLY B C 1
ATOM 5467 O O . GLY B 1 325 ? -25.576 30.299 -7.722 1.00 19.74 305 GLY B O 1
ATOM 5468 N N . GLU B 1 326 ? -24.719 29.276 -5.910 1.00 18.71 306 GLU B N 1
ATOM 5469 C CA . GLU B 1 326 ? -25.442 28.037 -6.157 1.00 22.74 306 GLU B CA 1
ATOM 5470 C C . GLU B 1 326 ? -26.941 28.216 -5.942 1.00 23.72 306 GLU B C 1
ATOM 5471 O O . GLU B 1 326 ? -27.755 27.675 -6.703 1.00 20.51 306 GLU B O 1
ATOM 5477 N N . THR B 1 327 ? -27.324 28.977 -4.915 1.00 19.14 307 THR B N 1
ATOM 5478 C CA . THR B 1 327 ? -28.740 29.242 -4.688 1.00 19.79 307 THR B CA 1
ATOM 5479 C C . THR B 1 327 ? -29.365 29.972 -5.869 1.00 19.70 307 THR B C 1
ATOM 5480 O O . THR B 1 327 ? -30.472 29.633 -6.311 1.00 20.42 307 THR B O 1
ATOM 5484 N N . LEU B 1 328 ? -28.666 30.971 -6.405 1.00 18.87 308 LEU B N 1
ATOM 5485 C CA . LEU B 1 328 ? -29.219 31.722 -7.517 1.00 19.04 308 LEU B CA 1
ATOM 5486 C C . LEU B 1 328 ? -29.374 30.843 -8.763 1.00 22.52 308 LEU B C 1
ATOM 5487 O O . LEU B 1 328 ? -30.329 31.010 -9.532 1.00 20.04 308 LEU B O 1
ATOM 5492 N N . GLU B 1 329 ? -28.465 29.885 -8.953 1.00 18.87 309 GLU B N 1
ATOM 5493 C CA . GLU B 1 329 ? -28.544 29.007 -10.114 1.00 22.68 309 GLU B CA 1
ATOM 5494 C C . GLU B 1 329 ? -29.718 28.045 -9.993 1.00 21.46 309 GLU B C 1
ATOM 5495 O O . GLU B 1 329 ? -30.460 27.833 -10.958 1.00 19.70 309 GLU B O 1
ATOM 5501 N N . VAL B 1 330 ? -29.910 27.454 -8.813 1.00 20.69 310 VAL B N 1
ATOM 5502 C CA . VAL B 1 330 ? -31.015 26.522 -8.645 1.00 20.57 310 VAL B CA 1
ATOM 5503 C C . VAL B 1 330 ? -32.341 27.266 -8.753 1.00 21.71 310 VAL B C 1
ATOM 5504 O O . VAL B 1 330 ? -33.274 26.814 -9.437 1.00 23.69 310 VAL B O 1
ATOM 5508 N N . LEU B 1 331 ? -32.433 28.435 -8.108 1.00 17.51 311 LEU B N 1
ATOM 5509 C CA . LEU B 1 331 ? -33.656 29.231 -8.155 1.00 19.48 311 LEU B CA 1
ATOM 5510 C C . LEU B 1 331 ? -34.002 29.616 -9.591 1.00 21.54 311 LEU B C 1
ATOM 5511 O O . LEU B 1 331 ? -35.155 29.493 -10.033 1.00 21.52 311 LEU B O 1
ATOM 5516 N N . ARG B 1 332 ? -33.014 30.094 -10.340 1.00 19.82 312 ARG B N 1
ATOM 5517 C CA . ARG B 1 332 ? -33.303 30.487 -11.711 1.00 25.46 312 ARG B CA 1
ATOM 5518 C C . ARG B 1 332 ? -33.611 29.273 -12.583 1.00 19.07 312 ARG B C 1
ATOM 5519 O O . ARG B 1 332 ? -34.540 29.313 -13.394 1.00 17.26 312 ARG B O 1
ATOM 5527 N N . ALA B 1 333 ? -32.872 28.173 -12.403 1.00 17.36 313 ALA B N 1
ATOM 5528 C CA . ALA B 1 333 ? -33.108 27.007 -13.256 1.00 21.49 313 ALA B CA 1
ATOM 5529 C C . ALA B 1 333 ? -34.509 26.442 -13.042 1.00 22.18 313 ALA B C 1
ATOM 5530 O O . ALA B 1 333 ? -35.184 26.048 -14.001 1.00 16.80 313 ALA B O 1
ATOM 5532 N N . GLU B 1 334 ? -34.978 26.422 -11.790 1.00 19.65 314 GLU B N 1
ATOM 5533 C CA . GLU B 1 334 ? -36.286 25.832 -11.520 1.00 19.11 314 GLU B CA 1
ATOM 5534 C C . GLU B 1 334 ? -37.413 26.669 -12.112 1.00 19.32 314 GLU B C 1
ATOM 5535 O O . GLU B 1 334 ? -38.383 26.120 -12.640 1.00 20.92 314 GLU B O 1
ATOM 5541 N N . VAL B 1 335 ? -37.309 27.997 -12.032 1.00 19.09 315 VAL B N 1
ATOM 5542 C CA . VAL B 1 335 ? -38.333 28.846 -12.644 1.00 19.59 315 VAL B CA 1
ATOM 5543 C C . VAL B 1 335 ? -38.364 28.651 -14.156 1.00 20.29 315 VAL B C 1
ATOM 5544 O O . VAL B 1 335 ? -39.433 28.552 -14.766 1.00 17.73 315 VAL B O 1
ATOM 5548 N N . GLU B 1 336 ? -37.195 28.593 -14.784 1.00 21.78 316 GLU B N 1
ATOM 5549 C CA . GLU B 1 336 ? -37.169 28.545 -16.235 1.00 20.14 316 GLU B CA 1
ATOM 5550 C C . GLU B 1 336 ? -37.435 27.143 -16.783 1.00 20.62 316 GLU B C 1
ATOM 5551 O O . GLU B 1 336 ? -37.853 27.023 -17.939 1.00 18.69 316 GLU B O 1
ATOM 5557 N N . ARG B 1 337 ? -37.300 26.119 -15.964 1.00 23.39 317 ARG B N 1
ATOM 5558 C CA . ARG B 1 337 ? -37.612 24.736 -16.317 1.00 22.87 317 ARG B CA 1
ATOM 5559 C C . ARG B 1 337 ? -39.129 24.482 -16.479 1.00 24.68 317 ARG B C 1
ATOM 5560 O O . ARG B 1 337 ? -39.532 23.563 -17.132 1.00 18.29 317 ARG B O 1
ATOM 5568 N N . LEU B 1 338 ? -39.931 25.354 -15.875 1.00 23.40 318 LEU B N 1
ATOM 5569 C CA . LEU B 1 338 ? -41.389 25.235 -15.964 1.00 21.77 318 LEU B CA 1
ATOM 5570 C C . LEU B 1 338 ? -41.890 25.099 -17.388 1.00 24.44 318 LEU B C 1
ATOM 5571 O O . LEU B 1 338 ? -42.932 24.476 -17.618 1.00 22.89 318 LEU B O 1
ATOM 5576 N N . ALA B 1 339 ? -41.190 25.713 -18.347 1.00 22.38 319 ALA B N 1
ATOM 5577 C CA . ALA B 1 339 ? -41.610 25.657 -19.735 1.00 25.75 319 ALA B CA 1
ATOM 5578 C C . ALA B 1 339 ? -41.724 24.223 -20.236 1.00 25.32 319 ALA B C 1
ATOM 5579 O O . ALA B 1 339 ? -42.523 23.957 -21.147 1.00 27.67 319 ALA B O 1
ATOM 5581 N N . GLU B 1 340 ? -40.988 23.284 -19.627 1.00 21.71 320 GLU B N 1
ATOM 5582 C CA . GLU B 1 340 ? -41.074 21.884 -20.028 1.00 24.19 320 GLU B CA 1
ATOM 5583 C C . GLU B 1 340 ? -42.328 21.193 -19.524 1.00 24.10 320 GLU B C 1
ATOM 5584 O O . GLU B 1 340 ? -42.598 20.071 -19.959 1.00 27.03 320 GLU B O 1
ATOM 5590 N N . GLY B 1 341 ? -43.092 21.817 -18.631 1.00 21.18 321 GLY B N 1
ATOM 5591 C CA . GLY B 1 341 ? -44.391 21.308 -18.232 1.00 19.91 321 GLY B CA 1
ATOM 5592 C C . GLY B 1 341 ? -44.377 20.716 -16.832 1.00 21.35 321 GLY B C 1
ATOM 5593 O O . GLY B 1 341 ? -43.378 20.745 -16.108 1.00 20.05 321 GLY B O 1
ATOM 5594 N N . VAL B 1 342 ? -45.532 20.165 -16.459 1.00 24.74 322 VAL B N 1
ATOM 5595 C CA . VAL B 1 342 ? -45.675 19.476 -15.184 1.00 23.57 322 VAL B CA 1
ATOM 5596 C C . VAL B 1 342 ? -46.214 18.082 -15.464 1.00 22.19 322 VAL B C 1
ATOM 5597 O O . VAL B 1 342 ? -46.804 17.817 -16.512 1.00 22.58 322 VAL B O 1
ATOM 5601 N N . THR B 1 343 ? -45.989 17.175 -14.518 1.00 21.02 323 THR B N 1
ATOM 5602 C CA . THR B 1 343 ? -46.531 15.828 -14.660 1.00 23.99 323 THR B CA 1
ATOM 5603 C C . THR B 1 343 ? -47.970 15.754 -14.150 1.00 20.53 323 THR B C 1
ATOM 5604 O O . THR B 1 343 ? -48.457 16.637 -13.437 1.00 20.11 323 THR B O 1
ATOM 5608 N N . GLU B 1 344 ? -48.633 14.656 -14.519 1.00 22.09 324 GLU B N 1
ATOM 5609 C CA . GLU B 1 344 ? -49.994 14.368 -14.075 1.00 22.94 324 GLU B CA 1
ATOM 5610 C C . GLU B 1 344 ? -50.099 14.379 -12.551 1.00 24.43 324 GLU B C 1
ATOM 5611 O O . GLU B 1 344 ? -51.033 14.957 -11.980 1.00 22.43 324 GLU B O 1
ATOM 5617 N N . GLU B 1 345 ? -49.154 13.723 -11.875 1.00 21.95 325 GLU B N 1
ATOM 5618 C CA . GLU B 1 345 ? -49.207 13.660 -10.420 1.00 24.74 325 GLU B CA 1
ATOM 5619 C C . GLU B 1 345 ? -48.988 15.034 -9.805 1.00 23.99 325 GLU B C 1
ATOM 5620 O O . GLU B 1 345 ? -49.669 15.392 -8.839 1.00 24.24 325 GLU B O 1
ATOM 5626 N N . GLU B 1 346 ? -48.040 15.812 -10.345 1.00 22.29 326 GLU B N 1
ATOM 5627 C CA . GLU B 1 346 ? -47.827 17.163 -9.836 1.00 22.09 326 GLU B CA 1
ATOM 5628 C C . GLU B 1 346 ? -49.098 17.987 -9.942 1.00 24.56 326 GLU B C 1
ATOM 5629 O O . GLU B 1 346 ? -49.461 18.696 -9.000 1.00 17.56 326 GLU B O 1
ATOM 5635 N N . LEU B 1 347 ? -49.808 17.883 -11.074 1.00 20.42 327 LEU B N 1
ATOM 5636 C CA . LEU B 1 347 ? -51.014 18.682 -11.259 1.00 20.25 327 LEU B CA 1
ATOM 5637 C C . LEU B 1 347 ? -52.138 18.239 -10.319 1.00 18.74 327 LEU B C 1
ATOM 5638 O O . LEU B 1 347 ? -52.860 19.083 -9.774 1.00 17.11 327 LEU B O 1
ATOM 5643 N N . SER B 1 348 ? -52.292 16.927 -10.102 1.00 19.41 328 SER B N 1
ATOM 5644 C CA . SER B 1 348 ? -53.297 16.453 -9.152 1.00 22.47 328 SER B CA 1
ATOM 5645 C C . SER B 1 348 ? -53.053 17.019 -7.757 1.00 21.36 328 SER B C 1
ATOM 5646 O O . SER B 1 348 ? -53.996 17.457 -7.085 1.00 18.36 328 SER B O 1
ATOM 5649 N N . ARG B 1 349 ? -51.795 17.011 -7.299 1.00 19.72 329 ARG B N 1
ATOM 5650 C CA . ARG B 1 349 ? -51.496 17.556 -5.975 1.00 20.72 329 ARG B CA 1
ATOM 5651 C C . ARG B 1 349 ? -51.753 19.057 -5.922 1.00 18.50 329 ARG B C 1
ATOM 5652 O O . ARG B 1 349 ? -52.275 19.565 -4.928 1.00 19.71 329 ARG B O 1
ATOM 5660 N N . ALA B 1 350 ? -51.402 19.784 -6.982 1.00 16.49 330 ALA B N 1
ATOM 5661 C CA . ALA B 1 350 ? -51.650 21.226 -6.993 1.00 19.93 330 ALA B CA 1
ATOM 5662 C C . ALA B 1 350 ? -53.146 21.540 -6.941 1.00 19.13 330 ALA B C 1
ATOM 5663 O O . ALA B 1 350 ? -53.565 22.496 -6.271 1.00 18.92 330 ALA B O 1
ATOM 5665 N N . LYS B 1 351 ? -53.973 20.740 -7.632 1.00 18.47 331 LYS B N 1
ATOM 5666 C CA . LYS B 1 351 ? -55.416 20.984 -7.623 1.00 19.40 331 LYS B CA 1
ATOM 5667 C C . LYS B 1 351 ? -56.015 20.790 -6.231 1.00 19.79 331 LYS B C 1
ATOM 5668 O O . LYS B 1 351 ? -56.878 21.571 -5.816 1.00 15.12 331 LYS B O 1
ATOM 5674 N N . VAL B 1 352 ? -55.597 19.744 -5.508 1.00 16.23 332 VAL B N 1
ATOM 5675 C CA . VAL B 1 352 ? -56.189 19.500 -4.193 1.00 23.27 332 VAL B CA 1
ATOM 5676 C C . VAL B 1 352 ? -55.690 20.523 -3.181 1.00 21.82 332 VAL B C 1
ATOM 5677 O O . VAL B 1 352 ? -56.461 21.005 -2.345 1.00 23.79 332 VAL B O 1
ATOM 5681 N N . GLY B 1 353 ? -54.405 20.893 -3.255 1.00 22.46 333 GLY B N 1
ATOM 5682 C CA . GLY B 1 353 ? -53.898 21.938 -2.381 1.00 20.49 333 GLY B CA 1
ATOM 5683 C C . GLY B 1 353 ? -54.634 23.253 -2.559 1.00 24.67 333 GLY B C 1
ATOM 5684 O O . GLY B 1 353 ? -55.064 23.877 -1.579 1.00 16.76 333 GLY B O 1
ATOM 5685 N N . LEU B 1 354 ? -54.806 23.683 -3.822 1.00 23.27 334 LEU B N 1
ATOM 5686 C CA . LEU B 1 354 ? -55.491 24.945 -4.111 1.00 18.06 334 LEU B CA 1
ATOM 5687 C C . LEU B 1 354 ? -56.954 24.897 -3.702 1.00 20.12 334 LEU B C 1
ATOM 5688 O O . LEU B 1 354 ? -57.510 25.908 -3.256 1.00 23.28 334 LEU B O 1
ATOM 5693 N N . LYS B 1 355 ? -57.603 23.745 -3.845 1.00 20.09 335 LYS B N 1
ATOM 5694 C CA . LYS B 1 355 ? -58.988 23.648 -3.392 1.00 25.35 335 LYS B CA 1
ATOM 5695 C C . LYS B 1 355 ? -59.080 23.841 -1.877 1.00 27.99 335 LYS B C 1
ATOM 5696 O O . LYS B 1 355 ? -59.951 24.570 -1.381 1.00 26.97 335 LYS B O 1
ATOM 5702 N N . THR B 1 356 ? -58.182 23.193 -1.123 1.00 22.36 336 THR B N 1
ATOM 5703 C CA . THR B 1 356 ? -58.184 23.347 0.330 1.00 21.86 336 THR B CA 1
ATOM 5704 C C . THR B 1 356 ? -57.914 24.795 0.728 1.00 23.02 336 THR B C 1
ATOM 5705 O O . THR B 1 356 ? -58.620 25.360 1.575 1.00 23.79 336 THR B O 1
ATOM 5709 N N . ALA B 1 357 ? -56.905 25.415 0.115 1.00 20.06 337 ALA B N 1
ATOM 5710 C CA . ALA B 1 357 ? -56.580 26.799 0.435 1.00 24.26 337 ALA B CA 1
ATOM 5711 C C . ALA B 1 357 ? -57.740 27.733 0.122 1.00 26.19 337 ALA B C 1
ATOM 5712 O O . ALA B 1 357 ? -57.994 28.684 0.869 1.00 25.73 337 ALA B O 1
ATOM 5714 N N . LEU B 1 358 ? -58.460 27.486 -0.977 1.00 24.62 338 LEU B N 1
ATOM 5715 C CA . LEU B 1 358 ? -59.599 28.340 -1.307 1.00 23.54 338 LEU B CA 1
ATOM 5716 C C . LEU B 1 358 ? -60.694 28.244 -0.249 1.00 23.97 338 LEU B C 1
ATOM 5717 O O . LEU B 1 358 ? -61.272 29.261 0.162 1.00 22.96 338 LEU B O 1
ATOM 5722 N N . VAL B 1 359 ? -61.021 27.019 0.164 1.00 21.17 339 VAL B N 1
ATOM 5723 C CA . VAL B 1 359 ? -62.061 26.803 1.163 1.00 24.16 339 VAL B CA 1
ATOM 5724 C C . VAL B 1 359 ? -61.681 27.463 2.488 1.00 27.88 339 VAL B C 1
ATOM 5725 O O . VAL B 1 359 ? -62.505 28.127 3.130 1.00 27.52 339 VAL B O 1
ATOM 5729 N N . MET B 1 360 ? -60.427 27.295 2.914 1.00 25.87 340 MET B N 1
ATOM 5730 C CA . MET B 1 360 ? -59.977 27.937 4.144 1.00 27.28 340 MET B CA 1
ATOM 5731 C C . MET B 1 360 ? -60.037 29.455 4.027 1.00 31.16 340 MET B C 1
ATOM 5732 O O . MET B 1 360 ? -60.453 30.142 4.968 1.00 27.65 340 MET B O 1
ATOM 5737 N N . ALA B 1 361 ? -59.630 29.999 2.874 1.00 27.53 341 ALA B N 1
ATOM 5738 C CA . ALA B 1 361 ? -59.602 31.449 2.703 1.00 26.30 341 ALA B CA 1
ATOM 5739 C C . ALA B 1 361 ? -60.996 32.048 2.587 1.00 33.20 341 ALA B C 1
ATOM 5740 O O . ALA B 1 361 ? -61.141 33.268 2.702 1.00 35.43 341 ALA B O 1
ATOM 5742 N N . ASP B 1 362 ? -62.018 31.228 2.347 1.00 30.45 342 ASP B N 1
ATOM 5743 C CA . ASP B 1 362 ? -63.395 31.698 2.289 1.00 29.07 342 ASP B CA 1
ATOM 5744 C C . ASP B 1 362 ? -64.075 31.713 3.659 1.00 31.11 342 ASP B C 1
ATOM 5745 O O . ASP B 1 362 ? -65.166 32.282 3.793 1.00 30.28 342 ASP B O 1
ATOM 5750 N N . GLU B 1 363 ? -63.455 31.124 4.680 1.00 27.77 343 GLU B N 1
ATOM 5751 C CA . GLU B 1 363 ? -64.148 30.987 5.960 1.00 33.15 343 GLU B CA 1
ATOM 5752 C C . GLU B 1 363 ? -64.337 32.336 6.654 1.00 30.88 343 GLU B C 1
ATOM 5753 O O . GLU B 1 363 ? -65.419 32.620 7.178 1.00 33.38 343 GLU B O 1
ATOM 5759 N N . SER B 1 364 ? -63.313 33.185 6.656 1.00 26.32 344 SER B N 1
ATOM 5760 C CA . SER B 1 364 ? -63.381 34.460 7.359 1.00 28.59 344 SER B CA 1
ATOM 5761 C C . SER B 1 364 ? -64.011 35.559 6.508 1.00 31.11 344 SER B C 1
ATOM 5762 O O . SER B 1 364 ? -63.646 35.746 5.341 1.00 22.63 344 SER B O 1
ATOM 5765 N N . ILE B 1 365 ? -64.919 36.330 7.119 1.00 29.17 345 ILE B N 1
ATOM 5766 C CA . ILE B 1 365 ? -65.538 37.435 6.389 1.00 25.25 345 ILE B CA 1
ATOM 5767 C C . ILE B 1 365 ? -64.556 38.574 6.110 1.00 27.33 345 ILE B C 1
ATOM 5768 O O . ILE B 1 365 ? -64.791 39.362 5.191 1.00 27.67 345 ILE B O 1
ATOM 5773 N N . ARG B 1 366 ? -63.467 38.700 6.875 1.00 24.00 346 ARG B N 1
ATOM 5774 C CA . ARG B 1 366 ? -62.492 39.746 6.567 1.00 26.00 346 ARG B CA 1
ATOM 5775 C C . ARG B 1 366 ? -61.692 39.397 5.320 1.00 29.47 346 ARG B C 1
ATOM 5776 O O . ARG B 1 366 ? -61.410 40.269 4.484 1.00 17.53 346 ARG B O 1
ATOM 5784 N N . SER B 1 367 ? -61.289 38.136 5.191 1.00 23.72 347 SER B N 1
ATOM 5785 C CA . SER B 1 367 ? -60.511 37.775 4.016 1.00 26.63 347 SER B CA 1
ATOM 5786 C C . SER B 1 367 ? -61.387 37.748 2.772 1.00 22.25 347 SER B C 1
ATOM 5787 O O . SER B 1 367 ? -60.905 38.026 1.674 1.00 25.16 347 SER B O 1
ATOM 5790 N N . ARG B 1 368 ? -62.679 37.475 2.934 1.00 23.83 348 ARG B N 1
ATOM 5791 C CA . ARG B 1 368 ? -63.583 37.460 1.794 1.00 22.19 348 ARG B CA 1
ATOM 5792 C C . ARG B 1 368 ? -63.843 38.863 1.264 1.00 23.83 348 ARG B C 1
ATOM 5793 O O . ARG B 1 368 ? -63.872 39.067 0.047 1.00 19.80 348 ARG B O 1
ATOM 5801 N N . ALA B 1 369 ? -64.052 39.835 2.164 1.00 20.13 349 ALA B N 1
ATOM 5802 C CA . ALA B 1 369 ? -64.211 41.225 1.741 1.00 22.03 349 ALA B CA 1
ATOM 5803 C C . ALA B 1 369 ? -62.987 41.707 0.981 1.00 24.21 349 ALA B C 1
ATOM 5804 O O . ALA B 1 369 ? -63.108 42.425 -0.019 1.00 20.47 349 ALA B O 1
ATOM 5806 N N . ALA B 1 370 ? -61.801 41.327 1.452 1.00 20.28 350 ALA B N 1
ATOM 5807 C CA . ALA B 1 370 ? -60.571 41.695 0.768 1.00 21.70 350 ALA B CA 1
ATOM 5808 C C . ALA B 1 370 ? -60.492 41.055 -0.616 1.00 24.45 350 ALA B C 1
ATOM 5809 O O . ALA B 1 370 ? -60.092 41.711 -1.588 1.00 22.06 350 ALA B O 1
ATOM 5811 N N . SER B 1 371 ? -60.868 39.773 -0.723 1.00 21.59 351 SER B N 1
ATOM 5812 C CA . SER B 1 371 ? -60.873 39.088 -2.019 1.00 24.83 351 SER B CA 1
ATOM 5813 C C . SER B 1 371 ? -61.881 39.701 -2.974 1.00 22.57 351 SER B C 1
ATOM 5814 O O . SER B 1 371 ? -61.589 39.880 -4.167 1.00 23.49 351 SER B O 1
ATOM 5817 N N . MET B 1 372 ? -63.092 39.975 -2.481 1.00 19.49 352 MET B N 1
ATOM 5818 C CA . MET B 1 372 ? -64.100 40.628 -3.304 1.00 23.98 352 MET B CA 1
ATOM 5819 C C . MET B 1 372 ? -63.569 41.936 -3.857 1.00 23.47 352 MET B C 1
ATOM 5820 O O . MET B 1 372 ? -63.658 42.194 -5.065 1.00 18.73 352 MET B O 1
ATOM 5825 N N . ALA B 1 373 ? -62.988 42.770 -2.985 1.00 22.00 353 ALA B N 1
ATOM 5826 C CA . ALA B 1 373 ? -62.473 44.056 -3.446 1.00 21.63 353 ALA B CA 1
ATOM 5827 C C . ALA B 1 373 ? -61.370 43.877 -4.484 1.00 19.56 353 ALA B C 1
ATOM 5828 O O . ALA B 1 373 ? -61.303 44.645 -5.449 1.00 19.20 353 ALA B O 1
ATOM 5830 N N . ARG B 1 374 ? -60.493 42.881 -4.303 1.00 15.42 354 ARG B N 1
ATOM 5831 C CA . ARG B 1 374 ? -59.427 42.664 -5.272 1.00 22.80 354 ARG B CA 1
ATOM 5832 C C . ARG B 1 374 ? -60.001 42.266 -6.625 1.00 21.53 354 ARG B C 1
ATOM 5833 O O . ARG B 1 374 ? -59.581 42.788 -7.660 1.00 21.78 354 ARG B O 1
ATOM 5841 N N . ASP B 1 375 ? -60.967 41.343 -6.629 1.00 23.51 355 ASP B N 1
ATOM 5842 C CA . ASP B 1 375 ? -61.627 40.940 -7.869 1.00 24.87 355 ASP B CA 1
ATOM 5843 C C . ASP B 1 375 ? -62.260 42.129 -8.563 1.00 22.60 355 ASP B C 1
ATOM 5844 O O . ASP B 1 375 ? -62.124 42.290 -9.784 1.00 16.96 355 ASP B O 1
ATOM 5849 N N . LEU B 1 376 ? -62.957 42.977 -7.790 1.00 20.93 356 LEU B N 1
ATOM 5850 C CA . LEU B 1 376 ? -63.598 44.155 -8.365 1.00 20.31 356 LEU B CA 1
ATOM 5851 C C . LEU B 1 376 ? -62.576 45.112 -8.958 1.00 20.34 356 LEU B C 1
ATOM 5852 O O . LEU B 1 376 ? -62.790 45.656 -10.044 1.00 20.40 356 LEU B O 1
ATOM 5857 N N . TYR B 1 377 ? -61.454 45.324 -8.271 1.00 17.13 357 TYR B N 1
ATOM 5858 C CA . TYR B 1 377 ? -60.424 46.192 -8.838 1.00 21.34 357 TYR B CA 1
ATOM 5859 C C . TYR B 1 377 ? -59.836 45.599 -10.122 1.00 21.54 357 TYR B C 1
ATOM 5860 O O . TYR B 1 377 ? -59.693 46.308 -11.127 1.00 21.40 357 TYR B O 1
ATOM 5869 N N . MET B 1 378 ? -59.519 44.295 -10.120 1.00 21.87 358 MET B N 1
ATOM 5870 C CA . MET B 1 378 ? -58.778 43.692 -11.233 1.00 24.87 358 MET B CA 1
ATOM 5871 C C . MET B 1 378 ? -59.689 43.314 -12.393 1.00 22.68 358 MET B C 1
ATOM 5872 O O . MET B 1 378 ? -59.299 43.451 -13.556 1.00 25.60 358 MET B O 1
ATOM 5877 N N . LEU B 1 379 ? -60.902 42.843 -12.102 1.00 23.20 359 LEU B N 1
ATOM 5878 C CA . LEU B 1 379 ? -61.788 42.266 -13.104 1.00 21.32 359 LEU B CA 1
ATOM 5879 C C . LEU B 1 379 ? -63.097 43.009 -13.293 1.00 23.47 359 LEU B C 1
ATOM 5880 O O . LEU B 1 379 ? -63.794 42.738 -14.273 1.00 19.97 359 LEU B O 1
ATOM 5885 N N . GLY B 1 380 ? -63.471 43.898 -12.374 1.00 22.58 360 GLY B N 1
ATOM 5886 C CA . GLY B 1 380 ? -64.770 44.532 -12.463 1.00 23.93 360 GLY B CA 1
ATOM 5887 C C . GLY B 1 380 ? -65.934 43.631 -12.116 1.00 23.63 360 GLY B C 1
ATOM 5888 O O . GLY B 1 380 ? -67.073 43.943 -12.472 1.00 26.44 360 GLY B O 1
ATOM 5889 N N . ARG B 1 381 ? -65.677 42.520 -11.426 1.00 19.24 361 ARG B N 1
ATOM 5890 C CA . ARG B 1 381 ? -66.700 41.538 -11.091 1.00 22.05 361 ARG B CA 1
ATOM 5891 C C . ARG B 1 381 ? -66.190 40.722 -9.914 1.00 24.01 361 ARG B C 1
ATOM 5892 O O . ARG B 1 381 ? -64.993 40.701 -9.619 1.00 23.13 361 ARG B O 1
ATOM 5900 N N . VAL B 1 382 ? -67.110 40.045 -9.244 1.00 18.54 362 VAL B N 1
ATOM 5901 C CA . VAL B 1 382 ? -66.769 39.185 -8.123 1.00 27.31 362 VAL B CA 1
ATOM 5902 C C . VAL B 1 382 ? -66.886 37.742 -8.583 1.00 23.00 362 VAL B C 1
ATOM 5903 O O . VAL B 1 382 ? -67.978 37.284 -8.933 1.00 24.42 362 VAL B O 1
ATOM 5907 N N . ARG B 1 383 ? -65.766 37.025 -8.577 1.00 24.47 363 ARG B N 1
ATOM 5908 C CA . ARG B 1 383 ? -65.793 35.602 -8.880 1.00 23.99 363 ARG B CA 1
ATOM 5909 C C . ARG B 1 383 ? -66.350 34.821 -7.702 1.00 24.25 363 ARG B C 1
ATOM 5910 O O . ARG B 1 383 ? -66.035 35.109 -6.544 1.00 26.37 363 ARG B O 1
ATOM 5918 N N . SER B 1 384 ? -67.192 33.835 -7.996 1.00 26.11 364 SER B N 1
ATOM 5919 C CA . SER B 1 384 ? -67.729 32.996 -6.933 1.00 24.98 364 SER B CA 1
ATOM 5920 C C . SER B 1 384 ? -66.732 31.901 -6.575 1.00 25.87 364 SER B C 1
ATOM 5921 O O . SER B 1 384 ? -65.909 31.491 -7.399 1.00 21.54 364 SER B O 1
ATOM 5924 N N . LEU B 1 385 ? -66.804 31.435 -5.324 1.00 23.37 365 LEU B N 1
ATOM 5925 C CA . LEU B 1 385 ? -65.941 30.343 -4.895 1.00 24.41 365 LEU B CA 1
ATOM 5926 C C . LEU B 1 385 ? -66.155 29.120 -5.780 1.00 24.81 365 LEU B C 1
ATOM 5927 O O . LEU B 1 385 ? -65.196 28.495 -6.254 1.00 22.19 365 LEU B O 1
ATOM 5932 N N . SER B 1 386 ? -67.424 28.780 -6.022 1.00 21.03 366 SER B N 1
ATOM 5933 C CA . SER B 1 386 ? -67.749 27.612 -6.835 1.00 24.86 366 SER B CA 1
ATOM 5934 C C . SER B 1 386 ? -67.185 27.757 -8.249 1.00 26.66 366 SER B C 1
ATOM 5935 O O . SER B 1 386 ? -66.687 26.786 -8.839 1.00 23.54 366 SER B O 1
ATOM 5938 N N . GLU B 1 387 ? -67.219 28.975 -8.789 1.00 21.37 367 GLU B N 1
ATOM 5939 C CA . GLU B 1 387 ? -66.656 29.216 -10.112 1.00 24.72 367 GLU B CA 1
ATOM 5940 C C . GLU B 1 387 ? -65.146 29.002 -10.110 1.00 24.95 367 GLU B C 1
ATOM 5941 O O . GLU B 1 387 ? -64.596 28.423 -11.055 1.00 18.23 367 GLU B O 1
ATOM 5947 N N . ILE B 1 388 ? -64.461 29.436 -9.046 1.00 21.82 368 ILE B N 1
ATOM 5948 C CA . ILE B 1 388 ? -63.009 29.261 -8.991 1.00 24.23 368 ILE B CA 1
ATOM 5949 C C . ILE B 1 388 ? -62.659 27.791 -8.859 1.00 21.22 368 ILE B C 1
ATOM 5950 O O . ILE B 1 388 ? -61.800 27.276 -9.584 1.00 25.24 368 ILE B O 1
ATOM 5955 N N . GLU B 1 389 ? -63.340 27.093 -7.947 1.00 18.87 369 GLU B N 1
ATOM 5956 C CA . GLU B 1 389 ? -63.056 25.679 -7.719 1.00 24.81 369 GLU B CA 1
ATOM 5957 C C . GLU B 1 389 ? -63.272 24.851 -8.984 1.00 23.19 369 GLU B C 1
ATOM 5958 O O . GLU B 1 389 ? -62.465 23.975 -9.311 1.00 16.90 369 GLU B O 1
ATOM 5964 N N . ALA B 1 390 ? -64.388 25.073 -9.678 1.00 19.86 370 ALA B N 1
ATOM 5965 C CA . ALA B 1 390 ? -64.646 24.279 -10.879 1.00 21.14 370 ALA B CA 1
ATOM 5966 C C . ALA B 1 390 ? -63.647 24.611 -11.979 1.00 19.38 370 ALA B C 1
ATOM 5967 O O . ALA B 1 390 ? -63.210 23.724 -12.717 1.00 23.09 370 ALA B O 1
ATOM 5969 N N . ALA B 1 391 ? -63.260 25.879 -12.103 1.00 20.14 371 ALA B N 1
ATOM 5970 C CA . ALA B 1 391 ? -62.300 26.238 -13.139 1.00 21.58 371 ALA B CA 1
ATOM 5971 C C . ALA B 1 391 ? -60.955 25.557 -12.887 1.00 23.81 371 ALA B C 1
ATOM 5972 O O . ALA B 1 391 ? -60.360 24.974 -13.801 1.00 23.81 371 ALA B O 1
ATOM 5974 N N . ILE B 1 392 ? -60.480 25.595 -11.639 1.00 18.81 372 ILE B N 1
ATOM 5975 C CA . ILE B 1 392 ? -59.206 24.969 -11.290 1.00 23.06 372 ILE B CA 1
ATOM 5976 C C . ILE B 1 392 ? -59.281 23.455 -11.467 1.00 23.09 372 ILE B C 1
ATOM 5977 O O . ILE B 1 392 ? -58.396 22.836 -12.074 1.00 20.73 372 ILE B O 1
ATOM 5982 N N . GLU B 1 393 ? -60.330 22.831 -10.935 1.00 20.95 373 GLU B N 1
ATOM 5983 C CA . GLU B 1 393 ? -60.434 21.383 -11.050 1.00 24.65 373 GLU B CA 1
ATOM 5984 C C . GLU B 1 393 ? -60.512 20.959 -12.508 1.00 24.98 373 GLU B C 1
ATOM 5985 O O . GLU B 1 393 ? -59.905 19.959 -12.910 1.00 24.81 373 GLU B O 1
ATOM 5991 N N . GLY B 1 394 ? -61.215 21.737 -13.320 1.00 23.83 374 GLY B N 1
ATOM 5992 C CA . GLY B 1 394 ? -61.404 21.412 -14.712 1.00 30.32 374 GLY B CA 1
ATOM 5993 C C . GLY B 1 394 ? -60.442 22.146 -15.619 1.00 35.01 374 GLY B C 1
ATOM 5994 O O . GLY B 1 394 ? -60.854 22.701 -16.645 1.00 40.75 374 GLY B O 1
ATOM 5995 N N . THR B 1 395 ? -59.172 22.192 -15.224 1.00 28.25 375 THR B N 1
ATOM 5996 C CA . THR B 1 395 ? -58.080 22.652 -16.074 1.00 27.63 375 THR B CA 1
ATOM 5997 C C . THR B 1 395 ? -57.206 21.441 -16.360 1.00 24.51 375 THR B C 1
ATOM 5998 O O . THR B 1 395 ? -56.720 20.801 -15.427 1.00 21.30 375 THR B O 1
ATOM 6002 N N . SER B 1 396 ? -57.010 21.123 -17.631 1.00 19.20 376 SER B N 1
ATOM 6003 C CA . SER B 1 396 ? -56.352 19.868 -17.970 1.00 18.94 376 SER B CA 1
ATOM 6004 C C . SER B 1 396 ? -54.830 20.002 -17.965 1.00 20.41 376 SER B C 1
ATOM 6005 O O . SER B 1 396 ? -54.272 21.096 -18.083 1.00 20.41 376 SER B O 1
ATOM 6008 N N . LEU B 1 397 ? -54.161 18.850 -17.854 1.00 16.38 377 LEU B N 1
ATOM 6009 C CA . LEU B 1 397 ? -52.709 18.811 -17.982 1.00 19.85 377 LEU B CA 1
ATOM 6010 C C . LEU B 1 397 ? -52.242 19.366 -19.329 1.00 23.64 377 LEU B C 1
ATOM 6011 O O . LEU B 1 397 ? -51.240 20.087 -19.395 1.00 21.75 377 LEU B O 1
ATOM 6016 N N . GLU B 1 398 ? -52.943 19.045 -20.418 1.00 21.14 378 GLU B N 1
ATOM 6017 C CA . GLU B 1 398 ? -52.500 19.592 -21.703 1.00 21.71 378 GLU B CA 1
ATOM 6018 C C . GLU B 1 398 ? -52.663 21.095 -21.758 1.00 19.56 378 GLU B C 1
ATOM 6019 O O . GLU B 1 398 ? -51.837 21.786 -22.369 1.00 21.57 378 GLU B O 1
ATOM 6025 N N . ALA B 1 399 ? -53.712 21.627 -21.126 1.00 20.30 379 ALA B N 1
ATOM 6026 C CA . ALA B 1 399 ? -53.889 23.072 -21.063 1.00 18.91 379 ALA B CA 1
ATOM 6027 C C . ALA B 1 399 ? -52.731 23.735 -20.320 1.00 19.07 379 ALA B C 1
ATOM 6028 O O . ALA B 1 399 ? -52.195 24.755 -20.768 1.00 16.91 379 ALA B O 1
ATOM 6030 N N . VAL B 1 400 ? -52.342 23.174 -19.166 1.00 18.15 380 VAL B N 1
ATOM 6031 C CA . VAL B 1 400 ? -51.232 23.741 -18.402 1.00 16.05 380 VAL B CA 1
ATOM 6032 C C . VAL B 1 400 ? -49.924 23.595 -19.168 1.00 16.89 380 VAL B C 1
ATOM 6033 O O . VAL B 1 400 ? -49.117 24.532 -19.221 1.00 18.31 380 VAL B O 1
ATOM 6037 N N . ASN B 1 401 ? -49.688 22.419 -19.765 1.00 19.68 381 ASN B N 1
ATOM 6038 C CA . ASN B 1 401 ? -48.465 22.208 -20.541 1.00 22.72 381 ASN B CA 1
ATOM 6039 C C . ASN B 1 401 ? -48.387 23.146 -21.740 1.00 22.55 381 ASN B C 1
ATOM 6040 O O . ASN B 1 401 ? -47.320 23.694 -22.037 1.00 21.63 381 ASN B O 1
ATOM 6045 N N . ALA B 1 402 ? -49.502 23.327 -22.460 1.00 21.67 382 ALA B N 1
ATOM 6046 C CA . ALA B 1 402 ? -49.454 24.194 -23.635 1.00 20.58 382 ALA B CA 1
ATOM 6047 C C . ALA B 1 402 ? -49.295 25.661 -23.240 1.00 20.21 382 ALA B C 1
ATOM 6048 O O . ALA B 1 402 ? -48.614 26.417 -23.947 1.00 23.46 382 ALA B O 1
ATOM 6050 N N . PHE B 1 403 ? -49.898 26.084 -22.121 1.00 20.31 383 PHE B N 1
ATOM 6051 C CA . PHE B 1 403 ? -49.661 27.440 -21.636 1.00 16.92 383 PHE B CA 1
ATOM 6052 C C . PHE B 1 403 ? -48.191 27.646 -21.301 1.00 18.12 383 PHE B C 1
ATOM 6053 O O . PHE B 1 403 ? -47.585 28.649 -21.694 1.00 16.82 383 PHE B O 1
ATOM 6061 N N . LEU B 1 404 ? -47.598 26.698 -20.569 1.00 19.72 384 LEU B N 1
ATOM 6062 C CA . LEU B 1 404 ? -46.224 26.878 -20.103 1.00 23.61 384 LEU B CA 1
ATOM 6063 C C . LEU B 1 404 ? -45.233 26.879 -21.266 1.00 21.01 384 LEU B C 1
ATOM 6064 O O . LEU B 1 404 ? -44.245 27.619 -21.244 1.00 20.35 384 LEU B O 1
ATOM 6069 N N . ARG B 1 405 ? -45.486 26.063 -22.291 1.00 21.20 385 ARG B N 1
ATOM 6070 C CA . ARG B 1 405 ? -44.626 26.061 -23.474 1.00 23.53 385 ARG B CA 1
ATOM 6071 C C . ARG B 1 405 ? -44.711 27.377 -24.231 1.00 23.31 385 ARG B C 1
ATOM 6072 O O . ARG B 1 405 ? -43.692 27.894 -24.703 1.00 28.06 385 ARG B O 1
ATOM 6080 N N . ALA B 1 406 ? -45.917 27.930 -24.369 1.00 22.76 386 ALA B N 1
ATOM 6081 C CA . ALA B 1 406 ? -46.094 29.192 -25.074 1.00 24.82 386 ALA B CA 1
ATOM 6082 C C . ALA B 1 406 ? -45.623 30.407 -24.274 1.00 26.69 386 ALA B C 1
ATOM 6083 O O . ALA B 1 406 ? -45.345 31.451 -24.874 1.00 27.57 386 ALA B O 1
ATOM 6085 N N . HIS B 1 407 ? -45.516 30.306 -22.947 1.00 24.16 387 HIS B N 1
ATOM 6086 C CA . HIS B 1 407 ? -45.179 31.448 -22.093 1.00 25.36 387 HIS B CA 1
ATOM 6087 C C . HIS B 1 407 ? -44.027 31.074 -21.159 1.00 25.46 387 HIS B C 1
ATOM 6088 O O . HIS B 1 407 ? -44.225 30.898 -19.952 1.00 22.40 387 HIS B O 1
ATOM 6095 N N . PRO B 1 408 ? -42.815 30.917 -21.688 1.00 23.68 388 PRO B N 1
ATOM 6096 C CA . PRO B 1 408 ? -41.673 30.586 -20.823 1.00 24.30 388 PRO B CA 1
ATOM 6097 C C . PRO B 1 408 ? -41.184 31.788 -20.026 1.00 26.56 388 PRO B C 1
ATOM 6098 O O . PRO B 1 408 ? -41.253 32.934 -20.480 1.00 27.70 388 PRO B O 1
ATOM 6102 N N . TYR B 1 409 ? -40.694 31.510 -18.810 1.00 25.08 389 TYR B N 1
ATOM 6103 C CA . TYR B 1 409 ? -40.091 32.540 -17.963 1.00 23.31 389 TYR B CA 1
ATOM 6104 C C . TYR B 1 409 ? -38.623 32.669 -18.352 1.00 22.69 389 TYR B C 1
ATOM 6105 O O . TYR B 1 409 ? -37.843 31.729 -18.170 1.00 21.02 389 TYR B O 1
ATOM 6114 N N . ARG B 1 410 ? -38.246 33.830 -18.883 1.00 21.88 390 ARG B N 1
ATOM 6115 C CA . ARG B 1 410 ? -36.907 34.029 -19.412 1.00 20.59 390 ARG B CA 1
ATOM 6116 C C . ARG B 1 410 ? -36.450 35.436 -19.080 1.00 21.78 390 ARG B C 1
ATOM 6117 O O . ARG B 1 410 ? -37.265 36.336 -18.865 1.00 23.02 390 ARG B O 1
ATOM 6125 N N . ASP B 1 411 ? -35.128 35.623 -19.067 1.00 18.56 391 ASP B N 1
ATOM 6126 C CA . ASP B 1 411 ? -34.513 36.942 -19.005 1.00 20.76 391 ASP B CA 1
ATOM 6127 C C . ASP B 1 411 ? -35.013 37.755 -17.804 1.00 21.80 391 ASP B C 1
ATOM 6128 O O . ASP B 1 411 ? -35.649 38.798 -17.981 1.00 22.28 391 ASP B O 1
ATOM 6133 N N . PRO B 1 412 ? -34.780 37.285 -16.586 1.00 20.93 392 PRO B N 1
ATOM 6134 C CA . PRO B 1 412 ? -35.311 37.992 -15.417 1.00 19.73 392 PRO B CA 1
ATOM 6135 C C . PRO B 1 412 ? -34.446 39.183 -15.053 1.00 20.65 392 PRO B C 1
ATOM 6136 O O . PRO B 1 412 ? -33.271 39.265 -15.409 1.00 18.07 392 PRO B O 1
ATOM 6140 N N . TRP B 1 413 ? -35.063 40.110 -14.331 1.00 20.64 393 TRP B N 1
ATOM 6141 C CA . TRP B 1 413 ? -34.302 41.052 -13.528 1.00 20.02 393 TRP B CA 1
ATOM 6142 C C . TRP B 1 413 ? -33.764 40.324 -12.305 1.00 20.61 393 TRP B C 1
ATOM 6143 O O . TRP B 1 413 ? -34.474 39.538 -11.673 1.00 22.36 393 TRP B O 1
ATOM 6154 N N . VAL B 1 414 ? -32.508 40.591 -11.965 1.00 20.77 394 VAL B N 1
ATOM 6155 C CA . VAL B 1 414 ? -31.809 39.900 -10.889 1.00 20.20 394 VAL B CA 1
ATOM 6156 C C . VAL B 1 414 ? -31.300 40.941 -9.903 1.00 23.93 394 VAL B C 1
ATOM 6157 O O . VAL B 1 414 ? -30.544 41.848 -10.285 1.00 20.21 394 VAL B O 1
ATOM 6161 N N . GLY B 1 415 ? -31.706 40.804 -8.638 1.00 17.67 395 GLY B N 1
ATOM 6162 C CA . GLY B 1 415 ? -31.272 41.702 -7.589 1.00 19.85 395 GLY B CA 1
ATOM 6163 C C . GLY B 1 415 ? -30.609 40.954 -6.449 1.00 20.24 395 GLY B C 1
ATOM 6164 O O . GLY B 1 415 ? -31.091 39.905 -6.008 1.00 21.88 395 GLY B O 1
ATOM 6165 N N . LEU B 1 416 ? -29.486 41.477 -5.985 1.00 17.68 396 LEU B N 1
ATOM 6166 C CA . LEU B 1 416 ? -28.760 40.948 -4.847 1.00 22.73 396 LEU B CA 1
ATOM 6167 C C . LEU B 1 416 ? -28.574 42.045 -3.809 1.00 23.96 396 LEU B C 1
ATOM 6168 O O . LEU B 1 416 ? -28.281 43.196 -4.149 1.00 22.31 396 LEU B O 1
ATOM 6173 N N . LEU B 1 417 ? -28.751 41.676 -2.541 1.00 22.15 397 LEU B N 1
ATOM 6174 C CA . LEU B 1 417 ? -28.514 42.564 -1.411 1.00 23.15 397 LEU B CA 1
ATOM 6175 C C . LEU B 1 417 ? -27.692 41.790 -0.399 1.00 19.92 397 LEU B C 1
ATOM 6176 O O . LEU B 1 417 ? -28.108 40.716 0.051 1.00 23.52 397 LEU B O 1
ATOM 6181 N N . GLY B 1 418 ? -26.536 42.320 -0.042 1.00 21.81 398 GLY B N 1
ATOM 6182 C CA . GLY B 1 418 ? -25.687 41.663 0.922 1.00 23.22 398 GLY B CA 1
ATOM 6183 C C . GLY B 1 418 ? -24.236 41.965 0.647 1.00 25.55 398 GLY B C 1
ATOM 6184 O O . GLY B 1 418 ? -23.907 42.905 -0.068 1.00 31.88 398 GLY B O 1
ATOM 6185 N N . GLU B 1 419 ? -23.365 41.145 1.232 1.00 30.74 399 GLU B N 1
ATOM 6186 C CA . GLU B 1 419 ? -21.932 41.366 1.093 1.00 33.96 399 GLU B CA 1
ATOM 6187 C C . GLU B 1 419 ? -21.480 40.652 -0.180 1.00 38.55 399 GLU B C 1
ATOM 6188 O O . GLU B 1 419 ? -20.986 39.529 -0.182 1.00 39.46 399 GLU B O 1
ATOM 6194 N N . VAL B 1 420 ? -21.682 41.364 -1.273 1.00 35.08 400 VAL B N 1
ATOM 6195 C CA . VAL B 1 420 ? -21.468 40.876 -2.625 1.00 42.34 400 VAL B CA 1
ATOM 6196 C C . VAL B 1 420 ? -20.629 41.914 -3.349 1.00 45.75 400 VAL B C 1
ATOM 6197 O O . VAL B 1 420 ? -20.968 43.104 -3.350 1.00 47.15 400 VAL B O 1
ATOM 6201 N N . GLU B 1 421 ? -19.523 41.479 -3.938 1.00 52.80 401 GLU B N 1
ATOM 6202 C CA . GLU B 1 421 ? -18.817 42.338 -4.867 1.00 58.44 401 GLU B CA 1
ATOM 6203 C C . GLU B 1 421 ? -19.349 42.053 -6.267 1.00 55.04 401 GLU B C 1
ATOM 6204 O O . GLU B 1 421 ? -20.275 42.722 -6.731 1.00 54.01 401 GLU B O 1
ATOM 6210 N N . HIS C 1 20 ? -71.116 26.309 20.098 1.00 56.50 0 HIS C N 1
ATOM 6211 C CA . HIS C 1 20 ? -69.743 25.806 20.103 1.00 55.39 0 HIS C CA 1
ATOM 6212 C C . HIS C 1 20 ? -69.342 25.260 21.462 1.00 51.83 0 HIS C C 1
ATOM 6213 O O . HIS C 1 20 ? -68.942 26.024 22.337 1.00 48.21 0 HIS C O 1
ATOM 6220 N N . MET C 1 21 ? -69.414 23.948 21.650 1.00 53.21 1 MET C N 1
ATOM 6221 C CA . MET C 1 21 ? -68.961 23.342 22.894 1.00 52.74 1 MET C CA 1
ATOM 6222 C C . MET C 1 21 ? -67.852 22.337 22.608 1.00 47.11 1 MET C C 1
ATOM 6223 O O . MET C 1 21 ? -67.972 21.501 21.707 1.00 49.64 1 MET C O 1
ATOM 6228 N N . SER C 1 22 ? -66.781 22.433 23.386 1.00 43.50 2 SER C N 1
ATOM 6229 C CA . SER C 1 22 ? -65.600 21.601 23.233 1.00 37.19 2 SER C CA 1
ATOM 6230 C C . SER C 1 22 ? -65.713 20.348 24.096 1.00 39.58 2 SER C C 1
ATOM 6231 O O . SER C 1 22 ? -66.224 20.399 25.218 1.00 47.39 2 SER C O 1
ATOM 6234 N N . ARG C 1 23 ? -65.222 19.226 23.573 1.00 32.51 3 ARG C N 1
ATOM 6235 C CA . ARG C 1 23 ? -65.122 17.979 24.322 1.00 29.19 3 ARG C CA 1
ATOM 6236 C C . ARG C 1 23 ? -63.661 17.561 24.420 1.00 29.18 3 ARG C C 1
ATOM 6237 O O . ARG C 1 23 ? -62.947 17.542 23.413 1.00 28.44 3 ARG C O 1
ATOM 6245 N N . VAL C 1 24 ? -63.214 17.229 25.628 1.00 31.65 4 VAL C N 1
ATOM 6246 C CA . VAL C 1 24 ? -61.807 16.961 25.893 1.00 27.96 4 VAL C CA 1
ATOM 6247 C C . VAL C 1 24 ? -61.664 15.580 26.510 1.00 30.72 4 VAL C C 1
ATOM 6248 O O . VAL C 1 24 ? -62.295 15.280 27.531 1.00 36.98 4 VAL C O 1
ATOM 6252 N N . GLU C 1 25 ? -60.797 14.765 25.918 1.00 30.61 5 GLU C N 1
ATOM 6253 C CA . GLU C 1 25 ? -60.501 13.412 26.351 1.00 32.15 5 GLU C CA 1
ATOM 6254 C C . GLU C 1 25 ? -58.993 13.242 26.427 1.00 32.23 5 GLU C C 1
ATOM 6255 O O . GLU C 1 25 ? -58.248 13.826 25.635 1.00 32.28 5 GLU C O 1
ATOM 6261 N N . ARG C 1 26 ? -58.532 12.455 27.396 1.00 34.66 6 ARG C N 1
ATOM 6262 C CA . ARG C 1 26 ? -57.143 12.024 27.458 1.00 31.22 6 ARG C CA 1
ATOM 6263 C C . ARG C 1 26 ? -57.087 10.552 27.059 1.00 35.13 6 ARG C C 1
ATOM 6264 O O . ARG C 1 26 ? -57.773 9.716 27.657 1.00 33.20 6 ARG C O 1
ATOM 6272 N N . LEU C 1 27 ? -56.291 10.238 26.044 1.00 30.78 7 LEU C N 1
ATOM 6273 C CA . LEU C 1 27 ? -56.200 8.868 25.576 1.00 32.03 7 LEU C CA 1
ATOM 6274 C C . LEU C 1 27 ? -55.439 8.021 26.596 1.00 36.60 7 LEU C C 1
ATOM 6275 O O . LEU C 1 27 ? -54.752 8.560 27.472 1.00 39.67 7 LEU C O 1
ATOM 6280 N N . PRO C 1 28 ? -55.548 6.688 26.513 1.00 32.35 8 PRO C N 1
ATOM 6281 C CA . PRO C 1 28 ? -54.840 5.850 27.497 1.00 31.12 8 PRO C CA 1
ATOM 6282 C C . PRO C 1 28 ? -53.346 6.136 27.573 1.00 33.83 8 PRO C C 1
ATOM 6283 O O . PRO C 1 28 ? -52.747 5.970 28.643 1.00 28.18 8 PRO C O 1
ATOM 6287 N N . ASN C 1 29 ? -52.725 6.583 26.479 1.00 29.90 9 ASN C N 1
ATOM 6288 C CA . ASN C 1 29 ? -51.291 6.838 26.485 1.00 29.97 9 ASN C CA 1
ATOM 6289 C C . ASN C 1 29 ? -50.923 8.223 27.015 1.00 28.02 9 ASN C C 1
ATOM 6290 O O . ASN C 1 29 ? -49.730 8.534 27.096 1.00 27.19 9 ASN C O 1
ATOM 6295 N N . GLY C 1 30 ? -51.903 9.061 27.373 1.00 33.20 10 GLY C N 1
ATOM 6296 C CA . GLY C 1 30 ? -51.647 10.372 27.941 1.00 27.36 10 GLY C CA 1
ATOM 6297 C C . GLY C 1 30 ? -51.885 11.553 27.006 1.00 28.77 10 GLY C C 1
ATOM 6298 O O . GLY C 1 30 ? -51.965 12.693 27.488 1.00 24.66 10 GLY C O 1
ATOM 6299 N N . LEU C 1 31 ? -51.982 11.326 25.686 1.00 25.26 11 LEU C N 1
ATOM 6300 C CA . LEU C 1 31 ? -52.228 12.427 24.750 1.00 22.41 11 LEU C CA 1
ATOM 6301 C C . LEU C 1 31 ? -53.590 13.038 25.030 1.00 24.45 11 LEU C C 1
ATOM 6302 O O . LEU C 1 31 ? -54.588 12.324 25.124 1.00 24.34 11 LEU C O 1
ATOM 6307 N N . VAL C 1 32 ? -53.636 14.356 25.205 1.00 22.67 12 VAL C N 1
ATOM 6308 C CA . VAL C 1 32 ? -54.905 15.032 25.442 1.00 24.90 12 VAL C CA 1
ATOM 6309 C C . VAL C 1 32 ? -55.484 15.459 24.095 1.00 26.90 12 VAL C C 1
ATOM 6310 O O . VAL C 1 32 ? -54.783 16.061 23.273 1.00 22.60 12 VAL C O 1
ATOM 6314 N N . VAL C 1 33 ? -56.759 15.132 23.865 1.00 22.13 13 VAL C N 1
ATOM 6315 C CA . VAL C 1 33 ? -57.427 15.321 22.576 1.00 22.77 13 VAL C CA 1
ATOM 6316 C C . VAL C 1 33 ? -58.674 16.174 22.780 1.00 28.11 13 VAL C C 1
ATOM 6317 O O . VAL C 1 33 ? -59.551 15.826 23.585 1.00 25.21 13 VAL C O 1
ATOM 6321 N N . ALA C 1 34 ? -58.770 17.272 22.038 1.00 18.16 14 ALA C N 1
ATOM 6322 C CA . ALA C 1 34 ? -59.907 18.169 22.160 1.00 20.03 14 ALA C CA 1
ATOM 6323 C C . ALA C 1 34 ? -60.492 18.460 20.786 1.00 22.43 14 ALA C C 1
ATOM 6324 O O . ALA C 1 34 ? -59.759 18.697 19.821 1.00 24.58 14 ALA C O 1
ATOM 6326 N N . LEU C 1 35 ? -61.818 18.459 20.713 1.00 24.31 15 LEU C N 1
ATOM 6327 C CA . LEU C 1 35 ? -62.542 18.717 19.481 1.00 25.49 15 LEU C CA 1
ATOM 6328 C C . LEU C 1 35 ? -63.568 19.811 19.721 1.00 27.88 15 LEU C C 1
ATOM 6329 O O . LEU C 1 35 ? -64.363 19.720 20.662 1.00 30.12 15 LEU C O 1
ATOM 6334 N N . GLU C 1 36 ? -63.568 20.830 18.863 1.00 27.68 16 GLU C N 1
ATOM 6335 C CA . GLU C 1 36 ? -64.693 21.758 18.768 1.00 31.86 16 GLU C CA 1
ATOM 6336 C C . GLU C 1 36 ? -65.373 21.539 17.416 1.00 32.18 16 GLU C C 1
ATOM 6337 O O . GLU C 1 36 ? -64.889 22.010 16.382 1.00 26.66 16 GLU C O 1
ATOM 6343 N N . GLU C 1 37 ? -66.498 20.827 17.430 1.00 30.93 17 GLU C N 1
ATOM 6344 C CA . GLU C 1 37 ? -67.223 20.558 16.199 1.00 28.88 17 GLU C CA 1
ATOM 6345 C C . GLU C 1 37 ? -67.901 21.821 15.677 1.00 32.44 17 GLU C C 1
ATOM 6346 O O . GLU C 1 37 ? -68.341 22.683 16.441 1.00 33.32 17 GLU C O 1
ATOM 6352 N N . ARG C 1 38 ? -67.969 21.924 14.349 1.00 34.23 18 ARG C N 1
ATOM 6353 C CA . ARG C 1 38 ? -68.559 23.068 13.676 1.00 32.39 18 ARG C CA 1
ATOM 6354 C C . ARG C 1 38 ? -69.227 22.622 12.385 1.00 37.52 18 ARG C C 1
ATOM 6355 O O . ARG C 1 38 ? -68.890 21.587 11.805 1.00 34.43 18 ARG C O 1
ATOM 6363 N N . ASP C 1 39 ? -70.168 23.447 11.930 1.00 37.18 19 ASP C N 1
ATOM 6364 C CA . ASP C 1 39 ? -70.885 23.226 10.677 1.00 43.34 19 ASP C CA 1
ATOM 6365 C C . ASP C 1 39 ? -70.063 23.854 9.549 1.00 38.01 19 ASP C C 1
ATOM 6366 O O . ASP C 1 39 ? -70.367 24.929 9.033 1.00 37.93 19 ASP C O 1
ATOM 6371 N N . PHE C 1 40 ? -68.981 23.176 9.180 1.00 37.07 20 PHE C N 1
ATOM 6372 C CA . PHE C 1 40 ? -68.052 23.769 8.219 1.00 36.54 20 PHE C CA 1
ATOM 6373 C C . PHE C 1 40 ? -67.266 22.676 7.505 1.00 32.14 20 PHE C C 1
ATOM 6374 O O . PHE C 1 40 ? -66.677 21.811 8.159 1.00 34.59 20 PHE C O 1
ATOM 6382 N N . PRO C 1 41 ? -67.215 22.684 6.157 1.00 32.68 21 PRO C N 1
ATOM 6383 C CA . PRO C 1 41 ? -66.613 21.579 5.399 1.00 29.55 21 PRO C CA 1
ATOM 6384 C C . PRO C 1 41 ? -65.083 21.609 5.380 1.00 30.99 21 PRO C C 1
ATOM 6385 O O . PRO C 1 41 ? -64.451 21.552 4.322 1.00 23.42 21 PRO C O 1
ATOM 6389 N N . GLY C 1 42 ? -64.484 21.698 6.560 1.00 26.60 22 GLY C N 1
ATOM 6390 C CA . GLY C 1 42 ? -63.039 21.722 6.682 1.00 26.02 22 GLY C CA 1
ATOM 6391 C C . GLY C 1 42 ? -62.641 21.399 8.104 1.00 25.18 22 GLY C C 1
ATOM 6392 O O . GLY C 1 42 ? -63.428 21.573 9.041 1.00 21.36 22 GLY C O 1
ATOM 6393 N N . VAL C 1 43 ? -61.417 20.901 8.257 1.00 24.23 23 VAL C N 1
ATOM 6394 C CA . VAL C 1 43 ? -60.893 20.481 9.551 1.00 25.30 23 VAL C CA 1
ATOM 6395 C C . VAL C 1 43 ? -59.494 21.053 9.725 1.00 24.23 23 VAL C C 1
ATOM 6396 O O . VAL C 1 43 ? -58.680 21.021 8.797 1.00 19.96 23 VAL C O 1
ATOM 6400 N N . ALA C 1 44 ? -59.214 21.577 10.917 1.00 18.46 24 ALA C N 1
ATOM 6401 C CA . ALA C 1 44 ? -57.881 22.059 11.258 1.00 16.72 24 ALA C CA 1
ATOM 6402 C C . ALA C 1 44 ? -57.502 21.518 12.623 1.00 22.81 24 ALA C C 1
ATOM 6403 O O . ALA C 1 44 ? -58.366 21.348 13.492 1.00 18.60 24 ALA C O 1
ATOM 6405 N N . PHE C 1 45 ? -56.219 21.196 12.789 1.00 19.36 25 PHE C N 1
ATOM 6406 C CA . PHE C 1 45 ? -55.721 20.789 14.088 1.00 20.30 25 PHE C CA 1
ATOM 6407 C C . PHE C 1 45 ? -54.414 21.507 14.380 1.00 22.10 25 PHE C C 1
ATOM 6408 O O . PHE C 1 45 ? -53.736 22.028 13.489 1.00 17.90 25 PHE C O 1
ATOM 6416 N N . GLN C 1 46 ? -54.129 21.584 15.674 1.00 19.29 26 GLN C N 1
ATOM 6417 C CA . GLN C 1 46 ? -52.850 22.027 16.189 1.00 23.01 26 GLN C CA 1
ATOM 6418 C C . GLN C 1 46 ? -52.368 20.951 17.147 1.00 24.00 26 GLN C C 1
ATOM 6419 O O . GLN C 1 46 ? -53.076 20.597 18.101 1.00 19.95 26 GLN C O 1
ATOM 6425 N N . LEU C 1 47 ? -51.184 20.422 16.891 1.00 17.15 27 LEU C N 1
ATOM 6426 C CA . LEU C 1 47 ? -50.611 19.392 17.735 1.00 21.05 27 LEU C CA 1
ATOM 6427 C C . LEU C 1 47 ? -49.366 19.956 18.394 1.00 20.65 27 LEU C C 1
ATOM 6428 O O . LEU C 1 47 ? -48.439 20.385 17.699 1.00 21.37 27 LEU C O 1
ATOM 6433 N N . LEU C 1 48 ? -49.340 19.941 19.724 1.00 19.01 28 LEU C N 1
ATOM 6434 C CA . LEU C 1 48 ? -48.195 20.400 20.503 1.00 19.20 28 LEU C CA 1
ATOM 6435 C C . LEU C 1 48 ? -47.485 19.210 21.125 1.00 18.44 28 LEU C C 1
ATOM 6436 O O . LEU C 1 48 ? -48.100 18.412 21.829 1.00 21.23 28 LEU C O 1
ATOM 6441 N N . VAL C 1 49 ? -46.192 19.111 20.878 1.00 22.02 29 VAL C N 1
ATOM 6442 C CA . VAL C 1 49 ? -45.337 18.071 21.438 1.00 22.70 29 VAL C CA 1
ATOM 6443 C C . VAL C 1 49 ? -44.431 18.747 22.454 1.00 21.19 29 VAL C C 1
ATOM 6444 O O . VAL C 1 49 ? -43.813 19.764 22.125 1.00 22.02 29 VAL C O 1
ATOM 6448 N N . PRO C 1 50 ? -44.327 18.239 23.683 1.00 21.75 30 PRO C N 1
ATOM 6449 C CA . PRO C 1 50 ? -43.618 18.960 24.749 1.00 22.20 30 PRO C CA 1
ATOM 6450 C C . PRO C 1 50 ? -42.096 18.904 24.639 1.00 22.19 30 PRO C C 1
ATOM 6451 O O . PRO C 1 50 ? -41.396 18.615 25.614 1.00 25.53 30 PRO C O 1
ATOM 6455 N N . ALA C 1 51 ? -41.583 19.182 23.438 1.00 20.99 31 ALA C N 1
ATOM 6456 C CA . ALA C 1 51 ? -40.157 19.352 23.174 1.00 22.11 31 ALA C CA 1
ATOM 6457 C C . ALA C 1 51 ? -39.938 20.776 22.693 1.00 18.11 31 ALA C C 1
ATOM 6458 O O . ALA C 1 51 ? -40.519 21.185 21.679 1.00 20.09 31 ALA C O 1
ATOM 6460 N N . GLY C 1 52 ? -39.124 21.535 23.425 1.00 20.04 32 GLY C N 1
ATOM 6461 C CA . GLY C 1 52 ? -38.834 22.907 23.050 1.00 17.68 32 GLY C CA 1
ATOM 6462 C C . GLY C 1 52 ? -37.430 23.264 23.481 1.00 20.15 32 GLY C C 1
ATOM 6463 O O . GLY C 1 52 ? -36.752 22.486 24.149 1.00 21.83 32 GLY C O 1
ATOM 6464 N N . ALA C 1 53 ? -36.997 24.466 23.096 1.00 17.19 33 ALA C N 1
ATOM 6465 C CA . ALA C 1 53 ? -35.697 24.946 23.547 1.00 18.05 33 ALA C CA 1
ATOM 6466 C C . ALA C 1 53 ? -35.552 24.866 25.071 1.00 22.29 33 ALA C C 1
ATOM 6467 O O . ALA C 1 53 ? -34.449 24.667 25.578 1.00 22.60 33 ALA C O 1
ATOM 6469 N N . VAL C 1 54 ? -36.655 24.966 25.807 1.00 17.67 34 VAL C N 1
ATOM 6470 C CA . VAL C 1 54 ? -36.579 24.965 27.268 1.00 23.21 34 VAL C CA 1
ATOM 6471 C C . VAL C 1 54 ? -36.029 23.647 27.823 1.00 26.10 34 VAL C C 1
ATOM 6472 O O . VAL C 1 54 ? -35.325 23.652 28.840 1.00 26.52 34 VAL C O 1
ATOM 6476 N N . ASN C 1 55 ? -36.325 22.503 27.189 1.00 23.76 35 ASN C N 1
ATOM 6477 C CA . ASN C 1 55 ? -35.781 21.226 27.648 1.00 21.73 35 ASN C CA 1
ATOM 6478 C C . ASN C 1 55 ? -34.859 20.578 26.614 1.00 24.05 35 ASN C C 1
ATOM 6479 O O . ASN C 1 55 ? -34.728 19.352 26.576 1.00 24.94 35 ASN C O 1
ATOM 6484 N N . ASP C 1 56 ? -34.222 21.375 25.759 1.00 22.80 36 ASP C N 1
ATOM 6485 C CA . ASP C 1 56 ? -33.101 20.855 24.981 1.00 22.99 36 ASP C CA 1
ATOM 6486 C C . ASP C 1 56 ? -32.000 20.394 25.937 1.00 26.64 36 ASP C C 1
ATOM 6487 O O . ASP C 1 56 ? -31.746 21.058 26.949 1.00 24.21 36 ASP C O 1
ATOM 6492 N N . PRO C 1 57 ? -31.321 19.278 25.651 1.00 32.12 37 PRO C N 1
ATOM 6493 C CA . PRO C 1 57 ? -30.187 18.869 26.495 1.00 30.68 37 PRO C CA 1
ATOM 6494 C C . PRO C 1 57 ? -29.101 19.935 26.519 1.00 32.60 37 PRO C C 1
ATOM 6495 O O . PRO C 1 57 ? -28.906 20.682 25.555 1.00 30.18 37 PRO C O 1
ATOM 6499 N N . GLU C 1 58 ? -28.390 19.992 27.640 1.00 34.95 38 GLU C N 1
ATOM 6500 C CA . GLU C 1 58 ? -27.316 20.962 27.811 1.00 39.63 38 GLU C CA 1
ATOM 6501 C C . GLU C 1 58 ? -26.246 20.798 26.734 1.00 34.68 38 GLU C C 1
ATOM 6502 O O . GLU C 1 58 ? -25.833 19.680 26.410 1.00 33.71 38 GLU C O 1
ATOM 6508 N N . GLY C 1 59 ? -25.794 21.925 26.173 1.00 33.13 39 GLY C N 1
ATOM 6509 C CA . GLY C 1 59 ? -24.870 21.903 25.054 1.00 28.78 39 GLY C CA 1
ATOM 6510 C C . GLY C 1 59 ? -25.486 21.556 23.713 1.00 37.32 39 GLY C C 1
ATOM 6511 O O . GLY C 1 59 ? -24.789 21.640 22.684 1.00 29.51 39 GLY C O 1
ATOM 6512 N N . MET C 1 60 ? -26.763 21.164 23.679 1.00 34.15 40 MET C N 1
ATOM 6513 C CA . MET C 1 60 ? -27.449 20.894 22.420 1.00 31.53 40 MET C CA 1
ATOM 6514 C C . MET C 1 60 ? -28.599 21.869 22.207 1.00 29.34 40 MET C C 1
ATOM 6515 O O . MET C 1 60 ? -29.732 21.454 21.933 1.00 28.71 40 MET C O 1
ATOM 6520 N N . GLU C 1 61 ? -28.318 23.159 22.353 1.00 27.08 41 GLU C N 1
ATOM 6521 C CA . GLU C 1 61 ? -29.326 24.190 22.171 1.00 26.38 41 GLU C CA 1
ATOM 6522 C C . GLU C 1 61 ? -29.673 24.295 20.690 1.00 25.83 41 GLU C C 1
ATOM 6523 O O . GLU C 1 61 ? -28.810 24.615 19.864 1.00 29.13 41 GLU C O 1
ATOM 6529 N N . GLY C 1 62 ? -30.937 24.039 20.362 1.00 22.06 42 GLY C N 1
ATOM 6530 C CA . GLY C 1 62 ? -31.371 23.866 18.987 1.00 20.30 42 GLY C CA 1
ATOM 6531 C C . GLY C 1 62 ? -31.767 22.446 18.643 1.00 24.72 42 GLY C C 1
ATOM 6532 O O . GLY C 1 62 ? -32.188 22.201 17.502 1.00 21.49 42 GLY C O 1
ATOM 6533 N N . ALA C 1 63 ? -31.659 21.510 19.597 1.00 22.82 43 ALA C N 1
ATOM 6534 C CA . ALA C 1 63 ? -31.970 20.109 19.325 1.00 25.32 43 ALA C CA 1
ATOM 6535 C C . ALA C 1 63 ? -33.410 19.939 18.872 1.00 23.99 43 ALA C C 1
ATOM 6536 O O . ALA C 1 63 ? -33.683 19.192 17.926 1.00 20.96 43 ALA C O 1
ATOM 6538 N N . ALA C 1 64 ? -34.351 20.605 19.556 1.00 18.09 44 ALA C N 1
ATOM 6539 C CA . ALA C 1 64 ? -35.756 20.519 19.163 1.00 21.42 44 ALA C CA 1
ATOM 6540 C C . ALA C 1 64 ? -35.965 21.038 17.744 1.00 23.71 44 ALA C C 1
ATOM 6541 O O . ALA C 1 64 ? -36.779 20.493 16.987 1.00 21.32 44 ALA C O 1
ATOM 6543 N N . ALA C 1 65 ? -35.223 22.082 17.361 1.00 22.97 45 ALA C N 1
ATOM 6544 C CA . ALA C 1 65 ? -35.303 22.588 15.999 1.00 19.46 45 ALA C CA 1
ATOM 6545 C C . ALA C 1 65 ? -34.717 21.600 15.000 1.00 23.32 45 ALA C C 1
ATOM 6546 O O . ALA C 1 65 ? -35.202 21.498 13.867 1.00 24.71 45 ALA C O 1
ATOM 6548 N N . LEU C 1 66 ? -33.680 20.865 15.392 1.00 20.89 46 LEU C N 1
ATOM 6549 C CA . LEU C 1 66 ? -33.153 19.836 14.506 1.00 22.92 46 LEU C CA 1
ATOM 6550 C C . LEU C 1 66 ? -34.127 18.672 14.391 1.00 23.43 46 LEU C C 1
ATOM 6551 O O . LEU C 1 66 ? -34.322 18.126 13.299 1.00 26.59 46 LEU C O 1
ATOM 6556 N N . LEU C 1 67 ? -34.760 18.298 15.505 1.00 21.73 47 LEU C N 1
ATOM 6557 C CA . LEU C 1 67 ? -35.684 17.172 15.508 1.00 22.48 47 LEU C CA 1
ATOM 6558 C C . LEU C 1 67 ? -36.885 17.450 14.610 1.00 22.33 47 LEU C C 1
ATOM 6559 O O . LEU C 1 67 ? -37.258 16.619 13.774 1.00 22.63 47 LEU C O 1
ATOM 6564 N N . GLU C 1 68 ? -37.482 18.631 14.747 1.00 20.85 48 GLU C N 1
ATOM 6565 C CA . GLU C 1 68 ? -38.623 18.981 13.908 1.00 23.28 48 GLU C CA 1
ATOM 6566 C C . GLU C 1 68 ? -38.260 18.903 12.427 1.00 25.41 48 GLU C C 1
ATOM 6567 O O . GLU C 1 68 ? -39.035 18.376 11.619 1.00 24.20 48 GLU C O 1
ATOM 6573 N N . GLY C 1 69 ? -37.087 19.415 12.050 1.00 22.60 49 GLY C N 1
ATOM 6574 C CA . GLY C 1 69 ? -36.673 19.321 10.660 1.00 24.12 49 GLY C CA 1
ATOM 6575 C C . GLY C 1 69 ? -36.379 17.896 10.225 1.00 26.19 49 GLY C C 1
ATOM 6576 O O . GLY C 1 69 ? -36.634 17.528 9.071 1.00 24.54 49 GLY C O 1
ATOM 6577 N N . TRP C 1 70 ? -35.878 17.072 11.150 1.00 24.19 50 TRP C N 1
ATOM 6578 C CA . TRP C 1 70 ? -35.473 15.704 10.831 1.00 23.92 50 TRP C CA 1
ATOM 6579 C C . TRP C 1 70 ? -36.667 14.788 10.594 1.00 23.57 50 TRP C C 1
ATOM 6580 O O . TRP C 1 70 ? -36.592 13.879 9.755 1.00 27.52 50 TRP C O 1
ATOM 6591 N N . LEU C 1 71 ? -37.757 14.970 11.354 1.00 21.42 51 LEU C N 1
ATOM 6592 C CA . LEU C 1 71 ? -38.944 14.138 11.161 1.00 26.11 51 LEU C CA 1
ATOM 6593 C C . LEU C 1 71 ? -39.434 14.170 9.715 1.00 24.48 51 LEU C C 1
ATOM 6594 O O . LEU C 1 71 ? -39.922 13.160 9.193 1.00 25.66 51 LEU C O 1
ATOM 6599 N N . TRP C 1 72 ? -39.341 15.324 9.059 1.00 21.47 52 TRP C N 1
ATOM 6600 C CA . TRP C 1 72 ? -39.853 15.433 7.699 1.00 27.83 52 TRP C CA 1
ATOM 6601 C C . TRP C 1 72 ? -38.925 14.797 6.670 1.00 30.41 52 TRP C C 1
ATOM 6602 O O . TRP C 1 72 ? -39.254 14.802 5.476 1.00 33.59 52 TRP C O 1
ATOM 6613 N N . LYS C 1 73 ? -37.783 14.239 7.094 1.00 26.23 53 LYS C N 1
ATOM 6614 C CA . LYS C 1 73 ? -36.943 13.470 6.186 1.00 27.26 53 LYS C CA 1
ATOM 6615 C C . LYS C 1 73 ? -37.412 12.025 6.022 1.00 27.29 53 LYS C C 1
ATOM 6616 O O . LYS C 1 73 ? -36.703 11.225 5.406 1.00 29.72 53 LYS C O 1
ATOM 6622 N N . GLY C 1 74 ? -38.586 11.673 6.519 1.00 28.69 54 GLY C N 1
ATOM 6623 C CA . GLY C 1 74 ? -39.158 10.362 6.266 1.00 28.32 54 GLY C CA 1
ATOM 6624 C C . GLY C 1 74 ? -39.815 9.722 7.473 1.00 30.00 54 GLY C C 1
ATOM 6625 O O . GLY C 1 74 ? -39.459 9.978 8.624 1.00 27.40 54 GLY C O 1
ATOM 6626 N N . ALA C 1 75 ? -40.798 8.868 7.209 1.00 22.05 55 ALA C N 1
ATOM 6627 C CA . ALA C 1 75 ? -41.521 8.167 8.261 1.00 29.35 55 ALA C CA 1
ATOM 6628 C C . ALA C 1 75 ? -42.010 6.846 7.695 1.00 34.05 55 ALA C C 1
ATOM 6629 O O . ALA C 1 75 ? -42.470 6.792 6.550 1.00 30.55 55 ALA C O 1
ATOM 6631 N N . GLY C 1 76 ? -41.915 5.793 8.500 1.00 31.45 56 GLY C N 1
ATOM 6632 C CA . GLY C 1 76 ? -42.243 4.457 8.040 1.00 35.73 56 GLY C CA 1
ATOM 6633 C C . GLY C 1 76 ? -41.600 4.114 6.709 1.00 36.27 56 GLY C C 1
ATOM 6634 O O . GLY C 1 76 ? -40.374 4.117 6.575 1.00 36.09 56 GLY C O 1
ATOM 6635 N N . ASP C 1 77 ? -42.433 3.848 5.710 1.00 39.20 57 ASP C N 1
ATOM 6636 C CA . ASP C 1 77 ? -41.998 3.410 4.392 1.00 39.47 57 ASP C CA 1
ATOM 6637 C C . ASP C 1 77 ? -41.686 4.561 3.443 1.00 38.85 57 ASP C C 1
ATOM 6638 O O . ASP C 1 77 ? -41.273 4.311 2.303 1.00 43.09 57 ASP C O 1
ATOM 6643 N N . LEU C 1 78 ? -41.872 5.804 3.874 1.00 31.15 58 LEU C N 1
ATOM 6644 C CA . LEU C 1 78 ? -41.842 6.964 2.995 1.00 25.99 58 LEU C CA 1
ATOM 6645 C C . LEU C 1 78 ? -40.581 7.777 3.231 1.00 29.75 58 LEU C C 1
ATOM 6646 O O . LEU C 1 78 ? -40.298 8.160 4.372 1.00 32.11 58 LEU C O 1
ATOM 6651 N N . ASP C 1 79 ? -39.838 8.061 2.162 1.00 26.65 59 ASP C N 1
ATOM 6652 C CA . ASP C 1 79 ? -38.686 8.946 2.282 1.00 29.47 59 ASP C CA 1
ATOM 6653 C C . ASP C 1 79 ? -39.174 10.396 2.292 1.00 24.90 59 ASP C C 1
ATOM 6654 O O . ASP C 1 79 ? -40.379 10.667 2.293 1.00 25.88 59 ASP C O 1
ATOM 6659 N N . ALA C 1 80 ? -38.233 11.345 2.276 1.00 21.05 60 ALA C N 1
ATOM 6660 C CA . ALA C 1 80 ? -38.593 12.751 2.434 1.00 28.38 60 ALA C CA 1
ATOM 6661 C C . ALA C 1 80 ? -39.544 13.196 1.331 1.00 27.01 60 ALA C C 1
ATOM 6662 O O . ALA C 1 80 ? -40.600 13.782 1.601 1.00 24.64 60 ALA C O 1
ATOM 6664 N N . ARG C 1 81 ? -39.188 12.901 0.078 1.00 29.04 61 ARG C N 1
ATOM 6665 C CA . ARG C 1 81 ? -39.996 13.350 -1.052 1.00 28.29 61 ARG C CA 1
ATOM 6666 C C . ARG C 1 81 ? -41.350 12.653 -1.071 1.00 21.92 61 ARG C C 1
ATOM 6667 O O . ARG C 1 81 ? -42.376 13.288 -1.324 1.00 25.84 61 ARG C O 1
ATOM 6675 N N . ALA C 1 82 ? -41.378 11.355 -0.776 1.00 26.32 62 ALA C N 1
ATOM 6676 C CA . ALA C 1 82 ? -42.638 10.618 -0.787 1.00 25.71 62 ALA C CA 1
ATOM 6677 C C . ALA C 1 82 ? -43.570 11.062 0.339 1.00 24.63 62 ALA C C 1
ATOM 6678 O O . ALA C 1 82 ? -44.794 11.079 0.162 1.00 23.06 62 ALA C O 1
ATOM 6680 N N . LEU C 1 83 ? -43.020 11.392 1.512 1.00 24.37 63 LEU C N 1
ATOM 6681 C CA . LEU C 1 83 ? -43.855 11.861 2.617 1.00 23.83 63 LEU C CA 1
ATOM 6682 C C . LEU C 1 83 ? -44.503 13.202 2.284 1.00 20.98 63 LEU C C 1
ATOM 6683 O O . LEU C 1 83 ? -45.702 13.401 2.512 1.00 17.90 63 LEU C O 1
ATOM 6688 N N . ALA C 1 84 ? -43.713 14.138 1.757 1.00 22.33 64 ALA C N 1
ATOM 6689 C CA . ALA C 1 84 ? -44.250 15.429 1.343 1.00 23.71 64 ALA C CA 1
ATOM 6690 C C . ALA C 1 84 ? -45.312 15.252 0.266 1.00 23.31 64 ALA C C 1
ATOM 6691 O O . ALA C 1 84 ? -46.357 15.911 0.296 1.00 20.45 64 ALA C O 1
ATOM 6693 N N . GLN C 1 85 ? -45.084 14.325 -0.664 1.00 23.10 65 GLN C N 1
ATOM 6694 C CA . GLN C 1 85 ? -46.045 14.123 -1.745 1.00 27.01 65 GLN C CA 1
ATOM 6695 C C . GLN C 1 85 ? -47.323 13.469 -1.232 1.00 22.59 65 GLN C C 1
ATOM 6696 O O . GLN C 1 85 ? -48.424 13.784 -1.709 1.00 23.88 65 GLN C O 1
ATOM 6702 N N . ALA C 1 86 ? -47.199 12.552 -0.266 1.00 22.09 66 ALA C N 1
ATOM 6703 C CA . ALA C 1 86 ? -48.385 11.890 0.276 1.00 21.79 66 ALA C CA 1
ATOM 6704 C C . ALA C 1 86 ? -49.291 12.880 1.003 1.00 25.50 66 ALA C C 1
ATOM 6705 O O . ALA C 1 86 ? -50.519 12.826 0.872 1.00 29.36 66 ALA C O 1
ATOM 6707 N N . LEU C 1 87 ? -48.706 13.800 1.765 1.00 22.77 67 LEU C N 1
ATOM 6708 C CA . LEU C 1 87 ? -49.509 14.825 2.423 1.00 21.89 67 LEU C CA 1
ATOM 6709 C C . LEU C 1 87 ? -50.053 15.837 1.415 1.00 23.27 67 LEU C C 1
ATOM 6710 O O . LEU C 1 87 ? -51.220 16.245 1.498 1.00 21.39 67 LEU C O 1
ATOM 6715 N N . ASP C 1 88 ? -49.230 16.237 0.441 1.00 24.82 68 ASP C N 1
ATOM 6716 C CA . ASP C 1 88 ? -49.698 17.170 -0.582 1.00 24.12 68 ASP C CA 1
ATOM 6717 C C . ASP C 1 88 ? -50.824 16.580 -1.430 1.00 24.42 68 ASP C C 1
ATOM 6718 O O . ASP C 1 88 ? -51.707 17.321 -1.875 1.00 21.65 68 ASP C O 1
ATOM 6723 N N . ALA C 1 89 ? -50.827 15.258 -1.650 1.00 20.09 69 ALA C N 1
ATOM 6724 C CA . ALA C 1 89 ? -51.900 14.635 -2.418 1.00 21.69 69 ALA C CA 1
ATOM 6725 C C . ALA C 1 89 ? -53.229 14.632 -1.681 1.00 25.37 69 ALA C C 1
ATOM 6726 O O . ALA C 1 89 ? -54.266 14.429 -2.320 1.00 23.41 69 ALA C O 1
ATOM 6728 N N . LEU C 1 90 ? -53.223 14.810 -0.359 1.00 19.43 70 LEU C N 1
ATOM 6729 C CA . LEU C 1 90 ? -54.447 14.988 0.415 1.00 22.21 70 LEU C CA 1
ATOM 6730 C C . LEU C 1 90 ? -54.834 16.454 0.569 1.00 21.22 70 LEU C C 1
ATOM 6731 O O . LEU C 1 90 ? -55.807 16.755 1.271 1.00 23.51 70 LEU C O 1
ATOM 6736 N N . GLY C 1 91 ? -54.099 17.365 -0.070 1.00 19.38 71 GLY C N 1
ATOM 6737 C CA . GLY C 1 91 ? -54.360 18.785 0.049 1.00 20.19 71 GLY C CA 1
ATOM 6738 C C . GLY C 1 91 ? -54.101 19.388 1.418 1.00 22.80 71 GLY C C 1
ATOM 6739 O O . GLY C 1 91 ? -54.769 20.356 1.786 1.00 22.81 71 GLY C O 1
ATOM 6740 N N . VAL C 1 92 ? -53.137 18.863 2.172 1.00 19.91 72 VAL C N 1
ATOM 6741 C CA . VAL C 1 92 ? -52.894 19.328 3.540 1.00 24.04 72 VAL C CA 1
ATOM 6742 C C . VAL C 1 92 ? -52.098 20.633 3.514 1.00 20.73 72 VAL C C 1
ATOM 6743 O O . VAL C 1 92 ? -50.970 20.676 3.012 1.00 23.61 72 VAL C O 1
ATOM 6747 N N . ARG C 1 93 ? -52.689 21.699 4.044 1.00 17.35 73 ARG C N 1
ATOM 6748 C CA . ARG C 1 93 ? -51.992 22.964 4.229 1.00 20.20 73 ARG C CA 1
ATOM 6749 C C . ARG C 1 93 ? -51.425 22.957 5.645 1.00 20.88 73 ARG C C 1
ATOM 6750 O O . ARG C 1 93 ? -52.180 22.849 6.609 1.00 19.54 73 ARG C O 1
ATOM 6758 N N . ARG C 1 94 ? -50.104 23.026 5.778 1.00 20.81 74 ARG C N 1
ATOM 6759 C CA . ARG C 1 94 ? -49.500 22.731 7.066 1.00 22.18 74 ARG C CA 1
ATOM 6760 C C . ARG C 1 94 ? -48.303 23.627 7.315 1.00 21.69 74 ARG C C 1
ATOM 6761 O O . ARG C 1 94 ? -47.724 24.206 6.391 1.00 22.98 74 ARG C O 1
ATOM 6769 N N . SER C 1 95 ? -47.952 23.748 8.592 1.00 20.51 75 SER C N 1
ATOM 6770 C CA . SER C 1 95 ? -46.692 24.341 9.008 1.00 21.21 75 SER C CA 1
ATOM 6771 C C . SER C 1 95 ? -46.332 23.753 10.360 1.00 21.29 75 SER C C 1
ATOM 6772 O O . SER C 1 95 ? -47.196 23.281 11.102 1.00 18.19 75 SER C O 1
ATOM 6775 N N . SER C 1 96 ? -45.041 23.768 10.667 1.00 15.11 76 SER C N 1
ATOM 6776 C CA . SER C 1 96 ? -44.603 23.282 11.965 1.00 19.98 76 SER C CA 1
ATOM 6777 C C . SER C 1 96 ? -43.328 24.007 12.365 1.00 20.57 76 SER C C 1
ATOM 6778 O O . SER C 1 96 ? -42.663 24.633 11.539 1.00 19.12 76 SER C O 1
ATOM 6781 N N . GLY C 1 97 ? -42.998 23.921 13.653 1.00 21.34 77 GLY C N 1
ATOM 6782 C CA . GLY C 1 97 ? -41.787 24.552 14.136 1.00 20.21 77 GLY C CA 1
ATOM 6783 C C . GLY C 1 97 ? -41.560 24.355 15.622 1.00 20.89 77 GLY C C 1
ATOM 6784 O O . GLY C 1 97 ? -42.513 24.292 16.397 1.00 20.13 77 GLY C O 1
ATOM 6785 N N . ALA C 1 98 ? -40.295 24.223 16.015 1.00 20.26 78 ALA C N 1
ATOM 6786 C CA . ALA C 1 98 ? -39.931 24.140 17.420 1.00 22.17 78 ALA C CA 1
ATOM 6787 C C . ALA C 1 98 ? -39.945 25.541 18.026 1.00 21.63 78 ALA C C 1
ATOM 6788 O O . ALA C 1 98 ? -39.336 26.465 17.482 1.00 24.99 78 ALA C O 1
ATOM 6790 N N . GLY C 1 99 ? -40.690 25.708 19.117 1.00 22.82 79 GLY C N 1
ATOM 6791 C CA . GLY C 1 99 ? -40.724 26.938 19.862 1.00 19.04 79 GLY C CA 1
ATOM 6792 C C . GLY C 1 99 ? -39.995 26.821 21.184 1.00 17.08 79 GLY C C 1
ATOM 6793 O O . GLY C 1 99 ? -39.205 25.894 21.411 1.00 16.46 79 GLY C O 1
ATOM 6794 N N . LEU C 1 100 ? -40.279 27.768 22.080 1.00 18.54 80 LEU C N 1
ATOM 6795 C CA . LEU C 1 100 ? -39.626 27.795 23.387 1.00 22.02 80 LEU C CA 1
ATOM 6796 C C . LEU C 1 100 ? -40.094 26.641 24.264 1.00 21.78 80 LEU C C 1
ATOM 6797 O O . LEU C 1 100 ? -39.276 25.897 24.822 1.00 22.80 80 LEU C O 1
ATOM 6802 N N . GLU C 1 101 ? -41.406 26.464 24.390 1.00 21.39 81 GLU C N 1
ATOM 6803 C CA . GLU C 1 101 ? -41.940 25.497 25.342 1.00 19.42 81 GLU C CA 1
ATOM 6804 C C . GLU C 1 101 ? -42.419 24.201 24.695 1.00 19.53 81 GLU C C 1
ATOM 6805 O O . GLU C 1 101 ? -42.663 23.227 25.415 1.00 19.67 81 GLU C O 1
ATOM 6811 N N . TYR C 1 102 ? -42.539 24.150 23.371 1.00 16.35 82 TYR C N 1
ATOM 6812 C CA . TYR C 1 102 ? -43.114 22.984 22.711 1.00 19.53 82 TYR C CA 1
ATOM 6813 C C . TYR C 1 102 ? -42.908 23.126 21.211 1.00 18.67 82 TYR C C 1
ATOM 6814 O O . TYR C 1 102 ? -42.541 24.194 20.718 1.00 19.83 82 TYR C O 1
ATOM 6823 N N . THR C 1 103 ? -43.154 22.037 20.493 1.00 17.49 83 THR C N 1
ATOM 6824 C CA . THR C 1 103 ? -43.108 22.030 19.037 1.00 20.52 83 THR C CA 1
ATOM 6825 C C . THR C 1 103 ? -44.526 21.889 18.499 1.00 19.36 83 THR C C 1
ATOM 6826 O O . THR C 1 103 ? -45.283 21.013 18.931 1.00 19.63 83 THR C O 1
ATOM 6830 N N . ALA C 1 104 ? -44.889 22.763 17.574 1.00 19.10 84 ALA C N 1
ATOM 6831 C CA . ALA C 1 104 ? -46.265 22.886 17.119 1.00 19.83 84 ALA C CA 1
ATOM 6832 C C . ALA C 1 104 ? -46.368 22.385 15.684 1.00 24.04 84 ALA C C 1
ATOM 6833 O O . ALA C 1 104 ? -45.541 22.749 14.841 1.00 22.62 84 ALA C O 1
ATOM 6835 N N . PHE C 1 105 ? -47.355 21.523 15.422 1.00 21.99 85 PHE C N 1
ATOM 6836 C CA . PHE C 1 105 ? -47.669 21.027 14.078 1.00 21.02 85 PHE C CA 1
ATOM 6837 C C . PHE C 1 105 ? -49.091 21.455 13.764 1.00 20.76 85 PHE C C 1
ATOM 6838 O O . PHE C 1 105 ? -50.035 20.990 14.410 1.00 21.46 85 PHE C O 1
ATOM 6846 N N . ALA C 1 106 ? -49.246 22.329 12.779 1.00 18.87 86 ALA C N 1
ATOM 6847 C CA . ALA C 1 106 ? -50.556 22.796 12.356 1.00 20.40 86 ALA C CA 1
ATOM 6848 C C . ALA C 1 106 ? -50.900 22.217 10.989 1.00 23.22 86 ALA C C 1
ATOM 6849 O O . ALA C 1 106 ? -50.061 22.204 10.083 1.00 15.78 86 ALA C O 1
ATOM 6851 N N . ALA C 1 107 ? -52.142 21.758 10.834 1.00 18.64 87 ALA C N 1
ATOM 6852 C CA . ALA C 1 107 ? -52.579 21.204 9.560 1.00 19.54 87 ALA C CA 1
ATOM 6853 C C . ALA C 1 107 ? -54.046 21.550 9.322 1.00 22.02 87 ALA C C 1
ATOM 6854 O O . ALA C 1 107 ? -54.841 21.645 10.262 1.00 18.37 87 ALA C O 1
ATOM 6856 N N . ALA C 1 108 ? -54.395 21.733 8.050 1.00 23.50 88 ALA C N 1
ATOM 6857 C CA . ALA C 1 108 ? -55.776 21.978 7.655 1.00 21.84 88 ALA C CA 1
ATOM 6858 C C . ALA C 1 108 ? -56.063 21.221 6.369 1.00 20.89 88 ALA C C 1
ATOM 6859 O O . ALA C 1 108 ? -55.196 21.102 5.499 1.00 19.20 88 ALA C O 1
ATOM 6861 N N . PHE C 1 109 ? -57.284 20.727 6.245 1.00 21.32 89 PHE C N 1
ATOM 6862 C CA . PHE C 1 109 ? -57.623 19.830 5.152 1.00 21.79 89 PHE C CA 1
ATOM 6863 C C . PHE C 1 109 ? -59.137 19.692 5.133 1.00 22.33 89 PHE C C 1
ATOM 6864 O O . PHE C 1 109 ? -59.830 20.111 6.065 1.00 20.76 89 PHE C O 1
ATOM 6872 N N . LEU C 1 110 ? -59.635 19.117 4.057 1.00 20.47 90 LEU C N 1
ATOM 6873 C CA . LEU C 1 110 ? -61.056 18.851 3.890 1.00 25.13 90 LEU C CA 1
ATOM 6874 C C . LEU C 1 110 ? -61.411 17.493 4.496 1.00 24.12 90 LEU C C 1
ATOM 6875 O O . LEU C 1 110 ? -60.558 16.603 4.567 1.00 25.21 90 LEU C O 1
ATOM 6880 N N . PRO C 1 111 ? -62.651 17.311 4.978 1.00 24.69 91 PRO C N 1
ATOM 6881 C CA . PRO C 1 111 ? -62.936 16.166 5.868 1.00 23.68 91 PRO C CA 1
ATOM 6882 C C . PRO C 1 111 ? -62.732 14.798 5.239 1.00 29.45 91 PRO C C 1
ATOM 6883 O O . PRO C 1 111 ? -62.411 13.841 5.958 1.00 31.41 91 PRO C O 1
ATOM 6887 N N . GLU C 1 112 ? -62.906 14.676 3.918 1.00 26.42 92 GLU C N 1
ATOM 6888 C CA . GLU C 1 112 ? -62.844 13.380 3.253 1.00 28.78 92 GLU C CA 1
ATOM 6889 C C . GLU C 1 112 ? -61.527 12.663 3.517 1.00 30.42 92 GLU C C 1
ATOM 6890 O O . GLU C 1 112 ? -61.485 11.429 3.496 1.00 30.67 92 GLU C O 1
ATOM 6896 N N . VAL C 1 113 ? -60.444 13.406 3.767 1.00 27.05 93 VAL C N 1
ATOM 6897 C CA . VAL C 1 113 ? -59.121 12.811 3.920 1.00 20.63 93 VAL C CA 1
ATOM 6898 C C . VAL C 1 113 ? -58.723 12.649 5.390 1.00 24.31 93 VAL C C 1
ATOM 6899 O O . VAL C 1 113 ? -57.554 12.380 5.680 1.00 21.93 93 VAL C O 1
ATOM 6903 N N . LEU C 1 114 ? -59.683 12.774 6.316 1.00 22.79 94 LEU C N 1
ATOM 6904 C CA . LEU C 1 114 ? -59.411 12.741 7.757 1.00 28.55 94 LEU C CA 1
ATOM 6905 C C . LEU C 1 114 ? -58.500 11.584 8.168 1.00 27.84 94 LEU C C 1
ATOM 6906 O O . LEU C 1 114 ? -57.426 11.789 8.750 1.00 26.28 94 LEU C O 1
ATOM 6911 N N . ASP C 1 115 ? -58.931 10.354 7.875 1.00 25.02 95 ASP C N 1
ATOM 6912 C CA . ASP C 1 115 ? -58.259 9.166 8.391 1.00 25.89 95 ASP C CA 1
ATOM 6913 C C . ASP C 1 115 ? -56.826 9.061 7.899 1.00 26.77 95 ASP C C 1
ATOM 6914 O O . ASP C 1 115 ? -55.938 8.636 8.645 1.00 27.49 95 ASP C O 1
ATOM 6919 N N . GLU C 1 116 ? -56.578 9.409 6.634 1.00 22.59 96 GLU C N 1
ATOM 6920 C CA . GLU C 1 116 ? -55.232 9.218 6.116 1.00 24.34 96 GLU C CA 1
ATOM 6921 C C . GLU C 1 116 ? -54.270 10.293 6.611 1.00 23.26 96 GLU C C 1
ATOM 6922 O O . GLU C 1 116 ? -53.073 10.025 6.744 1.00 25.93 96 GLU C O 1
ATOM 6928 N N . VAL C 1 117 ? -54.765 11.506 6.863 1.00 22.91 97 VAL C N 1
ATOM 6929 C CA . VAL C 1 117 ? -53.912 12.572 7.389 1.00 25.53 97 VAL C CA 1
ATOM 6930 C C . VAL C 1 117 ? -53.433 12.223 8.794 1.00 25.33 97 VAL C C 1
ATOM 6931 O O . VAL C 1 117 ? -52.248 12.353 9.116 1.00 26.70 97 VAL C O 1
ATOM 6935 N N . PHE C 1 118 ? -54.341 11.771 9.653 1.00 24.56 98 PHE C N 1
ATOM 6936 C CA . PHE C 1 118 ? -53.907 11.394 10.995 1.00 27.47 98 PHE C CA 1
ATOM 6937 C C . PHE C 1 118 ? -53.045 10.144 10.976 1.00 27.42 98 PHE C C 1
ATOM 6938 O O . PHE C 1 118 ? -52.152 9.996 11.819 1.00 24.65 98 PHE C O 1
ATOM 6946 N N . ARG C 1 119 ? -53.286 9.235 10.030 1.00 25.47 99 ARG C N 1
ATOM 6947 C CA . ARG C 1 119 ? -52.426 8.066 9.949 1.00 26.49 99 ARG C CA 1
ATOM 6948 C C . ARG C 1 119 ? -50.997 8.473 9.614 1.00 25.64 99 ARG C C 1
ATOM 6949 O O . ARG C 1 119 ? -50.043 7.925 10.176 1.00 27.11 99 ARG C O 1
ATOM 6957 N N . LEU C 1 120 ? -50.828 9.445 8.715 1.00 23.49 100 LEU C N 1
ATOM 6958 C CA . LEU C 1 120 ? -49.478 9.848 8.338 1.00 23.93 100 LEU C CA 1
ATOM 6959 C C . LEU C 1 120 ? -48.810 10.664 9.441 1.00 22.83 100 LEU C C 1
ATOM 6960 O O . LEU C 1 120 ? -47.610 10.513 9.685 1.00 24.41 100 LEU C O 1
ATOM 6965 N N . TYR C 1 121 ? -49.554 11.552 10.104 1.00 21.49 101 TYR C N 1
ATOM 6966 C CA . TYR C 1 121 ? -48.954 12.284 11.219 1.00 25.17 101 TYR C CA 1
ATOM 6967 C C . TYR C 1 121 ? -48.555 11.346 12.355 1.00 22.58 101 TYR C C 1
ATOM 6968 O O . TYR C 1 121 ? -47.530 11.568 13.000 1.00 26.60 101 TYR C O 1
ATOM 6977 N N . ALA C 1 122 ? -49.324 10.281 12.600 1.00 24.22 102 ALA C N 1
ATOM 6978 C CA . ALA C 1 122 ? -48.912 9.323 13.628 1.00 29.42 102 ALA C CA 1
ATOM 6979 C C . ALA C 1 122 ? -47.620 8.624 13.228 1.00 29.52 102 ALA C C 1
ATOM 6980 O O . ALA C 1 122 ? -46.706 8.484 14.048 1.00 28.86 102 ALA C O 1
ATOM 6982 N N . LEU C 1 123 ? -47.514 8.222 11.954 1.00 25.77 103 LEU C N 1
ATOM 6983 C CA . LEU C 1 123 ? -46.270 7.678 11.419 1.00 25.62 103 LEU C CA 1
ATOM 6984 C C . LEU C 1 123 ? -45.104 8.623 11.667 1.00 28.10 103 LEU C C 1
ATOM 6985 O O . LEU C 1 123 ? -44.056 8.217 12.177 1.00 27.29 103 LEU C O 1
ATOM 6990 N N . LEU C 1 124 ? -45.280 9.896 11.300 1.00 27.63 104 LEU C N 1
ATOM 6991 C CA . LEU C 1 124 ? -44.228 10.901 11.448 1.00 28.16 104 LEU C CA 1
ATOM 6992 C C . LEU C 1 124 ? -43.780 11.052 12.907 1.00 29.48 104 LEU C C 1
ATOM 6993 O O . LEU C 1 124 ? -42.583 11.162 13.185 1.00 25.91 104 LEU C O 1
ATOM 6998 N N . LEU C 1 125 ? -44.722 11.047 13.854 1.00 30.08 105 LEU C N 1
ATOM 6999 C CA . LEU C 1 125 ? -44.352 11.284 15.246 1.00 29.20 105 LEU C CA 1
ATOM 7000 C C . LEU C 1 125 ? -43.873 10.031 15.960 1.00 35.07 105 LEU C C 1
ATOM 7001 O O . LEU C 1 125 ? -43.042 10.128 16.877 1.00 33.38 105 LEU C O 1
ATOM 7006 N N . THR C 1 126 ? -44.404 8.861 15.599 1.00 29.85 106 THR C N 1
ATOM 7007 C CA . THR C 1 126 ? -44.066 7.637 16.308 1.00 30.88 106 THR C CA 1
ATOM 7008 C C . THR C 1 126 ? -43.021 6.789 15.613 1.00 32.95 106 THR C C 1
ATOM 7009 O O . THR C 1 126 ? -42.381 5.971 16.283 1.00 40.77 106 THR C O 1
ATOM 7013 N N . ARG C 1 127 ? -42.846 6.915 14.296 1.00 33.71 107 ARG C N 1
ATOM 7014 C CA . ARG C 1 127 ? -41.919 6.049 13.559 1.00 29.72 107 ARG C CA 1
ATOM 7015 C C . ARG C 1 127 ? -41.148 6.834 12.509 1.00 30.91 107 ARG C C 1
ATOM 7016 O O . ARG C 1 127 ? -41.143 6.471 11.328 1.00 28.39 107 ARG C O 1
ATOM 7024 N N . PRO C 1 128 ? -40.454 7.901 12.903 1.00 27.15 108 PRO C N 1
ATOM 7025 C CA . PRO C 1 128 ? -39.636 8.625 11.929 1.00 27.27 108 PRO C CA 1
ATOM 7026 C C . PRO C 1 128 ? -38.387 7.838 11.564 1.00 25.59 108 PRO C C 1
ATOM 7027 O O . PRO C 1 128 ? -37.814 7.117 12.379 1.00 29.68 108 PRO C O 1
ATOM 7031 N N . ARG C 1 129 ? -37.952 7.999 10.321 1.00 29.08 109 ARG C N 1
ATOM 7032 C CA . ARG C 1 129 ? -36.759 7.282 9.884 1.00 32.07 109 ARG C CA 1
ATOM 7033 C C . ARG C 1 129 ? -35.486 7.901 10.425 1.00 32.65 109 ARG C C 1
ATOM 7034 O O . ARG C 1 129 ? -34.496 7.192 10.619 1.00 31.44 109 ARG C O 1
ATOM 7042 N N . LEU C 1 130 ? -35.499 9.209 10.675 1.00 32.32 110 LEU C N 1
ATOM 7043 C CA . LEU C 1 130 ? -34.338 9.983 11.106 1.00 30.59 110 LEU C CA 1
ATOM 7044 C C . LEU C 1 130 ? -33.091 9.527 10.338 1.00 33.85 110 LEU C C 1
ATOM 7045 O O . LEU C 1 130 ? -32.122 9.062 10.946 1.00 31.76 110 LEU C O 1
ATOM 7050 N N . PRO C 1 131 ? -33.103 9.616 9.007 1.00 33.18 111 PRO C N 1
ATOM 7051 C CA . PRO C 1 131 ? -31.962 9.129 8.232 1.00 33.40 111 PRO C CA 1
ATOM 7052 C C . PRO C 1 131 ? -30.729 9.967 8.527 1.00 36.53 111 PRO C C 1
ATOM 7053 O O . PRO C 1 131 ? -30.775 11.198 8.486 1.00 33.05 111 PRO C O 1
ATOM 7057 N N . GLU C 1 132 ? -29.615 9.292 8.811 1.00 37.48 112 GLU C N 1
ATOM 7058 C CA . GLU C 1 132 ? -28.385 10.033 9.049 1.00 37.59 112 GLU C CA 1
ATOM 7059 C C . GLU C 1 132 ? -27.892 10.741 7.791 1.00 36.62 112 GLU C C 1
ATOM 7060 O O . GLU C 1 132 ? -27.202 11.759 7.896 1.00 36.29 112 GLU C O 1
ATOM 7066 N N . GLU C 1 133 ? -28.269 10.260 6.608 1.00 41.46 113 GLU C N 1
ATOM 7067 C CA . GLU C 1 133 ? -27.895 10.931 5.369 1.00 41.47 113 GLU C CA 1
ATOM 7068 C C . GLU C 1 133 ? -28.667 12.227 5.133 1.00 39.93 113 GLU C C 1
ATOM 7069 O O . GLU C 1 133 ? -28.264 13.014 4.273 1.00 43.81 113 GLU C O 1
ATOM 7075 N N . GLY C 1 134 ? -29.743 12.484 5.874 1.00 38.76 114 GLY C N 1
ATOM 7076 C CA . GLY C 1 134 ? -30.478 13.723 5.693 1.00 31.03 114 GLY C CA 1
ATOM 7077 C C . GLY C 1 134 ? -30.222 14.751 6.782 1.00 31.61 114 GLY C C 1
ATOM 7078 O O . GLY C 1 134 ? -30.587 15.919 6.624 1.00 29.62 114 GLY C O 1
ATOM 7079 N N . LEU C 1 135 ? -29.588 14.341 7.889 1.00 27.22 115 LEU C N 1
ATOM 7080 C CA . LEU C 1 135 ? -29.395 15.263 9.006 1.00 32.92 115 LEU C CA 1
ATOM 7081 C C . LEU C 1 135 ? -28.545 16.464 8.614 1.00 28.02 115 LEU C C 1
ATOM 7082 O O . LEU C 1 135 ? -28.733 17.556 9.157 1.00 29.23 115 LEU C O 1
ATOM 7087 N N . GLU C 1 136 ? -27.627 16.301 7.664 1.00 25.72 116 GLU C N 1
ATOM 7088 C CA . GLU C 1 136 ? -26.753 17.421 7.338 1.00 28.31 116 GLU C CA 1
ATOM 7089 C C . GLU C 1 136 ? -27.499 18.525 6.603 1.00 30.84 116 GLU C C 1
ATOM 7090 O O . GLU C 1 136 ? -27.173 19.707 6.781 1.00 26.68 116 GLU C O 1
ATOM 7096 N N . ALA C 1 137 ? -28.496 18.175 5.780 1.00 26.34 117 ALA C N 1
ATOM 7097 C CA . ALA C 1 137 ? -29.320 19.215 5.174 1.00 28.58 117 ALA C CA 1
ATOM 7098 C C . ALA C 1 137 ? -30.245 19.850 6.213 1.00 24.59 117 ALA C C 1
ATOM 7099 O O . ALA C 1 137 ? -30.476 21.065 6.179 1.00 24.67 117 ALA C O 1
ATOM 7101 N N . VAL C 1 138 ? -30.784 19.046 7.137 1.00 27.28 118 VAL C N 1
ATOM 7102 C CA . VAL C 1 138 ? -31.547 19.591 8.265 1.00 28.27 118 VAL C CA 1
ATOM 7103 C C . VAL C 1 138 ? -30.705 20.608 9.024 1.00 25.67 118 VAL C C 1
ATOM 7104 O O . VAL C 1 138 ? -31.121 21.757 9.238 1.00 22.16 118 VAL C O 1
ATOM 7108 N N . ARG C 1 139 ? -29.496 20.195 9.428 1.00 22.68 119 ARG C N 1
ATOM 7109 C CA . ARG C 1 139 ? -28.621 21.070 10.197 1.00 23.78 119 ARG C CA 1
ATOM 7110 C C . ARG C 1 139 ? -28.354 22.365 9.448 1.00 24.99 119 AR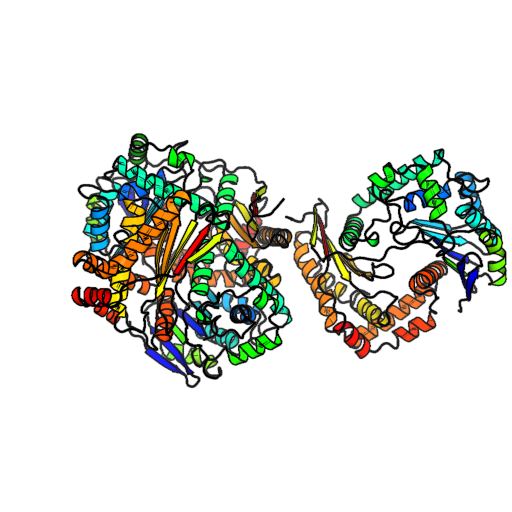G C C 1
ATOM 7111 O O . ARG C 1 139 ? -28.410 23.453 10.032 1.00 19.02 119 ARG C O 1
ATOM 7119 N N . SER C 1 140 ? -28.096 22.259 8.140 1.00 23.45 120 SER C N 1
ATOM 7120 C CA . SER C 1 140 ? -27.793 23.425 7.318 1.00 21.30 120 SER C CA 1
ATOM 7121 C C . SER C 1 140 ? -28.967 24.405 7.266 1.00 22.63 120 SER C C 1
ATOM 7122 O O . SER C 1 140 ? -28.776 25.629 7.364 1.00 20.56 120 SER C O 1
ATOM 7125 N N . VAL C 1 141 ? -30.190 23.893 7.114 1.00 20.07 121 VAL C N 1
ATOM 7126 C CA . VAL C 1 141 ? -31.352 24.776 7.115 1.00 21.11 121 VAL C CA 1
ATOM 7127 C C . VAL C 1 141 ? -31.510 25.467 8.474 1.00 17.48 121 VAL C C 1
ATOM 7128 O O . VAL C 1 141 ? -31.785 26.671 8.541 1.00 17.94 121 VAL C O 1
ATOM 7132 N N . ALA C 1 142 ? -31.315 24.733 9.573 1.00 18.26 122 ALA C N 1
ATOM 7133 C CA . ALA C 1 142 ? -31.488 25.346 10.893 1.00 19.97 122 ALA C CA 1
ATOM 7134 C C . ALA C 1 142 ? -30.463 26.451 11.125 1.00 21.43 122 ALA C C 1
ATOM 7135 O O . ALA C 1 142 ? -30.774 27.479 11.741 1.00 18.83 122 ALA C O 1
ATOM 7137 N N . LEU C 1 143 ? -29.236 26.268 10.628 1.00 21.16 123 LEU C N 1
ATOM 7138 C CA . LEU C 1 143 ? -28.241 27.325 10.752 1.00 17.77 123 LEU C CA 1
ATOM 7139 C C . LEU C 1 143 ? -28.586 28.549 9.910 1.00 21.18 123 LEU C C 1
ATOM 7140 O O . LEU C 1 143 ? -28.283 29.672 10.318 1.00 20.99 123 LEU C O 1
ATOM 7145 N N . GLN C 1 144 ? -29.196 28.370 8.730 1.00 20.20 124 GLN C N 1
ATOM 7146 C CA . GLN C 1 144 ? -29.662 29.535 7.978 1.00 20.21 124 GLN C CA 1
ATOM 7147 C C . GLN C 1 144 ? -30.768 30.272 8.727 1.00 19.45 124 GLN C C 1
ATOM 7148 O O . GLN C 1 144 ? -30.773 31.507 8.785 1.00 24.36 124 GLN C O 1
ATOM 7154 N N . ALA C 1 145 ? -31.728 29.530 9.283 1.00 20.03 125 ALA C N 1
ATOM 7155 C CA . ALA C 1 145 ? -32.797 30.148 10.068 1.00 23.51 125 ALA C CA 1
ATOM 7156 C C . ALA C 1 145 ? -32.239 30.924 11.260 1.00 22.18 125 ALA C C 1
ATOM 7157 O O . ALA C 1 145 ? -32.652 32.057 11.527 1.00 25.71 125 ALA C O 1
ATOM 7159 N N . LEU C 1 146 ? -31.302 30.333 11.996 1.00 21.41 126 LEU C N 1
ATOM 7160 C CA . LEU C 1 146 ? -30.689 31.072 13.096 1.00 22.78 126 LEU C CA 1
ATOM 7161 C C . LEU C 1 146 ? -30.006 32.330 12.578 1.00 26.00 126 LEU C C 1
ATOM 7162 O O . LEU C 1 146 ? -30.118 33.414 13.171 1.00 22.84 126 LEU C O 1
ATOM 7167 N N . LEU C 1 147 ? -29.349 32.218 11.430 1.00 24.20 127 LEU C N 1
ATOM 7168 C CA . LEU C 1 147 ? -28.624 33.352 10.886 1.00 23.26 127 LEU C CA 1
ATOM 7169 C C . LEU C 1 147 ? -29.552 34.483 10.464 1.00 22.97 127 LEU C C 1
ATOM 7170 O O . LEU C 1 147 ? -29.168 35.656 10.554 1.00 25.45 127 LEU C O 1
ATOM 7175 N N . SER C 1 148 ? -30.764 34.167 9.989 1.00 23.24 128 SER C N 1
ATOM 7176 C CA . SER C 1 148 ? -31.667 35.229 9.565 1.00 23.56 128 SER C CA 1
ATOM 7177 C C . SER C 1 148 ? -32.132 36.105 10.730 1.00 22.91 128 SER C C 1
ATOM 7178 O O . SER C 1 148 ? -32.598 37.227 10.499 1.00 23.35 128 SER C O 1
ATOM 7181 N N . LEU C 1 149 ? -32.019 35.625 11.968 1.00 23.10 129 LEU C N 1
ATOM 7182 C CA . LEU C 1 149 ? -32.385 36.449 13.117 1.00 22.44 129 LEU C CA 1
ATOM 7183 C C . LEU C 1 149 ? -31.500 37.689 13.207 1.00 24.21 129 LEU C C 1
ATOM 7184 O O . LEU C 1 149 ? -31.966 38.760 13.605 1.00 26.35 129 LEU C O 1
ATOM 7189 N N . GLU C 1 150 ? -30.231 37.570 12.809 1.00 25.42 130 GLU C N 1
ATOM 7190 C CA . GLU C 1 150 ? -29.317 38.706 12.813 1.00 24.39 130 GLU C CA 1
ATOM 7191 C C . GLU C 1 150 ? -29.714 39.814 11.834 1.00 29.52 130 GLU C C 1
ATOM 7192 O O . GLU C 1 150 ? -29.199 40.932 11.955 1.00 30.37 130 GLU C O 1
ATOM 7198 N N . ASP C 1 151 ? -30.583 39.539 10.856 1.00 25.75 131 ASP C N 1
ATOM 7199 C CA . ASP C 1 151 ? -31.067 40.562 9.928 1.00 24.13 131 ASP C CA 1
ATOM 7200 C C . ASP C 1 151 ? -32.455 41.099 10.298 1.00 28.05 131 ASP C C 1
ATOM 7201 O O . ASP C 1 151 ? -33.045 41.850 9.514 1.00 30.16 131 ASP C O 1
ATOM 7206 N N . GLN C 1 152 ? -32.996 40.725 11.463 1.00 25.34 132 GLN C N 1
ATOM 7207 C CA . GLN C 1 152 ? -34.303 41.189 11.927 1.00 26.03 132 GLN C CA 1
ATOM 7208 C C . GLN C 1 152 ? -34.091 41.895 13.265 1.00 21.95 132 GLN C C 1
ATOM 7209 O O . GLN C 1 152 ? -34.206 41.269 14.327 1.00 17.79 132 GLN C O 1
ATOM 7215 N N . PRO C 1 153 ? -33.741 43.188 13.253 1.00 20.63 133 PRO C N 1
ATOM 7216 C CA . PRO C 1 153 ? -33.255 43.838 14.491 1.00 23.14 133 PRO C CA 1
ATOM 7217 C C . PRO C 1 153 ? -34.268 43.854 15.621 1.00 19.89 133 PRO C C 1
ATOM 7218 O O . PRO C 1 153 ? -33.889 43.684 16.783 1.00 21.77 133 PRO C O 1
ATOM 7222 N N . ALA C 1 154 ? -35.545 44.068 15.314 1.00 18.70 134 ALA C N 1
ATOM 7223 C CA . ALA C 1 154 ? -36.561 44.032 16.358 1.00 23.86 134 ALA C CA 1
ATOM 7224 C C . ALA C 1 154 ? -36.568 42.674 17.044 1.00 23.10 134 ALA C C 1
ATOM 7225 O O . ALA C 1 154 ? -36.429 42.573 18.266 1.00 23.19 134 ALA C O 1
ATOM 7227 N N . ARG C 1 155 ? -36.676 41.611 16.252 1.00 23.72 135 ARG C N 1
ATOM 7228 C CA . ARG C 1 155 ? -36.758 40.267 16.803 1.00 21.58 135 ARG C CA 1
ATOM 7229 C C . ARG C 1 155 ? -35.462 39.859 17.487 1.00 21.38 135 ARG C C 1
ATOM 7230 O O . ARG C 1 155 ? -35.484 39.151 18.504 1.00 24.31 135 ARG C O 1
ATOM 7238 N N . LYS C 1 156 ? -34.323 40.285 16.933 1.00 22.44 136 LYS C N 1
ATOM 7239 C CA . LYS C 1 156 ? -33.038 39.995 17.557 1.00 20.63 136 LYS C CA 1
ATOM 7240 C C . LYS C 1 156 ? -32.946 40.633 18.937 1.00 17.58 136 LYS C C 1
ATOM 7241 O O . LYS C 1 156 ? -32.538 39.981 19.898 1.00 17.97 136 LYS C O 1
ATOM 7247 N N . LEU C 1 157 ? -33.303 41.921 19.048 1.00 19.62 137 LEU C N 1
ATOM 7248 C CA . LEU C 1 157 ? -33.288 42.571 20.362 1.00 21.62 137 LEU C CA 1
ATOM 7249 C C . LEU C 1 157 ? -34.182 41.837 21.354 1.00 20.84 137 LEU C C 1
ATOM 7250 O O . LEU C 1 157 ? -33.771 41.544 22.484 1.00 19.93 137 LEU C O 1
ATOM 7255 N N . LEU C 1 158 ? -35.417 41.527 20.947 1.00 18.86 138 LEU C N 1
ATOM 7256 C CA . LEU C 1 158 ? -36.347 40.885 21.877 1.00 18.97 138 LEU C CA 1
ATOM 7257 C C . LEU C 1 158 ? -35.890 39.479 22.252 1.00 20.05 138 LEU C C 1
ATOM 7258 O O . LEU C 1 158 ? -36.176 39.006 23.362 1.00 21.28 138 LEU C O 1
ATOM 7263 N N . SER C 1 159 ? -35.154 38.812 21.359 1.00 21.21 139 SER C N 1
ATOM 7264 C CA . SER C 1 159 ? -34.520 37.536 21.689 1.00 20.99 139 SER C CA 1
ATOM 7265 C C . SER C 1 159 ? -33.475 37.698 22.794 1.00 20.03 139 SER C C 1
ATOM 7266 O O . SER C 1 159 ? -33.465 36.943 23.780 1.00 21.40 139 SER C O 1
ATOM 7269 N N . GLU C 1 160 ? -32.567 38.662 22.630 1.00 19.43 140 GLU C N 1
ATOM 7270 C CA . GLU C 1 160 ? -31.557 38.919 23.660 1.00 23.95 140 GLU C CA 1
ATOM 7271 C C . GLU C 1 160 ? -32.186 39.389 24.967 1.00 20.21 140 GLU C C 1
ATOM 7272 O O . GLU C 1 160 ? -31.692 39.069 26.052 1.00 21.01 140 GLU C O 1
ATOM 7278 N N . LEU C 1 161 ? -33.237 40.202 24.880 1.00 22.06 141 LEU C N 1
ATOM 7279 C CA . LEU C 1 161 ? -33.904 40.668 26.095 1.00 20.07 141 LEU C CA 1
ATOM 7280 C C . LEU C 1 161 ? -34.419 39.497 26.926 1.00 17.87 141 LEU C C 1
ATOM 7281 O O . LEU C 1 161 ? -34.208 39.440 28.141 1.00 22.10 141 LEU C O 1
ATOM 7286 N N . ARG C 1 162 ? -35.082 38.536 26.285 1.00 17.44 142 ARG C N 1
ATOM 7287 C CA . ARG C 1 162 ? -35.604 37.409 27.052 1.00 23.38 142 ARG C CA 1
ATOM 7288 C C . ARG C 1 162 ? -34.476 36.557 27.626 1.00 19.11 142 ARG C C 1
ATOM 7289 O O . ARG C 1 162 ? -34.582 36.044 28.742 1.00 17.22 142 ARG C O 1
ATOM 7297 N N . ARG C 1 163 ? -33.385 36.411 26.881 1.00 20.00 143 ARG C N 1
ATOM 7298 C CA . ARG C 1 163 ? -32.225 35.692 27.403 1.00 21.23 143 ARG C CA 1
ATOM 7299 C C . ARG C 1 163 ? -31.622 36.406 28.610 1.00 20.13 143 ARG C C 1
ATOM 7300 O O . ARG C 1 163 ? -31.064 35.750 29.495 1.00 23.83 143 ARG C O 1
ATOM 7308 N N . LYS C 1 164 ? -31.740 37.739 28.676 1.00 19.81 144 LYS C N 1
ATOM 7309 C CA . LYS C 1 164 ? -31.250 38.480 29.839 1.00 22.63 144 LYS C CA 1
ATOM 7310 C C . LYS C 1 164 ? -32.189 38.366 31.029 1.00 21.88 144 LYS C C 1
ATOM 7311 O O . LYS C 1 164 ? -31.739 38.399 32.183 1.00 20.17 144 LYS C O 1
ATOM 7317 N N . VAL C 1 165 ? -33.489 38.255 30.755 1.00 18.94 145 VAL C N 1
ATOM 7318 C CA . VAL C 1 165 ? -34.499 38.196 31.801 1.00 19.55 145 VAL C CA 1
ATOM 7319 C C . VAL C 1 165 ? -34.364 36.914 32.606 1.00 20.49 145 VAL C C 1
ATOM 7320 O O . VAL C 1 165 ? -34.490 36.922 33.839 1.00 21.38 145 VAL C O 1
ATOM 7324 N N . PHE C 1 166 ? -34.099 35.802 31.929 1.00 16.58 146 PHE C N 1
ATOM 7325 C CA . PHE C 1 166 ? -34.097 34.483 32.543 1.00 20.02 146 PHE C CA 1
ATOM 7326 C C . PHE C 1 166 ? -32.680 33.984 32.776 1.00 20.81 146 PHE C C 1
ATOM 7327 O O . PHE C 1 166 ? -31.826 34.064 31.885 1.00 20.77 146 PHE C O 1
ATOM 7335 N N . ARG C 1 167 ? -32.438 33.467 33.981 1.00 23.01 147 ARG C N 1
ATOM 7336 C CA . ARG C 1 167 ? -31.296 32.594 34.210 1.00 19.09 147 ARG C CA 1
ATOM 7337 C C . ARG C 1 167 ? -31.579 31.170 33.741 1.00 19.40 147 ARG C C 1
ATOM 7338 O O . ARG C 1 167 ? -30.656 30.463 33.319 1.00 20.34 147 ARG C O 1
ATOM 7346 N N . SER C 1 168 ? -32.832 30.732 33.840 1.00 16.52 148 SER C N 1
ATOM 7347 C CA . SER C 1 168 ? -33.227 29.366 33.505 1.00 19.14 148 SER C CA 1
ATOM 7348 C C . SER C 1 168 ? -33.280 29.173 31.987 1.00 20.80 148 SER C C 1
ATOM 7349 O O . SER C 1 168 ? -33.094 30.123 31.215 1.00 21.00 148 SER C O 1
ATOM 7352 N N . PRO C 1 169 ? -33.495 27.934 31.519 1.00 18.01 149 PRO C N 1
ATOM 7353 C CA . PRO C 1 169 ? -33.601 27.699 30.062 1.00 20.77 149 PRO C CA 1
ATOM 7354 C C . PRO C 1 169 ? -34.728 28.459 29.371 1.00 21.87 149 PRO C C 1
ATOM 7355 O O . PRO C 1 169 ? -34.761 28.492 28.130 1.00 19.83 149 PRO C O 1
ATOM 7359 N N . HIS C 1 170 ? -35.638 29.084 30.115 1.00 19.87 150 HIS C N 1
ATOM 7360 C CA . HIS C 1 170 ? -36.695 29.877 29.493 1.00 18.98 150 HIS C CA 1
ATOM 7361 C C . HIS C 1 170 ? -36.153 31.089 28.757 1.00 20.28 150 HIS C C 1
ATOM 7362 O O . HIS C 1 170 ? -36.883 31.701 27.971 1.00 19.72 150 HIS C O 1
ATOM 7369 N N . GLY C 1 171 ? -34.894 31.435 28.969 1.00 19.04 151 GLY C N 1
ATOM 7370 C CA . GLY C 1 171 ? -34.294 32.499 28.212 1.00 17.69 151 GLY C CA 1
ATOM 7371 C C . GLY C 1 171 ? -33.702 32.085 26.890 1.00 18.10 151 GLY C C 1
ATOM 7372 O O . GLY C 1 171 ? -33.207 32.965 26.181 1.00 19.14 151 GLY C O 1
ATOM 7373 N N . ARG C 1 172 ? -33.751 30.791 26.541 1.00 15.49 152 ARG C N 1
ATOM 7374 C CA . ARG C 1 172 ? -33.068 30.268 25.362 1.00 20.51 152 ARG C CA 1
ATOM 7375 C C . ARG C 1 172 ? -33.729 30.768 24.080 1.00 21.06 152 ARG C C 1
ATOM 7376 O O . ARG C 1 172 ? -34.924 31.065 24.044 1.00 23.65 152 ARG C O 1
ATOM 7384 N N . GLU C 1 173 ? -32.963 30.822 23.040 1.00 24.26 153 GLU C N 1
ATOM 7385 C CA . GLU C 1 173 ? -33.535 31.198 21.744 1.00 26.87 153 GLU C CA 1
ATOM 7386 C C . GLU C 1 173 ? -34.102 29.962 21.049 1.00 21.38 153 GLU C C 1
ATOM 7387 O O . GLU C 1 173 ? -33.392 28.962 20.915 1.00 20.71 153 GLU C O 1
ATOM 7393 N N . PRO C 1 174 ? -35.375 29.987 20.626 1.00 19.53 154 PRO C N 1
ATOM 7394 C CA . PRO C 1 174 ? -35.985 28.772 20.047 1.00 25.83 154 PRO C CA 1
ATOM 7395 C C . PRO C 1 174 ? -35.305 28.273 18.778 1.00 21.97 154 PRO C C 1
ATOM 7396 O O . PRO C 1 174 ? -35.332 27.066 18.517 1.00 22.13 154 PRO C O 1
ATOM 7400 N N . LEU C 1 175 ? -34.689 29.151 17.987 1.00 24.74 155 LEU C N 1
ATOM 7401 C CA . LEU C 1 175 ? -33.931 28.691 16.825 1.00 22.26 155 LEU C CA 1
ATOM 7402 C C . LEU C 1 175 ? -32.612 28.028 17.211 1.00 26.49 155 LEU C C 1
ATOM 7403 O O . LEU C 1 175 ? -31.930 27.504 16.330 1.00 24.00 155 LEU C O 1
ATOM 7408 N N . GLY C 1 176 ? -32.223 28.069 18.486 1.00 25.37 156 GLY C N 1
ATOM 7409 C CA . GLY C 1 176 ? -31.018 27.413 18.958 1.00 19.26 156 GLY C CA 1
ATOM 7410 C C . GLY C 1 176 ? -29.816 28.332 19.048 1.00 17.73 156 GLY C C 1
ATOM 7411 O O . GLY C 1 176 ? -29.903 29.557 18.941 1.00 20.85 156 GLY C O 1
ATOM 7412 N N . ARG C 1 177 ? -28.665 27.698 19.285 1.00 23.22 157 ARG C N 1
ATOM 7413 C CA . ARG C 1 177 ? -27.362 28.350 19.333 1.00 26.39 157 ARG C CA 1
ATOM 7414 C C . ARG C 1 177 ? -26.467 27.744 18.267 1.00 24.84 157 ARG C C 1
ATOM 7415 O O . ARG C 1 177 ? -26.506 26.532 18.037 1.00 25.73 157 ARG C O 1
ATOM 7423 N N . GLU C 1 178 ? -25.647 28.588 17.637 1.00 24.75 158 GLU C N 1
ATOM 7424 C CA . GLU C 1 178 ? -24.798 28.135 16.539 1.00 29.61 158 GLU C CA 1
ATOM 7425 C C . GLU C 1 178 ? -23.944 26.942 16.951 1.00 35.40 158 GLU C C 1
ATOM 7426 O O . GLU C 1 178 ? -23.887 25.930 16.238 1.00 31.10 158 GLU C O 1
ATOM 7432 N N . GLU C 1 179 ? -23.284 27.042 18.115 1.00 29.06 159 GLU C N 1
ATOM 7433 C CA . GLU C 1 179 ? -22.477 25.934 18.619 1.00 29.42 159 GLU C CA 1
ATOM 7434 C C . GLU C 1 179 ? -23.323 24.688 18.816 1.00 29.30 159 GLU C C 1
ATOM 7435 O O . GLU C 1 179 ? -22.893 23.577 18.489 1.00 31.49 159 GLU C O 1
ATOM 7441 N N . GLY C 1 180 ? -24.523 24.847 19.373 1.00 27.63 160 GLY C N 1
ATOM 7442 C CA . GLY C 1 180 ? -25.387 23.696 19.555 1.00 27.92 160 GLY C CA 1
ATOM 7443 C C . GLY C 1 180 ? -25.774 23.059 18.234 1.00 28.80 160 GLY C C 1
ATOM 7444 O O . GLY C 1 180 ? -25.713 21.837 18.077 1.00 28.28 160 GLY C O 1
ATOM 7445 N N . LEU C 1 181 ? -26.185 23.881 17.264 1.00 25.27 161 LEU C N 1
ATOM 7446 C CA . LEU C 1 181 ? -26.622 23.324 15.991 1.00 29.73 161 LEU C CA 1
ATOM 7447 C C . LEU C 1 181 ? -25.469 22.637 15.273 1.00 28.99 161 LEU C C 1
ATOM 7448 O O . LEU C 1 181 ? -25.635 21.541 14.725 1.00 28.36 161 LEU C O 1
ATOM 7453 N N . LYS C 1 182 ? -24.288 23.257 15.272 1.00 27.52 162 LYS C N 1
ATOM 7454 C CA . LYS C 1 182 ? -23.146 22.623 14.620 1.00 33.18 162 LYS C CA 1
ATOM 7455 C C . LYS C 1 182 ? -22.671 21.383 15.373 1.00 29.12 162 LYS C C 1
ATOM 7456 O O . LYS C 1 182 ? -22.139 20.457 14.755 1.00 35.96 162 LYS C O 1
ATOM 7462 N N . GLY C 1 183 ? -22.874 21.323 16.687 1.00 32.86 163 GLY C N 1
ATOM 7463 C CA . GLY C 1 183 ? -22.319 20.228 17.465 1.00 33.22 163 GLY C CA 1
ATOM 7464 C C . GLY C 1 183 ? -23.179 18.990 17.622 1.00 36.34 163 GLY C C 1
ATOM 7465 O O . GLY C 1 183 ? -22.679 17.954 18.077 1.00 33.85 163 GLY C O 1
ATOM 7466 N N . ALA C 1 184 ? -24.456 19.051 17.251 1.00 34.30 164 ALA C N 1
ATOM 7467 C CA . ALA C 1 184 ? -25.382 17.976 17.597 1.00 37.36 164 ALA C CA 1
ATOM 7468 C C . ALA C 1 184 ? -25.105 16.719 16.779 1.00 34.93 164 ALA C C 1
ATOM 7469 O O . ALA C 1 184 ? -25.032 16.767 15.546 1.00 39.88 164 ALA C O 1
ATOM 7471 N N . ARG C 1 185 ? -24.978 15.588 17.464 1.00 34.91 165 ARG C N 1
ATOM 7472 C CA . ARG C 1 185 ? -24.679 14.326 16.804 1.00 37.58 165 ARG C CA 1
ATOM 7473 C C . ARG C 1 185 ? -25.935 13.495 16.599 1.00 34.68 165 ARG C C 1
ATOM 7474 O O . ARG C 1 185 ? -26.850 13.499 17.429 1.00 31.62 165 ARG C O 1
ATOM 7482 N N . ALA C 1 186 ? -25.937 12.750 15.491 1.00 32.05 166 ALA C N 1
ATOM 7483 C CA . ALA C 1 186 ? -27.105 11.974 15.096 1.00 34.45 166 ALA C CA 1
ATOM 7484 C C . ALA C 1 186 ? -27.568 11.045 16.211 1.00 32.63 166 ALA C C 1
ATOM 7485 O O . ALA C 1 186 ? -28.765 10.974 16.520 1.00 31.80 166 ALA C O 1
ATOM 7487 N N . GLU C 1 187 ? -26.636 10.328 16.839 1.00 32.75 167 GLU C N 1
ATOM 7488 C CA . GLU C 1 187 ? -27.057 9.340 17.827 1.00 35.33 167 GLU C CA 1
ATOM 7489 C C . GLU C 1 187 ? -27.566 10.007 19.101 1.00 32.11 167 GLU C C 1
ATOM 7490 O O . GLU C 1 187 ? -28.531 9.527 19.712 1.00 29.78 167 GLU C O 1
ATOM 7496 N N . ALA C 1 188 ? -26.947 11.118 19.512 1.00 30.43 168 ALA C N 1
ATOM 7497 C CA . ALA C 1 188 ? -27.465 11.841 20.670 1.00 34.65 168 ALA C CA 1
ATOM 7498 C C . ALA C 1 188 ? -28.841 12.430 20.369 1.00 34.07 168 ALA C C 1
ATOM 7499 O O . ALA C 1 188 ? -29.726 12.441 21.236 1.00 31.72 168 ALA C O 1
ATOM 7501 N N . LEU C 1 189 ? -29.034 12.912 19.136 1.00 31.52 169 LEU C N 1
ATOM 7502 C CA . LEU C 1 189 ? -30.326 13.455 18.732 1.00 29.29 169 LEU C CA 1
ATOM 7503 C C . LEU C 1 189 ? -31.403 12.379 18.728 1.00 30.70 169 LEU C C 1
ATOM 7504 O O . LEU C 1 189 ? -32.544 12.634 19.136 1.00 31.62 169 LEU C O 1
ATOM 7509 N N . LYS C 1 190 ? -31.060 11.164 18.288 1.00 29.97 170 LYS C N 1
ATOM 7510 C CA . LYS C 1 190 ? -32.044 10.082 18.273 1.00 30.62 170 LYS C CA 1
ATOM 7511 C C . LYS C 1 190 ? -32.460 9.687 19.686 1.00 29.97 170 LYS C C 1
ATOM 7512 O O . LYS C 1 190 ? -33.648 9.458 19.952 1.00 33.23 170 LYS C O 1
ATOM 7518 N N . ALA C 1 191 ? -31.501 9.588 20.606 1.00 33.62 171 ALA C N 1
ATOM 7519 C CA . ALA C 1 191 ? -31.863 9.351 22.000 1.00 32.39 171 ALA C CA 1
ATOM 7520 C C . ALA C 1 191 ? -32.730 10.489 22.531 1.00 29.55 171 ALA C C 1
ATOM 7521 O O . ALA C 1 191 ? -33.718 10.261 23.240 1.00 28.84 171 ALA C O 1
ATOM 7523 N N . ASP C 1 192 ? -32.385 11.723 22.173 1.00 29.42 172 ASP C N 1
ATOM 7524 C CA . ASP C 1 192 ? -33.207 12.866 22.552 1.00 31.26 172 ASP C CA 1
ATOM 7525 C C . ASP C 1 192 ? -34.648 12.698 22.069 1.00 29.08 172 ASP C C 1
ATOM 7526 O O . ASP C 1 192 ? -35.602 12.911 22.826 1.00 26.30 172 ASP C O 1
ATOM 7531 N N . TYR C 1 193 ? -34.816 12.304 20.802 1.00 31.21 173 TYR C N 1
ATOM 7532 C CA . TYR C 1 193 ? -36.156 12.100 20.261 1.00 26.70 173 TYR C CA 1
ATOM 7533 C C . TYR C 1 193 ? -36.905 11.029 21.040 1.00 26.96 173 TYR C C 1
ATOM 7534 O O . TYR C 1 193 ? -38.093 11.183 21.353 1.00 26.56 173 TYR C O 1
ATOM 7543 N N . ARG C 1 194 ? -36.238 9.948 21.337 1.00 30.44 174 ARG C N 1
ATOM 7544 C CA . ARG C 1 194 ? -36.893 8.883 22.047 1.00 30.95 174 ARG C CA 1
ATOM 7545 C C . ARG C 1 194 ? -37.338 9.341 23.388 1.00 27.34 174 ARG C C 1
ATOM 7546 O O . ARG C 1 194 ? -38.319 8.929 23.838 1.00 31.54 174 ARG C O 1
ATOM 7554 N N . ARG C 1 195 ? -36.585 10.208 23.992 1.00 30.85 175 ARG C N 1
ATOM 7555 C CA . ARG C 1 195 ? -36.911 10.758 25.276 1.00 27.98 175 ARG C CA 1
ATOM 7556 C C . ARG C 1 195 ? -37.986 11.845 25.248 1.00 33.14 175 ARG C C 1
ATOM 7557 O O . ARG C 1 195 ? -38.941 11.763 25.971 1.00 28.38 175 ARG C O 1
ATOM 7565 N N . ARG C 1 196 ? -37.811 12.845 24.395 1.00 26.76 176 ARG C N 1
ATOM 7566 C CA . ARG C 1 196 ? -38.692 13.990 24.334 1.00 24.93 176 ARG C CA 1
ATOM 7567 C C . ARG C 1 196 ? -39.983 13.965 23.531 1.00 26.80 176 ARG C C 1
ATOM 7568 O O . ARG C 1 196 ? -40.897 14.626 23.892 1.00 27.98 176 ARG C O 1
ATOM 7576 N N . TYR C 1 197 ? -40.052 13.210 22.450 1.00 22.73 177 TYR C N 1
ATOM 7577 C CA . TYR C 1 197 ? -41.289 13.136 21.672 1.00 24.60 177 TYR C CA 1
ATOM 7578 C C . TYR C 1 197 ? -42.211 12.141 22.363 1.00 27.26 177 TYR C C 1
ATOM 7579 O O . TYR C 1 197 ? -42.235 10.944 22.063 1.00 26.42 177 TYR C O 1
ATOM 7588 N N . THR C 1 198 ? -42.982 12.651 23.313 1.00 23.52 178 THR C N 1
ATOM 7589 C CA . THR C 1 198 ? -43.781 11.798 24.168 1.00 26.87 178 THR C CA 1
ATOM 7590 C C . THR C 1 198 ? -45.240 12.230 24.139 1.00 21.50 178 THR C C 1
ATOM 7591 O O . THR C 1 198 ? -45.540 13.425 24.021 1.00 23.45 178 THR C O 1
ATOM 7595 N N . PRO C 1 199 ? -46.175 11.280 24.217 1.00 24.58 179 PRO C N 1
ATOM 7596 C CA . PRO C 1 199 ? -47.592 11.671 24.293 1.00 22.59 179 PRO C CA 1
ATOM 7597 C C . PRO C 1 199 ? -47.969 12.303 25.622 1.00 28.60 179 PRO C C 1
ATOM 7598 O O . PRO C 1 199 ? -48.964 13.045 25.672 1.00 22.05 179 PRO C O 1
ATOM 7602 N N . LYS C 1 200 ? -47.202 12.041 26.690 1.00 24.14 180 LYS C N 1
ATOM 7603 C CA . LYS C 1 200 ? -47.497 12.538 28.035 1.00 27.15 180 LYS C CA 1
ATOM 7604 C C . LYS C 1 200 ? -47.076 13.996 28.113 1.00 26.22 180 LYS C C 1
ATOM 7605 O O . LYS C 1 200 ? -45.886 14.310 28.197 1.00 26.22 180 LYS C O 1
ATOM 7611 N N . GLY C 1 201 ? -48.055 14.895 28.077 1.00 23.99 181 GLY C N 1
ATOM 7612 C CA . GLY C 1 201 ? -47.787 16.305 27.913 1.00 28.08 181 GLY C CA 1
ATOM 7613 C C . GLY C 1 201 ? -48.011 16.825 26.505 1.00 28.04 181 GLY C C 1
ATOM 7614 O O . GLY C 1 201 ? -47.889 18.040 26.284 1.00 22.72 181 GLY C O 1
ATOM 7615 N N . ALA C 1 202 ? -48.315 15.948 25.549 1.00 22.10 182 ALA C N 1
ATOM 7616 C CA . ALA C 1 202 ? -48.639 16.364 24.192 1.00 21.80 182 ALA C CA 1
ATOM 7617 C C . ALA C 1 202 ? -50.133 16.648 24.086 1.00 25.93 182 ALA C C 1
ATOM 7618 O O . ALA C 1 202 ? -50.950 16.076 24.816 1.00 24.69 182 ALA C O 1
ATOM 7620 N N . ILE C 1 203 ? -50.483 17.561 23.184 1.00 21.10 183 ILE C N 1
ATOM 7621 C CA . ILE C 1 203 ? -51.847 18.060 23.061 1.00 19.65 183 ILE C CA 1
ATOM 7622 C C . ILE C 1 203 ? -52.246 18.064 21.590 1.00 22.29 183 ILE C C 1
ATOM 7623 O O . ILE C 1 203 ? -51.450 18.456 20.732 1.00 18.25 183 ILE C O 1
ATOM 7628 N N . LEU C 1 204 ? -53.477 17.629 21.302 1.00 18.67 184 LEU C N 1
ATOM 7629 C CA . LEU C 1 204 ? -54.036 17.654 19.952 1.00 21.22 184 LEU C CA 1
ATOM 7630 C C . LEU C 1 204 ? -55.388 18.354 19.999 1.00 18.65 184 LEU C C 1
ATOM 7631 O O . LEU C 1 204 ? -56.356 17.796 20.520 1.00 21.35 184 LEU C O 1
ATOM 7636 N N . ALA C 1 205 ? -55.460 19.572 19.468 1.00 18.01 185 ALA C N 1
ATOM 7637 C CA . ALA C 1 205 ? -56.711 20.317 19.389 1.00 19.84 185 ALA C CA 1
ATOM 7638 C C . ALA C 1 205 ? -57.198 20.316 17.945 1.00 20.55 185 ALA C C 1
ATOM 7639 O O . ALA C 1 205 ? -56.430 20.615 17.027 1.00 19.13 185 ALA C O 1
ATOM 7641 N N . VAL C 1 206 ? -58.465 19.969 17.758 1.00 22.71 186 VAL C N 1
ATOM 7642 C CA . VAL C 1 206 ? -59.091 19.844 16.448 1.00 23.58 186 VAL C CA 1
ATOM 7643 C C . VAL C 1 206 ? -60.326 20.732 16.430 1.00 24.28 186 VAL C C 1
ATOM 7644 O O . VAL C 1 206 ? -61.053 20.801 17.427 1.00 22.52 186 VAL C O 1
ATOM 7648 N N . ALA C 1 207 ? -60.578 21.398 15.297 1.00 20.89 187 ALA C N 1
ATOM 7649 C CA . ALA C 1 207 ? -61.779 22.204 15.127 1.00 22.43 187 ALA C CA 1
ATOM 7650 C C . ALA C 1 207 ? -62.326 22.044 13.713 1.00 25.67 187 ALA C C 1
ATOM 7651 O O . ALA C 1 207 ? -61.555 21.970 12.751 1.00 20.65 187 ALA C O 1
ATOM 7653 N N . GLY C 1 208 ? -63.665 21.991 13.581 1.00 25.20 188 GLY C N 1
ATOM 7654 C CA . GLY C 1 208 ? -64.250 22.003 12.257 1.00 25.42 188 GLY C CA 1
ATOM 7655 C C . GLY C 1 208 ? -65.268 20.895 12.052 1.00 29.19 188 GLY C C 1
ATOM 7656 O O . GLY C 1 208 ? -65.829 20.343 13.005 1.00 30.83 188 GLY C O 1
ATOM 7657 N N . GLY C 1 209 ? -65.522 20.582 10.786 1.00 27.03 189 GLY C N 1
ATOM 7658 C CA . GLY C 1 209 ? -66.599 19.679 10.421 1.00 29.25 189 GLY C CA 1
ATOM 7659 C C . GLY C 1 209 ? -66.284 18.208 10.586 1.00 26.81 189 GLY C C 1
ATOM 7660 O O . GLY C 1 209 ? -66.242 17.463 9.602 1.00 31.63 189 GLY C O 1
ATOM 7661 N N . VAL C 1 210 ? -66.078 17.770 11.827 1.00 28.39 190 VAL C N 1
ATOM 7662 C CA . VAL C 1 210 ? -65.850 16.361 12.131 1.00 27.03 190 VAL C CA 1
ATOM 7663 C C . VAL C 1 210 ? -66.469 16.059 13.493 1.00 33.18 190 VAL C C 1
ATOM 7664 O O . VAL C 1 210 ? -66.406 16.881 14.413 1.00 30.01 190 VAL C O 1
ATOM 7668 N N . SER C 1 211 ? -67.073 14.881 13.620 1.00 33.41 191 SER C N 1
ATOM 7669 C CA . SER C 1 211 ? -67.710 14.489 14.869 1.00 34.60 191 SER C CA 1
ATOM 7670 C C . SER C 1 211 ? -66.730 13.739 15.765 1.00 30.76 191 SER C C 1
ATOM 7671 O O . SER C 1 211 ? -65.643 13.338 15.345 1.00 28.05 191 SER C O 1
ATOM 7674 N N . TRP C 1 212 ? -67.145 13.519 17.020 1.00 33.84 192 TRP C N 1
ATOM 7675 C CA . TRP C 1 212 ? -66.235 12.919 17.990 1.00 29.16 192 TRP C CA 1
ATOM 7676 C C . TRP C 1 212 ? -65.940 11.461 17.664 1.00 31.17 192 TRP C C 1
ATOM 7677 O O . TRP C 1 212 ? -64.783 11.029 17.739 1.00 32.86 192 TRP C O 1
ATOM 7688 N N . GLU C 1 213 ? -66.975 10.677 17.334 1.00 33.34 193 GLU C N 1
ATOM 7689 C CA . GLU C 1 213 ? -66.749 9.274 16.989 1.00 39.66 193 GLU C CA 1
ATOM 7690 C C . GLU C 1 213 ? -65.844 9.175 15.788 1.00 28.43 193 GLU C C 1
ATOM 7691 O O . GLU C 1 213 ? -64.919 8.357 15.744 1.00 31.38 193 GLU C O 1
ATOM 7697 N N . ARG C 1 214 ? -66.120 10.021 14.803 1.00 32.30 194 ARG C N 1
ATOM 7698 C CA . ARG C 1 214 ? -65.330 10.110 13.593 1.00 31.62 194 ARG C CA 1
ATOM 7699 C C . ARG C 1 214 ? -63.868 10.417 13.912 1.00 31.81 194 ARG C C 1
ATOM 7700 O O . ARG C 1 214 ? -62.958 9.731 13.434 1.00 29.18 194 ARG C O 1
ATOM 7708 N N . LEU C 1 215 ? -63.629 11.438 14.746 1.00 27.85 195 LEU C N 1
ATOM 7709 C CA . LEU C 1 215 ? -62.254 11.799 15.089 1.00 27.55 195 LEU C CA 1
ATOM 7710 C C . LEU C 1 215 ? -61.590 10.712 15.917 1.00 26.58 195 LEU C C 1
ATOM 7711 O O . LEU C 1 215 ? -60.430 10.361 15.674 1.00 26.73 195 LEU C O 1
ATOM 7716 N N . ARG C 1 216 ? -62.325 10.164 16.889 1.00 30.00 196 ARG C N 1
ATOM 7717 C CA . ARG C 1 216 ? -61.813 9.100 17.745 1.00 31.60 196 ARG C CA 1
ATOM 7718 C C . ARG C 1 216 ? -61.309 7.923 16.919 1.00 32.04 196 ARG C C 1
ATOM 7719 O O . ARG C 1 216 ? -60.226 7.381 17.179 1.00 29.27 196 ARG C O 1
ATOM 7727 N N . ALA C 1 217 ? -62.087 7.518 15.912 1.00 30.88 197 ALA C N 1
ATOM 7728 C CA . ALA C 1 217 ? -61.664 6.433 15.027 1.00 32.38 197 ALA C CA 1
ATOM 7729 C C . ALA C 1 217 ? -60.435 6.822 14.209 1.00 28.68 197 ALA C C 1
ATOM 7730 O O . ALA C 1 217 ? -59.548 5.997 13.974 1.00 26.22 197 ALA C O 1
ATOM 7732 N N . ALA C 1 218 ? -60.362 8.076 13.766 1.00 30.31 198 ALA C N 1
ATOM 7733 C CA . ALA C 1 218 ? -59.186 8.515 13.023 1.00 25.60 198 ALA C CA 1
ATOM 7734 C C . ALA C 1 218 ? -57.927 8.539 13.880 1.00 27.28 198 ALA C C 1
ATOM 7735 O O . ALA C 1 218 ? -56.824 8.433 13.340 1.00 24.51 198 ALA C O 1
ATOM 7737 N N . LEU C 1 219 ? -58.065 8.684 15.199 1.00 29.48 199 LEU C N 1
ATOM 7738 C CA . LEU C 1 219 ? -56.902 8.807 16.063 1.00 26.74 199 LEU C CA 1
ATOM 7739 C C . LEU C 1 219 ? -56.309 7.470 16.477 1.00 26.45 199 LEU C C 1
ATOM 7740 O O . LEU C 1 219 ? -55.257 7.467 17.117 1.00 29.22 199 LEU C O 1
ATOM 7745 N N . GLU C 1 220 ? -56.931 6.349 16.123 1.00 27.10 200 GLU C N 1
ATOM 7746 C CA . GLU C 1 220 ? -56.417 5.046 16.553 1.00 30.53 200 GLU C CA 1
ATOM 7747 C C . GLU C 1 220 ? -54.930 4.825 16.286 1.00 30.21 200 GLU C C 1
ATOM 7748 O O . GLU C 1 220 ? -54.273 4.198 17.136 1.00 32.49 200 GLU C O 1
ATOM 7754 N N . PRO C 1 221 ? -54.334 5.279 15.168 1.00 28.00 201 PRO C N 1
ATOM 7755 C CA . PRO C 1 221 ? -52.877 5.111 15.003 1.00 29.96 201 PRO C CA 1
ATOM 7756 C C . PRO C 1 221 ? -52.039 5.822 16.054 1.00 28.75 201 PRO C C 1
ATOM 7757 O O . PRO C 1 221 ? -50.849 5.505 16.186 1.00 28.49 201 PRO C O 1
ATOM 7761 N N . PHE C 1 222 ? -52.595 6.786 16.787 1.00 29.86 202 PHE C N 1
ATOM 7762 C CA . PHE C 1 222 ? -51.818 7.441 17.840 1.00 29.72 202 PHE C CA 1
ATOM 7763 C C . PHE C 1 222 ? -51.726 6.615 19.112 1.00 30.04 202 PHE C C 1
ATOM 7764 O O . PHE C 1 222 ? -50.822 6.851 19.916 1.00 30.58 202 PHE C O 1
ATOM 7772 N N . LEU C 1 223 ? -52.638 5.663 19.317 1.00 34.37 203 LEU C N 1
ATOM 7773 C CA . LEU C 1 223 ? -52.673 4.926 20.575 1.00 31.99 203 LEU C CA 1
ATOM 7774 C C . LEU C 1 223 ? -51.388 4.147 20.833 1.00 33.00 203 LEU C C 1
ATOM 7775 O O . LEU C 1 223 ? -51.068 3.876 21.994 1.00 36.58 203 LEU C O 1
ATOM 7780 N N . ALA C 1 224 ? -50.628 3.811 19.786 1.00 32.37 204 ALA C N 1
ATOM 7781 C CA . ALA C 1 224 ? -49.357 3.116 19.965 1.00 36.04 204 ALA C CA 1
ATOM 7782 C C . ALA C 1 224 ? -48.208 4.046 20.332 1.00 34.49 204 ALA C C 1
ATOM 7783 O O . ALA C 1 224 ? -47.121 3.559 20.660 1.00 36.72 204 ALA C O 1
ATOM 7785 N N . TRP C 1 225 ? -48.408 5.358 20.258 1.00 31.01 205 TRP C N 1
ATOM 7786 C CA . TRP C 1 225 ? -47.418 6.305 20.759 1.00 33.24 205 TRP C CA 1
ATOM 7787 C C . TRP C 1 225 ? -47.266 6.144 22.270 1.00 27.78 205 TRP C C 1
ATOM 7788 O O . TRP C 1 225 ? -48.262 6.034 22.989 1.00 29.24 205 TRP C O 1
ATOM 7799 N N . GLU C 1 226 ? -46.024 6.128 22.756 1.00 29.69 206 GLU C N 1
ATOM 7800 C CA . GLU C 1 226 ? -45.765 5.937 24.183 1.00 34.70 206 GLU C CA 1
ATOM 7801 C C . GLU C 1 226 ? -44.581 6.780 24.641 1.00 29.50 206 GLU C C 1
ATOM 7802 O O . GLU C 1 226 ? -43.677 7.083 23.860 1.00 30.42 206 GLU C O 1
ATOM 7808 N N . GLY C 1 227 ? -44.575 7.120 25.927 1.00 32.45 207 GLY C N 1
ATOM 7809 C CA . GLY C 1 227 ? -43.448 7.837 26.501 1.00 32.61 207 GLY C CA 1
ATOM 7810 C C . GLY C 1 227 ? -43.683 8.136 27.968 1.00 35.15 207 GLY C C 1
ATOM 7811 O O . GLY C 1 227 ? -44.761 7.888 28.520 1.00 34.82 207 GLY C O 1
ATOM 7812 N N . GLU C 1 228 ? -42.642 8.668 28.596 1.00 36.68 208 GLU C N 1
ATOM 7813 C CA . GLU C 1 228 ? -42.726 9.109 29.982 1.00 38.57 208 GLU C CA 1
ATOM 7814 C C . GLU C 1 228 ? -43.000 10.606 30.036 1.00 34.13 208 GLU C C 1
ATOM 7815 O O . GLU C 1 228 ? -42.950 11.307 29.024 1.00 29.80 208 GLU C O 1
ATOM 7821 N N . GLU C 1 229 ? -43.282 11.092 31.242 1.00 35.56 209 GLU C N 1
ATOM 7822 C CA . GLU C 1 229 ? -43.679 12.484 31.399 1.00 36.22 209 GLU C CA 1
ATOM 7823 C C . GLU C 1 229 ? -42.588 13.425 30.900 1.00 35.07 209 GLU C C 1
ATOM 7824 O O . GLU C 1 229 ? -41.400 13.236 31.175 1.00 35.07 209 GLU C O 1
ATOM 7830 N N . ALA C 1 230 ? -43.003 14.432 30.138 1.00 32.41 210 ALA C N 1
ATOM 7831 C CA . ALA C 1 230 ? -42.081 15.464 29.685 1.00 34.26 210 ALA C CA 1
ATOM 7832 C C . ALA C 1 230 ? -41.530 16.253 30.870 1.00 30.14 210 ALA C C 1
ATOM 7833 O O . ALA C 1 230 ? -42.227 16.492 31.857 1.00 34.56 210 ALA C O 1
ATOM 7835 N N . LEU C 1 231 ? -40.268 16.668 30.756 1.00 33.16 211 LEU C N 1
ATOM 7836 C CA . LEU C 1 231 ? -39.601 17.478 31.772 1.00 35.74 211 LEU C CA 1
ATOM 7837 C C . LEU C 1 231 ? -39.703 18.966 31.457 1.00 31.42 211 LEU C C 1
ATOM 7838 O O . LEU C 1 231 ? -39.637 19.384 30.298 1.00 36.35 211 LEU C O 1
ATOM 7843 N N . TYR C 1 232 ? -39.814 19.769 32.505 1.00 31.99 212 TYR C N 1
ATOM 7844 C CA A TYR C 1 232 ? -39.881 21.226 32.375 0.54 29.71 212 TYR C CA 1
ATOM 7845 C CA B TYR C 1 232 ? -39.830 21.216 32.350 0.46 29.77 212 TYR C CA 1
ATOM 7846 C C . TYR C 1 232 ? -39.184 21.871 33.570 1.00 31.92 212 TYR C C 1
ATOM 7847 O O . TYR C 1 232 ? -39.650 21.698 34.702 1.00 28.43 212 TYR C O 1
ATOM 7864 N N . PRO C 1 233 ? -38.097 22.618 33.374 1.00 26.60 213 PRO C N 1
ATOM 7865 C CA . PRO C 1 233 ? -37.416 23.255 34.507 1.00 24.27 213 PRO C CA 1
ATOM 7866 C C . PRO C 1 233 ? -38.202 24.437 35.052 1.00 26.32 213 PRO C C 1
ATOM 7867 O O . PRO C 1 233 ? -39.018 25.060 34.364 1.00 24.93 213 PRO C O 1
ATOM 7871 N N . ALA C 1 234 ? -37.934 24.754 36.313 1.00 26.87 214 ALA C N 1
ATOM 7872 C CA . ALA C 1 234 ? -38.592 25.894 36.938 1.00 22.32 214 ALA C CA 1
ATOM 7873 C C . ALA C 1 234 ? -38.046 27.188 36.346 1.00 21.68 214 ALA C C 1
ATOM 7874 O O . ALA C 1 234 ? -36.844 27.288 36.095 1.00 23.44 214 ALA C O 1
ATOM 7876 N N . PRO C 1 235 ? -38.899 28.181 36.099 1.00 20.88 215 PRO C N 1
ATOM 7877 C CA . PRO C 1 235 ? -38.400 29.496 35.685 1.00 23.69 215 PRO C CA 1
ATOM 7878 C C . PRO C 1 235 ? -37.598 30.144 36.803 1.00 22.53 215 PRO C C 1
ATOM 7879 O O . PRO C 1 235 ? -37.893 29.962 37.982 1.00 21.07 215 PRO C O 1
ATOM 7883 N N . GLU C 1 236 ? -36.569 30.901 36.418 1.00 24.56 216 GLU C N 1
ATOM 7884 C CA . GLU C 1 236 ? -35.791 31.697 37.363 1.00 25.56 216 GLU C CA 1
ATOM 7885 C C . GLU C 1 236 ? -35.359 32.996 36.704 1.00 19.38 216 GLU C C 1
ATOM 7886 O O . GLU C 1 236 ? -34.578 32.981 35.746 1.00 22.93 216 GLU C O 1
ATOM 7892 N N . LEU C 1 237 ? -35.832 34.117 37.243 1.00 20.23 217 LEU C N 1
ATOM 7893 C CA . LEU C 1 237 ? -35.448 35.418 36.720 1.00 19.99 217 LEU C CA 1
ATOM 7894 C C . LEU C 1 237 ? -34.033 35.785 37.205 1.00 22.87 217 LEU C C 1
ATOM 7895 O O . LEU C 1 237 ? -33.539 35.292 38.224 1.00 24.12 217 LEU C O 1
ATOM 7900 N N . SER C 1 238 ? -33.392 36.662 36.440 1.00 21.89 218 SER C N 1
ATOM 7901 C CA . SER C 1 238 ? -32.171 37.297 36.855 1.00 21.37 218 SER C CA 1
ATOM 7902 C C . SER C 1 238 ? -32.544 38.578 37.619 1.00 24.77 218 SER C C 1
ATOM 7903 O O . SER C 1 238 ? -33.670 38.703 38.109 1.00 24.63 218 SER C O 1
ATOM 7906 N N . GLU C 1 239 ? -31.635 39.539 37.711 1.00 24.07 219 GLU C N 1
ATOM 7907 C CA . GLU C 1 239 ? -32.035 40.823 38.270 1.00 23.61 219 GLU C CA 1
ATOM 7908 C C . GLU C 1 239 ? -32.119 41.877 37.176 1.00 23.51 219 GLU C C 1
ATOM 7909 O O . GLU C 1 239 ? -31.273 41.890 36.280 1.00 21.96 219 GLU C O 1
ATOM 7915 N N . PRO C 1 240 ? -33.126 42.755 37.231 1.00 21.51 220 PRO C N 1
ATOM 7916 C CA . PRO C 1 240 ? -33.284 43.787 36.204 1.00 23.65 220 PRO C CA 1
ATOM 7917 C C . PRO C 1 240 ? -31.992 44.548 35.979 1.00 27.34 220 PRO C C 1
ATOM 7918 O O . PRO C 1 240 ? -31.299 44.912 36.923 1.00 23.53 220 PRO C O 1
ATOM 7922 N N . HIS C 1 241 ? -31.663 44.758 34.709 1.00 23.38 221 HIS C N 1
ATOM 7923 C CA . HIS C 1 241 ? -30.505 45.550 34.323 1.00 25.56 221 HIS C CA 1
ATOM 7924 C C . HIS C 1 241 ? -30.681 45.988 32.877 1.00 29.77 221 HIS C C 1
ATOM 7925 O O . HIS C 1 241 ? -31.556 45.507 32.149 1.00 24.31 221 HIS C O 1
ATOM 7932 N N . ARG C 1 242 ? -29.828 46.914 32.480 1.00 26.46 222 ARG C N 1
ATOM 7933 C CA . ARG C 1 242 ? -29.858 47.520 31.165 1.00 30.97 222 ARG C CA 1
ATOM 7934 C C . ARG C 1 242 ? -28.724 46.921 30.350 1.00 31.84 222 ARG C C 1
ATOM 7935 O O . ARG C 1 242 ? -27.657 46.616 30.892 1.00 29.91 222 ARG C O 1
ATOM 7943 N N . PHE C 1 243 ? -28.971 46.702 29.062 1.00 25.61 223 PHE C N 1
ATOM 7944 C CA . PHE C 1 243 ? -27.904 46.248 28.183 1.00 29.58 223 PHE C CA 1
ATOM 7945 C C . PHE C 1 243 ? -28.094 46.889 26.820 1.00 25.65 223 PHE C C 1
ATOM 7946 O O . PHE C 1 243 ? -29.191 47.329 26.468 1.00 26.39 223 PHE C O 1
ATOM 7954 N N . VAL C 1 244 ? -26.999 46.954 26.062 1.00 29.68 224 VAL C N 1
ATOM 7955 C CA . VAL C 1 244 ? -26.979 47.590 24.749 1.00 26.30 224 VAL C CA 1
ATOM 7956 C C . VAL C 1 244 ? -26.298 46.657 23.758 1.00 27.21 224 VAL C C 1
ATOM 7957 O O . VAL C 1 244 ? -25.267 46.049 24.065 1.00 26.98 224 VAL C O 1
ATOM 7961 N N . LEU C 1 245 ? -26.893 46.534 22.571 1.00 26.91 225 LEU C N 1
ATOM 7962 C CA . LEU C 1 245 ? -26.321 45.809 21.445 1.00 28.20 225 LEU C CA 1
ATOM 7963 C C . LEU C 1 245 ? -25.996 46.830 20.363 1.00 29.83 225 LEU C C 1
ATOM 7964 O O . LEU C 1 245 ? -26.903 47.361 19.713 1.00 29.11 225 LEU C O 1
ATOM 7969 N N . ARG C 1 246 ? -24.711 47.112 20.164 1.00 30.06 226 ARG C N 1
ATOM 7970 C CA . ARG C 1 246 ? -24.324 48.125 19.191 1.00 34.82 226 ARG C CA 1
ATOM 7971 C C . ARG C 1 246 ? -24.268 47.518 17.789 1.00 32.75 226 ARG C C 1
ATOM 7972 O O . ARG C 1 246 ? -23.461 46.622 17.525 1.00 35.38 226 ARG C O 1
ATOM 7980 N N . ARG C 1 247 ? -25.122 48.014 16.897 1.00 33.25 227 ARG C N 1
ATOM 7981 C CA . ARG C 1 247 ? -25.295 47.524 15.534 1.00 30.25 227 ARG C CA 1
ATOM 7982 C C . ARG C 1 247 ? -25.530 48.715 14.621 1.00 31.65 227 ARG C C 1
ATOM 7983 O O . ARG C 1 247 ? -26.111 49.717 15.046 1.00 35.59 227 ARG C O 1
ATOM 7991 N N . PRO C 1 248 ? -25.132 48.638 13.435 1.00 38.08 228 PRO C N 1
ATOM 7992 C CA . PRO C 1 248 ? -25.332 49.769 12.509 1.00 35.41 228 PRO C CA 1
ATOM 7993 C C . PRO C 1 248 ? -26.687 49.738 11.802 1.00 33.56 228 PRO C C 1
ATOM 7994 O O . PRO C 1 248 ? -26.777 49.729 10.565 1.00 36.46 228 PRO C O 1
ATOM 7998 N N . THR C 1 249 ? -27.759 49.763 12.588 1.00 30.32 229 THR C N 1
ATOM 7999 C CA . THR C 1 249 ? -29.123 49.764 12.075 1.00 26.48 229 THR C CA 1
ATOM 8000 C C . THR C 1 249 ? -29.609 51.187 11.821 1.00 28.32 229 THR C C 1
ATOM 8001 O O . THR C 1 249 ? -29.153 52.146 12.450 1.00 28.51 229 THR C O 1
ATOM 8005 N N . ALA C 1 250 ? -30.583 51.306 10.910 1.00 25.23 230 ALA C N 1
ATOM 8006 C CA . ALA C 1 250 ? -31.206 52.600 10.641 1.00 26.73 230 ALA C CA 1
ATOM 8007 C C . ALA C 1 250 ? -32.007 53.107 11.843 1.00 25.36 230 ALA C C 1
ATOM 8008 O O . ALA C 1 250 ? -32.015 54.312 12.121 1.00 26.48 230 ALA C O 1
ATOM 8010 N N . GLN C 1 251 ? -32.706 52.219 12.550 1.00 27.60 231 GLN C N 1
ATOM 8011 C CA . GLN C 1 251 ? -33.462 52.583 13.745 1.00 22.52 231 GLN C CA 1
ATOM 8012 C C . GLN C 1 251 ? -32.880 51.926 14.990 1.00 25.99 231 GLN C C 1
ATOM 8013 O O . GLN C 1 251 ? -32.345 50.816 14.937 1.00 25.17 231 GLN C O 1
ATOM 8019 N N . VAL C 1 252 ? -33.012 52.619 16.121 1.00 24.54 232 VAL C N 1
ATOM 8020 C CA . VAL C 1 252 ? -32.722 52.032 17.424 1.00 24.19 232 VAL C CA 1
ATOM 8021 C C . VAL C 1 252 ? -33.919 51.192 17.849 1.00 25.25 232 VAL C C 1
ATOM 8022 O O . VAL C 1 252 ? -35.064 51.658 17.808 1.00 24.53 232 VAL C O 1
ATOM 8026 N N . GLN C 1 253 ? -33.667 49.948 18.247 1.00 20.42 233 GLN C N 1
ATOM 8027 C CA . GLN C 1 253 ? -34.714 49.109 18.808 1.00 21.25 233 GLN C CA 1
ATOM 8028 C C . GLN C 1 253 ? -34.720 49.278 20.324 1.00 20.69 233 GLN C C 1
ATOM 8029 O O . GLN C 1 253 ? -33.679 49.151 20.979 1.00 19.74 233 GLN C O 1
ATOM 8035 N N . ILE C 1 254 ? -35.885 49.581 20.880 1.00 20.43 234 ILE C N 1
ATOM 8036 C CA . ILE C 1 254 ? -36.045 49.733 22.323 1.00 23.09 234 ILE C CA 1
ATOM 8037 C C . ILE C 1 254 ? -36.943 48.620 22.824 1.00 18.33 234 ILE C C 1
ATOM 8038 O O . ILE C 1 254 ? -38.053 48.443 22.310 1.00 20.02 234 ILE C O 1
ATOM 8043 N N . GLY C 1 255 ? -36.466 47.885 23.829 1.00 18.44 235 GLY C N 1
ATOM 8044 C CA . GLY C 1 255 ? -37.232 46.824 24.461 1.00 14.87 235 GLY C CA 1
ATOM 8045 C C . GLY C 1 255 ? -37.268 46.960 25.975 1.00 18.46 235 GLY C C 1
ATOM 8046 O O . GLY C 1 255 ? -36.232 47.189 26.609 1.00 18.27 235 GLY C O 1
ATOM 8047 N N . LEU C 1 256 ? -38.456 46.849 26.564 1.00 15.22 236 LEU C N 1
ATOM 8048 C CA . LEU C 1 256 ? -38.638 46.736 28.007 1.00 17.81 236 LEU C CA 1
ATOM 8049 C C . LEU C 1 256 ? -39.232 45.373 28.337 1.00 19.65 236 LEU C C 1
ATOM 8050 O O . LEU C 1 256 ? -40.016 44.830 27.555 1.00 19.60 236 LEU C O 1
ATOM 8055 N N . ALA C 1 257 ? -38.865 44.819 29.502 1.00 19.45 237 ALA C N 1
ATOM 8056 C CA . ALA C 1 257 ? -39.502 43.607 30.018 1.00 18.64 237 ALA C CA 1
ATOM 8057 C C . ALA C 1 257 ? -39.773 43.738 31.515 1.00 22.75 237 ALA C C 1
ATOM 8058 O O . ALA C 1 257 ? -38.885 44.111 32.285 1.00 21.11 237 ALA C O 1
ATOM 8060 N N . TYR C 1 258 ? -40.995 43.401 31.917 1.00 18.00 238 TYR C N 1
ATOM 8061 C CA . TYR C 1 258 ? -41.496 43.406 33.272 1.00 18.17 238 TYR C CA 1
ATOM 8062 C C . TYR C 1 258 ? -42.041 42.033 33.653 1.00 21.07 238 TYR C C 1
ATOM 8063 O O . TYR C 1 258 ? -42.676 41.371 32.826 1.00 19.20 238 TYR C O 1
ATOM 8072 N N . PRO C 1 259 ? -41.870 41.601 34.902 1.00 18.37 239 PRO C N 1
ATOM 8073 C CA . PRO C 1 259 ? -42.674 40.469 35.382 1.00 20.68 239 PRO C CA 1
ATOM 8074 C C . PRO C 1 259 ? -44.154 40.807 35.275 1.00 18.03 239 PRO C C 1
ATOM 8075 O O . PRO C 1 259 ? -44.564 41.964 35.403 1.00 18.71 239 PRO C O 1
ATOM 8079 N N . ASP C 1 260 ? -44.967 39.785 35.033 1.00 20.00 240 ASP C N 1
ATOM 8080 C CA . ASP C 1 260 ? -46.397 40.008 34.876 1.00 18.66 240 ASP C CA 1
ATOM 8081 C C . ASP C 1 260 ? -47.103 38.700 35.177 1.00 20.76 240 ASP C C 1
ATOM 8082 O O . ASP C 1 260 ? -46.488 37.631 35.165 1.00 21.07 240 ASP C O 1
ATOM 8087 N N . VAL C 1 261 ? -48.400 38.788 35.462 1.00 19.74 241 VAL C N 1
ATOM 8088 C CA . VAL C 1 261 ? -49.173 37.563 35.574 1.00 22.34 241 VAL C CA 1
ATOM 8089 C C . VAL C 1 261 ? -49.387 36.995 34.174 1.00 26.23 241 VAL C C 1
ATOM 8090 O O . VAL C 1 261 ? -49.351 37.714 33.165 1.00 26.39 241 VAL C O 1
ATOM 8094 N N . GLY C 1 262 ? -49.582 35.696 34.104 1.00 24.77 242 GLY C N 1
ATOM 8095 C CA . GLY C 1 262 ? -49.906 35.076 32.850 1.00 25.86 242 GLY C CA 1
ATOM 8096 C C . GLY C 1 262 ? -51.326 34.578 32.893 1.00 25.00 242 GLY C C 1
ATOM 8097 O O . GLY C 1 262 ? -52.129 35.002 33.727 1.00 28.96 242 GLY C O 1
ATOM 8098 N N . PRO C 1 263 ? -51.664 33.668 31.982 1.00 25.61 243 PRO C N 1
ATOM 8099 C CA . PRO C 1 263 ? -52.998 33.047 32.028 1.00 29.29 243 PRO C CA 1
ATOM 8100 C C . PRO C 1 263 ? -53.323 32.370 33.356 1.00 29.23 243 PRO C C 1
ATOM 8101 O O . PRO C 1 263 ? -54.474 32.449 33.804 1.00 32.07 243 PRO C O 1
ATOM 8105 N N . GLU C 1 264 ? -52.351 31.724 34.013 1.00 27.24 244 GLU C N 1
ATOM 8106 C CA . GLU C 1 264 ? -52.618 30.962 35.240 1.00 28.25 244 GLU C CA 1
ATOM 8107 C C . GLU C 1 264 ? -52.630 31.866 36.471 1.00 28.31 244 GLU C C 1
ATOM 8108 O O . GLU C 1 264 ? -51.862 31.695 37.424 1.00 30.07 244 GLU C O 1
ATOM 8114 N N . ASP C 1 265 ? -53.553 32.824 36.464 1.00 23.62 245 ASP C N 1
ATOM 8115 C CA . ASP C 1 265 ? -53.595 33.742 37.569 1.00 27.77 245 ASP C CA 1
ATOM 8116 C C . ASP C 1 265 ? -55.025 34.248 37.667 1.00 23.34 245 ASP C C 1
ATOM 8117 O O . ASP C 1 265 ? -55.611 34.601 36.633 1.00 18.27 245 ASP C O 1
ATOM 8122 N N . PRO C 1 266 ? -55.604 34.292 38.869 1.00 18.82 246 PRO C N 1
ATOM 8123 C CA . PRO C 1 266 ? -57.010 34.712 38.994 1.00 16.70 246 PRO C CA 1
ATOM 8124 C C . PRO C 1 266 ? -57.250 36.155 38.597 1.00 20.19 246 PRO C C 1
ATOM 8125 O O . PRO C 1 266 ? -58.406 36.539 38.358 1.00 17.14 246 PRO C O 1
ATOM 8129 N N . GLY C 1 267 ? -56.205 36.973 38.548 1.00 21.30 247 GLY C N 1
ATOM 8130 C CA . GLY C 1 267 ? -56.297 38.348 38.104 1.00 22.84 247 GLY C CA 1
ATOM 8131 C C . GLY C 1 267 ? -56.136 38.515 36.609 1.00 21.33 247 GLY C C 1
ATOM 8132 O O . GLY C 1 267 ? -56.089 39.646 36.114 1.00 18.79 247 GLY C O 1
ATOM 8133 N N . PHE C 1 268 ? -56.043 37.407 35.876 1.00 16.92 248 PHE C N 1
ATOM 8134 C CA . PHE C 1 268 ? -55.753 37.466 34.446 1.00 18.78 248 PHE C CA 1
ATOM 8135 C C . PHE C 1 268 ? -56.670 38.437 33.702 1.00 20.92 248 PHE C C 1
ATOM 8136 O O . PHE C 1 268 ? -56.190 39.325 32.992 1.00 21.23 248 PHE C O 1
ATOM 8144 N N . TYR C 1 269 ? -57.996 38.287 33.847 1.00 15.56 249 TYR C N 1
ATOM 8145 C CA . TYR C 1 269 ? -58.913 39.122 33.072 1.00 19.68 249 TYR C CA 1
ATOM 8146 C C . TYR C 1 269 ? -58.768 40.613 33.387 1.00 21.90 249 TYR C C 1
ATOM 8147 O O . TYR C 1 269 ? -58.998 41.453 32.507 1.00 16.34 249 TYR C O 1
ATOM 8156 N N . ALA C 1 270 ? -58.416 40.968 34.632 1.00 21.64 250 ALA C N 1
ATOM 8157 C CA . ALA C 1 270 ? -58.148 42.368 34.950 1.00 21.10 250 ALA C CA 1
ATOM 8158 C C . ALA C 1 270 ? -56.843 42.833 34.317 1.00 21.01 250 ALA C C 1
ATOM 8159 O O . ALA C 1 270 ? -56.742 43.980 33.862 1.00 23.13 250 ALA C O 1
ATOM 8161 N N . ALA C 1 271 ? -55.827 41.965 34.294 1.00 21.09 251 ALA C N 1
ATOM 8162 C CA . ALA C 1 271 ? -54.556 42.335 33.680 1.00 25.47 251 ALA C CA 1
ATOM 8163 C C . ALA C 1 271 ? -54.698 42.478 32.170 1.00 23.36 251 ALA C C 1
ATOM 8164 O O . ALA C 1 271 ? -54.095 43.372 31.563 1.00 26.21 251 ALA C O 1
ATOM 8166 N N . ARG C 1 272 ? -55.499 41.608 31.551 1.00 19.38 252 ARG C N 1
ATOM 8167 C CA . ARG C 1 272 ? -55.695 41.659 30.109 1.00 19.22 252 ARG C CA 1
ATOM 8168 C C . ARG C 1 272 ? -56.478 42.907 29.711 1.00 23.25 252 ARG C C 1
ATOM 8169 O O . ARG C 1 272 ? -56.210 43.511 28.669 1.00 25.27 252 ARG C O 1
ATOM 8177 N N . LEU C 1 273 ? -57.454 43.310 30.523 1.00 15.84 253 LEU C N 1
ATOM 8178 C CA . LEU C 1 273 ? -58.168 44.548 30.230 1.00 22.36 253 LEU C CA 1
ATOM 8179 C C . LEU C 1 273 ? -57.267 45.769 30.404 1.00 20.81 253 LEU C C 1
ATOM 8180 O O . LEU C 1 273 ? -57.368 46.724 29.635 1.00 16.90 253 LEU C O 1
ATOM 8185 N N . ALA C 1 274 ? -56.377 45.771 31.401 1.00 18.33 254 ALA C N 1
ATOM 8186 C CA . ALA C 1 274 ? -55.493 46.925 31.520 1.00 23.13 254 ALA C CA 1
ATOM 8187 C C . ALA C 1 274 ? -54.505 46.971 30.359 1.00 23.66 254 ALA C C 1
ATOM 8188 O O . ALA C 1 274 ? -54.171 48.053 29.867 1.00 21.60 254 ALA C O 1
ATOM 8190 N N . LEU C 1 275 ? -54.052 45.806 29.892 1.00 22.78 255 LEU C N 1
ATOM 8191 C CA . LEU C 1 275 ? -53.163 45.748 28.732 1.00 24.11 255 LEU C CA 1
ATOM 8192 C C . LEU C 1 275 ? -53.855 46.222 27.457 1.00 23.81 255 LEU C C 1
ATOM 8193 O O . LEU C 1 275 ? -53.204 46.792 26.572 1.00 22.80 255 LEU C O 1
ATOM 8198 N N . GLU C 1 276 ? -55.162 45.992 27.340 1.00 21.27 256 GLU C N 1
ATOM 8199 C CA . GLU C 1 276 ? -55.904 46.515 26.202 1.00 24.19 256 GLU C CA 1
ATOM 8200 C C . GLU C 1 276 ? -55.978 48.038 26.258 1.00 25.82 256 GLU C C 1
ATOM 8201 O O . GLU C 1 276 ? -55.850 48.707 25.224 1.00 23.32 256 GLU C O 1
ATOM 8207 N N . VAL C 1 277 ? -56.162 48.602 27.459 1.00 20.56 257 VAL C N 1
ATOM 8208 C CA . VAL C 1 277 ? -56.087 50.055 27.622 1.00 20.04 257 VAL C CA 1
ATOM 8209 C C . VAL C 1 277 ? -54.704 50.553 27.232 1.00 21.77 257 VAL C C 1
ATOM 8210 O O . VAL C 1 277 ? -54.566 51.550 26.518 1.00 22.59 257 VAL C O 1
ATOM 8214 N N . LEU C 1 278 ? -53.663 49.832 27.651 1.00 19.28 258 LEU C N 1
ATOM 8215 C CA . LEU C 1 278 ? -52.296 50.298 27.452 1.00 20.52 258 LEU C CA 1
ATOM 8216 C C . LEU C 1 278 ? -51.878 50.230 25.988 1.00 22.25 258 LEU C C 1
ATOM 8217 O O . LEU C 1 278 ? -51.206 51.143 25.488 1.00 17.74 258 LEU C O 1
ATOM 8222 N N . SER C 1 279 ? -52.270 49.158 25.288 1.00 19.15 259 SER C N 1
ATOM 8223 C CA . SER C 1 279 ? -51.687 48.863 23.982 1.00 25.66 259 SER C CA 1
ATOM 8224 C C . SER C 1 279 ? -52.634 48.183 22.994 1.00 27.67 259 SER C C 1
ATOM 8225 O O . SER C 1 279 ? -52.175 47.793 21.915 1.00 28.14 259 SER C O 1
ATOM 8228 N N . GLY C 1 280 ? -53.932 48.055 23.282 1.00 24.55 260 GLY C N 1
ATOM 8229 C CA . GLY C 1 280 ? -54.806 47.262 22.425 1.00 26.02 260 GLY C CA 1
ATOM 8230 C C . GLY C 1 280 ? -55.215 47.873 21.092 1.00 33.89 260 GLY C C 1
ATOM 8231 O O . GLY C 1 280 ? -55.390 47.141 20.114 1.00 41.22 260 GLY C O 1
ATOM 8232 N N . GLY C 1 281 ? -55.405 49.193 21.023 1.00 31.26 261 GLY C N 1
ATOM 8233 C CA . GLY C 1 281 ? -55.975 49.786 19.820 1.00 34.83 261 GLY C CA 1
ATOM 8234 C C . GLY C 1 281 ? -55.511 51.193 19.495 1.00 34.44 261 GLY C C 1
ATOM 8235 O O . GLY C 1 281 ? -54.505 51.649 20.045 1.00 28.10 261 GLY C O 1
ATOM 8236 N N . MET C 1 282 ? -56.230 51.906 18.613 1.00 31.28 262 MET C N 1
ATOM 8237 C CA . MET C 1 282 ? -55.732 53.214 18.184 1.00 30.73 262 MET C CA 1
ATOM 8238 C C . MET C 1 282 ? -55.874 54.266 19.279 1.00 29.57 262 MET C C 1
ATOM 8239 O O . MET C 1 282 ? -55.071 55.202 19.337 1.00 28.92 262 MET C O 1
ATOM 8244 N N . SER C 1 283 ? -56.879 54.150 20.144 1.00 27.96 263 SER C N 1
ATOM 8245 C CA . SER C 1 283 ? -57.008 55.072 21.266 1.00 26.27 263 SER C CA 1
ATOM 8246 C C . SER C 1 283 ? -56.308 54.565 22.521 1.00 27.70 263 SER C C 1
ATOM 8247 O O . SER C 1 283 ? -56.514 55.125 23.605 1.00 29.47 263 SER C O 1
ATOM 8250 N N . SER C 1 284 ? -55.484 53.530 22.398 1.00 25.90 264 SER C N 1
ATOM 8251 C CA . SER C 1 284 ? -54.766 53.019 23.550 1.00 23.57 264 SER C CA 1
ATOM 8252 C C . SER C 1 284 ? -53.714 54.026 23.987 1.00 22.82 264 SER C C 1
ATOM 8253 O O . SER C 1 284 ? -53.342 54.937 23.244 1.00 22.11 264 SER C O 1
ATOM 8256 N N . ARG C 1 285 ? -53.205 53.819 25.203 1.00 19.71 265 ARG C N 1
ATOM 8257 C CA . ARG C 1 285 ? -52.275 54.765 25.803 1.00 22.24 265 ARG C CA 1
ATOM 8258 C C . ARG C 1 285 ? -50.987 54.872 25.005 1.00 21.93 265 ARG C C 1
ATOM 8259 O O . ARG C 1 285 ? -50.492 55.976 24.759 1.00 21.75 265 ARG C O 1
ATOM 8267 N N . LEU C 1 286 ? -50.411 53.731 24.612 1.00 19.47 266 LEU C N 1
ATOM 8268 C CA . LEU C 1 286 ? -49.122 53.763 23.924 1.00 23.62 266 LEU C CA 1
ATOM 8269 C C . LEU C 1 286 ? -49.252 54.384 22.536 1.00 22.46 266 LEU C C 1
ATOM 8270 O O . LEU C 1 286 ? -48.474 55.269 22.163 1.00 23.36 266 LEU C O 1
ATOM 8275 N N . PHE C 1 287 ? -50.231 53.924 21.762 1.00 22.19 267 PHE C N 1
ATOM 8276 C CA . PHE C 1 287 ? -50.474 54.481 20.436 1.00 24.46 267 PHE C CA 1
ATOM 8277 C C . PHE C 1 287 ? -50.701 55.987 20.499 1.00 27.04 267 PHE C C 1
ATOM 8278 O O . PHE C 1 287 ? -50.146 56.746 19.694 1.00 23.94 267 PHE C O 1
ATOM 8286 N N . THR C 1 288 ? -51.519 56.436 21.455 1.00 24.08 268 THR C N 1
ATOM 8287 C CA . THR C 1 288 ? -51.811 57.860 21.583 1.00 26.13 268 THR C CA 1
ATOM 8288 C C . THR C 1 288 ? -50.556 58.653 21.919 1.00 24.65 268 THR C C 1
ATOM 8289 O O . THR C 1 288 ? -50.233 59.637 21.249 1.00 27.67 268 THR C O 1
ATOM 8293 N N . GLU C 1 289 ? -49.834 58.235 22.954 1.00 23.98 269 GLU C N 1
ATOM 8294 C CA . GLU C 1 289 ? -48.778 59.074 23.504 1.00 24.58 269 GLU C CA 1
ATOM 8295 C C . GLU C 1 289 ? -47.524 59.042 22.642 1.00 25.37 269 GLU C C 1
ATOM 8296 O O . GLU C 1 289 ? -46.928 60.091 22.361 1.00 25.19 269 GLU C O 1
ATOM 8302 N N . VAL C 1 290 ? -47.102 57.849 22.230 1.00 24.07 270 VAL C N 1
ATOM 8303 C CA . VAL C 1 290 ? -45.812 57.703 21.562 1.00 24.00 270 VAL C CA 1
ATOM 8304 C C . VAL C 1 290 ? -45.922 58.020 20.074 1.00 25.94 270 VAL C C 1
ATOM 8305 O O . VAL C 1 290 ? -45.005 58.609 19.486 1.00 25.67 270 VAL C O 1
ATOM 8309 N N . ARG C 1 291 ? -47.021 57.626 19.431 1.00 20.81 271 ARG C N 1
ATOM 8310 C CA . ARG C 1 291 ? -47.128 57.752 17.982 1.00 26.07 271 ARG C CA 1
ATOM 8311 C C . ARG C 1 291 ? -48.025 58.902 17.538 1.00 24.42 271 ARG C C 1
ATOM 8312 O O . ARG C 1 291 ? -47.583 59.764 16.777 1.00 29.05 271 ARG C O 1
ATOM 8320 N N . GLU C 1 292 ? -49.278 58.949 17.988 1.00 25.02 272 GLU C N 1
ATOM 8321 C CA . GLU C 1 292 ? -50.186 59.965 17.460 1.00 29.37 272 GLU C CA 1
ATOM 8322 C C . GLU C 1 292 ? -49.806 61.368 17.924 1.00 32.44 272 GLU C C 1
ATOM 8323 O O . GLU C 1 292 ? -49.599 62.273 17.104 1.00 26.65 272 GLU C O 1
ATOM 8329 N N . LYS C 1 293 ? -49.732 61.564 19.242 1.00 28.44 273 LYS C N 1
ATOM 8330 C CA . LYS C 1 293 ? -49.362 62.853 19.816 1.00 30.97 273 LYS C CA 1
ATOM 8331 C C . LYS C 1 293 ? -47.993 63.307 19.335 1.00 31.23 273 LYS C C 1
ATOM 8332 O O . LYS C 1 293 ? -47.835 64.419 18.821 1.00 33.67 273 LYS C O 1
ATOM 8338 N N . ARG C 1 294 ? -46.977 62.464 19.539 1.00 25.24 274 ARG C N 1
ATOM 8339 C CA . ARG C 1 294 ? -45.589 62.901 19.485 1.00 26.62 274 ARG C CA 1
ATOM 8340 C C . ARG C 1 294 ? -44.826 62.457 18.249 1.00 27.80 274 ARG C C 1
ATOM 8341 O O . ARG C 1 294 ? -43.696 62.917 18.063 1.00 26.72 274 ARG C O 1
ATOM 8349 N N . GLY C 1 295 ? -45.377 61.551 17.445 1.00 28.48 275 GLY C N 1
ATOM 8350 C CA . GLY C 1 295 ? -44.747 61.122 16.193 1.00 28.28 275 GLY C CA 1
ATOM 8351 C C . GLY C 1 295 ? -43.347 60.557 16.324 1.00 27.17 275 GLY C C 1
ATOM 8352 O O . GLY C 1 295 ? -42.511 60.786 15.444 1.00 29.53 275 GLY C O 1
ATOM 8353 N N . LEU C 1 296 ? -43.067 59.812 17.397 1.00 24.38 276 LEU C N 1
ATOM 8354 C CA . LEU C 1 296 ? -41.716 59.315 17.639 1.00 22.94 276 LEU C CA 1
ATOM 8355 C C . LEU C 1 296 ? -41.405 57.999 16.943 1.00 21.66 276 LEU C C 1
ATOM 8356 O O . LEU C 1 296 ? -40.225 57.670 16.766 1.00 23.97 276 LEU C O 1
ATOM 8361 N N . VAL C 1 297 ? -42.419 57.227 16.582 1.00 18.48 277 VAL C N 1
ATOM 8362 C CA . VAL C 1 297 ? -42.231 55.868 16.099 1.00 22.58 277 VAL C CA 1
ATOM 8363 C C . VAL C 1 297 ? -43.235 55.611 14.990 1.00 23.03 277 VAL C C 1
ATOM 8364 O O . VAL C 1 297 ? -44.234 56.319 14.838 1.00 25.28 277 VAL C O 1
ATOM 8368 N N . TYR C 1 298 ? -42.959 54.568 14.217 1.00 23.25 278 TYR C N 1
ATOM 8369 C CA . TYR C 1 298 ? -43.999 53.941 13.421 1.00 22.67 278 TYR C CA 1
ATOM 8370 C C . TYR C 1 298 ? -44.638 52.777 14.177 1.00 25.68 278 TYR C C 1
ATOM 8371 O O . TYR C 1 298 ? -45.869 52.626 14.183 1.00 21.73 278 TYR C O 1
ATOM 8380 N N . ALA C 1 299 ? -43.815 51.975 14.849 1.00 24.32 279 ALA C N 1
ATOM 8381 C CA . ALA C 1 299 ? -44.256 50.793 15.578 1.00 22.61 279 ALA C CA 1
ATOM 8382 C C . ALA C 1 299 ? -44.024 50.994 17.067 1.00 20.63 279 ALA C C 1
ATOM 8383 O O . ALA C 1 299 ? -42.919 51.354 17.486 1.00 18.69 279 ALA C O 1
ATOM 8385 N N . VAL C 1 300 ? -45.062 50.763 17.865 1.00 23.91 280 VAL C N 1
ATOM 8386 C CA . VAL C 1 300 ? -44.907 50.665 19.315 1.00 19.78 280 VAL C CA 1
ATOM 8387 C C . VAL C 1 300 ? -45.985 49.716 19.810 1.00 18.25 280 VAL C C 1
ATOM 8388 O O . VAL C 1 300 ? -47.114 49.746 19.317 1.00 23.25 280 VAL C O 1
ATOM 8392 N N . SER C 1 301 ? -45.621 48.832 20.742 1.00 20.24 281 SER C N 1
ATOM 8393 C CA . SER C 1 301 ? -46.593 47.894 21.288 1.00 21.69 281 SER C CA 1
ATOM 8394 C C . SER C 1 301 ? -46.080 47.311 22.598 1.00 21.35 281 SER C C 1
ATOM 8395 O O . SER C 1 301 ? -44.880 47.330 22.884 1.00 18.32 281 SER C O 1
ATOM 8398 N N . ALA C 1 302 ? -47.025 46.800 23.391 1.00 19.51 282 ALA C N 1
ATOM 8399 C CA . ALA C 1 302 ? -46.754 46.016 24.587 1.00 20.15 282 ALA C CA 1
ATOM 8400 C C . ALA C 1 302 ? -47.534 44.717 24.472 1.00 23.14 282 ALA C C 1
ATOM 8401 O O . ALA C 1 302 ? -48.669 44.731 23.994 1.00 22.81 282 ALA C O 1
ATOM 8403 N N . PHE C 1 303 ? -46.943 43.598 24.896 1.00 17.50 283 PHE C N 1
ATOM 8404 C CA . PHE C 1 303 ? -47.535 42.300 24.596 1.00 21.41 283 PHE C CA 1
ATOM 8405 C C . PHE C 1 303 ? -46.991 41.257 25.575 1.00 22.64 283 PHE C C 1
ATOM 8406 O O . PHE C 1 303 ? -45.882 41.409 26.111 1.00 22.12 283 PHE C O 1
ATOM 8414 N N . PRO C 1 304 ? -47.745 40.182 25.815 1.00 23.09 284 PRO C N 1
ATOM 8415 C CA . PRO C 1 304 ? -47.228 39.105 26.674 1.00 21.03 284 PRO C CA 1
ATOM 8416 C C . PRO C 1 304 ? -46.119 38.331 25.989 1.00 23.52 284 PRO C C 1
ATOM 8417 O O . PRO C 1 304 ? -46.144 38.095 24.779 1.00 16.41 284 PRO C O 1
ATOM 8421 N N . ALA C 1 305 ? -45.132 37.913 26.793 1.00 21.17 285 ALA C N 1
ATOM 8422 C CA . ALA C 1 305 ? -43.970 37.225 26.250 1.00 23.69 285 ALA C CA 1
ATOM 8423 C C . ALA C 1 305 ? -43.386 36.247 27.265 1.00 25.40 285 ALA C C 1
ATOM 8424 O O . ALA C 1 305 ? -42.190 35.933 27.215 1.00 25.56 285 ALA C O 1
ATOM 8426 N N . GLY C 1 306 ? -44.208 35.760 28.187 1.00 24.19 286 GLY C N 1
ATOM 8427 C CA . GLY C 1 306 ? -43.747 34.909 29.254 1.00 20.93 286 GLY C CA 1
ATOM 8428 C C . GLY C 1 306 ? -43.892 33.441 28.932 1.00 22.85 286 GLY C C 1
ATOM 8429 O O . GLY C 1 306 ? -44.090 33.034 27.782 1.00 22.82 286 GLY C O 1
ATOM 8430 N N . VAL C 1 307 ? -43.778 32.630 29.978 1.00 23.47 287 VAL C N 1
ATOM 8431 C CA . VAL C 1 307 ? -43.824 31.181 29.869 1.00 21.99 287 VAL C CA 1
ATOM 8432 C C . VAL C 1 307 ? -44.743 30.667 30.960 1.00 25.31 287 VAL C C 1
ATOM 8433 O O . VAL C 1 307 ? -45.110 31.396 31.881 1.00 22.17 287 VAL C O 1
ATOM 8437 N N . LYS C 1 308 ? -45.083 29.382 30.862 1.00 26.28 288 LYS C N 1
ATOM 8438 C CA . LYS C 1 308 ? -45.731 28.697 31.971 1.00 26.78 288 LYS C CA 1
ATOM 8439 C C . LYS C 1 308 ? -44.921 28.902 33.242 1.00 25.83 288 LYS C C 1
ATOM 8440 O O . LYS C 1 308 ? -43.707 28.676 33.264 1.00 21.84 288 LYS C O 1
ATOM 8446 N N . GLY C 1 309 ? -45.585 29.397 34.284 1.00 27.22 289 GLY C N 1
ATOM 8447 C CA . GLY C 1 309 ? -44.937 29.647 35.555 1.00 22.34 289 GLY C CA 1
ATOM 8448 C C . GLY C 1 309 ? -44.288 31.012 35.712 1.00 27.76 289 GLY C C 1
ATOM 8449 O O . GLY C 1 309 ? -43.847 31.345 36.821 1.00 23.18 289 GLY C O 1
ATOM 8450 N N . GLN C 1 310 ? -44.190 31.818 34.647 1.00 25.90 290 GLN C N 1
ATOM 8451 C CA . GLN C 1 310 ? -43.591 33.150 34.786 1.00 24.22 290 GLN C CA 1
ATOM 8452 C C . GLN C 1 310 ? -44.071 34.029 33.631 1.00 23.93 290 GLN C C 1
ATOM 8453 O O . GLN C 1 310 ? -43.506 33.975 32.535 1.00 22.96 290 GLN C O 1
ATOM 8459 N N . GLY C 1 311 ? -45.086 34.846 33.893 1.00 22.44 291 GLY C N 1
ATOM 8460 C CA . GLY C 1 311 ? -45.527 35.795 32.896 1.00 18.17 291 GLY C CA 1
ATOM 8461 C C . GLY C 1 311 ? -44.549 36.941 32.737 1.00 16.97 291 GLY C C 1
ATOM 8462 O O . GLY C 1 311 ? -43.824 37.310 33.660 1.00 19.21 291 GLY C O 1
ATOM 8463 N N . LEU C 1 312 ? -44.539 37.516 31.539 1.00 16.82 292 LEU C N 1
ATOM 8464 C CA . LEU C 1 312 ? -43.657 38.615 31.188 1.00 20.94 292 LEU C CA 1
ATOM 8465 C C . LEU C 1 312 ? -44.446 39.604 30.357 1.00 24.26 292 LEU C C 1
ATOM 8466 O O . LEU C 1 312 ? -45.217 39.197 29.483 1.00 22.25 292 LEU C O 1
ATOM 8471 N N . LEU C 1 313 ? -44.264 40.892 30.625 1.00 18.31 293 LEU C N 1
ATOM 8472 C CA . LEU C 1 313 ? -44.792 41.931 29.749 1.00 20.70 293 LEU C CA 1
ATOM 8473 C C . LEU C 1 313 ? -43.614 42.570 29.028 1.00 19.55 293 LEU C C 1
ATOM 8474 O O . LEU C 1 313 ? -42.650 42.993 29.670 1.00 23.17 293 LEU C O 1
ATOM 8479 N N . MET C 1 314 ? -43.670 42.585 27.703 1.00 21.97 294 MET C N 1
ATOM 8480 C CA . MET C 1 314 ? -42.672 43.245 26.882 1.00 20.64 294 MET C CA 1
ATOM 8481 C C . MET C 1 314 ? -43.297 44.445 26.192 1.00 19.99 294 MET C C 1
ATOM 8482 O O . MET C 1 314 ? -44.458 44.403 25.779 1.00 20.86 294 MET C O 1
ATOM 8487 N N . ALA C 1 315 ? -42.519 45.506 26.074 1.00 20.13 295 ALA C N 1
ATOM 8488 C CA . ALA C 1 315 ? -42.889 46.664 25.289 1.00 18.95 295 ALA C CA 1
ATOM 8489 C C . ALA C 1 315 ? -41.764 46.931 24.293 1.00 22.81 295 ALA C C 1
ATOM 8490 O O . ALA C 1 315 ? -40.580 46.786 24.621 1.00 20.62 295 ALA C O 1
ATOM 8492 N N . TYR C 1 316 ? -42.144 47.299 23.077 1.00 19.82 296 TYR C N 1
ATOM 8493 C CA . TYR C 1 316 ? -41.217 47.521 21.980 1.00 21.53 296 TYR C CA 1
ATOM 8494 C C . TYR C 1 316 ? -41.476 48.883 21.362 1.00 21.13 296 TYR C C 1
ATOM 8495 O O . TYR C 1 316 ? -42.616 49.348 21.315 1.00 19.95 296 TYR C O 1
ATOM 8504 N N . ALA C 1 317 ? -40.409 49.504 20.856 1.00 20.92 297 ALA C N 1
ATOM 8505 C CA . ALA C 1 317 ? -40.550 50.694 20.039 1.00 21.83 297 ALA C CA 1
ATOM 8506 C C . ALA C 1 317 ? -39.348 50.811 19.114 1.00 19.84 297 ALA C C 1
ATOM 8507 O O . ALA C 1 317 ? -38.227 50.469 19.497 1.00 18.40 297 ALA C O 1
ATOM 8509 N N . GLY C 1 318 ? -39.588 51.286 17.891 1.00 22.63 298 GLY C N 1
ATOM 8510 C CA . GLY C 1 318 ? -38.496 51.561 16.976 1.00 19.10 298 GLY C CA 1
ATOM 8511 C C . GLY C 1 318 ? -38.423 53.037 16.643 1.00 21.73 298 GLY C C 1
ATOM 8512 O O . GLY C 1 318 ? -39.448 53.637 16.307 1.00 22.98 298 GLY C O 1
ATOM 8513 N N . THR C 1 319 ? -37.239 53.645 16.722 1.00 21.86 299 THR C N 1
ATOM 8514 C CA . THR C 1 319 ? -37.112 55.080 16.478 1.00 26.31 299 THR C CA 1
ATOM 8515 C C . THR C 1 319 ? -35.681 55.410 16.066 1.00 23.74 299 THR C C 1
ATOM 8516 O O . THR C 1 319 ? -34.809 54.541 15.994 1.00 25.87 299 THR C O 1
ATOM 8520 N N . THR C 1 320 ? -35.447 56.694 15.820 1.00 28.05 300 THR C N 1
ATOM 8521 C CA . THR C 1 320 ? -34.140 57.189 15.420 1.00 27.98 300 THR C CA 1
ATOM 8522 C C . THR C 1 320 ? -33.265 57.427 16.642 1.00 31.92 300 THR C C 1
ATOM 8523 O O . THR C 1 320 ? -33.759 57.652 17.754 1.00 34.74 300 THR C O 1
ATOM 8527 N N . LYS C 1 321 ? -31.947 57.347 16.430 1.00 30.03 301 LYS C N 1
ATOM 8528 C CA . LYS C 1 321 ? -30.989 57.580 17.504 1.00 33.43 301 LYS C CA 1
ATOM 8529 C C . LYS C 1 321 ? -31.292 58.877 18.249 1.00 33.70 301 LYS C C 1
ATOM 8530 O O . LYS C 1 321 ? -31.224 58.925 19.481 1.00 32.60 301 LYS C O 1
ATOM 8536 N N . GLU C 1 322 ? -31.706 59.914 17.519 1.00 34.29 302 GLU C N 1
ATOM 8537 C CA . GLU C 1 322 ? -31.966 61.215 18.127 1.00 33.90 302 GLU C CA 1
ATOM 8538 C C . GLU C 1 322 ? -33.200 61.201 19.024 1.00 37.79 302 GLU C C 1
ATOM 8539 O O . GLU C 1 322 ? -33.257 61.972 19.987 1.00 36.81 302 GLU C O 1
ATOM 8545 N N . ARG C 1 323 ? -34.194 60.356 18.741 1.00 32.46 303 ARG C N 1
ATOM 8546 C CA . ARG C 1 323 ? -35.391 60.318 19.578 1.00 31.95 303 ARG C CA 1
ATOM 8547 C C . ARG C 1 323 ? -35.395 59.152 20.574 1.00 32.44 303 ARG C C 1
ATOM 8548 O O . ARG C 1 323 ? -36.377 58.989 21.314 1.00 29.41 303 ARG C O 1
ATOM 8556 N N . ALA C 1 324 ? -34.309 58.367 20.647 1.00 30.44 304 ALA C N 1
ATOM 8557 C CA . ALA C 1 324 ? -34.315 57.135 21.439 1.00 24.36 304 ALA C CA 1
ATOM 8558 C C . ALA C 1 324 ? -34.460 57.410 22.935 1.00 29.70 304 ALA C C 1
ATOM 8559 O O . ALA C 1 324 ? -35.199 56.708 23.640 1.00 28.50 304 ALA C O 1
ATOM 8561 N N . GLY C 1 325 ? -33.718 58.388 23.455 1.00 29.71 305 GLY C N 1
ATOM 8562 C CA . GLY C 1 325 ? -33.810 58.688 24.878 1.00 28.13 305 GLY C CA 1
ATOM 8563 C C . GLY C 1 325 ? -35.207 59.114 25.290 1.00 26.31 305 GLY C C 1
ATOM 8564 O O . GLY C 1 325 ? -35.739 58.652 26.306 1.00 31.26 305 GLY C O 1
ATOM 8565 N N . GLU C 1 326 ? -35.825 59.983 24.493 1.00 25.86 306 GLU C N 1
ATOM 8566 C CA . GLU C 1 326 ? -37.175 60.447 24.781 1.00 29.14 306 GLU C CA 1
ATOM 8567 C C . GLU C 1 326 ? -38.199 59.334 24.609 1.00 28.48 306 GLU C C 1
ATOM 8568 O O . GLU C 1 326 ? -39.152 59.243 25.390 1.00 26.13 306 GLU C O 1
ATOM 8574 N N . THR C 1 327 ? -38.036 58.496 23.575 1.00 31.91 307 THR C N 1
ATOM 8575 C CA . THR C 1 327 ? -38.990 57.410 23.341 1.00 26.86 307 THR C CA 1
ATOM 8576 C C . THR C 1 327 ? -38.980 56.424 24.497 1.00 24.20 307 THR C C 1
ATOM 8577 O O . THR C 1 327 ? -40.037 56.009 24.984 1.00 24.89 307 THR C O 1
ATOM 8581 N N . LEU C 1 328 ? -37.780 56.037 24.940 1.00 22.00 308 LEU C N 1
ATOM 8582 C CA . LEU C 1 328 ? -37.642 55.121 26.060 1.00 25.94 308 LEU C CA 1
ATOM 8583 C C . LEU C 1 328 ? -38.319 55.673 27.308 1.00 26.57 308 LEU C C 1
ATOM 8584 O O . LEU C 1 328 ? -38.952 54.927 28.062 1.00 23.20 308 LEU C O 1
ATOM 8589 N N . GLU C 1 329 ? -38.220 56.989 27.518 1.00 26.42 309 GLU C N 1
ATOM 8590 C CA . GLU C 1 329 ? -38.760 57.588 28.736 1.00 30.40 309 GLU C CA 1
ATOM 8591 C C . GLU C 1 329 ? -40.282 57.659 28.694 1.00 28.04 309 GLU C C 1
ATOM 8592 O O . GLU C 1 329 ? -40.947 57.339 29.688 1.00 24.18 309 GLU C O 1
ATOM 8598 N N . VAL C 1 330 ? -40.860 58.071 27.558 1.00 26.40 310 VAL C N 1
ATOM 8599 C CA . VAL C 1 330 ? -42.318 58.067 27.424 1.00 25.66 310 VAL C CA 1
ATOM 8600 C C . VAL C 1 330 ? -42.852 56.645 27.537 1.00 26.88 310 VAL C C 1
ATOM 8601 O O . VAL C 1 330 ? -43.790 56.370 28.296 1.00 26.15 310 VAL C O 1
ATOM 8605 N N . LEU C 1 331 ? -42.256 55.719 26.780 1.00 26.81 311 LEU C N 1
ATOM 8606 C CA . LEU C 1 331 ? -42.688 54.326 26.794 1.00 23.58 311 LEU C CA 1
ATOM 8607 C C . LEU C 1 331 ? -42.704 53.770 28.216 1.00 26.87 311 LEU C C 1
ATOM 8608 O O . LEU C 1 331 ? -43.723 53.249 28.687 1.00 22.56 311 LEU C O 1
ATOM 8613 N N . ARG C 1 332 ? -41.582 53.896 28.921 1.00 23.86 312 ARG C N 1
ATOM 8614 C CA . ARG C 1 332 ? -41.510 53.384 30.281 1.00 26.31 312 ARG C CA 1
ATOM 8615 C C . ARG C 1 332 ? -42.537 54.061 31.178 1.00 26.71 312 ARG C C 1
ATOM 8616 O O . ARG C 1 332 ? -43.207 53.393 31.975 1.00 27.36 312 ARG C O 1
ATOM 8624 N N . ALA C 1 333 ? -42.710 55.379 31.024 1.00 29.12 313 ALA C N 1
ATOM 8625 C CA . ALA C 1 333 ? -43.596 56.129 31.913 1.00 30.49 313 ALA C CA 1
ATOM 8626 C C . ALA C 1 333 ? -45.055 55.732 31.720 1.00 26.44 313 ALA C C 1
ATOM 8627 O O . ALA C 1 333 ? -45.801 55.606 32.699 1.00 26.55 313 ALA C O 1
ATOM 8629 N N . GLU C 1 334 ? -45.482 55.526 30.471 1.00 20.80 314 GLU C N 1
ATOM 8630 C CA . GLU C 1 334 ? -46.842 55.056 30.225 1.00 20.13 314 GLU C CA 1
ATOM 8631 C C . GLU C 1 334 ? -47.088 53.692 30.857 1.00 23.18 314 GLU C C 1
ATOM 8632 O O . GLU C 1 334 ? -48.159 53.452 31.425 1.00 23.07 314 GLU C O 1
ATOM 8638 N N . VAL C 1 335 ? -46.120 52.775 30.761 1.00 21.20 315 VAL C N 1
ATOM 8639 C CA . VAL C 1 335 ? -46.326 51.445 31.335 1.00 22.81 315 VAL C CA 1
ATOM 8640 C C . VAL C 1 335 ? -46.466 51.540 32.848 1.00 22.74 315 VAL C C 1
ATOM 8641 O O . VAL C 1 335 ? -47.387 50.979 33.449 1.00 25.55 315 VAL C O 1
ATOM 8645 N N . GLU C 1 336 ? -45.553 52.252 33.485 1.00 22.77 316 GLU C N 1
ATOM 8646 C CA . GLU C 1 336 ? -45.557 52.288 34.938 1.00 29.91 316 GLU C CA 1
ATOM 8647 C C . GLU C 1 336 ? -46.651 53.188 35.495 1.00 28.34 316 GLU C C 1
ATOM 8648 O O . GLU C 1 336 ? -47.029 53.028 36.659 1.00 28.24 316 GLU C O 1
ATOM 8654 N N . ARG C 1 337 ? -47.209 54.045 34.676 1.00 25.91 317 ARG C N 1
ATOM 8655 C CA . ARG C 1 337 ? -48.298 54.919 35.053 1.00 28.84 317 ARG C CA 1
ATOM 8656 C C . ARG C 1 337 ? -49.593 54.142 35.210 1.00 30.09 317 ARG C C 1
ATOM 8657 O O . ARG C 1 337 ? -50.442 54.529 35.934 1.00 26.59 317 ARG C O 1
ATOM 8665 N N . LEU C 1 338 ? -49.702 53.032 34.501 1.00 25.87 318 LEU C N 1
ATOM 8666 C CA . LEU C 1 338 ? -50.886 52.181 34.566 1.00 26.56 318 LEU C CA 1
ATOM 8667 C C . LEU C 1 338 ? -51.303 51.861 35.998 1.00 27.01 318 LEU C C 1
ATOM 8668 O O . LEU C 1 338 ? -52.493 51.686 36.272 1.00 30.82 318 LEU C O 1
ATOM 8673 N N . ALA C 1 339 ? -50.345 51.760 36.919 1.00 25.34 319 ALA C N 1
ATOM 8674 C CA . ALA C 1 339 ? -50.688 51.436 38.301 1.00 31.66 319 ALA C CA 1
ATOM 8675 C C . ALA C 1 339 ? -51.691 52.418 38.905 1.00 27.47 319 ALA C C 1
ATOM 8676 O O . ALA C 1 339 ? -52.418 52.045 39.832 1.00 29.48 319 ALA C O 1
ATOM 8678 N N . GLU C 1 340 ? -51.763 53.653 38.395 1.00 27.91 320 GLU C N 1
ATOM 8679 C CA . GLU C 1 340 ? -52.715 54.628 38.908 1.00 26.39 320 GLU C CA 1
ATOM 8680 C C . GLU C 1 340 ? -54.148 54.349 38.463 1.00 28.38 320 GLU C C 1
ATOM 8681 O O . GLU C 1 340 ? -55.068 54.997 38.968 1.00 33.03 320 GLU C O 1
ATOM 8687 N N . GLY C 1 341 ? -54.369 53.407 37.555 1.00 28.86 321 GLY C N 1
ATOM 8688 C CA . GLY C 1 341 ? -55.710 52.992 37.189 1.00 27.31 321 GLY C CA 1
ATOM 8689 C C . GLY C 1 341 ? -56.120 53.462 35.799 1.00 29.48 321 GLY C C 1
ATOM 8690 O O . GLY C 1 341 ? -55.366 54.099 35.061 1.00 24.28 321 GLY C O 1
ATOM 8691 N N . VAL C 1 342 ? -57.356 53.105 35.452 1.00 30.97 322 VAL C N 1
ATOM 8692 C CA . VAL C 1 342 ? -57.975 53.476 34.189 1.00 31.75 322 VAL C CA 1
ATOM 8693 C C . VAL C 1 342 ? -59.317 54.115 34.512 1.00 31.03 322 VAL C C 1
ATOM 8694 O O . VAL C 1 342 ? -59.900 53.880 35.570 1.00 29.74 322 VAL C O 1
ATOM 8698 N N . THR C 1 343 ? -59.803 54.941 33.587 1.00 29.14 323 THR C N 1
ATOM 8699 C CA . THR C 1 343 ? -61.119 55.542 33.733 1.00 28.71 323 THR C CA 1
ATOM 8700 C C . THR C 1 343 ? -62.209 54.541 33.360 1.00 26.92 323 THR C C 1
ATOM 8701 O O . THR C 1 343 ? -61.957 53.494 32.761 1.00 27.61 323 THR C O 1
ATOM 8705 N N . GLU C 1 344 ? -63.450 54.881 33.708 1.00 29.64 324 GLU C N 1
ATOM 8706 C CA . GLU C 1 344 ? -64.573 54.046 33.303 1.00 29.50 324 GLU C CA 1
ATOM 8707 C C . GLU C 1 344 ? -64.706 53.990 31.778 1.00 30.73 324 GLU C C 1
ATOM 8708 O O . GLU C 1 344 ? -65.014 52.940 31.208 1.00 23.22 324 GLU C O 1
ATOM 8714 N N . GLU C 1 345 ? -64.451 55.109 31.098 1.00 28.97 325 GLU C N 1
ATOM 8715 C CA . GLU C 1 345 ? -64.628 55.121 29.644 1.00 28.08 325 GLU C CA 1
ATOM 8716 C C . GLU C 1 345 ? -63.538 54.323 28.962 1.00 26.46 325 GLU C C 1
ATOM 8717 O O . GLU C 1 345 ? -63.804 53.590 27.997 1.00 24.95 325 GLU C O 1
ATOM 8723 N N . GLU C 1 346 ? -62.290 54.439 29.435 1.00 25.67 326 GLU C N 1
ATOM 8724 C CA . GLU C 1 346 ? -61.247 53.563 28.915 1.00 26.53 326 GLU C CA 1
ATOM 8725 C C . GLU C 1 346 ? -61.637 52.097 29.066 1.00 22.72 326 GLU C C 1
ATOM 8726 O O . GLU C 1 346 ? -61.452 51.294 28.142 1.00 22.31 326 GLU C O 1
ATOM 8732 N N . LEU C 1 347 ? -62.183 51.733 30.231 1.00 25.02 327 LEU C N 1
ATOM 8733 C CA . LEU C 1 347 ? -62.549 50.341 30.484 1.00 25.80 327 LEU C CA 1
ATOM 8734 C C . LEU C 1 347 ? -63.652 49.874 29.546 1.00 25.54 327 LEU C C 1
ATOM 8735 O O . LEU C 1 347 ? -63.607 48.743 29.043 1.00 25.57 327 LEU C O 1
ATOM 8740 N N . SER C 1 348 ? -64.659 50.723 29.304 1.00 23.52 328 SER C N 1
ATOM 8741 C CA . SER C 1 348 ? -65.725 50.328 28.384 1.00 24.94 328 SER C CA 1
ATOM 8742 C C . SER C 1 348 ? -65.207 50.157 26.962 1.00 22.19 328 SER C C 1
ATOM 8743 O O . SER C 1 348 ? -65.588 49.2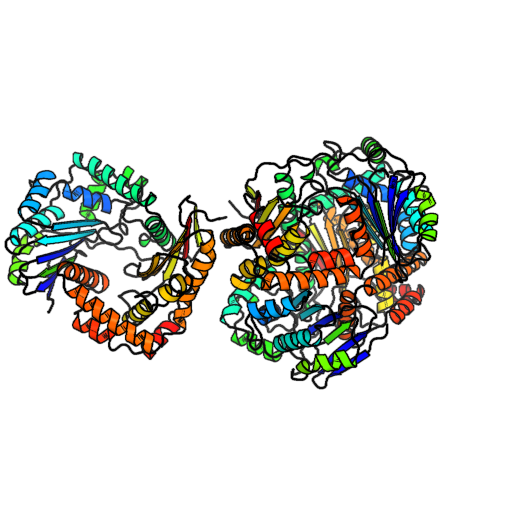05 26.271 1.00 22.12 328 SER C O 1
ATOM 8746 N N . ARG C 1 349 ? -64.354 51.074 26.491 1.00 24.27 329 ARG C N 1
ATOM 8747 C CA . ARG C 1 349 ? -63.796 50.902 25.146 1.00 23.76 329 ARG C CA 1
ATOM 8748 C C . ARG C 1 349 ? -62.994 49.609 25.048 1.00 21.56 329 ARG C C 1
ATOM 8749 O O . ARG C 1 349 ? -63.085 48.881 24.053 1.00 27.31 329 ARG C O 1
ATOM 8757 N N . ALA C 1 350 ? -62.239 49.287 26.092 1.00 24.04 330 ALA C N 1
ATOM 8758 C CA . ALA C 1 350 ? -61.460 48.052 26.093 1.00 27.27 330 ALA C CA 1
ATOM 8759 C C . ALA C 1 350 ? -62.356 46.815 26.031 1.00 27.17 330 ALA C C 1
ATOM 8760 O O . ALA C 1 350 ? -62.004 45.820 25.387 1.00 27.58 330 ALA C O 1
ATOM 8762 N N . LYS C 1 351 ? -63.523 46.856 26.682 1.00 21.81 331 LYS C N 1
ATOM 8763 C CA . LYS C 1 351 ? -64.383 45.673 26.710 1.00 25.06 331 LYS C CA 1
ATOM 8764 C C . LYS C 1 351 ? -65.025 45.421 25.351 1.00 26.10 331 LYS C C 1
ATOM 8765 O O . LYS C 1 351 ? -65.077 44.276 24.882 1.00 20.99 331 LYS C O 1
ATOM 8771 N N . VAL C 1 352 ? -65.527 46.477 24.703 1.00 23.07 332 VAL C N 1
ATOM 8772 C CA . VAL C 1 352 ? -66.249 46.278 23.452 1.00 30.61 332 VAL C CA 1
ATOM 8773 C C . VAL C 1 352 ? -65.283 45.902 22.330 1.00 29.32 332 VAL C C 1
ATOM 8774 O O . VAL C 1 352 ? -65.662 45.193 21.386 1.00 28.14 332 VAL C O 1
ATOM 8778 N N . GLY C 1 353 ? -64.013 46.291 22.450 1.00 28.88 333 GLY C N 1
ATOM 8779 C CA . GLY C 1 353 ? -63.045 45.938 21.423 1.00 31.35 333 GLY C CA 1
ATOM 8780 C C . GLY C 1 353 ? -62.656 44.474 21.486 1.00 31.07 333 GLY C C 1
ATOM 8781 O O . GLY C 1 353 ? -62.701 43.760 20.478 1.00 33.08 333 GLY C O 1
ATOM 8782 N N . LEU C 1 354 ? -62.266 44.017 22.679 1.00 32.53 334 LEU C N 1
ATOM 8783 C CA . LEU C 1 354 ? -61.970 42.609 22.917 1.00 32.26 334 LEU C CA 1
ATOM 8784 C C . LEU C 1 354 ? -63.125 41.714 22.503 1.00 33.15 334 LEU C C 1
ATOM 8785 O O . LEU C 1 354 ? -62.911 40.627 21.957 1.00 32.97 334 LEU C O 1
ATOM 8790 N N . LYS C 1 355 ? -64.360 42.142 22.774 1.00 32.84 335 LYS C N 1
ATOM 8791 C CA . LYS C 1 355 ? -65.500 41.320 22.393 1.00 30.14 335 LYS C CA 1
ATOM 8792 C C . LYS C 1 355 ? -65.529 41.115 20.886 1.00 31.41 335 LYS C C 1
ATOM 8793 O O . LYS C 1 355 ? -65.772 39.999 20.409 1.00 26.05 335 LYS C O 1
ATOM 8799 N N . THR C 1 356 ? -65.266 42.182 20.122 1.00 31.20 336 THR C N 1
ATOM 8800 C CA . THR C 1 356 ? -65.146 42.047 18.675 1.00 27.05 336 THR C CA 1
ATOM 8801 C C . THR C 1 356 ? -63.945 41.184 18.312 1.00 27.46 336 THR C C 1
ATOM 8802 O O . THR C 1 356 ? -64.044 40.291 17.463 1.00 30.06 336 THR C O 1
ATOM 8806 N N . ALA C 1 357 ? -62.802 41.431 18.954 1.00 26.18 337 ALA C N 1
ATOM 8807 C CA . ALA C 1 357 ? -61.608 40.642 18.667 1.00 30.38 337 ALA C CA 1
ATOM 8808 C C . ALA C 1 357 ? -61.868 39.153 18.884 1.00 35.52 337 ALA C C 1
ATOM 8809 O O . ALA C 1 357 ? -61.542 38.320 18.028 1.00 37.92 337 ALA C O 1
ATOM 8811 N N . LEU C 1 358 ? -62.476 38.806 20.023 1.00 32.37 338 LEU C N 1
ATOM 8812 C CA . LEU C 1 358 ? -62.731 37.407 20.354 1.00 33.07 338 LEU C CA 1
ATOM 8813 C C . LEU C 1 358 ? -63.635 36.763 19.327 1.00 29.55 338 LEU C C 1
ATOM 8814 O O . LEU C 1 358 ? -63.375 35.648 18.868 1.00 37.79 338 LEU C O 1
ATOM 8819 N N . VAL C 1 359 ? -64.711 37.456 18.957 1.00 31.97 339 VAL C N 1
ATOM 8820 C CA . VAL C 1 359 ? -65.624 36.937 17.945 1.00 36.31 339 VAL C CA 1
ATOM 8821 C C . VAL C 1 359 ? -64.897 36.728 16.619 1.00 37.33 339 VAL C C 1
ATOM 8822 O O . VAL C 1 359 ? -65.103 35.717 15.936 1.00 35.11 339 VAL C O 1
ATOM 8826 N N . MET C 1 360 ? -64.002 37.654 16.255 1.00 38.01 340 MET C N 1
ATOM 8827 C CA . MET C 1 360 ? -63.327 37.552 14.962 1.00 35.04 340 MET C CA 1
ATOM 8828 C C . MET C 1 360 ? -62.253 36.465 14.972 1.00 36.11 340 MET C C 1
ATOM 8829 O O . MET C 1 360 ? -62.136 35.703 14.009 1.00 31.53 340 MET C O 1
ATOM 8834 N N . ALA C 1 361 ? -61.483 36.353 16.061 1.00 38.83 341 ALA C N 1
ATOM 8835 C CA . ALA C 1 361 ? -60.521 35.261 16.202 1.00 36.15 341 ALA C CA 1
ATOM 8836 C C . ALA C 1 361 ? -61.180 33.887 16.353 1.00 38.16 341 ALA C C 1
ATOM 8837 O O . ALA C 1 361 ? -60.482 32.874 16.233 1.00 40.90 341 ALA C O 1
ATOM 8839 N N . ASP C 1 362 ? -62.486 33.822 16.637 1.00 40.88 342 ASP C N 1
ATOM 8840 C CA . ASP C 1 362 ? -63.229 32.565 16.672 1.00 38.28 342 ASP C CA 1
ATOM 8841 C C . ASP C 1 362 ? -63.715 32.155 15.294 1.00 40.86 342 ASP C C 1
ATOM 8842 O O . ASP C 1 362 ? -64.236 31.045 15.123 1.00 31.22 342 ASP C O 1
ATOM 8847 N N . GLU C 1 363 ? -63.533 33.027 14.309 1.00 35.93 343 GLU C N 1
ATOM 8848 C CA . GLU C 1 363 ? -64.047 32.779 12.974 1.00 39.83 343 GLU C CA 1
ATOM 8849 C C . GLU C 1 363 ? -63.351 31.595 12.315 1.00 38.90 343 GLU C C 1
ATOM 8850 O O . GLU C 1 363 ? -64.010 30.679 11.810 1.00 44.88 343 GLU C O 1
ATOM 8856 N N . SER C 1 364 ? -62.022 31.603 12.304 1.00 30.64 344 SER C N 1
ATOM 8857 C CA . SER C 1 364 ? -61.235 30.605 11.590 1.00 32.83 344 SER C CA 1
ATOM 8858 C C . SER C 1 364 ? -60.974 29.377 12.453 1.00 36.03 344 SER C C 1
ATOM 8859 O O . SER C 1 364 ? -60.564 29.498 13.618 1.00 29.55 344 SER C O 1
ATOM 8862 N N . ILE C 1 365 ? -61.186 28.194 11.865 1.00 27.00 345 ILE C N 1
ATOM 8863 C CA . ILE C 1 365 ? -60.939 26.964 12.604 1.00 28.10 345 ILE C CA 1
ATOM 8864 C C . ILE C 1 365 ? -59.459 26.810 12.902 1.00 25.30 345 ILE C C 1
ATOM 8865 O O . ILE C 1 365 ? -59.085 26.180 13.897 1.00 23.03 345 ILE C O 1
ATOM 8870 N N . ARG C 1 366 ? -58.591 27.374 12.062 1.00 26.70 346 ARG C N 1
ATOM 8871 C CA . ARG C 1 366 ? -57.164 27.273 12.338 1.00 28.61 346 ARG C CA 1
ATOM 8872 C C . ARG C 1 366 ? -56.797 28.069 13.580 1.00 26.68 346 ARG C C 1
ATOM 8873 O O . ARG C 1 366 ? -56.052 27.581 14.438 1.00 23.31 346 ARG C O 1
ATOM 8881 N N . SER C 1 367 ? -57.318 29.289 13.701 1.00 25.23 347 SER C N 1
ATOM 8882 C CA . SER C 1 367 ? -57.041 30.077 14.893 1.00 28.21 347 SER C CA 1
ATOM 8883 C C . SER C 1 367 ? -57.665 29.443 16.129 1.00 23.96 347 SER C C 1
ATOM 8884 O O . SER C 1 367 ? -57.057 29.448 17.206 1.00 25.73 347 SER C O 1
ATOM 8887 N N . ARG C 1 368 ? -58.858 28.860 15.991 1.00 19.88 348 ARG C N 1
ATOM 8888 C CA . ARG C 1 368 ? -59.504 28.255 17.150 1.00 24.24 348 ARG C CA 1
ATOM 8889 C C . ARG C 1 368 ? -58.768 27.002 17.603 1.00 24.75 348 ARG C C 1
ATOM 8890 O O . ARG C 1 368 ? -58.606 26.777 18.808 1.00 21.05 348 ARG C O 1
ATOM 8898 N N . ALA C 1 369 ? -58.313 26.175 16.655 1.00 20.96 349 ALA C N 1
ATOM 8899 C CA . ALA C 1 369 ? -57.447 25.054 17.004 1.00 19.42 349 ALA C CA 1
ATOM 8900 C C . ALA C 1 369 ? -56.222 25.516 17.796 1.00 20.04 349 ALA C C 1
ATOM 8901 O O . ALA C 1 369 ? -55.847 24.885 18.789 1.00 21.53 349 ALA C O 1
ATOM 8903 N N . ALA C 1 370 ? -55.587 26.613 17.377 1.00 19.75 350 ALA C N 1
ATOM 8904 C CA . ALA C 1 370 ? -54.392 27.079 18.079 1.00 20.27 350 ALA C CA 1
ATOM 8905 C C . ALA C 1 370 ? -54.733 27.625 19.467 1.00 24.37 350 ALA C C 1
ATOM 8906 O O . ALA C 1 370 ? -53.994 27.380 20.428 1.00 21.95 350 ALA C O 1
ATOM 8908 N N . SER C 1 371 ? -55.847 28.367 19.586 1.00 22.37 351 SER C N 1
ATOM 8909 C CA . SER C 1 371 ? -56.296 28.889 20.878 1.00 21.53 351 SER C CA 1
ATOM 8910 C C . SER C 1 371 ? -56.632 27.770 21.856 1.00 22.92 351 SER C C 1
ATOM 8911 O O . SER C 1 371 ? -56.306 27.857 23.050 1.00 20.76 351 SER C O 1
ATOM 8914 N N . MET C 1 372 ? -57.325 26.733 21.376 1.00 19.53 352 MET C N 1
ATOM 8915 C CA . MET C 1 372 ? -57.621 25.579 22.219 1.00 20.36 352 MET C CA 1
ATOM 8916 C C . MET C 1 372 ? -56.343 24.929 22.726 1.00 20.31 352 MET C C 1
ATOM 8917 O O . MET C 1 372 ? -56.246 24.561 23.905 1.00 20.01 352 MET C O 1
ATOM 8922 N N . ALA C 1 373 ? -55.367 24.735 21.832 1.00 22.05 353 ALA C N 1
ATOM 8923 C CA . ALA C 1 373 ? -54.131 24.061 22.218 1.00 20.18 353 ALA C CA 1
ATOM 8924 C C . ALA C 1 373 ? -53.381 24.848 23.293 1.00 21.88 353 ALA C C 1
ATOM 8925 O O . ALA C 1 373 ? -52.872 24.267 24.255 1.00 20.23 353 ALA C O 1
ATOM 8927 N N . ARG C 1 374 ? -53.308 26.173 23.152 1.00 23.60 354 ARG C N 1
ATOM 8928 C CA . ARG C 1 374 ? -52.625 26.978 24.163 1.00 25.28 354 ARG C CA 1
ATOM 8929 C C . ARG C 1 374 ? -53.347 26.915 25.506 1.00 19.09 354 ARG C C 1
ATOM 8930 O O . ARG C 1 374 ? -52.706 26.782 26.557 1.00 19.78 354 ARG C O 1
ATOM 8938 N N . ASP C 1 375 ? -54.680 27.008 25.495 1.00 21.15 355 ASP C N 1
ATOM 8939 C CA . ASP C 1 375 ? -55.446 26.882 26.733 1.00 17.85 355 ASP C CA 1
ATOM 8940 C C . ASP C 1 375 ? -55.149 25.558 27.421 1.00 21.12 355 ASP C C 1
ATOM 8941 O O . ASP C 1 375 ? -54.914 25.513 28.639 1.00 23.33 355 ASP C O 1
ATOM 8946 N N . LEU C 1 376 ? -55.144 24.466 26.655 1.00 16.35 356 LEU C N 1
ATOM 8947 C CA . LEU C 1 376 ? -54.882 23.160 27.242 1.00 19.62 356 LEU C CA 1
ATOM 8948 C C . LEU C 1 376 ? -53.477 23.099 27.818 1.00 22.25 356 LEU C C 1
ATOM 8949 O O . LEU C 1 376 ? -53.259 22.524 28.892 1.00 21.14 356 LEU C O 1
ATOM 8954 N N . TYR C 1 377 ? -52.515 23.718 27.135 1.00 20.33 357 TYR C N 1
ATOM 8955 C CA . TYR C 1 377 ? -51.145 23.731 27.635 1.00 24.38 357 TYR C CA 1
ATOM 8956 C C . TYR C 1 377 ? -51.025 24.533 28.931 1.00 20.56 357 TYR C C 1
ATOM 8957 O O . TYR C 1 377 ? -50.426 24.066 29.905 1.00 17.73 357 TYR C O 1
ATOM 8966 N N . MET C 1 378 ? -51.573 25.751 28.956 1.00 18.55 358 MET C N 1
ATOM 8967 C CA . MET C 1 378 ? -51.385 26.633 30.109 1.00 22.03 358 MET C CA 1
ATOM 8968 C C . MET C 1 378 ? -52.329 26.288 31.250 1.00 24.13 358 MET C C 1
ATOM 8969 O O . MET C 1 378 ? -51.945 26.386 32.423 1.00 19.95 358 MET C O 1
ATOM 8974 N N . LEU C 1 379 ? -53.553 25.861 30.933 1.00 19.05 359 LEU C N 1
ATOM 8975 C CA . LEU C 1 379 ? -54.589 25.686 31.938 1.00 19.55 359 LEU C CA 1
ATOM 8976 C C . LEU C 1 379 ? -55.089 24.258 32.106 1.00 22.91 359 LEU C C 1
ATOM 8977 O O . LEU C 1 379 ? -55.780 23.981 33.097 1.00 21.02 359 LEU C O 1
ATOM 8982 N N . GLY C 1 380 ? -54.800 23.358 31.167 1.00 20.43 360 GLY C N 1
ATOM 8983 C CA . GLY C 1 380 ? -55.338 22.009 31.232 1.00 22.26 360 GLY C CA 1
ATOM 8984 C C . GLY C 1 380 ? -56.823 21.905 30.957 1.00 24.32 360 GLY C C 1
ATOM 8985 O O . GLY C 1 380 ? -57.429 20.874 31.266 1.00 23.76 360 GLY C O 1
ATOM 8986 N N . ARG C 1 381 ? -57.429 22.958 30.410 1.00 19.86 361 ARG C N 1
ATOM 8987 C CA . ARG C 1 381 ? -58.841 22.995 30.032 1.00 19.19 361 ARG C CA 1
ATOM 8988 C C . ARG C 1 381 ? -58.972 23.915 28.825 1.00 19.22 361 ARG C C 1
ATOM 8989 O O . ARG C 1 381 ? -58.090 24.735 28.560 1.00 22.53 361 ARG C O 1
ATOM 8997 N N . VAL C 1 382 ? -60.093 23.806 28.115 1.00 20.65 362 VAL C N 1
ATOM 8998 C CA . VAL C 1 382 ? -60.434 24.722 27.023 1.00 19.98 362 VAL C CA 1
ATOM 8999 C C . VAL C 1 382 ? -61.464 25.720 27.531 1.00 21.41 362 VAL C C 1
ATOM 9000 O O . VAL C 1 382 ? -62.570 25.336 27.927 1.00 24.19 362 VAL C O 1
ATOM 9004 N N . ARG C 1 383 ? -61.126 27.003 27.513 1.00 19.60 363 ARG C N 1
ATOM 9005 C CA . ARG C 1 383 ? -62.120 28.016 27.837 1.00 20.52 363 ARG C CA 1
ATOM 9006 C C . ARG C 1 383 ? -63.093 28.187 26.671 1.00 26.97 363 ARG C C 1
ATOM 9007 O O . ARG C 1 383 ? -62.693 28.193 25.508 1.00 20.63 363 ARG C O 1
ATOM 9015 N N . SER C 1 384 ? -64.384 28.298 26.983 1.00 26.10 364 SER C N 1
ATOM 9016 C CA . SER C 1 384 ? -65.365 28.577 25.943 1.00 26.08 364 SER C CA 1
ATOM 9017 C C . SER C 1 384 ? -65.399 30.068 25.625 1.00 25.83 364 SER C C 1
ATOM 9018 O O . SER C 1 384 ? -65.176 30.917 26.500 1.00 24.00 364 SER C O 1
ATOM 9021 N N . LEU C 1 385 ? -65.715 30.384 24.362 1.00 20.99 365 LEU C N 1
ATOM 9022 C CA . LEU C 1 385 ? -65.834 31.784 23.963 1.00 25.35 365 LEU C CA 1
ATOM 9023 C C . LEU C 1 385 ? -66.851 32.515 24.831 1.00 26.04 365 LEU C C 1
ATOM 9024 O O . LEU C 1 385 ? -66.605 33.641 25.278 1.00 25.47 365 LEU C O 1
ATOM 9029 N N . SER C 1 386 ? -67.987 31.875 25.110 1.00 25.53 366 SER C N 1
ATOM 9030 C CA . SER C 1 386 ? -68.993 32.493 25.967 1.00 29.67 366 SER C CA 1
ATOM 9031 C C . SER C 1 386 ? -68.431 32.822 27.355 1.00 26.47 366 SER C C 1
ATOM 9032 O O . SER C 1 386 ? -68.646 33.923 27.881 1.00 24.73 366 SER C O 1
ATOM 9035 N N . GLU C 1 387 ? -67.693 31.888 27.955 1.00 25.88 367 GLU C N 1
ATOM 9036 C CA . GLU C 1 387 ? -67.121 32.126 29.279 1.00 21.91 367 GLU C CA 1
ATOM 9037 C C . GLU C 1 387 ? -66.159 33.312 29.263 1.00 23.52 367 GLU C C 1
ATOM 9038 O O . GLU C 1 387 ? -66.180 34.155 30.169 1.00 20.82 367 GLU C O 1
ATOM 9044 N N . ILE C 1 388 ? -65.340 33.424 28.216 1.00 21.67 368 ILE C N 1
ATOM 9045 C CA . ILE C 1 388 ? -64.372 34.516 28.149 1.00 26.35 368 ILE C CA 1
ATOM 9046 C C . ILE C 1 388 ? -65.076 35.861 27.970 1.00 26.24 368 ILE C C 1
ATOM 9047 O O . ILE C 1 388 ? -64.749 36.848 28.644 1.00 21.51 368 ILE C O 1
ATOM 9052 N N . GLU C 1 389 ? -66.034 35.927 27.042 1.00 23.60 369 GLU C N 1
ATOM 9053 C CA . GLU C 1 389 ? -66.766 37.177 26.852 1.00 24.61 369 GLU C CA 1
ATOM 9054 C C . GLU C 1 389 ? -67.450 37.609 28.132 1.00 21.67 369 GLU C C 1
ATOM 9055 O O . GLU C 1 389 ? -67.370 38.780 28.526 1.00 27.51 369 GLU C O 1
ATOM 9061 N N . ALA C 1 390 ? -68.166 36.689 28.787 1.00 23.22 370 ALA C N 1
ATOM 9062 C CA . ALA C 1 390 ? -68.867 37.044 30.013 1.00 21.05 370 ALA C CA 1
ATOM 9063 C C . ALA C 1 390 ? -67.886 37.510 31.076 1.00 20.40 370 ALA C C 1
ATOM 9064 O O . ALA C 1 390 ? -68.140 38.494 31.777 1.00 26.58 370 ALA C O 1
ATOM 9066 N N . ALA C 1 391 ? -66.748 36.819 31.200 1.00 23.00 371 ALA C N 1
ATOM 9067 C CA . ALA C 1 391 ? -65.772 37.186 32.223 1.00 22.28 371 ALA C CA 1
ATOM 9068 C C . ALA C 1 391 ? -65.233 38.584 31.972 1.00 25.04 371 ALA C C 1
ATOM 9069 O O . ALA C 1 391 ? -65.154 39.402 32.898 1.00 23.32 371 ALA C O 1
ATOM 9071 N N . ILE C 1 392 ? -64.882 38.882 30.712 1.00 22.91 372 ILE C N 1
ATOM 9072 C CA . ILE C 1 392 ? -64.366 40.208 30.361 1.00 24.65 372 ILE C CA 1
ATOM 9073 C C . ILE C 1 392 ? -65.423 41.284 30.607 1.00 25.57 372 ILE C C 1
ATOM 9074 O O . ILE C 1 392 ? -65.154 42.308 31.252 1.00 26.30 372 ILE C O 1
ATOM 9079 N N . GLU C 1 393 ? -66.648 41.060 30.120 1.00 25.99 373 GLU C N 1
ATOM 9080 C CA . GLU C 1 393 ? -67.699 42.063 30.288 1.00 28.59 373 GLU C CA 1
ATOM 9081 C C . GLU C 1 393 ? -67.981 42.336 31.763 1.00 31.07 373 GLU C C 1
ATOM 9082 O O . GLU C 1 393 ? -68.183 43.489 32.169 1.00 32.45 373 GLU C O 1
ATOM 9088 N N . GLY C 1 394 ? -67.972 41.298 32.587 1.00 31.01 374 GLY C N 1
ATOM 9089 C CA . GLY C 1 394 ? -68.280 41.484 33.990 1.00 25.35 374 GLY C CA 1
ATOM 9090 C C . GLY C 1 394 ? -67.098 41.652 34.923 1.00 32.51 374 GLY C C 1
ATOM 9091 O O . GLY C 1 394 ? -67.152 41.188 36.064 1.00 39.76 374 GLY C O 1
ATOM 9092 N N . THR C 1 395 ? -66.018 42.277 34.459 1.00 32.25 375 THR C N 1
ATOM 9093 C CA . THR C 1 395 ? -64.909 42.688 35.317 1.00 24.97 375 THR C CA 1
ATOM 9094 C C . THR C 1 395 ? -65.087 44.171 35.597 1.00 26.31 375 THR C C 1
ATOM 9095 O O . THR C 1 395 ? -65.076 44.982 34.668 1.00 26.56 375 THR C O 1
ATOM 9099 N N . SER C 1 396 ? -65.249 44.529 36.866 1.00 23.79 376 SER C N 1
ATOM 9100 C CA . SER C 1 396 ? -65.583 45.899 37.216 1.00 21.74 376 SER C CA 1
ATOM 9101 C C . SER C 1 396 ? -64.354 46.803 37.158 1.00 22.04 376 SER C C 1
ATOM 9102 O O . SER C 1 396 ? -63.206 46.352 37.163 1.00 23.13 376 SER C O 1
ATOM 9105 N N . LEU C 1 397 ? -64.619 48.110 37.169 1.00 23.61 377 LEU C N 1
ATOM 9106 C CA . LEU C 1 397 ? -63.546 49.096 37.222 1.00 23.81 377 LEU C CA 1
ATOM 9107 C C . LEU C 1 397 ? -62.764 49.002 38.526 1.00 26.43 377 LEU C C 1
ATOM 9108 O O . LEU C 1 397 ? -61.535 49.158 38.537 1.00 23.09 377 LEU C O 1
ATOM 9113 N N . GLU C 1 398 ? -63.462 48.766 39.643 1.00 27.46 378 GLU C N 1
ATOM 9114 C CA . GLU C 1 398 ? -62.772 48.684 40.925 1.00 23.51 378 GLU C CA 1
ATOM 9115 C C . GLU C 1 398 ? -61.885 47.450 40.980 1.00 22.62 378 GLU C C 1
ATOM 9116 O O . GLU C 1 398 ? -60.784 47.506 41.534 1.00 24.56 378 GLU C O 1
ATOM 9122 N N . ALA C 1 399 ? -62.307 46.356 40.346 1.00 23.49 379 ALA C N 1
ATOM 9123 C CA . ALA C 1 399 ? -61.458 45.173 40.285 1.00 18.79 379 ALA C CA 1
ATOM 9124 C C . ALA C 1 399 ? -60.157 45.466 39.542 1.00 23.05 379 ALA C C 1
ATOM 9125 O O . ALA C 1 399 ? -59.069 45.117 40.015 1.00 24.50 379 ALA C O 1
ATOM 9127 N N . VAL C 1 400 ? -60.250 46.119 38.379 1.00 21.75 380 VAL C N 1
ATOM 9128 C CA . VAL C 1 400 ? -59.055 46.443 37.600 1.00 23.52 380 VAL C CA 1
ATOM 9129 C C . VAL C 1 400 ? -58.177 47.423 38.361 1.00 22.01 380 VAL C C 1
ATOM 9130 O O . VAL C 1 400 ? -56.956 47.252 38.440 1.00 23.23 380 VAL C O 1
ATOM 9134 N N . ASN C 1 401 ? -58.783 48.472 38.933 1.00 24.46 381 ASN C N 1
ATOM 9135 C CA . ASN C 1 401 ? -58.000 49.448 39.687 1.00 24.24 381 ASN C CA 1
ATOM 9136 C C . ASN C 1 401 ? -57.329 48.801 40.892 1.00 28.39 381 ASN C C 1
ATOM 9137 O O . ASN C 1 401 ? -56.160 49.087 41.205 1.00 25.24 381 ASN C O 1
ATOM 9142 N N . ALA C 1 402 ? -58.056 47.926 41.588 1.00 24.82 382 ALA C N 1
ATOM 9143 C CA . ALA C 1 402 ? -57.473 47.274 42.751 1.00 24.07 382 ALA C CA 1
ATOM 9144 C C . ALA C 1 402 ? -56.320 46.369 42.342 1.00 22.22 382 ALA C C 1
ATOM 9145 O O . ALA C 1 402 ? -55.304 46.283 43.045 1.00 22.98 382 ALA C O 1
ATOM 9147 N N . PHE C 1 403 ? -56.453 45.689 41.203 1.00 24.28 383 PHE C N 1
ATOM 9148 C CA . PHE C 1 403 ? -55.373 44.812 40.768 1.00 25.00 383 PHE C CA 1
ATOM 9149 C C . PHE C 1 403 ? -54.150 45.618 40.360 1.00 24.27 383 PHE C C 1
ATOM 9150 O O . PHE C 1 403 ? -53.020 45.254 40.701 1.00 24.79 383 PHE C O 1
ATOM 9158 N N . LEU C 1 404 ? -54.361 46.709 39.620 1.00 23.47 384 LEU C N 1
ATOM 9159 C CA . LEU C 1 404 ? -53.246 47.519 39.141 1.00 24.02 384 LEU C CA 1
ATOM 9160 C C . LEU C 1 404 ? -52.475 48.145 40.292 1.00 28.04 384 LEU C C 1
ATOM 9161 O O . LEU C 1 404 ? -51.245 48.269 40.231 1.00 27.15 384 LEU C O 1
ATOM 9166 N N . ARG C 1 405 ? -53.177 48.539 41.360 1.00 26.04 385 ARG C N 1
ATOM 9167 C CA . ARG C 1 405 ? -52.494 49.170 42.481 1.00 26.54 385 ARG C CA 1
ATOM 9168 C C . ARG C 1 405 ? -51.607 48.172 43.221 1.00 29.57 385 ARG C C 1
ATOM 9169 O O . ARG C 1 405 ? -50.515 48.525 43.679 1.00 29.53 385 ARG C O 1
ATOM 9177 N N . ALA C 1 406 ? -52.056 46.921 43.341 1.00 27.28 386 ALA C N 1
ATOM 9178 C CA . ALA C 1 406 ? -51.290 45.890 44.027 1.00 23.20 386 ALA C CA 1
ATOM 9179 C C . ALA C 1 406 ? -50.259 45.220 43.130 1.00 25.62 386 ALA C C 1
ATOM 9180 O O . ALA C 1 406 ? -49.383 44.513 43.636 1.00 20.28 386 ALA C O 1
ATOM 9182 N N . HIS C 1 407 ? -50.335 45.409 41.814 1.00 22.76 387 HIS C N 1
ATOM 9183 C CA . HIS C 1 407 ? -49.375 44.814 40.890 1.00 22.78 387 HIS C CA 1
ATOM 9184 C C . HIS C 1 407 ? -48.856 45.899 39.954 1.00 27.92 387 HIS C C 1
ATOM 9185 O O . HIS C 1 407 ? -49.167 45.909 38.759 1.00 27.01 387 HIS C O 1
ATOM 9192 N N . PRO C 1 408 ? -48.071 46.840 40.466 1.00 24.03 388 PRO C N 1
ATOM 9193 C CA . PRO C 1 408 ? -47.503 47.856 39.575 1.00 28.78 388 PRO C CA 1
ATOM 9194 C C . PRO C 1 408 ? -46.402 47.272 38.701 1.00 27.87 388 PRO C C 1
ATOM 9195 O O . PRO C 1 408 ? -45.752 46.278 39.041 1.00 23.50 388 PRO C O 1
ATOM 9199 N N . TYR C 1 409 ? -46.209 47.895 37.543 1.00 24.44 389 TYR C N 1
ATOM 9200 C CA . TYR C 1 409 ? -45.095 47.550 36.676 1.00 22.17 389 TYR C CA 1
ATOM 9201 C C . TYR C 1 409 ? -43.898 48.422 37.046 1.00 22.00 389 TYR C C 1
ATOM 9202 O O . TYR C 1 409 ? -43.960 49.647 36.927 1.00 23.75 389 TYR C O 1
ATOM 9211 N N . ARG C 1 410 ? -42.819 47.794 37.501 1.00 21.37 390 ARG C N 1
ATOM 9212 C CA . ARG C 1 410 ? -41.667 48.508 38.031 1.00 25.66 390 ARG C CA 1
ATOM 9213 C C . ARG C 1 410 ? -40.396 47.760 37.664 1.00 22.37 390 ARG C C 1
ATOM 9214 O O . ARG C 1 410 ? -40.416 46.552 37.424 1.00 26.89 390 ARG C O 1
ATOM 9222 N N . ASP C 1 411 ? -39.278 48.496 37.660 1.00 24.79 391 ASP C N 1
ATOM 9223 C CA . ASP C 1 411 ? -37.920 47.959 37.519 1.00 27.66 391 ASP C CA 1
ATOM 9224 C C . ASP C 1 411 ? -37.784 46.993 36.348 1.00 27.84 391 ASP C C 1
ATOM 9225 O O . ASP C 1 411 ? -37.523 45.798 36.553 1.00 24.03 391 ASP C O 1
ATOM 9230 N N . PRO C 1 412 ? -37.924 47.476 35.121 1.00 23.43 392 PRO C N 1
ATOM 9231 C CA . PRO C 1 412 ? -37.835 46.592 33.961 1.00 22.71 392 PRO C CA 1
ATOM 9232 C C . PRO C 1 412 ? -36.395 46.262 33.591 1.00 28.06 392 PRO C C 1
ATOM 9233 O O . PRO C 1 412 ? -35.451 46.969 33.951 1.00 24.21 392 PRO C O 1
ATOM 9237 N N . TRP C 1 413 ? -36.242 45.151 32.868 1.00 21.43 393 TRP C N 1
ATOM 9238 C CA . TRP C 1 413 ? -35.052 44.968 32.051 1.00 23.68 393 TRP C CA 1
ATOM 9239 C C . TRP C 1 413 ? -35.177 45.872 30.834 1.00 23.74 393 TRP C C 1
ATOM 9240 O O . TRP C 1 413 ? -36.259 46.008 30.258 1.00 21.57 393 TRP C O 1
ATOM 9251 N N . VAL C 1 414 ? -34.080 46.526 30.464 1.00 23.47 394 VAL C N 1
ATOM 9252 C CA . VAL C 1 414 ? -34.086 47.494 29.379 1.00 23.60 394 VAL C CA 1
ATOM 9253 C C . VAL C 1 414 ? -33.024 47.095 28.368 1.00 27.57 394 VAL C C 1
ATOM 9254 O O . VAL C 1 414 ? -31.854 46.896 28.729 1.00 22.30 394 VAL C O 1
ATOM 9258 N N . GLY C 1 415 ? -33.431 46.987 27.112 1.00 21.09 395 GLY C N 1
ATOM 9259 C CA . GLY C 1 415 ? -32.528 46.584 26.050 1.00 21.56 395 GLY C CA 1
ATOM 9260 C C . GLY C 1 415 ? -32.639 47.535 24.881 1.00 25.66 395 GLY C C 1
ATOM 9261 O O . GLY C 1 415 ? -33.727 47.977 24.529 1.00 23.19 395 GLY C O 1
ATOM 9262 N N . LEU C 1 416 ? -31.495 47.858 24.301 1.00 25.89 396 LEU C N 1
ATOM 9263 C CA . LEU C 1 416 ? -31.397 48.733 23.145 1.00 25.30 396 LEU C CA 1
ATOM 9264 C C . LEU C 1 416 ? -30.479 48.078 22.132 1.00 28.09 396 LEU C C 1
ATOM 9265 O O . LEU C 1 416 ? -29.466 47.469 22.505 1.00 28.46 396 LEU C O 1
ATOM 9270 N N . LEU C 1 417 ? -30.861 48.183 20.862 1.00 26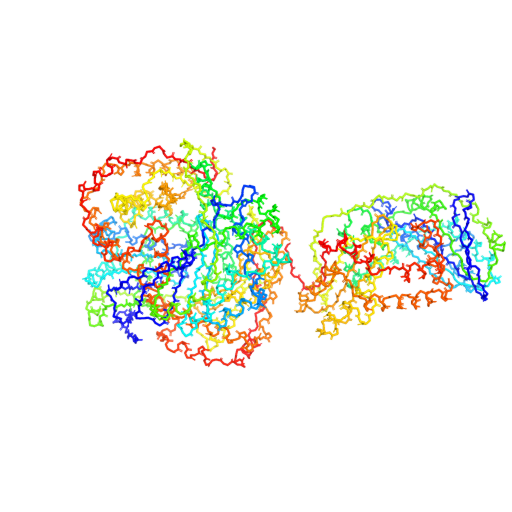.26 397 LEU C N 1
ATOM 9271 C CA . LEU C 1 417 ? -30.085 47.681 19.738 1.00 23.10 397 LEU C CA 1
ATOM 9272 C C . LEU C 1 417 ? -30.064 48.756 18.669 1.00 21.50 397 LEU C C 1
ATOM 9273 O O . LEU C 1 417 ? -31.120 49.249 18.265 1.00 24.21 397 LEU C O 1
ATOM 9278 N N . GLY C 1 418 ? -28.876 49.098 18.204 1.00 28.21 398 GLY C N 1
ATOM 9279 C CA . GLY C 1 418 ? -28.693 50.121 17.192 1.00 28.54 398 GLY C CA 1
ATOM 9280 C C . GLY C 1 418 ? -27.403 50.875 17.458 1.00 29.97 398 GLY C C 1
ATOM 9281 O O . GLY C 1 418 ? -26.495 50.353 18.100 1.00 27.97 398 GLY C O 1
ATOM 9282 N N . GLU C 1 419 ? -27.346 52.110 16.953 1.00 31.18 399 GLU C N 1
ATOM 9283 C CA . GLU C 1 419 ? -26.148 52.939 17.106 1.00 41.86 399 GLU C CA 1
ATOM 9284 C C . GLU C 1 419 ? -26.276 53.733 18.400 1.00 42.76 399 GLU C C 1
ATOM 9285 O O . GLU C 1 419 ? -26.716 54.879 18.406 1.00 43.60 399 GLU C O 1
ATOM 9291 N N . VAL C 1 420 ? -25.898 53.119 19.514 1.00 44.83 400 VAL C N 1
ATOM 9292 C CA . VAL C 1 420 ? -25.992 53.755 20.826 1.00 48.21 400 VAL C CA 1
ATOM 9293 C C . VAL C 1 420 ? -24.780 53.353 21.657 1.00 55.57 400 VAL C C 1
ATOM 9294 O O . VAL C 1 420 ? -24.275 52.230 21.540 1.00 53.39 400 VAL C O 1
ATOM 9298 N N . GLU C 1 421 ? -24.310 54.279 22.492 1.00 56.99 401 GLU C N 1
ATOM 9299 C CA . GLU C 1 421 ? -23.188 54.013 23.384 1.00 56.74 401 GLU C CA 1
ATOM 9300 C C . GLU C 1 421 ? -23.619 53.141 24.556 1.00 55.52 401 GLU C C 1
ATOM 9301 O O . GLU C 1 421 ? -23.462 51.923 24.516 1.00 53.68 401 GLU C O 1
#

B-factor: mean 25.67, std 8.85, range [7.21, 84.55]

Secondary structure (DSSP, 8-state):
--EEEEE-TTS-EEEEEE-SSS-EEEEEEES-SGGGPPTT-TTHHHHHHHHHTTEETTEEHHHHHHHHHHTT-EEEEEE-SS-EEEEEEE-GGGHHHHHHHHHHHHHSB---HHHHHHHHHHHHHHHHHHTT-HHHHHHHHHHHHHBSSGGGS-TT--HHHHHH--HHHHHHHHHHH--STT-EEEEEES--HHHHHHHTGGGGG---PPPP-PPP-B----EEEEE---SSEEEEEEEEE--SSSTTHHHHHHHHHHHHSSTTSHHIIIIIIIT---S-EEEEE--BTTBEEEEEEEEE-HHHHHHHHHHHHHHHHHGGG---HHHHHHHHHHHHHHHHHHHH-HHHHHHHHHHHHHHHSSPPPHHHHHHHHHT--HHHHHHHHHHS---S-EEEEEES----/---EEEE-TTS-EEEEEE-S-S-EEEEEEES--GGGSPTT-TTHHHHHHHHHTTEETTEEHHHHHHHHHHTT-EEEEEE-SS-EEEEEEE-GGGHHHHHHHHHHHHHSB---TTHHHHHHHHHHHHHHHHTT-HHHHHHHHHHHHHBSSGGGS-TT--HHHHHH--HHHHHHHHHHHS-STT-EEEEEES--HHHHHHHTGGGTT---PPPP-PPP-B----EEEEE---SSEEEEEEEEE--SSSTTHHHHHHHHHHHHSSTTSHHIIIIIIIT---S-EEEEE--BTTBEEEEEEEEE-HHHHHHHHHHHHHHHHHGGG---HHHHHHHHHHHHHHHHHHHHSHHHHHHHHHHHHHHHSS---HHHHHHHHHT--HHHHHHHHHHS---S-EEEEEES--/--EEEEE-TTS-EEEEEE-SSS-EEEEEEES--GGGPPTT-TTHHHHHHHHHTTEETTEEHHHHHHHHHTTT-EEEEEE-SS-EEEEEEE-GGGHHHHHHHHHHHHHSB---TTTHHHHHHHHHHHHHHHTT-HHHHHHHHHHHHHBSSGGGS-TT--HHHHHH--HHHHHHHHHHHS-STT-EEEEEES--HHHHHHHTGGGTT---PPPP-PPP-B----EEEEE---SSEEEEEEEEE--SSSTTHHHHHHHHHHHHTSTTSHHIIIIIIIT---S-EEEEE--BTTBEEEEEEEEE-GGGHHHHHHHHHHHHHHGGG---HHHHHHHHHHHHHHHHHHTT-HHHHHHHHHHHHHHHSSPPPHHHHHHHHHT--HHHHHHHHHHS---S-EEEEEES--

Radius of gyration: 38.26 Å; Cα contacts (8 Å, |Δi|>4): 2593; chains: 3; bounding box: 111×84×84 Å

Organism: Thermus thermophilus (strain ATCC 27634 / DSM 579 / HB8) (NCBI:txid300852)

Nearest PDB structures (foldseek):
  5hxk-assembly2_C  TM=1.002E+00  e=3.120E-85  Thermus thermophilus HB8
  7v4y-assembly1_B  TM=9.968E-01  e=2.704E-77  Thermus thermophilus HB8
  7jrg-assembly1_B  TM=9.126E-01  e=2.034E-27  Vigna radiata var. radiata
  8bq6-assembly1_AA  TM=8.931E-01  e=2.034E-27  Arabidopsis thaliana
  8bq6-assembly1_BA  TM=9.055E-01  e=9.793E-27  Arabidopsis thaliana

Foldseek 3Di:
DDKDWDQFPQAAIEMEAEDPFQKKKKKKWFQDFQLPDPVLQRQLQQLLVLLLCQFFDPAGNVRLVVQCVVQVWDWDWGGHLGTTMIMIMGGVVCLLVVLLSVLRSLAGRPSDPVCSVVSLVVLLVVVVCLVVVQQSVQVLCQLLQFWPHSSSGGRSTDNSSSVPDDSVVSVVVSQARRASNLMYMYMYYHDDPVRNVVSNVSNSVGHYDHHDGDATDTDAADEDEAADADQKKKKKKKFWDDDPVDPCHLLVQLLQCQQFVDCNHQLNVFQPPVPNFFPDWGWDWDDDQNIIMIMIITIGHPVCPVVNNVSRVCSQQCCLQFDDPVSSVVSLVSVLVVLVVLVPDRRSVNVQQRVCCSRPVGGDDSVNSSVVNVPDDRVSSNVVSNVDGTDRIRMYMYYNDDDD/DDKDWDAFPQAAIEMEDEDPFQKKKKKKWFQDFQQPQPPLLRQLQQLLVQLLCCFFDPGGNVRLVVVCVVQVWDWDWGGHHGTIMIMTMGGPVCLQVNLLSVLRSLAGGPSDQVVSVVSLVVLLVVVVVCVVVVQSVQVLVLLLQFWPHSSSGDRSTDNRSSVPDHSVVSVVVSQARSASNLMYMFMYYNDDPVVNVVSCVSVNVGHYDHHDGDAIDTDAADEDEAADADQKKKKKKKFWDDDPPDPCHLLVQLLQCQQFVDCNHQLNVQCPVPPNFAPDWGWDWDGDQNIIMIMIIGIGHPVCVVVNNVSRVCSQQCCLQADDPVSSVVSLVSVLVVLVVQPPDRRSQNVQQRVCCNRPVGGDDSVNSSVVNVPQDRVSSNVVSNVDGGDRIHMYMYYNDD/DDKDWDQFPQAAIEIEAEDPFQKKKKKKWFQDFQQPDPPQQRQLQQLLVLLLCCFFDPAGNVRLVVQCVVQVKDWDWGHHHGTIMIMIMGGVVCLQVVLLSVLRSLAGGPSDPVCSVVSLVVLVVVVVCLVVVQQSVQVLVQLLQFWPHSSSGGRSTDPSNSVPDDSVVSVVVSQARRASNLMYMFMYYHADDVRNVVSNVSNSPGHYDHHDGDATDTDAADEDEAADADQKKKKKWKFWDDDPPDPCHLLVVLLQCQQFVDCNHVLNVPQPVPPNFFPDWGWDWDGDQNIIMIMIITIGGPVCVVVNNVSSVCSQQVCLQFDDPVSSVVSLVVVLVVLVVLVPDRSSQNVQQRVCCNRPVGGDDSVNSSVVNVPQDRVSSNVVSNVDGTDRIHIYMYHRDD